Protein 5IHE (pdb70)

Nearest PDB structures (foldseek):
  5ihe-assembly2_B  TM=1.002E+00  e=2.117E-101  Pyrococcus abyssi GE5
  6hmf-assembly2_B  TM=1.002E+00  e=1.276E-100  Pyrococcus abyssi GE5
  5ihe-assembly1_A  TM=9.893E-01  e=4.258E-96  Pyrococcus abyssi GE5
  6hmf-assembly1_A  TM=9.892E-01  e=5.743E-96  Pyrococcus abyssi GE5
  6hms-assembly1_A  TM=9.678E-01  e=2.747E-76  Pyrococcus abyssi

Sequence (882 aa):
VVLDKYGYPILYYSKYEDVVIEWNPSVTPVQIEKNYEVKFDVRQVVEAYASLFKSRLSKLKRILRENPEISNVVDIGKLNYVSGDEEVTIIGLVNSKRETNRGLIFEVEDKTGIVKVFLPKDSEDYREAFKVLPDAVVAFKGFYSKKGIFFANKFYLPDVPLYRKQKPPLEEKVYAILISDIHVGSREFCEKAFLKFLEWLNGHVESKEEEEIVSRVKYLIIAGDVVDGIGIYPGQYSDLVIPDIFDQYEALANLLANVPEHITMFIGPGNHDAARPAIPQPEFYKEYAKPIYKLKNAIIISNPAVIRLHGRDFLIAHGRGIEDVVSFVPGLTHHKPGLPMVELLKMRHLAPTFGGKVPIAPDPEDLLVIEEVPDLVQMGHVHVYDAVVYRGVQLVNSATWQAQTEFQKMVNIVPTPAKVPVVDVESARVVKVLDFSGWCVVLDKYGYPILYYSKYEDVVIEWNPSVTPVQIEKNYEVKFDVRQVKLRPPKVEAYASLFKSRLSKLKRILRENPEISNVVDIGKLNYVSGDEEVTIIGLVNSKRETNRGLIFEVEDKTGIVKVFLPKDSEDYREEAFKVLPDAVVAFKGFYSKKGIFFANKFYLPDVPLYRKQKPPLEEKVYAILISDIHVGSREFCEKAFLKFLEWLNGHVESKEEEEIVSRVKYLIIAGDVVDGIGIYPGQYSDLVIPDIFDQYEALANLLANVPEHITMFIGPGNHDAARPAIPQPEFYKEYAKPIYKLKNAIIISNPAVIRLHGRDFLIAHGRGIEDVVSFVPGKPGLPMVELLKMRHLAPTFGGKVPIAPDPEDLLVIEEVPDLVQMGHVHVYDAVVYRGVQLVNSATWQAQTEFQKMVNIVPTPAKVPVVDVESARVVKVLDFSGWC

CATH classification: 3.60.21.50

Structure (mmCIF, N/CA/C/O backbone):
data_5IHE
#
_entry.id   5IHE
#
_cell.length_a   85.969
_cell.length_b   91.415
_cell.length_c   145.209
_cell.angle_alpha   90.00
_cell.angle_beta   90.00
_cell.angle_gamma   90.00
#
_symmetry.space_group_name_H-M   'P 21 21 21'
#
loop_
_entity.id
_entity.type
_entity.pdbx_description
1 polymer 'DNA polymerase II small subunit'
2 non-polymer "2'-DEOXYADENOSINE-5'-MONOPHOSPHATE"
3 non-polymer 'FE (III) ION'
4 non-polymer 'ZINC ION'
5 non-polymer 'CALCIUM ION'
6 non-polymer 'ACETATE ION'
7 non-polymer 1,2-ETHANEDIOL
8 water water
#
loop_
_atom_site.group_PDB
_atom_site.id
_atom_site.type_symbol
_atom_site.label_atom_id
_atom_site.label_alt_id
_atom_site.label_comp_id
_atom_site.label_asym_id
_atom_site.label_entity_id
_atom_site.label_seq_id
_atom_site.pdbx_PDB_ins_code
_atom_site.Cartn_x
_atom_site.Cartn_y
_atom_site.Cartn_z
_atom_site.occupancy
_atom_site.B_iso_or_equiv
_atom_site.auth_seq_id
_atom_site.auth_comp_id
_atom_site.auth_asym_id
_atom_site.auth_atom_id
_atom_site.pdbx_PDB_model_num
ATOM 1 N N . VAL A 1 8 ? 88.475 67.220 70.446 1.00 101.20 152 VAL A N 1
ATOM 2 C CA . VAL A 1 8 ? 89.740 67.268 69.707 1.00 102.66 152 VAL A CA 1
ATOM 3 C C . VAL A 1 8 ? 89.591 66.568 68.334 1.00 105.19 152 VAL A C 1
ATOM 4 O O . VAL A 1 8 ? 89.416 65.349 68.285 1.00 104.54 152 VAL A O 1
ATOM 8 N N . VAL A 1 9 ? 89.655 67.341 67.230 1.00 101.22 153 VAL A N 1
ATOM 9 C CA . VAL A 1 9 ? 89.508 66.839 65.852 1.00 100.83 153 VAL A CA 1
ATOM 10 C C . VAL A 1 9 ? 90.849 66.381 65.275 1.00 107.77 153 VAL A C 1
ATOM 11 O O . VAL A 1 9 ? 91.877 67.006 65.534 1.00 109.23 153 VAL A O 1
ATOM 15 N N . LEU A 1 10 ? 90.809 65.326 64.433 1.00 104.99 154 LEU A N 1
ATOM 16 C CA . LEU A 1 10 ? 91.956 64.740 63.725 1.00 107.04 154 LEU A CA 1
ATOM 17 C C . LEU A 1 10 ? 91.850 64.981 62.217 1.00 110.94 154 LEU A C 1
ATOM 18 O O . LEU A 1 10 ? 90.741 65.068 61.688 1.00 108.33 154 LEU A O 1
ATOM 23 N N . ASP A 1 11 ? 93.003 65.068 61.524 1.00 110.63 155 ASP A N 1
ATOM 24 C CA . ASP A 1 11 ? 93.058 65.277 60.074 1.00 111.18 155 ASP A CA 1
ATOM 25 C C . ASP A 1 11 ? 93.907 64.241 59.328 1.00 118.22 155 ASP A C 1
ATOM 26 O O . ASP A 1 11 ? 95.000 63.897 59.782 1.00 120.26 155 ASP A O 1
ATOM 31 N N . LYS A 1 12 ? 93.388 63.747 58.182 1.00 114.96 156 LYS A N 1
ATOM 32 C CA . LYS A 1 12 ? 94.056 62.837 57.244 1.00 117.01 156 LYS A CA 1
ATOM 33 C C . LYS A 1 12 ? 94.166 63.603 55.922 1.00 119.91 156 LYS A C 1
ATOM 34 O O . LYS A 1 12 ? 93.135 63.874 55.284 1.00 116.91 156 LYS A O 1
ATOM 36 N N . TYR A 1 13 ? 95.414 63.999 55.547 1.00 117.88 157 TYR A N 1
ATOM 37 C CA . TYR A 1 13 ? 95.762 64.794 54.352 1.00 117.74 157 TYR A CA 1
ATOM 38 C C . TYR A 1 13 ? 95.048 66.184 54.333 1.00 117.72 157 TYR A C 1
ATOM 39 O O . TYR A 1 13 ? 94.805 66.754 53.264 1.00 116.99 157 TYR A O 1
ATOM 41 N N . GLY A 1 14 ? 94.746 66.703 55.532 1.00 110.99 158 GLY A N 1
ATOM 42 C CA . GLY A 1 14 ? 94.107 68.000 55.744 1.00 107.84 158 GLY A CA 1
ATOM 43 C C . GLY A 1 14 ? 92.636 67.982 56.132 1.00 104.95 158 GLY A C 1
ATOM 44 O O . GLY A 1 14 ? 92.159 68.918 56.786 1.00 103.18 158 GLY A O 1
ATOM 45 N N . TYR A 1 15 ? 91.907 66.924 55.727 1.00 96.84 159 TYR A N 1
ATOM 46 C CA . TYR A 1 15 ? 90.461 66.772 55.941 1.00 91.87 159 TYR A CA 1
ATOM 47 C C . TYR A 1 15 ? 90.054 66.184 57.316 1.00 92.01 159 TYR A C 1
ATOM 48 O O . TYR A 1 15 ? 90.634 65.177 57.727 1.00 93.27 159 TYR A O 1
ATOM 57 N N . PRO A 1 16 ? 89.036 66.764 58.019 1.00 84.48 160 PRO A N 1
ATOM 58 C CA . PRO A 1 16 ? 88.612 66.197 59.321 1.00 82.49 160 PRO A CA 1
ATOM 59 C C . PRO A 1 16 ? 87.975 64.817 59.170 1.00 83.12 160 PRO A C 1
ATOM 60 O O . PRO A 1 16 ? 86.974 64.670 58.458 1.00 80.63 160 PRO A O 1
ATOM 64 N N . ILE A 1 17 ? 88.586 63.802 59.807 1.00 79.72 161 ILE A N 1
ATOM 65 C CA . ILE A 1 17 ? 88.156 62.407 59.679 1.00 79.17 161 ILE A CA 1
ATOM 66 C C . ILE A 1 17 ? 87.558 61.817 60.962 1.00 83.43 161 ILE A C 1
ATOM 67 O O . ILE A 1 17 ? 86.651 60.984 60.873 1.00 82.80 161 ILE A O 1
ATOM 72 N N . LEU A 1 18 ? 88.077 62.219 62.140 1.00 80.26 162 LEU A N 1
ATOM 73 C CA . LEU A 1 18 ? 87.602 61.715 63.427 1.00 79.16 162 LEU A CA 1
ATOM 74 C C . LEU A 1 18 ? 87.913 62.658 64.605 1.00 81.76 162 LEU A C 1
ATOM 75 O O . LEU A 1 18 ? 88.505 63.723 64.421 1.00 81.22 162 LEU A O 1
ATOM 80 N N . TYR A 1 19 ? 87.483 62.246 65.810 1.00 77.90 163 TYR A N 1
ATOM 81 C CA . TYR A 1 19 ? 87.709 62.938 67.069 1.00 80.07 163 TYR A CA 1
ATOM 82 C C . TYR A 1 19 ? 88.610 62.092 67.963 1.00 120.57 163 TYR A C 1
ATOM 83 O O . TYR A 1 19 ? 88.365 60.898 68.124 1.00 86.99 163 TYR A O 1
ATOM 92 N N . TYR A 1 30 ? 79.718 51.404 69.461 1.00 76.22 174 TYR A N 1
ATOM 93 C CA . TYR A 1 30 ? 78.669 51.659 68.474 1.00 74.47 174 TYR A CA 1
ATOM 94 C C . TYR A 1 30 ? 78.627 50.634 67.335 1.00 79.64 174 TYR A C 1
ATOM 95 O O . TYR A 1 30 ? 79.642 50.003 67.035 1.00 80.32 174 TYR A O 1
ATOM 104 N N . SER A 1 31 ? 77.454 50.498 66.684 1.00 76.73 175 SER A N 1
ATOM 105 C CA . SER A 1 31 ? 77.246 49.584 65.551 1.00 77.57 175 SER A CA 1
ATOM 106 C C . SER A 1 31 ? 77.198 50.335 64.218 1.00 79.86 175 SER A C 1
ATOM 107 O O . SER A 1 31 ? 76.834 51.520 64.182 1.00 79.12 175 SER A O 1
ATOM 110 N N . LYS A 1 32 ? 77.559 49.638 63.124 1.00 74.71 176 LYS A N 1
ATOM 111 C CA . LYS A 1 32 ? 77.555 50.198 61.773 1.00 72.95 176 LYS A CA 1
ATOM 112 C C . LYS A 1 32 ? 76.470 49.540 60.907 1.00 75.42 176 LYS A C 1
ATOM 113 O O . LYS A 1 32 ? 76.597 49.512 59.684 1.00 75.65 176 LYS A O 1
ATOM 119 N N . TYR A 1 33 ? 75.403 49.016 61.554 1.00 69.92 177 TYR A N 1
ATOM 120 C CA . TYR A 1 33 ? 74.235 48.359 60.947 1.00 69.19 177 TYR A CA 1
ATOM 121 C C . TYR A 1 33 ? 74.606 47.167 60.037 1.00 75.56 177 TYR A C 1
ATOM 122 O O . TYR A 1 33 ? 73.901 46.884 59.064 1.00 75.34 177 TYR A O 1
ATOM 131 N N . GLU A 1 34 ? 75.699 46.454 60.394 1.00 74.83 178 GLU A N 1
ATOM 132 C CA . GLU A 1 34 ? 76.237 45.261 59.714 1.00 77.79 178 GLU A CA 1
ATOM 133 C C . GLU A 1 34 ? 75.202 44.125 59.713 1.00 83.97 178 GLU A C 1
ATOM 134 O O . GLU A 1 34 ? 75.020 43.453 58.700 1.00 85.05 178 GLU A O 1
ATOM 140 N N . ASP A 1 35 ? 74.527 43.936 60.863 1.00 81.61 179 ASP A N 1
ATOM 141 C CA . ASP A 1 35 ? 73.489 42.937 61.143 1.00 82.88 179 ASP A CA 1
ATOM 142 C C . ASP A 1 35 ? 72.153 43.210 60.416 1.00 84.91 179 ASP A C 1
ATOM 143 O O . ASP A 1 35 ? 71.355 42.286 60.250 1.00 86.25 179 ASP A O 1
ATOM 148 N N . VAL A 1 36 ? 71.899 44.476 60.022 1.00 77.93 180 VAL A N 1
ATOM 149 C CA . VAL A 1 36 ? 70.654 44.898 59.375 1.00 75.62 180 VAL A CA 1
ATOM 150 C C . VAL A 1 36 ? 70.489 44.254 57.996 1.00 79.00 180 VAL A C 1
ATOM 151 O O . VAL A 1 36 ? 71.235 44.545 57.054 1.00 77.70 180 VAL A O 1
ATOM 155 N N . VAL A 1 37 ? 69.504 43.342 57.920 1.00 76.85 181 VAL A N 1
ATOM 156 C CA . VAL A 1 37 ? 69.107 42.583 56.733 1.00 77.40 181 VAL A CA 1
ATOM 157 C C . VAL A 1 37 ? 67.583 42.672 56.605 1.00 80.22 181 VAL A C 1
ATOM 158 O O . VAL A 1 37 ? 66.860 42.146 57.456 1.00 79.93 181 VAL A O 1
ATOM 162 N N . ILE A 1 38 ? 67.106 43.351 55.552 1.00 76.65 182 ILE A N 1
ATOM 163 C CA . ILE A 1 38 ? 65.681 43.481 55.243 1.00 76.52 182 ILE A CA 1
ATOM 164 C C . ILE A 1 38 ? 65.471 42.892 53.858 1.00 82.89 182 ILE A C 1
ATOM 165 O O . ILE A 1 38 ? 66.051 43.366 52.882 1.00 82.20 182 ILE A O 1
ATOM 170 N N . GLU A 1 39 ? 64.689 41.813 53.799 1.00 82.61 183 GLU A N 1
ATOM 171 C CA . GLU A 1 39 ? 64.362 41.089 52.581 1.00 84.79 183 GLU A CA 1
ATOM 172 C C . GLU A 1 39 ? 63.002 41.569 52.048 1.00 88.74 183 GLU A C 1
ATOM 173 O O . GLU A 1 39 ? 62.218 42.148 52.803 1.00 87.22 183 GLU A O 1
ATOM 179 N N . TRP A 1 40 ? 62.762 41.397 50.738 1.00 86.46 184 TRP A N 1
ATOM 180 C CA . TRP A 1 40 ? 61.536 41.825 50.061 1.00 85.94 184 TRP A CA 1
ATOM 181 C C . TRP A 1 40 ? 60.358 40.909 50.454 1.00 91.17 184 TRP A C 1
ATOM 182 O O . TRP A 1 40 ? 60.560 39.705 50.650 1.00 92.35 184 TRP A O 1
ATOM 193 N N . ASN A 1 41 ? 59.150 41.487 50.603 1.00 86.99 185 ASN A N 1
ATOM 194 C CA . ASN A 1 41 ? 57.946 40.740 50.957 1.00 88.50 185 ASN A CA 1
ATOM 195 C C . ASN A 1 41 ? 57.457 39.911 49.749 1.00 95.53 185 ASN A C 1
ATOM 196 O O . ASN A 1 41 ? 57.116 40.492 48.709 1.00 94.80 185 ASN A O 1
ATOM 201 N N . PRO A 1 42 ? 57.444 38.553 49.852 1.00 95.24 186 PRO A N 1
ATOM 202 C CA . PRO A 1 42 ? 57.002 37.725 48.710 1.00 97.68 186 PRO A CA 1
ATOM 203 C C . PRO A 1 42 ? 55.539 37.923 48.305 1.00 103.23 186 PRO A C 1
ATOM 204 O O . PRO A 1 42 ? 55.208 37.748 47.130 1.00 104.18 186 PRO A O 1
ATOM 208 N N . SER A 1 43 ? 54.680 38.310 49.279 1.00 99.54 187 SER A N 1
ATOM 209 C CA . SER A 1 43 ? 53.242 38.581 49.126 1.00 100.24 187 SER A CA 1
ATOM 210 C C . SER A 1 43 ? 52.988 39.730 48.145 1.00 103.70 187 SER A C 1
ATOM 211 O O . SER A 1 43 ? 51.946 39.755 47.479 1.00 105.61 187 SER A O 1
ATOM 214 N N . VAL A 1 44 ? 53.942 40.676 48.059 1.00 97.25 188 VAL A N 1
ATOM 215 C CA . VAL A 1 44 ? 53.871 41.824 47.157 1.00 95.69 188 VAL A CA 1
ATOM 216 C C . VAL A 1 44 ? 54.713 41.539 45.904 1.00 100.30 188 VAL A C 1
ATOM 217 O O . VAL A 1 44 ? 55.890 41.180 46.014 1.00 99.10 188 VAL A O 1
ATOM 221 N N . THR A 1 45 ? 54.093 41.683 44.719 1.00 98.40 189 THR A N 1
ATOM 222 C CA . THR A 1 45 ? 54.769 41.495 43.437 1.00 99.42 189 THR A CA 1
ATOM 223 C C . THR A 1 45 ? 54.928 42.871 42.781 1.00 102.43 189 THR A C 1
ATOM 224 O O . THR A 1 45 ? 53.936 43.599 42.643 1.00 102.47 189 THR A O 1
ATOM 228 N N . PRO A 1 46 ? 56.168 43.274 42.420 1.00 97.04 190 PRO A N 1
ATOM 229 C CA . PRO A 1 46 ? 56.356 44.603 41.828 1.00 94.88 190 PRO A CA 1
ATOM 230 C C . PRO A 1 46 ? 55.868 44.664 40.385 1.00 101.54 190 PRO A C 1
ATOM 231 O O . PRO A 1 46 ? 56.052 43.713 39.626 1.00 103.74 190 PRO A O 1
ATOM 235 N N . VAL A 1 47 ? 55.219 45.780 40.026 1.00 97.14 191 VAL A N 1
ATOM 236 C CA . VAL A 1 47 ? 54.700 46.031 38.686 1.00 97.63 191 VAL A CA 1
ATOM 237 C C . VAL A 1 47 ? 55.889 46.214 37.740 1.00 101.90 191 VAL A C 1
ATOM 238 O O . VAL A 1 47 ? 56.780 47.003 38.049 1.00 99.79 191 VAL A O 1
ATOM 242 N N . GLN A 1 48 ? 55.950 45.436 36.644 1.00 100.99 192 GLN A N 1
ATOM 243 C CA . GLN A 1 48 ? 57.063 45.518 35.701 1.00 100.75 192 GLN A CA 1
ATOM 244 C C . GLN A 1 48 ? 56.942 46.749 34.797 1.00 103.67 192 GLN A C 1
ATOM 245 O O . GLN A 1 48 ? 56.160 46.763 33.839 1.00 104.09 192 GLN A O 1
ATOM 251 N N . ILE A 1 49 ? 57.713 47.792 35.144 1.00 98.55 193 ILE A N 1
ATOM 252 C CA . ILE A 1 49 ? 57.771 49.075 34.442 1.00 97.48 193 ILE A CA 1
ATOM 253 C C . ILE A 1 49 ? 59.188 49.246 33.871 1.00 100.86 193 ILE A C 1
ATOM 254 O O . ILE A 1 49 ? 60.162 49.023 34.596 1.00 99.62 193 ILE A O 1
ATOM 259 N N . GLU A 1 50 ? 59.303 49.621 32.576 1.00 97.97 194 GLU A N 1
ATOM 260 C CA . GLU A 1 50 ? 60.595 49.859 31.923 1.00 97.72 194 GLU A CA 1
ATOM 261 C C . GLU A 1 50 ? 61.188 51.148 32.510 1.00 99.54 194 GLU A C 1
ATOM 262 O O . GLU A 1 50 ? 60.611 52.230 32.339 1.00 98.06 194 GLU A O 1
ATOM 268 N N . LYS A 1 51 ? 62.293 51.012 33.270 1.00 94.96 195 LYS A N 1
ATOM 269 C CA . LYS A 1 51 ? 62.969 52.133 33.921 1.00 92.45 195 LYS A CA 1
ATOM 270 C C . LYS A 1 51 ? 63.559 53.102 32.908 1.00 94.99 195 LYS A C 1
ATOM 271 O O . LYS A 1 51 ? 64.539 52.783 32.230 1.00 95.86 195 LYS A O 1
ATOM 277 N N . ASN A 1 52 ? 62.935 54.278 32.797 1.00 89.63 196 ASN A N 1
ATOM 278 C CA . ASN A 1 52 ? 63.358 55.345 31.901 1.00 89.42 196 ASN A CA 1
ATOM 279 C C . ASN A 1 52 ? 63.911 56.486 32.760 1.00 91.23 196 ASN A C 1
ATOM 280 O O . ASN A 1 52 ? 63.148 57.284 33.309 1.00 90.21 196 ASN A O 1
ATOM 285 N N . TYR A 1 53 ? 65.241 56.515 32.932 1.00 86.50 197 TYR A N 1
ATOM 286 C CA . TYR A 1 53 ? 65.917 57.549 33.714 1.00 83.65 197 TYR A CA 1
ATOM 287 C C . TYR A 1 53 ? 67.201 58.014 33.046 1.00 88.57 197 TYR A C 1
ATOM 288 O O . TYR A 1 53 ? 67.835 57.258 32.303 1.00 89.62 197 TYR A O 1
ATOM 297 N N . GLU A 1 54 ? 67.591 59.260 33.339 1.00 84.24 198 GLU A N 1
ATOM 298 C CA . GLU A 1 54 ? 68.761 59.917 32.771 1.00 84.11 198 GLU A CA 1
ATOM 299 C C . GLU A 1 54 ? 69.182 61.073 33.677 1.00 84.34 198 GLU A C 1
ATOM 300 O O . GLU A 1 54 ? 68.325 61.803 34.174 1.00 82.93 198 GLU A O 1
ATOM 306 N N . VAL A 1 55 ? 70.493 61.249 33.883 1.00 79.54 199 VAL A N 1
ATOM 307 C CA . VAL A 1 55 ? 71.013 62.397 34.623 1.00 77.04 199 VAL A CA 1
ATOM 308 C C . VAL A 1 55 ? 71.193 63.488 33.535 1.00 79.01 199 VAL A C 1
ATOM 309 O O . VAL A 1 55 ? 72.208 63.515 32.833 1.00 78.47 199 VAL A O 1
ATOM 313 N N . LYS A 1 56 ? 70.139 64.316 33.345 1.00 73.78 200 LYS A N 1
ATOM 314 C CA . LYS A 1 56 ? 70.078 65.399 32.360 1.00 73.27 200 LYS A CA 1
ATOM 315 C C . LYS A 1 56 ? 71.172 66.435 32.619 1.00 77.56 200 LYS A C 1
ATOM 316 O O . LYS A 1 56 ? 71.721 67.005 31.670 1.00 80.05 200 LYS A O 1
ATOM 322 N N . PHE A 1 57 ? 71.488 66.676 33.900 1.00 71.35 201 PHE A N 1
ATOM 323 C CA . PHE A 1 57 ? 72.541 67.597 34.297 1.00 70.41 201 PHE A CA 1
ATOM 324 C C . PHE A 1 57 ? 73.261 67.125 35.551 1.00 75.43 201 PHE A C 1
ATOM 325 O O . PHE A 1 57 ? 72.634 66.743 36.540 1.00 75.00 201 PHE A O 1
ATOM 333 N N . ASP A 1 58 ? 74.591 67.231 35.507 1.00 73.12 202 ASP A N 1
ATOM 334 C CA . ASP A 1 58 ? 75.542 66.930 36.568 1.00 72.33 202 ASP A CA 1
ATOM 335 C C . ASP A 1 58 ? 76.712 67.914 36.399 1.00 76.88 202 ASP A C 1
ATOM 336 O O . ASP A 1 58 ? 77.093 68.228 35.266 1.00 78.00 202 ASP A O 1
ATOM 341 N N . VAL A 1 59 ? 77.275 68.387 37.518 1.00 71.96 203 VAL A N 1
ATOM 342 C CA . VAL A 1 59 ? 78.410 69.322 37.588 1.00 71.77 203 VAL A CA 1
ATOM 343 C C . VAL A 1 59 ? 79.659 68.759 36.858 1.00 80.18 203 VAL A C 1
ATOM 344 O O . VAL A 1 59 ? 80.372 69.512 36.187 1.00 82.90 203 VAL A O 1
ATOM 348 N N . ARG A 1 60 ? 79.877 67.430 36.936 1.00 77.09 204 ARG A N 1
ATOM 349 C CA . ARG A 1 60 ? 81.006 66.714 36.327 1.00 78.09 204 ARG A CA 1
ATOM 350 C C . ARG A 1 60 ? 80.975 66.662 34.797 1.00 84.20 204 ARG A C 1
ATOM 351 O O . ARG A 1 60 ? 82.003 66.350 34.180 1.00 87.32 204 ARG A O 1
ATOM 359 N N . GLN A 1 61 ? 79.826 67.004 34.182 1.00 79.04 205 GLN A N 1
ATOM 360 C CA . GLN A 1 61 ? 79.633 67.017 32.724 1.00 80.03 205 GLN A CA 1
ATOM 361 C C . GLN A 1 61 ? 80.257 68.237 32.010 1.00 87.70 205 GLN A C 1
ATOM 362 O O . GLN A 1 61 ? 80.121 68.363 30.785 1.00 90.27 205 GLN A O 1
ATOM 368 N N . VAL A 1 62 ? 81.012 69.079 32.750 1.00 83.84 206 VAL A N 1
ATOM 369 C CA . VAL A 1 62 ? 81.678 70.270 32.210 1.00 107.30 206 VAL A CA 1
ATOM 370 C C . VAL A 1 62 ? 83.189 70.024 31.976 1.00 152.35 206 VAL A C 1
ATOM 371 O O . VAL A 1 62 ? 83.709 70.274 30.882 1.00 118.59 206 VAL A O 1
ATOM 375 N N . VAL A 1 81 ? 94.160 88.642 38.479 1.00 116.21 225 VAL A N 1
ATOM 376 C CA . VAL A 1 81 ? 92.779 88.555 37.983 1.00 113.36 225 VAL A CA 1
ATOM 377 C C . VAL A 1 81 ? 91.769 88.465 39.125 1.00 111.42 225 VAL A C 1
ATOM 378 O O . VAL A 1 81 ? 92.128 87.992 40.205 1.00 110.70 225 VAL A O 1
ATOM 382 N N . GLU A 1 82 ? 90.508 88.904 38.881 1.00 103.50 226 GLU A N 1
ATOM 383 C CA . GLU A 1 82 ? 89.435 88.824 39.875 1.00 99.09 226 GLU A CA 1
ATOM 384 C C . GLU A 1 82 ? 88.863 87.409 39.879 1.00 97.74 226 GLU A C 1
ATOM 385 O O . GLU A 1 82 ? 88.454 86.912 38.824 1.00 97.00 226 GLU A O 1
ATOM 391 N N . ALA A 1 83 ? 88.842 86.769 41.065 1.00 90.21 227 ALA A N 1
ATOM 392 C CA . ALA A 1 83 ? 88.383 85.400 41.277 1.00 87.03 227 ALA A CA 1
ATOM 393 C C . ALA A 1 83 ? 86.960 85.119 40.815 1.00 86.96 227 ALA A C 1
ATOM 394 O O . ALA A 1 83 ? 86.713 84.054 40.257 1.00 84.79 227 ALA A O 1
ATOM 396 N N . TYR A 1 84 ? 86.031 86.052 41.049 1.00 82.40 228 TYR A N 1
ATOM 397 C CA . TYR A 1 84 ? 84.617 85.881 40.713 1.00 79.65 228 TYR A CA 1
ATOM 398 C C . TYR A 1 84 ? 84.175 86.551 39.420 1.00 84.14 228 TYR A C 1
ATOM 399 O O . TYR A 1 84 ? 83.008 86.406 39.054 1.00 82.84 228 TYR A O 1
ATOM 408 N N . ALA A 1 85 ? 85.092 87.249 38.714 1.00 83.23 229 ALA A N 1
ATOM 409 C CA . ALA A 1 85 ? 84.797 87.939 37.449 1.00 83.74 229 ALA A CA 1
ATOM 410 C C . ALA A 1 85 ? 84.091 87.042 36.422 1.00 87.28 229 ALA A C 1
ATOM 411 O O . ALA A 1 85 ? 83.052 87.432 35.876 1.00 86.31 229 ALA A O 1
ATOM 413 N N . SER A 1 86 ? 84.635 85.831 36.194 1.00 83.57 230 SER A N 1
ATOM 414 C CA . SER A 1 86 ? 84.098 84.854 35.247 1.00 82.56 230 SER A CA 1
ATOM 415 C C . SER A 1 86 ? 82.750 84.295 35.698 1.00 84.66 230 SER A C 1
ATOM 416 O O . SER A 1 86 ? 81.912 83.994 34.851 1.00 84.99 230 SER A O 1
ATOM 419 N N . LEU A 1 87 ? 82.541 84.160 37.023 1.00 78.41 231 LEU A N 1
ATOM 420 C CA . LEU A 1 87 ? 81.299 83.654 37.595 1.00 75.21 231 LEU A CA 1
ATOM 421 C C . LEU A 1 87 ? 80.145 84.624 37.351 1.00 77.71 231 LEU A C 1
ATOM 422 O O . LEU A 1 87 ? 79.081 84.191 36.906 1.00 76.17 231 LEU A O 1
ATOM 427 N N . PHE A 1 88 ? 80.353 85.926 37.641 1.00 75.19 232 PHE A N 1
ATOM 428 C CA . PHE A 1 88 ? 79.331 86.957 37.459 1.00 75.15 232 PHE A CA 1
ATOM 429 C C . PHE A 1 88 ? 79.018 87.211 35.998 1.00 81.85 232 PHE A C 1
ATOM 430 O O . PHE A 1 88 ? 77.859 87.469 35.669 1.00 81.70 232 PHE A O 1
ATOM 438 N N . LYS A 1 89 ? 80.037 87.084 35.115 1.00 79.84 233 LYS A N 1
ATOM 439 C CA . LYS A 1 89 ? 79.888 87.210 33.659 1.00 80.51 233 LYS A CA 1
ATOM 440 C C . LYS A 1 89 ? 78.958 86.081 33.178 1.00 81.76 233 LYS A C 1
ATOM 441 O O . LYS A 1 89 ? 78.037 86.350 32.413 1.00 81.16 233 LYS A O 1
ATOM 447 N N . SER A 1 90 ? 79.174 84.839 33.684 1.00 76.21 234 SER A N 1
ATOM 448 C CA . SER A 1 90 ? 78.387 83.642 33.369 1.00 74.41 234 SER A CA 1
ATOM 449 C C . SER A 1 90 ? 76.937 83.760 33.864 1.00 78.68 234 SER A C 1
ATOM 450 O O . SER A 1 90 ? 76.020 83.465 33.104 1.00 78.96 234 SER A O 1
ATOM 453 N N . ARG A 1 91 ? 76.740 84.181 35.133 1.00 74.60 235 ARG A N 1
ATOM 454 C CA . ARG A 1 91 ? 75.443 84.376 35.784 1.00 72.96 235 ARG A CA 1
ATOM 455 C C . ARG A 1 91 ? 74.588 85.393 35.007 1.00 78.07 235 ARG A C 1
ATOM 456 O O . ARG A 1 91 ? 73.431 85.100 34.671 1.00 76.36 235 ARG A O 1
ATOM 464 N N . LEU A 1 92 ? 75.167 86.586 34.738 1.00 76.87 236 LEU A N 1
ATOM 465 C CA . LEU A 1 92 ? 74.522 87.674 34.010 1.00 77.90 236 LEU A CA 1
ATOM 466 C C . LEU A 1 92 ? 74.124 87.230 32.604 1.00 82.15 236 LEU A C 1
ATOM 467 O O . LEU A 1 92 ? 72.980 87.434 32.219 1.00 81.26 236 LEU A O 1
ATOM 472 N N . SER A 1 93 ? 75.041 86.576 31.874 1.00 79.56 237 SER A N 1
ATOM 473 C CA . SER A 1 93 ? 74.802 86.063 30.524 1.00 80.32 237 SER A CA 1
ATOM 474 C C . SER A 1 93 ? 73.645 85.049 30.478 1.00 83.61 237 SER A C 1
ATOM 475 O O . SER A 1 93 ? 72.781 85.162 29.611 1.00 84.19 237 SER A O 1
ATOM 478 N N . LYS A 1 94 ? 73.611 84.095 31.426 1.00 78.20 238 LYS A N 1
ATOM 479 C CA . LYS A 1 94 ? 72.590 83.046 31.502 1.00 76.28 238 LYS A CA 1
ATOM 480 C C . LYS A 1 94 ? 71.200 83.568 31.867 1.00 80.66 238 LYS A C 1
ATOM 481 O O . LYS A 1 94 ? 70.219 83.184 31.228 1.00 81.59 238 LYS A O 1
ATOM 487 N N . LEU A 1 95 ? 71.112 84.418 32.908 1.00 75.79 239 LEU A N 1
ATOM 488 C CA . LEU A 1 95 ? 69.833 84.951 33.375 1.00 74.33 239 LEU A CA 1
ATOM 489 C C . LEU A 1 95 ? 69.284 86.060 32.463 1.00 78.48 239 LEU A C 1
ATOM 490 O O . LEU A 1 95 ? 68.060 86.177 32.340 1.00 76.93 239 LEU A O 1
ATOM 495 N N . LYS A 1 96 ? 70.179 86.817 31.769 1.00 76.66 240 LYS A N 1
ATOM 496 C CA . LYS A 1 96 ? 69.802 87.838 30.777 1.00 77.88 240 LYS A CA 1
ATOM 497 C C . LYS A 1 96 ? 69.090 87.132 29.608 1.00 82.44 240 LYS A C 1
ATOM 498 O O . LYS A 1 96 ? 68.137 87.687 29.059 1.00 83.68 240 LYS A O 1
ATOM 504 N N . ARG A 1 97 ? 69.519 85.889 29.273 1.00 77.78 241 ARG A N 1
ATOM 505 C CA . ARG A 1 97 ? 68.923 85.051 28.230 1.00 78.02 241 ARG A CA 1
ATOM 506 C C . ARG A 1 97 ? 67.497 84.642 28.615 1.00 80.20 241 ARG A C 1
ATOM 507 O O . ARG A 1 97 ? 66.616 84.669 27.761 1.00 80.86 241 ARG A O 1
ATOM 515 N N . ILE A 1 98 ? 67.271 84.289 29.898 1.00 74.96 242 ILE A N 1
ATOM 516 C CA . ILE A 1 98 ? 65.968 83.870 30.440 1.00 73.60 242 ILE A CA 1
ATOM 517 C C . ILE A 1 98 ? 64.987 85.060 30.466 1.00 78.03 242 ILE A C 1
ATOM 518 O O . ILE A 1 98 ? 63.804 84.898 30.139 1.00 78.35 242 ILE A O 1
ATOM 523 N N . LEU A 1 99 ? 65.494 86.259 30.832 1.00 74.32 243 LEU A N 1
ATOM 524 C CA . LEU A 1 99 ? 64.713 87.500 30.858 1.00 74.43 243 LEU A CA 1
ATOM 525 C C . LEU A 1 99 ? 64.276 87.905 29.443 1.00 80.28 243 LEU A C 1
ATOM 526 O O . LEU A 1 99 ? 63.100 88.214 29.231 1.00 79.42 243 LEU A O 1
ATOM 531 N N . ARG A 1 100 ? 65.202 87.815 28.465 1.00 78.62 244 ARG A N 1
ATOM 532 C CA . ARG A 1 100 ? 64.948 88.137 27.054 1.00 79.97 244 ARG A CA 1
ATOM 533 C C . ARG A 1 100 ? 63.929 87.212 26.393 1.00 86.32 244 ARG A C 1
ATOM 534 O O . ARG A 1 100 ? 63.451 87.515 25.299 1.00 88.31 244 ARG A O 1
ATOM 542 N N . GLU A 1 101 ? 63.576 86.106 27.068 1.00 83.84 245 GLU A N 1
ATOM 543 C CA . GLU A 1 101 ? 62.569 85.149 26.602 1.00 84.75 245 GLU A CA 1
ATOM 544 C C . GLU A 1 101 ? 61.151 85.589 26.977 1.00 86.40 245 GLU A C 1
ATOM 545 O O . GLU A 1 101 ? 60.181 85.009 26.483 1.00 86.13 245 GLU A O 1
ATOM 551 N N . ASN A 1 102 ? 61.036 86.636 27.831 1.00 80.58 246 ASN A N 1
ATOM 552 C CA . ASN A 1 102 ? 59.767 87.248 28.210 1.00 79.34 246 ASN A CA 1
ATOM 553 C C . ASN A 1 102 ? 59.364 88.214 27.064 1.00 84.90 246 ASN A C 1
ATOM 554 O O . ASN A 1 102 ? 60.131 89.128 26.726 1.00 84.48 246 ASN A O 1
ATOM 559 N N . PRO A 1 103 ? 58.175 88.016 26.444 1.00 82.77 247 PRO A N 1
ATOM 560 C CA . PRO A 1 103 ? 57.766 88.894 25.333 1.00 84.27 247 PRO A CA 1
ATOM 561 C C . PRO A 1 103 ? 57.550 90.357 25.724 1.00 89.63 247 PRO A C 1
ATOM 562 O O . PRO A 1 103 ? 57.617 91.223 24.855 1.00 90.36 247 PRO A O 1
ATOM 566 N N . GLU A 1 104 ? 57.288 90.619 27.021 1.00 86.78 248 GLU A N 1
ATOM 567 C CA . GLU A 1 104 ? 57.056 91.952 27.582 1.00 88.88 248 GLU A CA 1
ATOM 568 C C . GLU A 1 104 ? 58.349 92.760 27.762 1.00 93.17 248 GLU A C 1
ATOM 569 O O . GLU A 1 104 ? 58.275 93.970 27.990 1.00 94.35 248 GLU A O 1
ATOM 575 N N . ILE A 1 105 ? 59.523 92.096 27.695 1.00 88.17 249 ILE A N 1
ATOM 576 C CA . ILE A 1 105 ? 60.825 92.750 27.827 1.00 87.94 249 ILE A CA 1
ATOM 577 C C . ILE A 1 105 ? 61.336 93.165 26.447 1.00 95.24 249 ILE A C 1
ATOM 578 O O . ILE A 1 105 ? 61.647 92.311 25.606 1.00 95.33 249 ILE A O 1
ATOM 583 N N . SER A 1 106 ? 61.367 94.487 26.209 1.00 93.73 250 SER A N 1
ATOM 584 C CA . SER A 1 106 ? 61.811 95.078 24.950 1.00 94.71 250 SER A CA 1
ATOM 585 C C . SER A 1 106 ? 62.566 96.371 25.200 1.00 99.16 250 SER A C 1
ATOM 586 O O . SER A 1 106 ? 62.501 96.944 26.300 1.00 99.10 250 SER A O 1
ATOM 589 N N . ASN A 1 107 ? 63.278 96.836 24.159 1.00 96.48 251 ASN A N 1
ATOM 590 C CA . ASN A 1 107 ? 64.066 98.073 24.156 1.00 97.18 251 ASN A CA 1
ATOM 591 C C . ASN A 1 107 ? 65.130 98.041 25.243 1.00 99.10 251 ASN A C 1
ATOM 592 O O . ASN A 1 107 ? 65.225 98.963 26.058 1.00 99.92 251 ASN A O 1
ATOM 597 N N . VAL A 1 108 ? 65.920 96.954 25.262 1.00 93.20 252 VAL A N 1
ATOM 598 C CA . VAL A 1 108 ? 66.987 96.765 26.249 1.00 91.13 252 VAL A CA 1
ATOM 599 C C . VAL A 1 108 ? 68.210 97.602 25.854 1.00 98.49 252 VAL A C 1
ATOM 600 O O . VAL A 1 108 ? 68.671 97.530 24.711 1.00 100.13 252 VAL A O 1
ATOM 604 N N . VAL A 1 109 ? 68.683 98.441 26.786 1.00 95.44 253 VAL A N 1
ATOM 605 C CA . VAL A 1 109 ? 69.837 99.318 26.568 1.00 96.86 253 VAL A CA 1
ATOM 606 C C . VAL A 1 109 ? 70.908 99.058 27.601 1.00 100.73 253 VAL A C 1
ATOM 607 O O . VAL A 1 109 ? 70.581 98.722 28.747 1.00 99.17 253 VAL A O 1
ATOM 611 N N . ASP A 1 110 ? 72.193 99.227 27.196 1.00 99.63 254 ASP A N 1
ATOM 612 C CA . ASP A 1 110 ? 73.345 99.038 28.074 1.00 99.53 254 ASP A CA 1
ATOM 613 C C . ASP A 1 110 ? 73.345 100.105 29.153 1.00 104.44 254 ASP A C 1
ATOM 614 O O . ASP A 1 110 ? 73.036 101.267 28.869 1.00 105.11 254 ASP A O 1
ATOM 619 N N . ILE A 1 111 ? 73.682 99.711 30.392 1.00 101.48 255 ILE A N 1
ATOM 620 C CA . ILE A 1 111 ? 73.752 100.632 31.527 1.00 102.74 255 ILE A CA 1
ATOM 621 C C . ILE A 1 111 ? 74.796 101.745 31.278 1.00 110.19 255 ILE A C 1
ATOM 622 O O . ILE A 1 111 ? 74.550 102.897 31.635 1.00 111.43 255 ILE A O 1
ATOM 627 N N . GLY A 1 112 ? 75.898 101.398 30.598 1.00 107.57 256 GLY A N 1
ATOM 628 C CA . GLY A 1 112 ? 76.967 102.329 30.246 1.00 109.36 256 GLY A CA 1
ATOM 629 C C . GLY A 1 112 ? 76.579 103.370 29.222 1.00 114.78 256 GLY A C 1
ATOM 630 O O . GLY A 1 112 ? 77.325 104.331 29.005 1.00 116.98 256 GLY A O 1
ATOM 631 N N . LYS A 1 113 ? 75.413 103.175 28.574 1.00 110.19 257 LYS A N 1
ATOM 632 C CA . LYS A 1 113 ? 74.885 104.073 27.541 1.00 111.49 257 LYS A CA 1
ATOM 633 C C . LYS A 1 113 ? 73.669 104.883 28.011 1.00 116.86 257 LYS A C 1
ATOM 634 O O . LYS A 1 113 ? 73.154 105.688 27.240 1.00 117.46 257 LYS A O 1
ATOM 640 N N . LEU A 1 114 ? 73.293 104.750 29.306 1.00 114.20 258 LEU A N 1
ATOM 641 C CA . LEU A 1 114 ? 72.115 105.373 29.912 1.00 115.57 258 LEU A CA 1
ATOM 642 C C . LEU A 1 114 ? 72.057 106.920 29.869 1.00 126.61 258 LEU A C 1
ATOM 643 O O . LEU A 1 114 ? 70.941 107.441 29.917 1.00 127.36 258 LEU A O 1
ATOM 648 N N . ASN A 1 115 ? 73.185 107.657 29.754 1.00 127.55 259 ASN A N 1
ATOM 649 C CA . ASN A 1 115 ? 73.014 109.110 29.610 1.00 131.69 259 ASN A CA 1
ATOM 650 C C . ASN A 1 115 ? 73.402 109.603 28.204 1.00 139.94 259 ASN A C 1
ATOM 651 O O . ASN A 1 115 ? 73.800 110.753 28.012 1.00 141.99 259 ASN A O 1
ATOM 656 N N . TYR A 1 116 ? 73.243 108.726 27.219 1.00 137.43 260 TYR A N 1
ATOM 657 C CA . TYR A 1 116 ? 73.369 109.094 25.821 1.00 140.13 260 TYR A CA 1
ATOM 658 C C . TYR A 1 116 ? 71.935 108.977 25.331 1.00 140.87 260 TYR A C 1
ATOM 659 O O . TYR A 1 116 ? 71.596 109.407 24.232 1.00 142.85 260 TYR A O 1
ATOM 668 N N . VAL A 1 117 ? 71.077 108.481 26.252 1.00 133.22 261 VAL A N 1
ATOM 669 C CA . VAL A 1 117 ? 69.629 108.303 26.179 1.00 131.41 261 VAL A CA 1
ATOM 670 C C . VAL A 1 117 ? 69.031 109.583 26.759 1.00 136.52 261 VAL A C 1
ATOM 671 O O . VAL A 1 117 ? 69.491 110.065 27.800 1.00 136.14 261 VAL A O 1
ATOM 675 N N . SER A 1 118 ? 68.000 110.118 26.095 1.00 134.51 262 SER A N 1
ATOM 676 C CA . SER A 1 118 ? 67.284 111.301 26.557 1.00 136.43 262 SER A CA 1
ATOM 677 C C . SER A 1 118 ? 66.216 110.835 27.562 1.00 138.94 262 SER A C 1
ATOM 678 O O . SER A 1 118 ? 65.757 109.692 27.477 1.00 136.70 262 SER A O 1
ATOM 681 N N . GLY A 1 119 ? 65.837 111.706 28.498 1.00 136.56 263 GLY A N 1
ATOM 682 C CA . GLY A 1 119 ? 64.850 111.409 29.535 1.00 135.07 263 GLY A CA 1
ATOM 683 C C . GLY A 1 119 ? 63.423 111.185 29.058 1.00 138.51 263 GLY A C 1
ATOM 684 O O . GLY A 1 119 ? 62.530 110.963 29.882 1.00 138.05 263 GLY A O 1
ATOM 685 N N . ASP A 1 120 ? 63.205 111.236 27.730 1.00 134.78 264 ASP A N 1
ATOM 686 C CA . ASP A 1 120 ? 61.914 111.059 27.059 1.00 134.58 264 ASP A CA 1
ATOM 687 C C . ASP A 1 120 ? 61.659 109.603 26.606 1.00 132.61 264 ASP A C 1
ATOM 688 O O . ASP A 1 120 ? 60.531 109.268 26.220 1.00 132.84 264 ASP A O 1
ATOM 693 N N . GLU A 1 121 ? 62.710 108.759 26.618 1.00 123.22 265 GLU A N 1
ATOM 694 C CA . GLU A 1 121 ? 62.630 107.378 26.140 1.00 118.81 265 GLU A CA 1
ATOM 695 C C . GLU A 1 121 ? 62.522 106.330 27.248 1.00 115.49 265 GLU A C 1
ATOM 696 O O . GLU A 1 121 ? 63.437 106.209 28.063 1.00 113.80 265 GLU A O 1
ATOM 702 N N . GLU A 1 122 ? 61.417 105.544 27.243 1.00 108.24 266 GLU A N 1
ATOM 703 C CA . GLU A 1 122 ? 61.223 104.421 28.156 1.00 104.08 266 GLU A CA 1
ATOM 704 C C . GLU A 1 122 ? 62.092 103.264 27.654 1.00 103.89 266 GLU A C 1
ATOM 705 O O . GLU A 1 122 ? 61.938 102.802 26.513 1.00 103.92 266 GLU A O 1
ATOM 711 N N . VAL A 1 123 ? 63.040 102.840 28.496 1.00 97.07 267 VAL A N 1
ATOM 712 C CA . VAL A 1 123 ? 63.991 101.768 28.196 1.00 94.45 267 VAL A CA 1
ATOM 713 C C . VAL A 1 123 ? 63.974 100.676 29.268 1.00 94.97 267 VAL A C 1
ATOM 714 O O . VAL A 1 123 ? 63.419 100.867 30.354 1.00 93.87 267 VAL A O 1
ATOM 718 N N . THR A 1 124 ? 64.601 99.539 28.955 1.00 89.45 268 THR A N 1
ATOM 719 C CA . THR A 1 124 ? 64.750 98.409 29.859 1.00 86.32 268 THR A CA 1
ATOM 720 C C . THR A 1 124 ? 66.246 98.171 30.045 1.00 90.04 268 THR A C 1
ATOM 721 O O . THR A 1 124 ? 67.023 98.274 29.092 1.00 90.78 268 THR A O 1
ATOM 725 N N . ILE A 1 125 ? 66.648 97.892 31.286 1.00 85.81 269 ILE A N 1
ATOM 726 C CA . ILE A 1 125 ? 68.021 97.554 31.627 1.00 84.83 269 ILE A CA 1
ATOM 727 C C . ILE A 1 125 ? 68.015 96.197 32.323 1.00 87.00 269 ILE A C 1
ATOM 728 O O . ILE A 1 125 ? 67.097 95.916 33.092 1.00 86.65 269 ILE A O 1
ATOM 733 N N . ILE A 1 126 ? 69.014 95.351 32.025 1.00 81.99 270 ILE A N 1
ATOM 734 C CA . ILE A 1 126 ? 69.195 94.033 32.651 1.00 78.69 270 ILE A CA 1
ATOM 735 C C . ILE A 1 126 ? 70.543 94.072 33.357 1.00 81.35 270 ILE A C 1
ATOM 736 O O . ILE A 1 126 ? 71.540 94.467 32.750 1.00 81.55 270 ILE A O 1
ATOM 741 N N . GLY A 1 127 ? 70.559 93.663 34.627 1.00 77.55 271 GLY A N 1
ATOM 742 C CA . GLY A 1 127 ? 71.778 93.626 35.416 1.00 76.83 271 GLY A CA 1
ATOM 743 C C . GLY A 1 127 ? 71.658 92.930 36.753 1.00 81.30 271 GLY A C 1
ATOM 744 O O . GLY A 1 127 ? 70.565 92.551 37.182 1.00 80.42 271 GLY A O 1
ATOM 745 N N . LEU A 1 128 ? 72.817 92.767 37.411 1.00 78.44 272 LEU A N 1
ATOM 746 C CA . LEU A 1 128 ? 72.974 92.156 38.724 1.00 77.25 272 LEU A CA 1
ATOM 747 C C . LEU A 1 128 ? 72.616 93.167 39.810 1.00 84.60 272 LEU A C 1
ATOM 748 O O . LEU A 1 128 ? 73.049 94.316 39.740 1.00 86.61 272 LEU A O 1
ATOM 753 N N . VAL A 1 129 ? 71.862 92.742 40.826 1.00 81.56 273 VAL A N 1
ATOM 754 C CA . VAL A 1 129 ? 71.521 93.616 41.953 1.00 83.61 273 VAL A CA 1
ATOM 755 C C . VAL A 1 129 ? 72.766 93.656 42.875 1.00 90.54 273 VAL A C 1
ATOM 756 O O . VAL A 1 129 ? 72.963 92.744 43.661 1.00 87.02 273 VAL A O 1
ATOM 760 N N . ASN A 1 130 ? 73.641 94.662 42.717 1.00 91.95 274 ASN A N 1
ATOM 761 C CA . ASN A 1 130 ? 74.846 94.801 43.547 1.00 93.24 274 ASN A CA 1
ATOM 762 C C . ASN A 1 130 ? 74.448 95.138 44.985 1.00 99.94 274 ASN A C 1
ATOM 763 O O . ASN A 1 130 ? 74.872 94.449 45.909 1.00 98.98 274 ASN A O 1
ATOM 768 N N . SER A 1 131 ? 73.607 96.169 45.165 1.00 99.60 275 SER A N 1
ATOM 769 C CA . SER A 1 131 ? 73.094 96.575 46.475 1.00 100.35 275 SER A CA 1
ATOM 770 C C . SER A 1 131 ? 71.596 96.908 46.402 1.00 106.35 275 SER A C 1
ATOM 771 O O . SER A 1 131 ? 71.074 97.213 45.334 1.00 107.48 275 SER A O 1
ATOM 774 N N . LYS A 1 132 ? 70.917 96.817 47.551 1.00 103.62 276 LYS A N 1
ATOM 775 C CA . LYS A 1 132 ? 69.486 97.064 47.701 1.00 104.25 276 LYS A CA 1
ATOM 776 C C . LYS A 1 132 ? 69.253 97.724 49.073 1.00 111.98 276 LYS A C 1
ATOM 777 O O . LYS A 1 132 ? 69.633 97.166 50.109 1.00 110.76 276 LYS A O 1
ATOM 783 N N . ARG A 1 133 ? 68.664 98.929 49.062 1.00 112.46 277 ARG A N 1
ATOM 784 C CA . ARG A 1 133 ? 68.415 99.726 50.260 1.00 114.66 277 ARG A CA 1
ATOM 785 C C . ARG A 1 133 ? 67.007 100.318 50.248 1.00 122.34 277 ARG A C 1
ATOM 786 O O . ARG A 1 133 ? 66.578 100.850 49.223 1.00 123.15 277 ARG A O 1
ATOM 794 N N . GLU A 1 134 ? 66.296 100.239 51.392 1.00 120.93 278 GLU A N 1
ATOM 795 C CA . GLU A 1 134 ? 64.947 100.790 51.513 1.00 123.36 278 GLU A CA 1
ATOM 796 C C . GLU A 1 134 ? 64.912 102.137 52.237 1.00 131.97 278 GLU A C 1
ATOM 797 O O . GLU A 1 134 ? 65.471 102.294 53.324 1.00 132.06 278 GLU A O 1
ATOM 803 N N . THR A 1 135 ? 64.216 103.086 51.619 1.00 132.11 279 THR A N 1
ATOM 804 C CA . THR A 1 135 ? 63.939 104.426 52.120 1.00 135.78 279 THR A CA 1
ATOM 805 C C . THR A 1 135 ? 62.418 104.447 52.308 1.00 141.76 279 THR A C 1
ATOM 806 O O . THR A 1 135 ? 61.730 103.573 51.771 1.00 140.08 279 THR A O 1
ATOM 810 N N . ASN A 1 136 ? 61.884 105.436 53.048 1.00 141.38 280 ASN A N 1
ATOM 811 C CA . ASN A 1 136 ? 60.437 105.579 53.226 1.00 142.61 280 ASN A CA 1
ATOM 812 C C . ASN A 1 136 ? 59.783 105.913 51.877 1.00 145.48 280 ASN A C 1
ATOM 813 O O . ASN A 1 136 ? 58.603 105.631 51.699 1.00 145.20 280 ASN A O 1
ATOM 818 N N . ARG A 1 137 ? 60.564 106.472 50.923 1.00 141.35 281 ARG A N 1
ATOM 819 C CA . ARG A 1 137 ? 60.076 106.852 49.597 1.00 141.69 281 ARG A CA 1
ATOM 820 C C . ARG A 1 137 ? 60.206 105.742 48.518 1.00 140.45 281 ARG A C 1
ATOM 821 O O . ARG A 1 137 ? 59.751 105.955 47.394 1.00 141.54 281 ARG A O 1
ATOM 829 N N . GLY A 1 138 ? 60.730 104.567 48.871 1.00 131.24 282 GLY A N 1
ATOM 830 C CA . GLY A 1 138 ? 60.834 103.456 47.927 1.00 127.25 282 GLY A CA 1
ATOM 831 C C . GLY A 1 138 ? 62.032 102.543 48.099 1.00 125.15 282 GLY A C 1
ATOM 832 O O . GLY A 1 138 ? 62.487 102.320 49.226 1.00 124.41 282 GLY A O 1
ATOM 833 N N . LEU A 1 139 ? 62.525 101.972 46.975 1.00 116.90 283 LEU A N 1
ATOM 834 C CA . LEU A 1 139 ? 63.693 101.078 46.957 1.00 112.80 283 LEU A CA 1
ATOM 835 C C . LEU A 1 139 ? 64.817 101.602 46.071 1.00 114.45 283 LEU A C 1
ATOM 836 O O . LEU A 1 139 ? 64.569 102.013 44.936 1.00 114.98 283 LEU A O 1
ATOM 841 N N . ILE A 1 140 ? 66.054 101.588 46.595 1.00 108.86 284 ILE A N 1
ATOM 842 C CA . ILE A 1 140 ? 67.260 102.018 45.887 1.00 108.62 284 ILE A CA 1
ATOM 843 C C . ILE A 1 140 ? 68.138 100.818 45.575 1.00 107.87 284 ILE A C 1
ATOM 844 O O . ILE A 1 140 ? 68.628 100.153 46.486 1.00 105.41 284 ILE A O 1
ATOM 849 N N . PHE A 1 141 ? 68.320 100.543 44.278 1.00 102.70 285 PHE A N 1
ATOM 850 C CA . PHE A 1 141 ? 69.125 99.429 43.793 1.00 99.55 285 PHE A CA 1
ATOM 851 C C . PHE A 1 141 ? 70.367 99.938 43.089 1.00 105.26 285 PHE A C 1
ATOM 852 O O . PHE A 1 141 ? 70.302 100.936 42.370 1.00 106.83 285 PHE A O 1
ATOM 860 N N . GLU A 1 142 ? 71.487 99.231 43.252 1.00 100.83 286 GLU A N 1
ATOM 861 C CA . GLU A 1 142 ? 72.699 99.515 42.496 1.00 101.99 286 GLU A CA 1
ATOM 862 C C . GLU A 1 142 ? 72.765 98.348 41.510 1.00 103.67 286 GLU A C 1
ATOM 863 O O . GLU A 1 142 ? 73.056 97.227 41.909 1.00 101.21 286 GLU A O 1
ATOM 869 N N . VAL A 1 143 ? 72.375 98.594 40.261 1.00 100.22 287 VAL A N 1
ATOM 870 C CA . VAL A 1 143 ? 72.305 97.568 39.217 1.00 98.33 287 VAL A CA 1
ATOM 871 C C . VAL A 1 143 ? 73.536 97.645 38.321 1.00 101.38 287 VAL A C 1
ATOM 872 O O . VAL A 1 143 ? 73.899 98.733 37.872 1.00 102.45 287 VAL A O 1
ATOM 876 N N . GLU A 1 144 ? 74.186 96.495 38.082 1.00 95.69 288 GLU A N 1
ATOM 877 C CA . GLU A 1 144 ? 75.381 96.424 37.247 1.00 96.47 288 GLU A CA 1
ATOM 878 C C . GLU A 1 144 ? 75.256 95.429 36.084 1.00 98.31 288 GLU A C 1
ATOM 879 O O . GLU A 1 144 ? 74.855 94.283 36.285 1.00 96.39 288 GLU A O 1
ATOM 885 N N . ASP A 1 145 ? 75.656 95.869 34.883 1.00 94.31 289 ASP A N 1
ATOM 886 C CA . ASP A 1 145 ? 75.756 95.018 33.701 1.00 93.20 289 ASP A CA 1
ATOM 887 C C . ASP A 1 145 ? 77.217 95.024 33.233 1.00 97.00 289 ASP A C 1
ATOM 888 O O . ASP A 1 145 ? 78.079 95.537 33.950 1.00 97.90 289 ASP A O 1
ATOM 893 N N . LYS A 1 146 ? 77.502 94.462 32.063 1.00 92.90 290 LYS A N 1
ATOM 894 C CA . LYS A 1 146 ? 78.854 94.395 31.512 1.00 94.21 290 LYS A CA 1
ATOM 895 C C . LYS A 1 146 ? 79.450 95.764 31.105 1.00 102.87 290 LYS A C 1
ATOM 896 O O . LYS A 1 146 ? 80.665 95.867 30.961 1.00 104.71 290 LYS A O 1
ATOM 902 N N . THR A 1 147 ? 78.593 96.778 30.874 1.00 100.32 291 THR A N 1
ATOM 903 C CA . THR A 1 147 ? 78.998 98.107 30.402 1.00 102.58 291 THR A CA 1
ATOM 904 C C . THR A 1 147 ? 79.050 99.195 31.477 1.00 108.01 291 THR A C 1
ATOM 905 O O . THR A 1 147 ? 79.643 100.252 31.235 1.00 109.64 291 THR A O 1
ATOM 909 N N . GLY A 1 148 ? 78.424 98.957 32.626 1.00 104.14 292 GLY A N 1
ATOM 910 C CA . GLY A 1 148 ? 78.424 99.945 33.693 1.00 105.34 292 GLY A CA 1
ATOM 911 C C . GLY A 1 148 ? 77.576 99.616 34.897 1.00 109.91 292 GLY A C 1
ATOM 912 O O . GLY A 1 148 ? 77.061 98.500 35.024 1.00 107.98 292 GLY A O 1
ATOM 913 N N . ILE A 1 149 ? 77.457 100.612 35.798 1.00 108.98 293 ILE A N 1
ATOM 914 C CA . ILE A 1 149 ? 76.706 100.562 37.058 1.00 107.84 293 ILE A CA 1
ATOM 915 C C . ILE A 1 149 ? 75.767 101.778 37.105 1.00 113.38 293 ILE A C 1
ATOM 916 O O . ILE A 1 149 ? 76.148 102.858 36.643 1.00 115.85 293 ILE A O 1
ATOM 921 N N . VAL A 1 150 ? 74.545 101.601 37.647 1.00 108.08 294 VAL A N 1
ATOM 922 C CA . VAL A 1 150 ? 73.553 102.676 37.765 1.00 109.47 294 VAL A CA 1
ATOM 923 C C . VAL A 1 150 ? 72.680 102.522 39.014 1.00 113.04 294 VAL A C 1
ATOM 924 O O . VAL A 1 150 ? 72.418 101.400 39.456 1.00 110.47 294 VAL A O 1
ATOM 928 N N . LYS A 1 151 ? 72.241 103.666 39.575 1.00 111.77 295 LYS A N 1
ATOM 929 C CA . LYS A 1 151 ? 71.352 103.755 40.735 1.00 111.24 295 LYS A CA 1
ATOM 930 C C . LYS A 1 151 ? 69.927 103.706 40.198 1.00 114.89 295 LYS A C 1
ATOM 931 O O . LYS A 1 151 ? 69.566 104.519 39.348 1.00 116.44 295 LYS A O 1
ATOM 937 N N . VAL A 1 152 ? 69.134 102.741 40.659 1.00 109.87 296 VAL A N 1
ATOM 938 C CA . VAL A 1 152 ? 67.751 102.552 40.222 1.00 110.03 296 VAL A CA 1
ATOM 939 C C . VAL A 1 152 ? 66.804 102.827 41.384 1.00 115.38 296 VAL A C 1
ATOM 940 O O . VAL A 1 152 ? 66.988 102.284 42.476 1.00 113.37 296 VAL A O 1
ATOM 944 N N . PHE A 1 153 ? 65.794 103.660 41.139 1.00 115.30 297 PHE A N 1
ATOM 945 C CA . PHE A 1 153 ? 64.769 103.973 42.126 1.00 116.36 297 PHE A CA 1
ATOM 946 C C . PHE A 1 153 ? 63.417 103.393 41.676 1.00 120.39 297 PHE A C 1
ATOM 947 O O . PHE A 1 153 ? 62.977 103.668 40.547 1.00 121.20 297 PHE A O 1
ATOM 955 N N . LEU A 1 154 ? 62.759 102.633 42.566 1.00 116.03 298 LEU A N 1
ATOM 956 C CA . LEU A 1 154 ? 61.411 102.100 42.364 1.00 116.08 298 LEU A CA 1
ATOM 957 C C . LEU A 1 154 ? 60.476 102.710 43.405 1.00 124.12 298 LEU A C 1
ATOM 958 O O . LEU A 1 154 ? 60.742 102.549 44.607 1.00 123.55 298 LEU A O 1
ATOM 963 N N . PRO A 1 155 ? 59.420 103.453 42.978 1.00 124.33 299 PRO A N 1
ATOM 964 C CA . PRO A 1 155 ? 58.534 104.118 43.954 1.00 126.70 299 PRO A CA 1
ATOM 965 C C . PRO A 1 155 ? 57.810 103.165 44.921 1.00 131.31 299 PRO A C 1
ATOM 966 O O . PRO A 1 155 ? 57.534 102.065 44.512 1.00 129.16 299 PRO A O 1
ATOM 970 N N . LYS A 1 156 ? 57.570 103.641 46.200 1.00 130.32 300 LYS A N 1
ATOM 971 C CA . LYS A 1 156 ? 56.911 102.895 47.307 1.00 129.75 300 LYS A CA 1
ATOM 972 C C . LYS A 1 156 ? 55.885 101.898 46.833 1.00 133.51 300 LYS A C 1
ATOM 973 O O . LYS A 1 156 ? 55.903 100.764 47.317 1.00 131.27 300 LYS A O 1
ATOM 979 N N . ASP A 1 157 ? 54.955 102.304 45.941 1.00 131.77 301 ASP A N 1
ATOM 980 C CA . ASP A 1 157 ? 53.957 101.339 45.521 1.00 130.75 301 ASP A CA 1
ATOM 981 C C . ASP A 1 157 ? 53.709 101.314 44.009 1.00 131.82 301 ASP A C 1
ATOM 982 O O . ASP A 1 157 ? 52.615 101.623 43.523 1.00 132.79 301 ASP A O 1
ATOM 987 N N . SER A 1 158 ? 54.740 100.838 43.291 1.00 124.45 302 SER A N 1
ATOM 988 C CA . SER A 1 158 ? 54.731 100.449 41.890 1.00 122.72 302 SER A CA 1
ATOM 989 C C . SER A 1 158 ? 54.197 99.019 42.066 1.00 124.02 302 SER A C 1
ATOM 990 O O . SER A 1 158 ? 54.639 98.344 42.992 1.00 122.42 302 SER A O 1
ATOM 993 N N . GLU A 1 159 ? 53.200 98.581 41.279 1.00 120.33 303 GLU A N 1
ATOM 994 C CA . GLU A 1 159 ? 52.548 97.267 41.453 1.00 118.47 303 GLU A CA 1
ATOM 995 C C . GLU A 1 159 ? 53.515 96.060 41.546 1.00 117.45 303 GLU A C 1
ATOM 996 O O . GLU A 1 159 ? 53.132 95.029 42.104 1.00 116.22 303 GLU A O 1
ATOM 1002 N N . ASP A 1 160 ? 54.769 96.217 41.075 1.00 111.02 304 ASP A N 1
ATOM 1003 C CA . ASP A 1 160 ? 55.811 95.188 41.132 1.00 107.43 304 ASP A CA 1
ATOM 1004 C C . ASP A 1 160 ? 56.699 95.283 42.410 1.00 108.93 304 ASP A C 1
ATOM 1005 O O . ASP A 1 160 ? 57.664 94.525 42.536 1.00 106.63 304 ASP A O 1
ATOM 1010 N N . TYR A 1 161 ? 56.360 96.197 43.349 1.00 105.65 305 TYR A N 1
ATOM 1011 C CA . TYR A 1 161 ? 57.108 96.469 44.585 1.00 104.80 305 TYR A CA 1
ATOM 1012 C C . TYR A 1 161 ? 57.269 95.272 45.510 1.00 105.73 305 TYR A C 1
ATOM 1013 O O . TYR A 1 161 ? 58.365 95.072 46.026 1.00 103.35 305 TYR A O 1
ATOM 1022 N N . ARG A 1 162 ? 56.192 94.488 45.726 1.00 101.94 306 ARG A N 1
ATOM 1023 C CA . ARG A 1 162 ? 56.190 93.291 46.569 1.00 99.94 306 ARG A CA 1
ATOM 1024 C C . ARG A 1 162 ? 57.305 92.306 46.157 1.00 101.40 306 ARG A C 1
ATOM 1025 O O . ARG A 1 162 ? 57.956 91.720 47.023 1.00 100.47 306 ARG A O 1
ATOM 1033 N N . GLU A 1 163 ? 57.563 92.200 44.844 1.00 96.83 307 GLU A N 1
ATOM 1034 C CA . GLU A 1 163 ? 58.561 91.310 44.263 1.00 94.46 307 GLU A CA 1
ATOM 1035 C C . GLU A 1 163 ? 59.954 91.900 44.359 1.00 98.58 307 GLU A C 1
ATOM 1036 O O . GLU A 1 163 ? 60.913 91.172 44.632 1.00 97.00 307 GLU A O 1
ATOM 1042 N N . ALA A 1 164 ? 60.067 93.224 44.124 1.00 97.20 308 ALA A N 1
ATOM 1043 C CA . ALA A 1 164 ? 61.329 93.968 44.178 1.00 97.48 308 ALA A CA 1
ATOM 1044 C C . ALA A 1 164 ? 61.809 94.075 45.618 1.00 101.98 308 ALA A C 1
ATOM 1045 O O . ALA A 1 164 ? 63.007 94.212 45.866 1.00 101.66 308 ALA A O 1
ATOM 1047 N N . PHE A 1 165 ? 60.866 93.987 46.565 1.00 98.86 309 PHE A N 1
ATOM 1048 C CA . PHE A 1 165 ? 61.139 94.023 47.995 1.00 98.41 309 PHE A CA 1
ATOM 1049 C C . PHE A 1 165 ? 61.697 92.677 48.437 1.00 98.10 309 PHE A C 1
ATOM 1050 O O . PHE A 1 165 ? 62.463 92.626 49.396 1.00 96.45 309 PHE A O 1
ATOM 1058 N N . LYS A 1 166 ? 61.325 91.602 47.727 1.00 92.68 310 LYS A N 1
ATOM 1059 C CA . LYS A 1 166 ? 61.768 90.249 48.047 1.00 90.00 310 LYS A CA 1
ATOM 1060 C C . LYS A 1 166 ? 63.069 89.810 47.351 1.00 93.31 310 LYS A C 1
ATOM 1061 O O . LYS A 1 166 ? 63.714 88.881 47.836 1.00 91.96 310 LYS A O 1
ATOM 1067 N N . VAL A 1 167 ? 63.445 90.449 46.221 1.00 90.14 311 VAL A N 1
ATOM 1068 C CA . VAL A 1 167 ? 64.626 90.043 45.453 1.00 88.41 311 VAL A CA 1
ATOM 1069 C C . VAL A 1 167 ? 65.951 90.123 46.280 1.00 91.33 311 VAL A C 1
ATOM 1070 O O . VAL A 1 167 ? 66.254 91.117 46.929 1.00 91.76 311 VAL A O 1
ATOM 1074 N N . LEU A 1 168 ? 66.705 89.037 46.252 1.00 86.02 312 LEU A N 1
ATOM 1075 C CA . LEU A 1 168 ? 67.981 88.900 46.938 1.00 85.46 312 LEU A CA 1
ATOM 1076 C C . LEU A 1 168 ? 69.091 89.622 46.168 1.00 88.82 312 LEU A C 1
ATOM 1077 O O . LEU A 1 168 ? 69.024 89.682 44.941 1.00 87.95 312 LEU A O 1
ATOM 1082 N N . PRO A 1 169 ? 70.149 90.136 46.848 1.00 85.44 313 PRO A N 1
ATOM 1083 C CA . PRO A 1 169 ? 71.250 90.751 46.104 1.00 85.88 313 PRO A CA 1
ATOM 1084 C C . PRO A 1 169 ? 72.051 89.699 45.336 1.00 87.28 313 PRO A C 1
ATOM 1085 O O . PRO A 1 169 ? 72.079 88.540 45.725 1.00 85.61 313 PRO A O 1
ATOM 1089 N N . ASP A 1 170 ? 72.654 90.109 44.221 1.00 82.83 314 ASP A N 1
ATOM 1090 C CA . ASP A 1 170 ? 73.465 89.330 43.285 1.00 81.73 314 ASP A CA 1
ATOM 1091 C C . ASP A 1 170 ? 72.580 88.434 42.412 1.00 81.66 314 ASP A C 1
ATOM 1092 O O . ASP A 1 170 ? 73.083 87.550 41.717 1.00 80.51 314 ASP A O 1
ATOM 1097 N N . ALA A 1 171 ? 71.260 88.720 42.402 1.00 76.31 315 ALA A N 1
ATOM 1098 C CA . ALA A 1 171 ? 70.289 88.108 41.500 1.00 75.14 315 ALA A CA 1
ATOM 1099 C C . ALA A 1 171 ? 70.278 88.999 40.240 1.00 79.29 315 ALA A C 1
ATOM 1100 O O . ALA A 1 171 ? 70.671 90.168 40.322 1.00 79.79 315 ALA A O 1
ATOM 1102 N N . VAL A 1 172 ? 69.863 88.455 39.087 1.00 75.39 316 VAL A N 1
ATOM 1103 C CA . VAL A 1 172 ? 69.806 89.210 37.831 1.00 76.75 316 VAL A CA 1
ATOM 1104 C C . VAL A 1 172 ? 68.351 89.591 37.557 1.00 82.15 316 VAL A C 1
ATOM 1105 O O . VAL A 1 172 ? 67.474 88.722 37.505 1.00 80.92 316 VAL A O 1
ATOM 1109 N N . VAL A 1 173 ? 68.096 90.899 37.422 1.00 79.94 317 VAL A N 1
ATOM 1110 C CA . VAL A 1 173 ? 66.751 91.437 37.197 1.00 79.40 317 VAL A CA 1
ATOM 1111 C C . 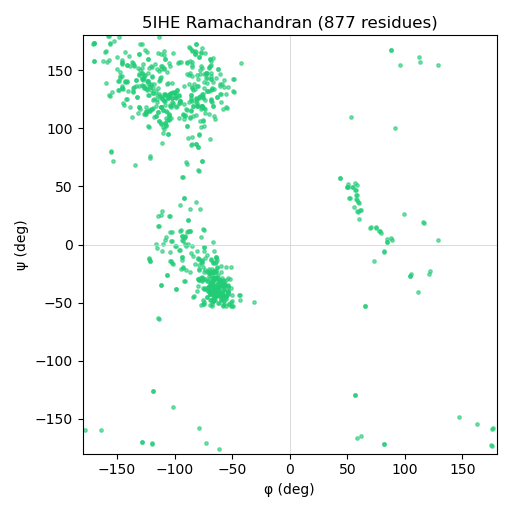VAL A 1 173 ? 66.702 92.414 36.015 1.00 82.84 317 VAL A C 1
ATOM 1112 O O . VAL A 1 173 ? 67.744 92.792 35.474 1.00 83.15 317 VAL A O 1
ATOM 1116 N N . ALA A 1 174 ? 65.479 92.839 35.647 1.00 78.46 318 ALA A N 1
ATOM 1117 C CA . ALA A 1 174 ? 65.238 93.833 34.609 1.00 79.48 318 ALA A CA 1
ATOM 1118 C C . ALA A 1 174 ? 64.372 94.968 35.161 1.00 83.42 318 ALA A C 1
ATOM 1119 O O . ALA A 1 174 ? 63.520 94.739 36.026 1.00 81.46 318 ALA A O 1
ATOM 1121 N N . PHE A 1 175 ? 64.625 96.194 34.684 1.00 82.27 319 PHE A N 1
ATOM 1122 C CA . PHE A 1 175 ? 63.888 97.391 35.077 1.00 84.25 319 PHE A CA 1
ATOM 1123 C C . PHE A 1 175 ? 63.487 98.190 33.857 1.00 91.67 319 PHE A C 1
ATOM 1124 O O . PHE A 1 175 ? 64.344 98.520 33.038 1.00 92.55 319 PHE A O 1
ATOM 1132 N N . LYS A 1 176 ? 62.191 98.512 33.742 1.00 89.33 320 LYS A N 1
ATOM 1133 C CA . LYS A 1 176 ? 61.661 99.375 32.691 1.00 91.31 320 LYS A CA 1
ATOM 1134 C C . LYS A 1 176 ? 61.373 100.733 33.343 1.00 99.03 320 LYS A C 1
ATOM 1135 O O . LYS A 1 176 ? 60.744 100.791 34.404 1.00 98.10 320 LYS A O 1
ATOM 1141 N N . GLY A 1 177 ? 61.869 101.798 32.722 1.00 99.11 321 GLY A N 1
ATOM 1142 C CA . GLY A 1 177 ? 61.682 103.158 33.210 1.00 101.75 321 GLY A CA 1
ATOM 1143 C C . GLY A 1 177 ? 62.414 104.207 32.404 1.00 109.50 321 GLY A C 1
ATOM 1144 O O . GLY A 1 177 ? 62.760 103.978 31.243 1.00 109.00 321 GLY A O 1
ATOM 1145 N N . PHE A 1 178 ? 62.653 105.368 33.033 1.00 110.65 322 PHE A N 1
ATOM 1146 C CA . PHE A 1 178 ? 63.316 106.525 32.422 1.00 113.97 322 PHE A CA 1
ATOM 1147 C C . PHE A 1 178 ? 64.558 106.935 33.209 1.00 121.91 322 PHE A C 1
ATOM 1148 O O . PHE A 1 178 ? 64.588 106.764 34.423 1.00 120.50 322 PHE A O 1
ATOM 1156 N N . TYR A 1 179 ? 65.555 107.546 32.541 1.00 123.28 323 TYR A N 1
ATOM 1157 C CA . TYR A 1 179 ? 66.770 108.026 33.204 1.00 125.36 323 TYR A CA 1
ATOM 1158 C C . TYR A 1 179 ? 66.671 109.539 33.488 1.00 135.39 323 TYR A C 1
ATOM 1159 O O . TYR A 1 179 ? 66.327 110.303 32.583 1.00 136.85 323 TYR A O 1
ATOM 1168 N N . SER A 1 180 ? 66.960 109.950 34.751 1.00 134.57 324 SER A N 1
ATOM 1169 C CA . SER A 1 180 ? 66.866 111.315 35.295 1.00 137.92 324 SER A CA 1
ATOM 1170 C C . SER A 1 180 ? 67.831 112.350 34.714 1.00 146.17 324 SER A C 1
ATOM 1171 O O . SER A 1 180 ? 67.440 113.504 34.562 1.00 148.91 324 SER A O 1
ATOM 1174 N N . LYS A 1 181 ? 69.087 111.924 34.493 1.00 142.34 325 LYS A N 1
ATOM 1175 C CA . LYS A 1 181 ? 70.269 112.671 34.020 1.00 144.23 325 LYS A CA 1
ATOM 1176 C C . LYS A 1 181 ? 70.971 113.375 35.204 1.00 148.56 325 LYS A C 1
ATOM 1177 O O . LYS A 1 181 ? 71.965 114.076 35.008 1.00 149.31 325 LYS A O 1
ATOM 1183 N N . LYS A 1 182 ? 70.479 113.128 36.450 1.00 143.99 326 LYS A N 1
ATOM 1184 C CA . LYS A 1 182 ? 71.083 113.451 37.734 1.00 144.13 326 LYS A CA 1
ATOM 1185 C C . LYS A 1 182 ? 71.885 112.244 38.266 1.00 143.88 326 LYS A C 1
ATOM 1186 O O . LYS A 1 182 ? 72.752 112.406 39.133 1.00 143.94 326 LYS A O 1
ATOM 1192 N N . GLY A 1 183 ? 71.560 111.055 37.751 1.00 136.32 327 GLY A N 1
ATOM 1193 C CA . GLY A 1 183 ? 72.230 109.812 38.092 1.00 132.59 327 GLY A CA 1
ATOM 1194 C C . GLY A 1 183 ? 71.323 108.667 38.517 1.00 131.92 327 GLY A C 1
ATOM 1195 O O . GLY A 1 183 ? 71.825 107.611 38.898 1.00 129.56 327 GLY A O 1
ATOM 1196 N N . ILE A 1 184 ? 69.994 108.866 38.465 1.00 126.89 328 ILE A N 1
ATOM 1197 C CA . ILE A 1 184 ? 69.053 107.827 38.892 1.00 123.71 328 ILE A CA 1
ATOM 1198 C C . ILE A 1 184 ? 68.128 107.339 37.758 1.00 125.98 328 ILE A C 1
ATOM 1199 O O . ILE A 1 184 ? 67.610 108.151 36.985 1.00 128.15 328 ILE A O 1
ATOM 1204 N N . PHE A 1 185 ? 67.899 106.012 37.689 1.00 118.37 329 PHE A N 1
ATOM 1205 C CA . PHE A 1 185 ? 66.969 105.354 36.770 1.00 116.63 329 PHE A CA 1
ATOM 1206 C C . PHE A 1 185 ? 65.622 105.245 37.502 1.00 118.16 329 PHE A C 1
ATOM 1207 O O . PHE A 1 185 ? 65.485 104.464 38.448 1.00 115.46 329 PHE A O 1
ATOM 1215 N N . PHE A 1 186 ? 64.645 106.054 37.083 1.00 116.21 330 PHE A N 1
ATOM 1216 C CA . PHE A 1 186 ? 63.309 106.066 37.667 1.00 116.09 330 PHE A CA 1
ATOM 1217 C C . PHE A 1 186 ? 62.449 104.988 37.025 1.00 118.23 330 PHE A C 1
ATOM 1218 O O . PHE A 1 186 ? 61.760 105.228 36.028 1.00 118.54 330 PHE A O 1
ATOM 1226 N N . ALA A 1 187 ? 62.548 103.772 37.581 1.00 112.33 331 ALA A N 1
ATOM 1227 C CA . ALA A 1 187 ? 61.829 102.597 37.110 1.00 110.45 331 ALA A CA 1
ATOM 1228 C C . ALA A 1 187 ? 60.345 102.662 37.461 1.00 115.43 331 ALA A C 1
ATOM 1229 O O . ALA A 1 187 ? 59.972 103.231 38.486 1.00 116.50 331 ALA A O 1
ATOM 1231 N N . ASN A 1 188 ? 59.503 102.093 36.588 1.00 111.45 332 ASN A N 1
ATOM 1232 C CA . ASN A 1 188 ? 58.049 101.988 36.749 1.00 111.58 332 ASN A CA 1
ATOM 1233 C C . ASN A 1 188 ? 57.628 100.509 36.694 1.00 111.60 332 ASN A C 1
ATOM 1234 O O . ASN A 1 188 ? 56.475 100.183 36.994 1.00 112.54 332 ASN A O 1
ATOM 1239 N N . LYS A 1 189 ? 58.563 99.623 36.274 1.00 102.66 333 LYS A N 1
ATOM 1240 C CA . LYS A 1 189 ? 58.347 98.186 36.166 1.00 98.87 333 LYS A CA 1
ATOM 1241 C C . LYS A 1 189 ? 59.610 97.393 36.568 1.00 97.38 333 LYS A C 1
ATOM 1242 O O . LYS A 1 189 ? 60.738 97.781 36.244 1.00 96.91 333 LYS A O 1
ATOM 1248 N N . PHE A 1 190 ? 59.389 96.291 37.292 1.00 89.71 334 PHE A N 1
ATOM 1249 C CA . PHE A 1 190 ? 60.415 95.363 37.769 1.00 86.81 334 PHE A CA 1
ATOM 1250 C C . PHE A 1 190 ? 60.107 93.958 37.211 1.00 88.61 334 PHE A C 1
ATOM 1251 O O . PHE A 1 190 ? 58.952 93.529 37.225 1.00 89.32 334 PHE A O 1
ATOM 1259 N N . TYR A 1 191 ? 61.142 93.256 36.714 1.00 81.95 335 TYR A N 1
ATOM 1260 C CA . TYR A 1 191 ? 61.000 91.917 36.137 1.00 79.65 335 TYR A CA 1
ATOM 1261 C C . TYR A 1 191 ? 61.960 90.902 36.771 1.00 81.35 335 TYR A C 1
ATOM 1262 O O . TYR A 1 191 ? 63.121 91.218 37.047 1.00 81.02 335 TYR A O 1
ATOM 1271 N N . LEU A 1 192 ? 61.484 89.668 36.929 1.00 76.56 336 LEU A N 1
ATOM 1272 C CA . LEU A 1 192 ? 62.293 88.562 37.430 1.00 74.51 336 LEU A CA 1
ATOM 1273 C C . LEU A 1 192 ? 62.421 87.537 36.304 1.00 76.53 336 LEU A C 1
ATOM 1274 O O . LEU A 1 192 ? 61.483 87.432 35.515 1.00 75.58 336 LEU A O 1
ATOM 1279 N N . PRO A 1 193 ? 63.526 86.744 36.221 1.00 72.12 337 PRO A N 1
ATOM 1280 C CA . PRO A 1 193 ? 63.619 85.723 35.171 1.00 71.81 337 PRO A CA 1
ATOM 1281 C C . PRO A 1 193 ? 62.378 84.813 35.097 1.00 76.03 337 PRO A C 1
ATOM 1282 O O . PRO A 1 193 ? 61.954 84.487 33.995 1.00 75.76 337 PRO A O 1
ATOM 1286 N N . ASP A 1 194 ? 61.777 84.459 36.262 1.00 72.53 338 ASP A N 1
ATOM 1287 C CA . ASP A 1 194 ? 60.532 83.682 36.424 1.00 72.54 338 ASP A CA 1
ATOM 1288 C C . ASP A 1 194 ? 60.490 82.252 35.797 1.00 73.76 338 ASP A C 1
ATOM 1289 O O . ASP A 1 194 ? 61.521 81.690 35.450 1.00 70.83 338 ASP A O 1
ATOM 1294 N N . VAL A 1 195 ? 59.274 81.659 35.695 1.00 72.23 339 VAL A N 1
ATOM 1295 C CA . VAL A 1 195 ? 58.998 80.422 34.959 1.00 73.24 339 VAL A CA 1
ATOM 1296 C C . VAL A 1 195 ? 57.817 80.712 34.006 1.00 81.98 339 VAL A C 1
ATOM 1297 O O . VAL A 1 195 ? 56.959 81.498 34.386 1.00 81.65 339 VAL A O 1
ATOM 1301 N N . PRO A 1 196 ? 57.791 80.193 32.762 1.00 83.30 340 PRO A N 1
ATOM 1302 C CA . PRO A 1 196 ? 56.664 80.539 31.870 1.00 86.20 340 PRO A CA 1
ATOM 1303 C C . PRO A 1 196 ? 55.304 80.145 32.440 1.00 94.78 340 PRO A C 1
ATOM 1304 O O . PRO A 1 196 ? 55.159 79.075 33.038 1.00 93.40 340 PRO A O 1
ATOM 1308 N N . LEU A 1 197 ? 54.315 81.038 32.289 1.00 96.55 341 LEU A N 1
ATOM 1309 C CA . LEU A 1 197 ? 52.953 80.793 32.760 1.00 98.70 341 LEU A CA 1
ATOM 1310 C C . LEU A 1 197 ? 52.294 79.670 31.951 1.00 107.88 341 LEU A C 1
ATOM 1311 O O . LEU A 1 197 ? 51.493 78.918 32.500 1.00 107.96 341 LEU A O 1
ATOM 1316 N N . TYR A 1 198 ? 52.671 79.537 30.665 1.00 108.02 342 TYR A N 1
ATOM 1317 C CA . TYR A 1 198 ? 52.156 78.514 29.765 1.00 110.24 342 TYR A CA 1
ATOM 1318 C C . TYR A 1 198 ? 53.277 77.603 29.272 1.00 115.51 342 TYR A C 1
ATOM 1319 O O . TYR A 1 198 ? 54.274 78.079 28.726 1.00 115.67 342 TYR A O 1
ATOM 1328 N N . ARG A 1 199 ? 53.116 76.296 29.488 1.00 112.39 343 ARG A N 1
ATOM 1329 C CA . ARG A 1 199 ? 54.028 75.237 29.039 1.00 111.82 343 ARG A CA 1
ATOM 1330 C C . ARG A 1 199 ? 53.172 74.016 28.683 1.00 116.34 343 ARG A C 1
ATOM 1331 O O . ARG A 1 199 ? 52.268 73.661 29.446 1.00 116.14 343 ARG A O 1
ATOM 1339 N N . LYS A 1 200 ? 53.440 73.393 27.518 1.00 113.30 344 LYS A N 1
ATOM 1340 C CA . LYS A 1 200 ? 52.702 72.222 27.017 1.00 114.23 344 LYS A CA 1
ATOM 1341 C C . LYS A 1 200 ? 52.706 71.029 27.982 1.00 116.72 344 LYS A C 1
ATOM 1342 O O . LYS A 1 200 ? 53.753 70.687 28.538 1.00 114.07 344 LYS A O 1
ATOM 1348 N N . GLN A 1 201 ? 51.527 70.400 28.169 1.00 114.77 345 GLN A N 1
ATOM 1349 C CA . GLN A 1 201 ? 51.367 69.223 29.024 1.00 114.01 345 GLN A CA 1
ATOM 1350 C C . GLN A 1 201 ? 52.085 68.029 28.393 1.00 116.60 345 GLN A C 1
ATOM 1351 O O . GLN A 1 201 ? 52.170 67.927 27.166 1.00 117.31 345 GLN A O 1
ATOM 1357 N N . LYS A 1 202 ? 52.619 67.145 29.239 1.00 110.45 346 LYS A N 1
ATOM 1358 C CA . LYS A 1 202 ? 53.373 65.970 28.820 1.00 109.64 346 LYS A CA 1
ATOM 1359 C C . LYS A 1 202 ? 52.479 64.754 28.527 1.00 114.06 346 LYS A C 1
ATOM 1360 O O . LYS A 1 202 ? 51.435 64.599 29.172 1.00 114.00 346 LYS A O 1
ATOM 1366 N N . PRO A 1 203 ? 52.866 63.882 27.559 1.00 110.98 347 PRO A N 1
ATOM 1367 C CA . PRO A 1 203 ? 52.030 62.706 27.259 1.00 112.14 347 PRO A CA 1
ATOM 1368 C C . PRO A 1 203 ? 52.003 61.674 28.396 1.00 113.58 347 PRO A C 1
ATOM 1369 O O . PRO A 1 203 ? 53.027 61.467 29.052 1.00 110.48 347 PRO A O 1
ATOM 1373 N N . PRO A 1 204 ? 50.838 61.031 28.652 1.00 111.13 348 PRO A N 1
ATOM 1374 C CA . PRO A 1 204 ? 50.757 60.048 29.751 1.00 109.93 348 PRO A CA 1
ATOM 1375 C C . PRO A 1 204 ? 51.670 58.836 29.590 1.00 111.51 348 PRO A C 1
ATOM 1376 O O . PRO A 1 204 ? 51.981 58.433 28.471 1.00 113.01 348 PRO A O 1
ATOM 1380 N N . LEU A 1 205 ? 52.088 58.259 30.723 1.00 104.00 349 LEU A N 1
ATOM 1381 C CA . LEU A 1 205 ? 52.962 57.087 30.756 1.00 102.55 349 LEU A CA 1
ATOM 1382 C C . LEU A 1 205 ? 52.127 55.807 30.633 1.00 105.66 349 LEU A C 1
ATOM 1383 O O . LEU A 1 205 ? 50.941 55.813 30.986 1.00 104.79 349 LEU A O 1
ATOM 1388 N N . GLU A 1 206 ? 52.751 54.714 30.129 1.00 102.72 350 GLU A N 1
ATOM 1389 C CA . GLU A 1 206 ? 52.120 53.395 29.975 1.00 104.62 350 GLU A CA 1
ATOM 1390 C C . GLU A 1 206 ? 51.668 52.885 31.346 1.00 1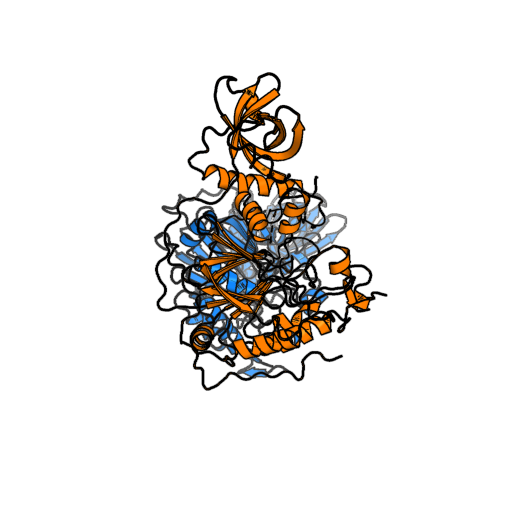06.33 350 GLU A C 1
ATOM 1391 O O . GLU A 1 206 ? 50.546 52.395 31.489 1.00 107.29 350 GLU A O 1
ATOM 1397 N N . GLU A 1 207 ? 52.543 53.042 32.359 1.00 99.59 351 GLU A N 1
ATOM 1398 C CA . GLU A 1 207 ? 52.280 52.644 33.735 1.00 97.82 351 GLU A CA 1
ATOM 1399 C C . GLU A 1 207 ? 52.521 53.756 34.744 1.00 96.84 351 GLU A C 1
ATOM 1400 O O . GLU A 1 207 ? 53.293 54.681 34.481 1.00 95.18 351 GLU A O 1
ATOM 1406 N N . LYS A 1 208 ? 51.844 53.657 35.903 1.00 90.79 352 LYS A N 1
ATOM 1407 C CA . LYS A 1 208 ? 51.981 54.593 37.013 1.00 87.44 352 LYS A CA 1
ATOM 1408 C C . LYS A 1 208 ? 53.270 54.235 37.751 1.00 88.13 352 LYS A C 1
ATOM 1409 O O . LYS A 1 208 ? 53.481 53.069 38.104 1.00 87.95 352 LYS A O 1
ATOM 1415 N N . VAL A 1 209 ? 54.151 55.230 37.934 1.00 81.22 353 VAL A N 1
ATOM 1416 C CA . VAL A 1 209 ? 55.440 55.021 38.584 1.00 78.44 353 VAL A CA 1
ATOM 1417 C C . VAL A 1 209 ? 55.646 56.075 39.665 1.00 78.22 353 VAL A C 1
ATOM 1418 O O . VAL A 1 209 ? 55.307 57.242 39.466 1.00 76.92 353 VAL A O 1
ATOM 1422 N N . TYR A 1 210 ? 56.133 55.641 40.833 1.00 73.33 354 TYR A N 1
ATOM 1423 C CA . TYR A 1 210 ? 56.382 56.518 41.970 1.00 71.33 354 TYR A CA 1
ATOM 1424 C C . TYR A 1 210 ? 57.865 56.737 42.252 1.00 72.59 354 TYR A C 1
ATOM 1425 O O . TYR A 1 210 ? 58.699 55.874 41.969 1.00 71.73 354 TYR A O 1
ATOM 1434 N N . ALA A 1 211 ? 58.175 57.907 42.816 1.00 67.86 355 ALA A N 1
ATOM 1435 C CA . ALA A 1 211 ? 59.511 58.317 43.247 1.00 65.88 355 ALA A CA 1
ATOM 1436 C C . ALA A 1 211 ? 59.428 58.738 44.719 1.00 67.89 355 ALA A C 1
ATOM 1437 O O . ALA A 1 211 ? 58.483 59.427 45.115 1.00 67.87 355 ALA A O 1
ATOM 1439 N N . ILE A 1 212 ? 60.387 58.286 45.532 1.00 63.69 356 ILE A N 1
ATOM 1440 C CA . ILE A 1 212 ? 60.450 58.612 46.960 1.00 62.98 356 ILE A CA 1
ATOM 1441 C C . ILE A 1 212 ? 61.542 59.673 47.173 1.00 64.97 356 ILE A C 1
ATOM 1442 O O . ILE A 1 212 ? 62.655 59.521 46.658 1.00 64.81 356 ILE A O 1
ATOM 1447 N N . LEU A 1 213 ? 61.213 60.758 47.898 1.00 59.13 357 LEU A N 1
ATOM 1448 C CA . LEU A 1 213 ? 62.172 61.841 48.149 1.00 57.24 357 LEU A CA 1
ATOM 1449 C C . LEU A 1 213 ? 62.568 61.913 49.614 1.00 60.12 357 LEU A C 1
ATOM 1450 O O . LEU A 1 213 ? 61.722 62.112 50.477 1.00 58.39 357 LEU A O 1
ATOM 1455 N N . ILE A 1 214 ? 63.857 61.713 49.894 1.00 56.79 358 ILE A N 1
ATOM 1456 C CA . ILE A 1 214 ? 64.407 61.789 51.245 1.00 55.49 358 ILE A CA 1
ATOM 1457 C C . ILE A 1 214 ? 65.652 62.685 51.224 1.00 58.36 358 ILE A C 1
ATOM 1458 O O . ILE A 1 214 ? 66.155 62.991 50.151 1.00 60.04 358 ILE A O 1
ATOM 1463 N N . SER A 1 215 ? 66.102 63.141 52.395 1.00 53.64 359 SER A N 1
ATOM 1464 C CA . SER A 1 215 ? 67.296 63.966 52.602 1.00 52.14 359 SER A CA 1
ATOM 1465 C C . SER A 1 215 ? 67.591 64.051 54.090 1.00 55.91 359 SER A C 1
ATOM 1466 O O . SER A 1 215 ? 66.810 63.556 54.904 1.00 55.07 359 SER A O 1
ATOM 1469 N N . ASP A 1 216 ? 68.736 64.671 54.430 1.00 52.87 360 ASP A N 1
ATOM 1470 C CA . ASP A 1 216 ? 69.223 64.946 55.777 1.00 51.63 360 ASP A CA 1
ATOM 1471 C C . ASP A 1 216 ? 69.048 63.757 56.713 1.00 56.26 360 ASP A C 1
ATOM 1472 O O . ASP A 1 216 ? 68.383 63.845 57.750 1.00 56.64 360 ASP A O 1
ATOM 1477 N N . ILE A 1 217 ? 69.638 62.626 56.317 1.00 53.52 361 ILE A N 1
ATOM 1478 C CA . ILE A 1 217 ? 69.611 61.382 57.081 1.00 53.54 361 ILE A CA 1
ATOM 1479 C C . ILE A 1 217 ? 70.450 61.573 58.355 1.00 57.40 361 ILE A C 1
ATOM 1480 O O . ILE A 1 217 ? 69.992 61.203 59.432 1.00 57.78 361 ILE A O 1
ATOM 1485 N N . HIS A 1 218 ? 71.628 62.226 58.230 1.00 53.25 362 HIS A N 1
ATOM 1486 C CA . HIS A 1 218 ? 72.559 62.554 59.312 1.00 53.14 362 HIS A CA 1
ATOM 1487 C C . HIS A 1 218 ? 73.024 61.331 60.098 1.00 58.57 362 HIS A C 1
ATOM 1488 O O . HIS A 1 218 ? 73.049 61.371 61.328 1.00 58.05 362 HIS A O 1
ATOM 1495 N N . VAL A 1 219 ? 73.427 60.253 59.387 1.00 56.39 363 VAL A N 1
ATOM 1496 C CA . VAL A 1 219 ? 73.959 59.042 60.024 1.00 57.06 363 VAL A CA 1
ATOM 1497 C C . VAL A 1 219 ? 75.260 59.421 60.768 1.00 61.71 363 VAL A C 1
ATOM 1498 O O . VAL A 1 219 ? 76.157 60.035 60.178 1.00 62.38 363 VAL A O 1
ATOM 1502 N N . GLY A 1 220 ? 75.314 59.071 62.052 1.00 57.39 364 GLY A N 1
ATOM 1503 C CA . GLY A 1 220 ? 76.440 59.362 62.927 1.00 58.06 364 GLY A CA 1
ATOM 1504 C C . GLY A 1 220 ? 76.003 60.176 64.125 1.00 61.61 364 GLY A C 1
ATOM 1505 O O . GLY A 1 220 ? 76.644 60.143 65.176 1.00 61.92 364 GLY A O 1
ATOM 1506 N N . SER A 1 221 ? 74.871 60.881 63.961 1.00 57.20 365 SER A N 1
ATOM 1507 C CA . SER A 1 221 ? 74.230 61.707 64.973 1.00 56.30 365 SER A CA 1
ATOM 1508 C C . SER A 1 221 ? 73.424 60.844 65.925 1.00 62.52 365 SER A C 1
ATOM 1509 O O . SER A 1 221 ? 72.788 59.873 65.500 1.00 63.99 365 SER A O 1
ATOM 1512 N N . ARG A 1 222 ? 73.435 61.209 67.215 1.00 58.80 366 ARG A N 1
ATOM 1513 C CA . ARG A 1 222 ? 72.682 60.517 68.266 1.00 58.26 366 ARG A CA 1
ATOM 1514 C C . ARG A 1 222 ? 71.190 60.790 68.073 1.00 61.52 366 ARG A C 1
ATOM 1515 O O . ARG A 1 222 ? 70.349 60.023 68.541 1.00 61.12 366 ARG A O 1
ATOM 1523 N N . GLU A 1 223 ? 70.878 61.873 67.356 1.00 58.82 367 GLU A N 1
ATOM 1524 C CA . GLU A 1 223 ? 69.520 62.325 67.061 1.00 58.74 367 GLU A CA 1
ATOM 1525 C C . GLU A 1 223 ? 68.936 61.709 65.783 1.00 60.96 367 GLU A C 1
ATOM 1526 O O . GLU A 1 223 ? 67.793 61.992 65.454 1.00 60.55 367 GLU A O 1
ATOM 1532 N N . PHE A 1 224 ? 69.702 60.839 65.100 1.00 56.79 368 PHE A N 1
ATOM 1533 C CA . PHE A 1 224 ? 69.250 60.133 63.902 1.00 55.68 368 PHE A CA 1
ATOM 1534 C C . PHE A 1 224 ? 68.167 59.151 64.318 1.00 63.41 368 PHE A C 1
ATOM 1535 O O . PHE A 1 224 ? 68.385 58.319 65.201 1.00 64.58 368 PHE A O 1
ATOM 1543 N N . CYS A 1 225 ? 66.994 59.273 63.689 1.00 60.93 369 CYS A N 1
ATOM 1544 C CA . CYS A 1 225 ? 65.831 58.433 63.941 1.00 62.70 369 CYS A CA 1
ATOM 1545 C C . CYS A 1 225 ? 66.003 57.055 63.305 1.00 63.74 369 CYS A C 1
ATOM 1546 O O . CYS A 1 225 ? 65.386 56.714 62.290 1.00 63.26 369 CYS A O 1
ATOM 1549 N N . GLU A 1 226 ? 66.902 56.285 63.929 1.00 59.03 370 GLU A N 1
ATOM 1550 C CA . GLU A 1 226 ? 67.340 54.937 63.572 1.00 59.66 370 GLU A CA 1
ATOM 1551 C C . GLU A 1 226 ? 66.185 53.955 63.341 1.00 63.38 370 GLU A C 1
ATOM 1552 O O . GLU A 1 226 ? 66.149 53.320 62.293 1.00 63.50 370 GLU A O 1
ATOM 1558 N N . LYS A 1 227 ? 65.245 53.839 64.312 1.00 60.12 371 LYS A N 1
ATOM 1559 C CA . LYS A 1 227 ? 64.092 52.932 64.226 1.00 60.20 371 LYS A CA 1
ATOM 1560 C C . LYS A 1 227 ? 63.124 53.346 63.134 1.00 64.21 371 LYS A C 1
ATOM 1561 O O . LYS A 1 227 ? 62.608 52.482 62.427 1.00 65.45 371 LYS A O 1
ATOM 1567 N N . ALA A 1 228 ? 62.901 54.664 62.983 1.00 59.37 372 ALA A N 1
ATOM 1568 C CA . ALA A 1 228 ? 62.006 55.233 61.984 1.00 58.07 372 ALA A CA 1
ATOM 1569 C C . ALA A 1 228 ? 62.524 54.949 60.578 1.00 61.50 372 ALA A C 1
ATOM 1570 O O . ALA A 1 228 ? 61.736 54.616 59.691 1.00 63.03 372 ALA A O 1
ATOM 1572 N N . PHE A 1 229 ? 63.853 55.051 60.382 1.00 56.02 373 PHE A N 1
ATOM 1573 C CA . PHE A 1 229 ? 64.493 54.791 59.104 1.00 54.90 373 PHE A CA 1
ATOM 1574 C C . PHE A 1 229 ? 64.465 53.305 58.763 1.00 62.00 373 PHE A C 1
ATOM 1575 O O . PHE A 1 229 ? 64.269 52.955 57.605 1.00 63.02 373 PHE A O 1
ATOM 1583 N N . LEU A 1 230 ? 64.633 52.430 59.769 1.00 60.82 374 LEU A N 1
ATOM 1584 C CA . LEU A 1 230 ? 64.571 50.979 59.575 1.00 62.22 374 LEU A CA 1
ATOM 1585 C C . LEU A 1 230 ? 63.161 50.556 59.139 1.00 67.45 374 LEU A C 1
ATOM 1586 O O . LEU A 1 230 ? 63.021 49.720 58.245 1.00 68.45 374 LEU A O 1
ATOM 1591 N N . LYS A 1 231 ? 62.121 51.191 59.738 1.00 63.46 375 LYS A N 1
ATOM 1592 C CA . LYS A 1 231 ? 60.699 50.999 59.418 1.00 63.40 375 LYS A CA 1
ATOM 1593 C C . LYS A 1 231 ? 60.380 51.510 58.012 1.00 67.67 375 LYS A C 1
ATOM 1594 O O . LYS A 1 231 ? 59.450 51.003 57.380 1.00 68.65 375 LYS A O 1
ATOM 1600 N N . PHE A 1 232 ? 61.145 52.515 57.531 1.00 62.39 376 PHE A N 1
ATOM 1601 C CA . PHE A 1 232 ? 60.995 53.072 56.186 1.00 61.67 376 PHE A CA 1
ATOM 1602 C C . PHE A 1 232 ? 61.571 52.105 55.146 1.00 66.25 376 PHE A C 1
ATOM 1603 O O . PHE A 1 232 ? 61.004 51.964 54.056 1.00 66.69 376 PHE A O 1
ATOM 1611 N N . LEU A 1 233 ? 62.700 51.451 55.492 1.00 62.17 377 LEU A N 1
ATOM 1612 C CA . LEU A 1 233 ? 63.355 50.444 54.660 1.00 63.21 377 LEU A CA 1
ATOM 1613 C C . LEU A 1 233 ? 62.463 49.206 54.555 1.00 69.92 377 LEU A C 1
ATOM 1614 O O . LEU A 1 233 ? 62.430 48.572 53.501 1.00 71.62 377 LEU A O 1
ATOM 1619 N N . GLU A 1 234 ? 61.721 48.881 55.643 1.00 66.56 378 GLU A N 1
ATOM 1620 C CA . GLU A 1 234 ? 60.757 47.774 55.690 1.00 67.38 378 GLU A CA 1
ATOM 1621 C C . GLU A 1 234 ? 59.599 48.096 54.736 1.00 70.97 378 GLU A C 1
ATOM 1622 O O . GLU A 1 234 ? 59.260 47.260 53.897 1.00 71.49 378 GLU A O 1
ATOM 1628 N N . TRP A 1 235 ? 59.066 49.342 54.815 1.00 66.58 379 TRP A N 1
ATOM 1629 C CA . TRP A 1 235 ? 57.996 49.875 53.962 1.00 66.98 379 TRP A CA 1
ATOM 1630 C C . TRP A 1 235 ? 58.383 49.765 52.479 1.00 71.92 379 TRP A C 1
ATOM 1631 O O . TRP A 1 235 ? 57.551 49.355 51.662 1.00 72.74 379 TRP A O 1
ATOM 1642 N N . LEU A 1 236 ? 59.645 50.133 52.138 1.00 67.62 380 LEU A N 1
ATOM 1643 C CA . LEU A 1 236 ? 60.192 50.061 50.774 1.00 67.62 380 LEU A CA 1
ATOM 1644 C C . LEU A 1 236 ? 60.233 48.629 50.249 1.00 72.00 380 LEU A C 1
ATOM 1645 O O . LEU A 1 236 ? 60.088 48.419 49.046 1.00 71.87 380 LEU A O 1
ATOM 1650 N N . ASN A 1 237 ? 60.455 47.653 51.159 1.00 69.45 381 ASN A N 1
ATOM 1651 C CA . ASN A 1 237 ? 60.549 46.227 50.859 1.00 71.46 381 ASN A CA 1
ATOM 1652 C C . ASN A 1 237 ? 59.189 45.483 50.878 1.00 78.35 381 ASN A C 1
ATOM 1653 O O . ASN A 1 237 ? 59.153 44.253 50.994 1.00 77.85 381 ASN A O 1
ATOM 1658 N N . GLY A 1 238 ? 58.101 46.237 50.718 1.00 77.51 382 GLY A N 1
ATOM 1659 C CA . GLY A 1 238 ? 56.748 45.699 50.672 1.00 79.89 382 GLY A CA 1
ATOM 1660 C C . GLY A 1 238 ? 56.131 45.328 52.003 1.00 86.72 382 GLY A C 1
ATOM 1661 O O . GLY A 1 238 ? 55.083 44.677 52.017 1.00 89.17 382 GLY A O 1
ATOM 1662 N N . HIS A 1 239 ? 56.755 45.732 53.125 1.00 82.60 383 HIS A N 1
ATOM 1663 C CA . HIS A 1 239 ? 56.215 45.459 54.454 1.00 83.44 383 HIS A CA 1
ATOM 1664 C C . HIS A 1 239 ? 55.283 46.613 54.868 1.00 86.93 383 HIS A C 1
ATOM 1665 O O . HIS A 1 239 ? 55.601 47.419 55.747 1.00 85.60 383 HIS A O 1
ATOM 1672 N N . VAL A 1 240 ? 54.133 46.690 54.170 1.00 83.71 384 VAL A N 1
ATOM 1673 C CA . VAL A 1 240 ? 53.056 47.672 54.357 1.00 82.93 384 VAL A CA 1
ATOM 1674 C C . VAL A 1 240 ? 51.803 46.961 54.921 1.00 89.79 384 VAL A C 1
ATOM 1675 O O . VAL A 1 240 ? 51.713 45.729 54.852 1.00 90.79 384 VAL A O 1
ATOM 1679 N N . GLU A 1 241 ? 50.843 47.716 55.470 1.00 87.07 385 GLU A N 1
ATOM 1680 C CA . GLU A 1 241 ? 49.658 47.084 56.060 1.00 88.74 385 GLU A CA 1
ATOM 1681 C C . GLU A 1 241 ? 48.337 47.439 55.359 1.00 92.83 385 GLU A C 1
ATOM 1682 O O . GLU A 1 241 ? 47.281 46.937 55.767 1.00 95.73 385 GLU A O 1
ATOM 1688 N N . SER A 1 242 ? 48.388 48.259 54.294 1.00 85.62 386 SER A N 1
ATOM 1689 C CA . SER A 1 242 ? 47.184 48.607 53.545 1.00 85.76 386 SER A CA 1
ATOM 1690 C C . SER A 1 242 ? 47.362 48.372 52.056 1.00 89.59 386 SER A C 1
ATOM 1691 O O . SER A 1 242 ? 48.489 48.435 51.554 1.00 87.00 386 SER A O 1
ATOM 1694 N N . LYS A 1 243 ? 46.233 48.079 51.366 1.00 89.33 387 LYS A N 1
ATOM 1695 C CA . LYS A 1 243 ? 46.123 47.800 49.930 1.00 90.41 387 LYS A CA 1
ATOM 1696 C C . LYS A 1 243 ? 46.587 48.970 49.064 1.00 92.88 387 LYS A C 1
ATOM 1697 O O . LYS A 1 243 ? 47.170 48.737 48.006 1.00 92.24 387 LYS A O 1
ATOM 1703 N N . GLU A 1 244 ? 46.349 50.218 49.523 1.00 88.39 388 GLU A N 1
ATOM 1704 C CA . GLU A 1 244 ? 46.744 51.449 48.826 1.00 86.38 388 GLU A CA 1
ATOM 1705 C C . GLU A 1 244 ? 48.261 51.605 48.854 1.00 88.20 388 GLU A C 1
ATOM 1706 O O . GLU A 1 244 ? 48.854 51.948 47.835 1.00 87.93 388 GLU A O 1
ATOM 1712 N N . GLU A 1 245 ? 48.886 51.304 50.008 1.00 83.49 389 GLU A N 1
ATOM 1713 C CA . GLU A 1 245 ? 50.335 51.349 50.192 1.00 81.14 389 GLU A CA 1
ATOM 1714 C C . GLU A 1 245 ? 50.996 50.283 49.315 1.00 85.71 389 GLU A C 1
ATOM 1715 O O . GLU A 1 245 ? 52.007 50.561 48.671 1.00 84.19 389 GLU A O 1
ATOM 1721 N N . GLU A 1 246 ? 50.378 49.089 49.250 1.00 84.41 390 GLU A N 1
ATOM 1722 C CA . GLU A 1 246 ? 50.819 47.934 48.465 1.00 85.49 390 GLU A CA 1
ATOM 1723 C C . GLU A 1 246 ? 50.898 48.265 46.984 1.00 89.84 390 GLU A C 1
ATOM 1724 O O . GLU A 1 246 ? 51.874 47.882 46.335 1.00 89.15 390 GLU A O 1
ATOM 1730 N N . GLU A 1 247 ? 49.893 48.991 46.450 1.00 86.98 391 GLU A N 1
ATOM 1731 C CA . GLU A 1 247 ? 49.908 49.385 45.044 1.00 86.90 391 GLU A CA 1
ATOM 1732 C C . GLU A 1 247 ? 50.925 50.515 44.784 1.00 87.48 391 GLU A C 1
ATOM 1733 O O . GLU A 1 247 ? 51.403 50.633 43.659 1.00 87.17 391 GLU A O 1
ATOM 1739 N N . ILE A 1 248 ? 51.310 51.292 45.825 1.00 82.03 392 ILE A N 1
ATOM 1740 C CA . ILE A 1 248 ? 52.346 52.327 45.698 1.00 79.89 392 ILE A CA 1
ATOM 1741 C C . ILE A 1 248 ? 53.745 51.672 45.684 1.00 82.96 392 ILE A C 1
ATOM 1742 O O . ILE A 1 248 ? 54.519 51.944 44.766 1.00 82.17 392 ILE A O 1
ATOM 1747 N N . VAL A 1 249 ? 54.047 50.807 46.685 1.00 79.68 393 VAL A N 1
ATOM 1748 C CA . VAL A 1 249 ? 55.333 50.104 46.855 1.00 79.59 393 VAL A CA 1
ATOM 1749 C C . VAL A 1 249 ? 55.704 49.269 45.622 1.00 86.35 393 VAL A C 1
ATOM 1750 O O . VAL A 1 249 ? 56.877 49.239 45.244 1.00 86.34 393 VAL A O 1
ATOM 1754 N N . SER A 1 250 ? 54.705 48.627 44.984 1.00 84.94 394 SER A N 1
ATOM 1755 C CA . SER A 1 250 ? 54.891 47.833 43.761 1.00 86.40 394 SER A CA 1
ATOM 1756 C C . SER A 1 250 ? 55.344 48.694 42.581 1.00 88.04 394 SER A C 1
ATOM 1757 O O . SER A 1 250 ? 56.036 48.194 41.688 1.00 88.32 394 SER A O 1
ATOM 1760 N N . ARG A 1 251 ? 54.951 49.985 42.589 1.00 81.94 395 ARG A N 1
ATOM 1761 C CA . ARG A 1 251 ? 55.245 50.959 41.538 1.00 80.61 395 ARG A CA 1
ATOM 1762 C C . ARG A 1 251 ? 56.386 51.950 41.874 1.00 81.46 395 ARG A C 1
ATOM 1763 O O . ARG A 1 251 ? 56.674 52.830 41.063 1.00 80.16 395 ARG A O 1
ATOM 1771 N N . VAL A 1 252 ? 57.047 51.799 43.043 1.00 76.82 396 VAL A N 1
ATOM 1772 C CA . VAL A 1 252 ? 58.171 52.662 43.427 1.00 74.52 396 VAL A CA 1
ATOM 1773 C C . VAL A 1 252 ? 59.430 52.149 42.720 1.00 77.76 396 VAL A C 1
ATOM 1774 O O . VAL A 1 252 ? 59.834 51.005 42.938 1.00 77.65 396 VAL A O 1
ATOM 1778 N N . LYS A 1 253 ? 60.033 52.992 41.873 1.00 73.91 397 LYS A N 1
ATOM 1779 C CA . LYS A 1 253 ? 61.236 52.634 41.122 1.00 74.54 397 LYS A CA 1
ATOM 1780 C C . LYS A 1 253 ? 62.419 53.564 41.402 1.00 77.73 397 LYS A C 1
ATOM 1781 O O . LYS A 1 253 ? 63.546 53.230 41.032 1.00 78.07 397 LYS A O 1
ATOM 1787 N N . TYR A 1 254 ? 62.172 54.725 42.041 1.00 72.86 398 TYR A N 1
ATOM 1788 C CA . TYR A 1 254 ? 63.222 55.716 42.296 1.00 71.33 398 TYR A CA 1
ATOM 1789 C C . TYR A 1 254 ? 63.237 56.277 43.716 1.00 72.25 398 TYR A C 1
ATOM 1790 O O . TYR A 1 254 ? 62.185 56.525 44.305 1.00 71.21 398 TYR A O 1
ATOM 1799 N N . LEU A 1 255 ? 64.454 56.481 44.248 1.00 66.90 399 LEU A N 1
ATOM 1800 C CA . LEU A 1 255 ? 64.710 57.062 45.566 1.00 64.64 399 LEU A CA 1
ATOM 1801 C C . LEU A 1 255 ? 65.764 58.155 45.398 1.00 66.06 399 LEU A C 1
ATOM 1802 O O . LEU A 1 255 ? 66.878 57.872 44.945 1.00 65.68 399 LEU A O 1
ATOM 1807 N N . ILE A 1 256 ? 65.394 59.406 45.718 1.00 60.41 400 ILE A N 1
ATOM 1808 C CA . ILE A 1 256 ? 66.298 60.543 45.591 1.00 59.16 400 ILE A CA 1
ATOM 1809 C C . ILE A 1 256 ? 66.670 61.071 46.971 1.00 62.94 400 ILE A C 1
ATOM 1810 O O . ILE A 1 256 ? 65.791 61.347 47.795 1.00 62.26 400 ILE A O 1
ATOM 1815 N N . ILE A 1 257 ? 67.990 61.153 47.232 1.00 58.63 401 ILE A N 1
ATOM 1816 C CA . ILE A 1 257 ? 68.568 61.609 48.500 1.00 56.73 401 ILE A CA 1
ATOM 1817 C C . ILE A 1 257 ? 69.318 62.937 48.276 1.00 59.08 401 ILE A C 1
ATOM 1818 O O . ILE A 1 257 ? 70.399 62.945 47.684 1.00 58.28 401 ILE A O 1
ATOM 1823 N N . ALA A 1 258 ? 68.718 64.052 48.746 1.00 55.76 402 ALA A N 1
ATOM 1824 C CA . ALA A 1 258 ? 69.204 65.422 48.564 1.00 55.40 402 ALA A CA 1
ATOM 1825 C C . ALA A 1 258 ? 70.096 65.984 49.700 1.00 57.71 402 ALA A C 1
ATOM 1826 O O . ALA A 1 258 ? 69.797 67.049 50.254 1.00 55.75 402 ALA A O 1
ATOM 1828 N N . GLY A 1 259 ? 71.210 65.309 49.977 1.00 54.33 403 GLY A N 1
ATOM 1829 C CA . GLY A 1 259 ? 72.219 65.801 50.908 1.00 54.35 403 GLY A CA 1
ATOM 1830 C C . GLY A 1 259 ? 72.101 65.491 52.385 1.00 57.79 403 GLY A C 1
ATOM 1831 O O . GLY A 1 259 ? 71.046 65.061 52.865 1.00 57.42 403 GLY A O 1
ATOM 1832 N N . ASP A 1 260 ? 73.220 65.768 53.116 1.00 52.84 404 ASP A N 1
ATOM 1833 C CA . ASP A 1 260 ? 73.479 65.527 54.545 1.00 50.59 404 ASP A CA 1
ATOM 1834 C C . ASP A 1 260 ? 73.147 64.085 54.920 1.00 54.22 404 ASP A C 1
ATOM 1835 O O . ASP A 1 260 ? 72.418 63.814 55.869 1.00 53.75 404 ASP A O 1
ATOM 1840 N N . VAL A 1 261 ? 73.677 63.159 54.123 1.00 52.85 405 VAL A N 1
ATOM 1841 C CA . VAL A 1 261 ? 73.469 61.719 54.241 1.00 53.11 405 VAL A CA 1
ATOM 1842 C C . VAL A 1 261 ? 74.175 61.193 55.499 1.00 58.17 405 VAL A C 1
ATOM 1843 O O . VAL A 1 261 ? 73.683 60.250 56.125 1.00 59.01 405 VAL A O 1
ATOM 1847 N N . VAL A 1 262 ? 75.276 61.862 55.910 1.00 53.86 406 VAL A N 1
ATOM 1848 C CA . VAL A 1 262 ? 76.015 61.585 57.145 1.00 54.11 406 VAL A CA 1
ATOM 1849 C C . VAL A 1 262 ? 76.067 62.888 57.976 1.00 58.26 406 VAL A C 1
ATOM 1850 O O . VAL A 1 262 ? 75.871 63.972 57.405 1.00 57.56 406 VAL A O 1
ATOM 1854 N N . ASP A 1 263 ? 76.318 62.799 59.306 1.00 54.60 407 ASP A N 1
ATOM 1855 C CA . ASP A 1 263 ? 76.401 64.015 60.121 1.00 54.73 407 ASP A CA 1
ATOM 1856 C C . ASP A 1 263 ? 77.751 64.736 59.970 1.00 59.50 407 ASP A C 1
ATOM 1857 O O . ASP A 1 263 ? 77.838 65.938 60.226 1.00 59.91 407 ASP A O 1
ATOM 1862 N N . GLY A 1 264 ? 78.775 64.015 59.531 1.00 55.33 408 GLY A N 1
ATOM 1863 C CA . GLY A 1 264 ? 80.093 64.594 59.316 1.00 55.91 408 GLY A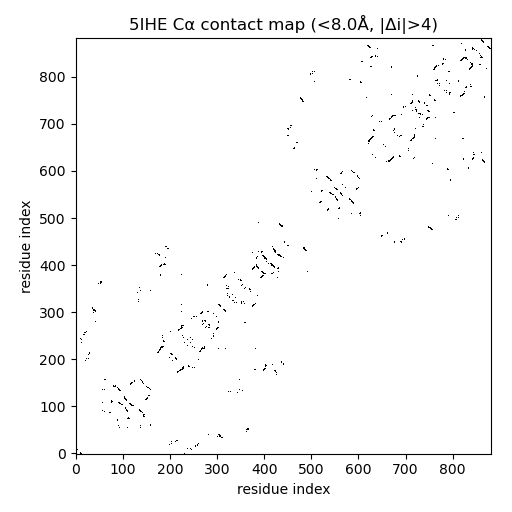 CA 1
ATOM 1864 C C . GLY A 1 264 ? 80.947 64.723 60.560 1.00 61.13 408 GLY A C 1
ATOM 1865 O O . GLY A 1 264 ? 80.603 64.192 61.618 1.00 60.75 408 GLY A O 1
ATOM 1866 N N . ILE A 1 265 ? 82.095 65.415 60.413 1.00 58.26 409 ILE A N 1
ATOM 1867 C CA . ILE A 1 265 ? 83.100 65.648 61.451 1.00 58.13 409 ILE A CA 1
ATOM 1868 C C . ILE A 1 265 ? 83.532 67.115 61.375 1.00 61.38 409 ILE A C 1
ATOM 1869 O O . ILE A 1 265 ? 83.826 67.611 60.286 1.00 60.46 409 ILE A O 1
ATOM 1874 N N . GLY A 1 266 ? 83.568 67.779 62.529 1.00 58.09 410 GLY A N 1
ATOM 1875 C CA . GLY A 1 266 ? 83.994 69.169 62.658 1.00 58.62 410 GLY A CA 1
ATOM 1876 C C . GLY A 1 266 ? 83.172 70.193 61.904 1.00 63.69 410 GLY A C 1
ATOM 1877 O O . GLY A 1 266 ? 83.706 71.229 61.511 1.00 64.95 410 GLY A O 1
ATOM 1878 N N . ILE A 1 267 ? 81.869 69.923 61.711 1.00 60.78 411 ILE A N 1
ATOM 1879 C CA . ILE A 1 267 ? 80.934 70.815 60.999 1.00 60.45 411 ILE A CA 1
ATOM 1880 C C . ILE A 1 267 ? 80.657 72.093 61.826 1.00 66.24 411 ILE A C 1
ATOM 1881 O O . ILE A 1 267 ? 80.626 73.196 61.275 1.00 65.37 411 ILE A O 1
ATOM 1886 N N . TYR A 1 268 ? 80.520 71.936 63.145 1.00 64.13 412 TYR A N 1
ATOM 1887 C CA . TYR A 1 268 ? 80.300 73.043 64.079 1.00 64.32 412 TYR A CA 1
ATOM 1888 C C . TYR A 1 268 ? 81.000 72.753 65.408 1.00 68.87 412 TYR A C 1
ATOM 1889 O O . TYR A 1 268 ? 81.221 71.575 65.709 1.00 67.34 412 TYR A O 1
ATOM 1898 N N . PRO A 1 269 ? 81.367 73.779 66.223 1.00 68.18 413 PRO A N 1
ATOM 1899 C CA . PRO A 1 269 ? 82.028 73.482 67.512 1.00 69.09 413 PRO A CA 1
ATOM 1900 C C . PRO A 1 269 ? 81.075 72.785 68.480 1.00 73.58 413 PRO A C 1
ATOM 1901 O O . PRO A 1 269 ? 79.895 73.141 68.569 1.00 74.16 413 PRO A O 1
ATOM 1905 N N . GLY A 1 270 ? 81.575 71.741 69.119 1.00 68.96 414 GLY A N 1
ATOM 1906 C CA . GLY A 1 270 ? 80.792 70.939 70.047 1.00 67.81 414 GLY A CA 1
ATOM 1907 C C . GLY A 1 270 ? 80.027 69.783 69.433 1.00 70.19 414 GLY A C 1
ATOM 1908 O O . GLY A 1 270 ? 79.294 69.094 70.150 1.00 70.48 414 GLY A O 1
ATOM 1909 N N . GLN A 1 271 ? 80.203 69.542 68.114 1.00 65.22 415 GLN A N 1
ATOM 1910 C CA . GLN A 1 271 ? 79.549 68.447 67.383 1.00 63.83 415 GLN A CA 1
ATOM 1911 C C . GLN A 1 271 ? 79.845 67.063 67.980 1.00 70.27 415 GLN A C 1
ATOM 1912 O O . GLN A 1 271 ? 78.966 66.200 67.969 1.00 68.89 415 GLN A O 1
ATOM 1918 N N . TYR A 1 272 ? 81.065 66.865 68.525 1.00 70.11 416 TYR A N 1
ATOM 1919 C CA . TYR A 1 272 ? 81.476 65.604 69.151 1.00 71.64 416 TYR A CA 1
ATOM 1920 C C . TYR A 1 272 ? 80.508 65.124 70.242 1.00 74.71 416 TYR A C 1
ATOM 1921 O O . TYR A 1 272 ? 80.290 63.918 70.371 1.00 74.49 416 TYR A O 1
ATOM 1930 N N . SER A 1 273 ? 79.917 66.069 71.000 1.00 70.16 417 SER A N 1
ATOM 1931 C CA . SER A 1 273 ? 78.950 65.788 72.067 1.00 69.57 417 SER A CA 1
ATOM 1932 C C . SER A 1 273 ? 77.668 65.127 71.539 1.00 71.13 417 SER A C 1
ATOM 1933 O O . SER A 1 273 ? 76.948 64.517 72.323 1.00 69.56 417 SER A O 1
ATOM 1936 N N . ASP A 1 274 ? 77.386 65.259 70.217 1.00 66.27 418 ASP A N 1
ATOM 1937 C CA . ASP A 1 274 ? 76.200 64.707 69.561 1.00 64.80 418 ASP A CA 1
ATOM 1938 C C . ASP A 1 274 ? 76.475 63.431 68.749 1.00 67.16 418 ASP A C 1
ATOM 1939 O O . ASP A 1 274 ? 75.529 62.728 68.371 1.00 66.53 418 ASP A O 1
ATOM 1944 N N . LEU A 1 275 ? 77.757 63.132 68.480 1.00 62.02 419 LEU A N 1
ATOM 1945 C CA . LEU A 1 275 ? 78.112 62.012 67.629 1.00 61.24 419 LEU A CA 1
ATOM 1946 C C . LEU A 1 275 ? 78.210 60.665 68.335 1.00 67.28 419 LEU A C 1
ATOM 1947 O O . LEU A 1 275 ? 78.979 60.488 69.287 1.00 68.66 419 LEU A O 1
ATOM 1952 N N . VAL A 1 276 ? 77.439 59.702 67.818 1.00 64.23 420 VAL A N 1
ATOM 1953 C CA . VAL A 1 276 ? 77.441 58.299 68.225 1.00 65.07 420 VAL A CA 1
ATOM 1954 C C . VAL A 1 276 ? 78.597 57.630 67.455 1.00 68.03 420 VAL A C 1
ATOM 1955 O O . VAL A 1 276 ? 79.376 56.896 68.055 1.00 69.74 420 VAL A O 1
ATOM 1959 N N . ILE A 1 277 ? 78.716 57.930 66.144 1.00 62.60 421 ILE A N 1
ATOM 1960 C CA . ILE A 1 277 ? 79.776 57.465 65.250 1.00 63.21 421 ILE A CA 1
ATOM 1961 C C . ILE A 1 277 ? 80.710 58.673 64.998 1.00 69.49 421 ILE A C 1
ATOM 1962 O O . ILE A 1 277 ? 80.409 59.507 64.134 1.00 67.95 421 ILE A O 1
ATOM 1967 N N . PRO A 1 278 ? 81.827 58.810 65.764 1.00 69.23 422 PRO A N 1
ATOM 1968 C CA . PRO A 1 278 ? 82.706 59.977 65.581 1.00 69.63 422 PRO A CA 1
ATOM 1969 C C . PRO A 1 278 ? 83.850 59.747 64.585 1.00 75.20 422 PRO A C 1
ATOM 1970 O O . PRO A 1 278 ? 84.961 60.232 64.801 1.00 75.27 422 PRO A O 1
ATOM 1974 N N . ASP A 1 279 ? 83.558 59.046 63.476 1.00 71.99 423 ASP A N 1
ATOM 1975 C CA . ASP A 1 279 ? 84.508 58.726 62.413 1.00 72.33 423 ASP A CA 1
ATOM 1976 C C . ASP A 1 279 ? 83.788 58.823 61.055 1.00 73.18 423 ASP A C 1
ATOM 1977 O O . ASP A 1 279 ? 82.752 58.179 60.874 1.00 71.88 423 ASP A O 1
ATOM 1982 N N . ILE A 1 280 ? 84.331 59.633 60.111 1.00 68.31 424 ILE A N 1
ATOM 1983 C CA . ILE A 1 280 ? 83.736 59.872 58.788 1.00 66.91 424 ILE A CA 1
ATOM 1984 C C . ILE A 1 280 ? 83.646 58.579 57.931 1.00 70.93 424 ILE A C 1
ATOM 1985 O O . ILE A 1 280 ? 82.632 58.385 57.253 1.00 69.90 424 ILE A O 1
ATOM 1990 N N . PHE A 1 281 ? 84.671 57.711 57.984 1.00 68.01 425 PHE A N 1
ATOM 1991 C CA . PHE A 1 281 ? 84.697 56.445 57.240 1.00 69.01 425 PHE A CA 1
ATOM 1992 C C . PHE A 1 281 ? 83.592 55.519 57.736 1.00 73.13 425 PHE A C 1
ATOM 1993 O O . PHE A 1 281 ? 82.861 54.939 56.930 1.00 72.95 425 PHE A O 1
ATOM 2001 N N . ASP A 1 282 ? 83.448 55.427 59.070 1.00 69.43 426 ASP A N 1
ATOM 2002 C CA . ASP A 1 282 ? 82.448 54.592 59.731 1.00 68.79 426 ASP A CA 1
ATOM 2003 C C . ASP A 1 282 ? 81.023 55.104 59.545 1.00 69.74 426 ASP A C 1
ATOM 2004 O O . ASP A 1 282 ? 80.081 54.312 59.615 1.00 69.81 426 ASP A O 1
ATOM 2009 N N . GLN A 1 283 ? 80.868 56.418 59.286 1.00 63.08 427 GLN A N 1
ATOM 2010 C CA . GLN A 1 283 ? 79.581 57.057 59.045 1.00 59.93 427 GLN A CA 1
ATOM 2011 C C . GLN A 1 283 ? 79.042 56.630 57.671 1.00 63.85 427 GLN A C 1
ATOM 2012 O O . GLN A 1 283 ? 77.871 56.265 57.564 1.00 63.09 427 GLN A O 1
ATOM 2018 N N . TYR A 1 284 ? 79.909 56.646 56.630 1.00 61.16 428 TYR A N 1
ATOM 2019 C CA . TYR A 1 284 ? 79.550 56.215 55.276 1.00 60.71 428 TYR A CA 1
ATOM 2020 C C . TYR A 1 284 ? 79.371 54.710 55.184 1.00 66.04 428 TYR A C 1
ATOM 2021 O O . TYR A 1 284 ? 78.546 54.247 54.405 1.00 66.10 428 TYR A O 1
ATOM 2030 N N . GLU A 1 285 ? 80.120 53.950 55.994 1.00 65.07 429 GLU A N 1
ATOM 2031 C CA . GLU A 1 285 ? 79.998 52.499 56.056 1.00 66.73 429 GLU A CA 1
ATOM 2032 C C . GLU A 1 285 ? 78.658 52.101 56.700 1.00 68.81 429 GLU A C 1
ATOM 2033 O O . GLU A 1 285 ? 77.989 51.200 56.195 1.00 68.91 429 GLU A O 1
ATOM 2039 N N . ALA A 1 286 ? 78.241 52.815 57.769 1.00 63.17 430 ALA A N 1
ATOM 2040 C CA . ALA A 1 286 ? 76.970 52.592 58.462 1.00 61.71 430 ALA A CA 1
ATOM 2041 C C . ALA A 1 286 ? 75.807 52.928 57.538 1.00 65.21 430 ALA A C 1
ATOM 2042 O O . ALA A 1 286 ? 74.840 52.170 57.464 1.00 65.57 430 ALA A O 1
ATOM 2044 N N . LEU A 1 287 ? 75.928 54.044 56.802 1.00 61.48 431 LEU A N 1
ATOM 2045 C CA . LEU A 1 287 ? 74.934 54.503 55.831 1.00 60.86 431 LEU A CA 1
ATOM 2046 C C . LEU A 1 287 ? 74.740 53.485 54.691 1.00 66.03 431 LEU A C 1
ATOM 2047 O O . LEU A 1 287 ? 73.604 53.109 54.406 1.00 66.30 431 LEU A O 1
ATOM 2052 N N . ALA A 1 288 ? 75.845 53.034 54.067 1.00 63.70 432 ALA A N 1
ATOM 2053 C CA . ALA A 1 288 ? 75.836 52.050 52.986 1.00 65.11 432 ALA A CA 1
ATOM 2054 C C . ALA A 1 288 ? 75.258 50.710 53.420 1.00 70.98 432 ALA A C 1
ATOM 2055 O O . ALA A 1 288 ? 74.646 50.038 52.598 1.00 73.05 432 ALA A O 1
ATOM 2057 N N . ASN A 1 289 ? 75.426 50.330 54.698 1.00 66.86 433 ASN A N 1
ATOM 2058 C CA . ASN A 1 289 ? 74.872 49.084 55.235 1.00 67.93 433 ASN A CA 1
ATOM 2059 C C . ASN A 1 289 ? 73.356 49.151 55.317 1.00 70.99 433 ASN A C 1
ATOM 2060 O O . ASN A 1 289 ? 72.682 48.139 55.108 1.00 72.17 433 ASN A O 1
ATOM 2065 N N . LEU A 1 290 ? 72.825 50.354 55.593 1.00 64.94 434 LEU A N 1
ATOM 2066 C CA . LEU A 1 290 ? 71.390 50.612 55.643 1.00 63.06 434 LEU A CA 1
ATOM 2067 C C . LEU A 1 290 ? 70.818 50.642 54.228 1.00 67.96 434 LEU A C 1
ATOM 2068 O O . LEU A 1 290 ? 69.864 49.918 53.938 1.00 68.00 434 LEU A O 1
ATOM 2073 N N . LEU A 1 291 ? 71.449 51.441 53.336 1.00 64.49 435 LEU A N 1
ATOM 2074 C CA . LEU A 1 291 ? 71.047 51.634 51.943 1.00 63.38 435 LEU A CA 1
ATOM 2075 C C . LEU A 1 291 ? 71.208 50.385 51.075 1.00 69.16 435 LEU A C 1
ATOM 2076 O O . LEU A 1 291 ? 70.605 50.317 50.008 1.00 69.20 435 LEU A O 1
ATOM 2081 N N . ALA A 1 292 ? 71.972 49.381 51.557 1.00 67.18 436 ALA A N 1
ATOM 2082 C CA . ALA A 1 292 ? 72.151 48.082 50.895 1.00 68.53 436 ALA A CA 1
ATOM 2083 C C . ALA A 1 292 ? 70.836 47.296 50.954 1.00 73.00 436 ALA A C 1
ATOM 2084 O O . ALA A 1 292 ? 70.603 46.412 50.132 1.00 74.10 436 ALA A O 1
ATOM 2086 N N . ASN A 1 293 ? 69.982 47.630 51.938 1.00 69.66 437 ASN A N 1
ATOM 2087 C CA . ASN A 1 293 ? 68.675 47.020 52.161 1.00 69.79 437 ASN A CA 1
ATOM 2088 C C . ASN A 1 293 ? 67.548 47.681 51.338 1.00 74.29 437 ASN A C 1
ATOM 2089 O O . ASN A 1 293 ? 66.372 47.396 51.571 1.00 74.65 437 ASN A O 1
ATOM 2094 N N . VAL A 1 294 ? 67.913 48.546 50.365 1.00 70.14 438 VAL A N 1
ATOM 2095 C CA . VAL A 1 294 ? 66.956 49.182 49.457 1.00 69.48 438 VAL A CA 1
ATOM 2096 C C . VAL A 1 294 ? 66.745 48.181 48.302 1.00 78.51 438 VAL A C 1
ATOM 2097 O O . VAL A 1 294 ? 67.738 47.695 47.743 1.00 78.71 438 VAL A O 1
ATOM 2101 N N . PRO A 1 295 ? 65.473 47.839 47.953 1.00 78.60 439 PRO A N 1
ATOM 2102 C CA . PRO A 1 295 ? 65.232 46.868 46.861 1.00 80.82 439 PRO A CA 1
ATOM 2103 C C . PRO A 1 295 ? 65.997 47.150 45.565 1.00 86.35 439 PRO A C 1
ATOM 2104 O O . PRO A 1 295 ? 66.173 48.319 45.199 1.00 84.44 439 PRO A O 1
ATOM 2108 N N . GLU A 1 296 ? 66.461 46.075 44.884 1.00 85.82 440 GLU A N 1
ATOM 2109 C CA . GLU A 1 296 ? 67.235 46.145 43.628 1.00 86.92 440 GLU A CA 1
ATOM 2110 C C . GLU A 1 296 ? 66.481 46.840 42.499 1.00 89.57 440 GLU A C 1
ATOM 2111 O O . GLU A 1 296 ? 67.112 47.471 41.650 1.00 89.73 440 GLU A O 1
ATOM 2117 N N . HIS A 1 297 ? 65.136 46.724 42.492 1.00 84.96 441 HIS A N 1
ATOM 2118 C CA . HIS A 1 297 ? 64.274 47.345 41.492 1.00 84.32 441 HIS A CA 1
ATOM 2119 C C . HIS A 1 297 ? 64.127 48.861 41.693 1.00 85.21 441 HIS A C 1
ATOM 2120 O O . HIS A 1 297 ? 63.455 49.514 40.896 1.00 85.03 441 HIS A O 1
ATOM 2127 N N . ILE A 1 298 ? 64.744 49.417 42.757 1.00 78.87 442 ILE A N 1
ATOM 2128 C CA . ILE A 1 298 ? 64.740 50.848 43.047 1.00 75.98 442 ILE A CA 1
ATOM 2129 C C . ILE A 1 298 ? 66.119 51.420 42.695 1.00 78.36 442 ILE A C 1
ATOM 2130 O O . ILE A 1 298 ? 67.138 50.884 43.140 1.00 77.39 442 ILE A O 1
ATOM 2135 N N . THR A 1 299 ? 66.142 52.491 41.880 1.00 73.97 443 THR A N 1
ATOM 2136 C CA . THR A 1 299 ? 67.366 53.197 41.528 1.00 73.17 443 THR A CA 1
ATOM 2137 C C . THR A 1 299 ? 67.483 54.370 42.492 1.00 75.85 443 THR A C 1
ATOM 2138 O O . THR A 1 299 ? 66.562 55.185 42.604 1.00 73.78 443 THR A O 1
ATOM 2142 N N . MET A 1 300 ? 68.615 54.425 43.210 1.00 73.35 444 MET A N 1
ATOM 2143 C CA . MET A 1 300 ? 68.918 55.464 44.183 1.00 71.64 444 MET A CA 1
ATOM 2144 C C . MET A 1 300 ? 69.805 56.525 43.569 1.00 73.25 444 MET A C 1
ATOM 2145 O O . MET A 1 300 ? 70.809 56.200 42.941 1.00 73.39 444 MET A O 1
ATOM 2150 N N . PHE A 1 301 ? 69.447 57.795 43.771 1.00 67.16 445 PHE A N 1
ATOM 2151 C CA . PHE A 1 301 ? 70.215 58.938 43.300 1.00 65.27 445 PHE A CA 1
ATOM 2152 C C . PHE A 1 301 ? 70.672 59.666 44.562 1.00 66.23 445 PHE A C 1
ATOM 2153 O O . PHE A 1 301 ? 69.829 60.188 45.301 1.00 65.14 445 PHE A O 1
ATOM 2161 N N . ILE A 1 302 ? 71.991 59.622 44.858 1.00 60.95 446 ILE A N 1
ATOM 2162 C CA . ILE A 1 302 ? 72.534 60.205 46.088 1.00 59.60 446 ILE A CA 1
ATOM 2163 C C . ILE A 1 302 ? 73.403 61.434 45.830 1.00 62.60 446 ILE A C 1
ATOM 2164 O O . ILE A 1 302 ? 74.451 61.331 45.199 1.00 62.24 446 ILE A O 1
ATOM 2169 N N . GLY A 1 303 ? 72.975 62.571 46.378 1.00 58.23 447 GLY A N 1
ATOM 2170 C CA . GLY A 1 303 ? 73.695 63.833 46.281 1.00 57.24 447 GLY A CA 1
ATOM 2171 C C . GLY A 1 303 ? 74.270 64.303 47.608 1.00 58.50 447 GLY A C 1
ATOM 2172 O O . GLY A 1 303 ? 73.742 63.954 48.674 1.00 55.04 447 GLY A O 1
ATOM 2173 N N . PRO A 1 304 ? 75.365 65.107 47.580 1.00 55.81 448 PRO A N 1
ATOM 2174 C CA . PRO A 1 304 ? 75.932 65.615 48.845 1.00 55.59 448 PRO A CA 1
ATOM 2175 C C . PRO A 1 304 ? 75.237 66.861 49.418 1.00 59.63 448 PRO A C 1
ATOM 2176 O O . PRO A 1 304 ? 74.469 67.531 48.719 1.00 60.22 448 PRO A O 1
ATOM 2180 N N . GLY A 1 305 ? 75.509 67.125 50.701 1.00 54.32 449 GLY A N 1
ATOM 2181 C CA . GLY A 1 305 ? 75.050 68.274 51.479 1.00 52.38 449 GLY A CA 1
ATOM 2182 C C . GLY A 1 305 ? 76.238 68.949 52.142 1.00 56.89 449 GLY A C 1
ATOM 2183 O O . GLY A 1 305 ? 77.378 68.594 51.846 1.00 59.39 449 GLY A O 1
ATOM 2184 N N . ASN A 1 306 ? 76.008 69.898 53.063 1.00 52.65 450 ASN A N 1
ATOM 2185 C CA . ASN A 1 306 ? 77.110 70.615 53.730 1.00 52.65 450 ASN A CA 1
ATOM 2186 C C . ASN A 1 306 ? 77.789 69.842 54.887 1.00 57.30 450 ASN A C 1
ATOM 2187 O O . ASN A 1 306 ? 78.853 70.263 55.341 1.00 57.42 450 ASN A O 1
ATOM 2192 N N . HIS A 1 307 ? 77.198 68.730 55.354 1.00 54.93 451 HIS A N 1
ATOM 2193 C CA . HIS A 1 307 ? 77.769 67.903 56.432 1.00 55.23 451 HIS A CA 1
ATOM 2194 C C . HIS A 1 307 ? 78.619 66.799 55.837 1.00 60.60 451 HIS A C 1
ATOM 2195 O O . HIS A 1 307 ? 79.472 66.229 56.516 1.00 61.69 451 HIS A O 1
ATOM 2202 N N . ASP A 1 308 ? 78.380 66.503 54.559 1.00 58.70 452 ASP A N 1
ATOM 2203 C CA . ASP A 1 308 ? 79.039 65.440 53.800 1.00 59.44 452 ASP A CA 1
ATOM 2204 C C . ASP A 1 308 ? 80.512 65.666 53.491 1.00 65.36 452 ASP A C 1
ATOM 2205 O O . ASP A 1 308 ? 81.001 66.802 53.523 1.00 65.73 452 ASP A O 1
ATOM 2210 N N . ALA A 1 309 ? 81.218 64.548 53.192 1.00 62.96 453 ALA A N 1
ATOM 2211 C CA . ALA A 1 309 ? 82.614 64.540 52.758 1.00 63.84 453 ALA A CA 1
ATOM 2212 C C . ALA A 1 309 ? 82.550 64.858 51.269 1.00 66.06 453 ALA A C 1
ATOM 2213 O O . ALA A 1 309 ? 82.365 63.977 50.429 1.00 66.06 453 ALA A O 1
ATOM 2215 N N . ALA A 1 310 ? 82.533 66.159 50.983 1.00 61.24 454 ALA A N 1
ATOM 2216 C CA . ALA A 1 310 ? 82.396 66.761 49.666 1.00 61.24 454 ALA A CA 1
ATOM 2217 C C . ALA A 1 310 ? 83.008 68.149 49.702 1.00 66.84 454 ALA A C 1
ATOM 2218 O O . ALA A 1 310 ? 83.381 68.624 50.773 1.00 67.64 454 ALA A O 1
ATOM 2220 N N . ARG A 1 311 ? 83.109 68.799 48.538 1.00 64.46 455 ARG A N 1
ATOM 2221 C CA . ARG A 1 311 ? 83.669 70.138 48.373 1.00 64.15 455 ARG A CA 1
ATOM 2222 C C . ARG A 1 311 ? 83.079 71.138 49.393 1.00 66.79 455 ARG A C 1
ATOM 2223 O O . ARG A 1 311 ? 81.859 71.200 49.527 1.00 64.53 455 ARG A O 1
ATOM 2231 N N . PRO A 1 312 ? 83.922 71.929 50.109 1.00 64.93 456 PRO A N 1
ATOM 2232 C CA . PRO A 1 312 ? 83.388 72.880 51.095 1.00 63.90 456 PRO A CA 1
ATOM 2233 C C . PRO A 1 312 ? 82.878 74.199 50.495 1.00 69.56 456 PRO A C 1
ATOM 2234 O O . PRO A 1 312 ? 83.027 75.254 51.112 1.00 70.62 456 PRO A O 1
ATOM 2238 N N . ALA A 1 313 ? 82.256 74.136 49.307 1.00 66.01 457 ALA A N 1
ATOM 2239 C CA . ALA A 1 313 ? 81.661 75.255 48.567 1.00 65.18 457 ALA A CA 1
ATOM 2240 C C . ALA A 1 313 ? 80.702 74.670 47.542 1.00 67.89 457 ALA A C 1
ATOM 2241 O O . ALA A 1 313 ? 80.821 73.490 47.198 1.00 67.84 457 ALA A O 1
ATOM 2243 N N . ILE A 1 314 ? 79.739 75.475 47.073 1.00 63.56 458 ILE A N 1
ATOM 2244 C CA . ILE A 1 314 ? 78.755 75.029 46.083 1.00 62.40 458 ILE A CA 1
ATOM 2245 C C . ILE A 1 314 ? 79.046 75.638 44.707 1.00 66.84 458 ILE A C 1
ATOM 2246 O O . ILE A 1 314 ? 79.461 76.791 44.639 1.00 66.96 458 ILE A O 1
ATOM 2251 N N . PRO A 1 315 ? 78.925 74.866 43.602 1.00 65.42 459 PRO A N 1
ATOM 2252 C CA . PRO A 1 315 ? 78.434 73.475 43.506 1.00 65.08 459 PRO A CA 1
ATOM 2253 C C . PRO A 1 315 ? 79.414 72.396 43.975 1.00 69.15 459 PRO A C 1
ATOM 2254 O O . PRO A 1 315 ? 80.630 72.588 43.907 1.00 70.67 459 PRO A O 1
ATOM 2258 N N . GLN A 1 316 ? 78.866 71.265 44.443 1.00 63.34 460 GLN A N 1
ATOM 2259 C CA . GLN A 1 316 ? 79.614 70.104 44.910 1.00 62.83 460 GLN A CA 1
ATOM 2260 C C . GLN A 1 316 ? 79.545 69.055 43.800 1.00 66.33 460 GLN A C 1
ATOM 2261 O O . GLN A 1 316 ? 78.466 68.518 43.540 1.00 65.54 460 GLN A O 1
ATOM 2267 N N . PRO A 1 317 ? 80.654 68.798 43.088 1.00 65.16 461 PRO A N 1
ATOM 2268 C CA . PRO A 1 317 ? 80.606 67.840 41.959 1.00 66.17 461 PRO A CA 1
ATOM 2269 C C . PRO A 1 317 ? 79.935 66.539 42.400 1.00 69.99 461 PRO A C 1
ATOM 2270 O O . PRO A 1 317 ? 79.024 66.066 41.729 1.00 69.64 461 PRO A O 1
ATOM 2274 N N . GLU A 1 318 ? 80.428 65.952 43.495 1.00 67.33 462 GLU A N 1
ATOM 2275 C CA . GLU A 1 318 ? 80.114 64.625 44.028 1.00 67.16 462 GLU A CA 1
ATOM 2276 C C . GLU A 1 318 ? 80.599 64.556 45.493 1.00 71.61 462 GLU A C 1
ATOM 2277 O O . GLU A 1 318 ? 80.799 65.584 46.137 1.00 70.35 462 GLU A O 1
ATOM 2283 N N . PHE A 1 319 ? 80.784 63.331 46.003 1.00 68.79 463 PHE A N 1
ATOM 2284 C CA . PHE A 1 319 ? 81.336 63.065 47.317 1.00 68.59 463 PHE A CA 1
ATOM 2285 C C . PHE A 1 319 ? 82.833 62.795 47.138 1.00 72.92 463 PHE A C 1
ATOM 2286 O O . PHE A 1 319 ? 83.260 62.386 46.055 1.00 73.03 463 PHE A O 1
ATOM 2294 N N . TYR A 1 320 ? 83.624 62.990 48.205 1.00 68.34 464 TYR A N 1
ATOM 2295 C CA . TYR A 1 320 ? 85.044 62.675 48.203 1.00 69.08 464 TYR A CA 1
ATOM 2296 C C . TYR A 1 320 ? 85.115 61.149 48.312 1.00 74.11 464 TYR A C 1
ATOM 2297 O O . TYR A 1 320 ? 84.788 60.596 49.362 1.00 72.41 464 TYR A O 1
ATOM 2306 N N . LYS A 1 321 ? 85.465 60.474 47.205 1.00 74.45 465 LYS A N 1
ATOM 2307 C CA . LYS A 1 321 ? 85.543 59.012 47.077 1.00 76.00 465 LYS A CA 1
ATOM 2308 C C . LYS A 1 321 ? 86.392 58.306 48.154 1.00 82.44 465 LYS A C 1
ATOM 2309 O O . LYS A 1 321 ? 86.095 57.158 48.467 1.00 83.40 465 LYS A O 1
ATOM 2315 N N . GLU A 1 322 ? 87.430 58.971 48.710 1.00 79.45 466 GLU A N 1
ATOM 2316 C CA . GLU A 1 322 ? 88.283 58.397 49.766 1.00 80.80 466 GLU A CA 1
ATOM 2317 C C . GLU A 1 322 ? 87.496 58.106 51.051 1.00 81.82 466 GLU A C 1
ATOM 2318 O O . GLU A 1 322 ? 87.759 57.099 51.711 1.00 82.55 466 GLU A O 1
ATOM 2324 N N . TYR A 1 323 ? 86.529 58.974 51.387 1.00 74.99 467 TYR A N 1
ATOM 2325 C CA . TYR A 1 323 ? 85.715 58.874 52.597 1.00 72.61 467 TYR A CA 1
ATOM 2326 C C . TYR A 1 323 ? 84.350 58.245 52.348 1.00 75.24 467 TYR A C 1
ATOM 2327 O O . TYR A 1 323 ? 83.882 57.460 53.178 1.00 73.94 467 TYR A O 1
ATOM 2336 N N . ALA A 1 324 ? 83.722 58.575 51.203 1.00 71.96 468 ALA A N 1
ATOM 2337 C CA . ALA A 1 324 ? 82.378 58.119 50.828 1.00 71.09 468 ALA A CA 1
ATOM 2338 C C . ALA A 1 324 ? 82.311 56.842 49.962 1.00 78.59 468 ALA A C 1
ATOM 2339 O O . ALA A 1 324 ? 81.213 56.457 49.553 1.00 78.57 468 ALA A O 1
ATOM 2341 N N . LYS A 1 325 ? 83.455 56.153 49.746 1.00 77.45 469 LYS A N 1
ATOM 2342 C CA . LYS A 1 325 ? 83.549 54.916 48.952 1.00 79.70 469 LYS A CA 1
ATOM 2343 C C . LYS A 1 325 ? 82.429 53.862 49.200 1.00 83.25 469 LYS A C 1
ATOM 2344 O O . LYS A 1 325 ? 81.945 53.320 48.202 1.00 84.15 469 LYS A O 1
ATOM 2350 N N . PRO A 1 326 ? 81.990 53.538 50.455 1.00 77.85 470 PRO A N 1
ATOM 2351 C CA . PRO A 1 326 ? 80.962 52.493 50.613 1.00 77.12 470 PRO A CA 1
ATOM 2352 C C . PRO A 1 326 ? 79.641 52.734 49.872 1.00 79.44 470 PRO A C 1
ATOM 2353 O O . PRO A 1 326 ? 79.016 51.757 49.449 1.00 80.02 470 PRO A O 1
ATOM 2357 N N . ILE A 1 327 ? 79.226 54.004 49.687 1.00 73.73 471 ILE A N 1
ATOM 2358 C CA . ILE A 1 327 ? 77.976 54.301 48.974 1.00 72.15 471 ILE A CA 1
ATOM 2359 C C . ILE A 1 327 ? 78.184 54.213 47.449 1.00 78.70 471 ILE A C 1
ATOM 2360 O O . ILE A 1 327 ? 77.251 53.833 46.734 1.00 78.88 471 ILE A O 1
ATOM 2365 N N . TYR A 1 328 ? 79.414 54.496 46.966 1.00 76.84 472 TYR A N 1
ATOM 2366 C CA . TYR A 1 328 ? 79.774 54.393 45.542 1.00 78.80 472 TYR A CA 1
ATOM 2367 C C . TYR A 1 328 ? 79.726 52.934 45.057 1.00 84.09 472 TYR A C 1
ATOM 2368 O O . TYR A 1 328 ? 79.564 52.697 43.863 1.00 84.90 472 TYR A O 1
ATOM 2377 N N . LYS A 1 329 ? 79.854 51.973 45.992 1.00 81.18 473 LYS A N 1
ATOM 2378 C CA . LYS A 1 329 ? 79.860 50.530 45.733 1.00 82.83 473 LYS A CA 1
ATOM 2379 C C . LYS A 1 329 ? 78.475 49.847 45.836 1.00 84.95 473 LYS A C 1
ATOM 2380 O O . LYS A 1 329 ? 78.392 48.626 45.675 1.00 86.01 473 LYS A O 1
ATOM 2386 N N . LEU A 1 330 ? 77.399 50.621 46.087 1.00 78.47 474 LEU A N 1
ATOM 2387 C CA . LEU A 1 330 ? 76.039 50.071 46.143 1.00 77.18 474 LEU A CA 1
ATOM 2388 C C . LEU A 1 330 ? 75.585 49.798 44.711 1.00 82.16 474 LEU A C 1
ATOM 2389 O O . LEU A 1 330 ? 75.671 50.688 43.865 1.00 81.89 474 LEU A O 1
ATOM 2394 N N . LYS A 1 331 ? 75.139 48.565 44.439 1.00 80.34 475 LYS A N 1
ATOM 2395 C CA . LYS A 1 331 ? 74.730 48.086 43.112 1.00 82.18 475 LYS A CA 1
ATOM 2396 C C . LYS A 1 331 ? 73.672 48.946 42.411 1.00 83.49 475 LYS A C 1
ATOM 2397 O O . LYS A 1 331 ? 73.783 49.183 41.209 1.00 85.09 475 LYS A O 1
ATOM 2403 N N . ASN A 1 332 ? 72.673 49.425 43.156 1.00 77.02 476 ASN A N 1
ATOM 2404 C CA . ASN A 1 332 ? 71.565 50.226 42.622 1.00 75.51 476 ASN A CA 1
ATOM 2405 C C . ASN A 1 332 ? 71.651 51.734 42.938 1.00 77.69 476 ASN A C 1
ATOM 2406 O O . ASN A 1 332 ? 70.624 52.420 42.923 1.00 76.06 476 ASN A O 1
ATOM 2411 N N . ALA A 1 333 ? 72.866 52.258 43.192 1.00 74.38 477 ALA A N 1
ATOM 2412 C CA . ALA A 1 333 ? 73.061 53.671 43.507 1.00 72.62 477 ALA A CA 1
ATOM 2413 C C . ALA A 1 333 ? 73.815 54.433 42.430 1.00 78.90 477 ALA A C 1
ATOM 2414 O O . ALA A 1 333 ? 74.769 53.915 41.836 1.00 81.33 477 ALA A O 1
ATOM 2416 N N . ILE A 1 334 ? 73.382 55.681 42.189 1.00 73.80 478 ILE A N 1
ATOM 2417 C CA . ILE A 1 334 ? 73.991 56.621 41.256 1.00 73.25 478 ILE A CA 1
ATOM 2418 C C . ILE A 1 334 ? 74.308 57.890 42.042 1.00 73.99 478 ILE A C 1
ATOM 2419 O O . ILE A 1 334 ? 73.399 58.564 42.521 1.00 70.37 478 ILE A O 1
ATOM 2424 N N . ILE A 1 335 ? 75.607 58.193 42.189 1.00 72.25 479 ILE A N 1
ATOM 2425 C CA . ILE A 1 335 ? 76.064 59.394 42.883 1.00 70.47 479 ILE A CA 1
ATOM 2426 C C . ILE A 1 335 ? 75.865 60.575 41.953 1.00 73.44 479 ILE A C 1
ATOM 2427 O O . ILE A 1 335 ? 76.401 60.590 40.849 1.00 74.70 479 ILE A O 1
ATOM 2432 N N . ILE A 1 336 ? 75.048 61.527 42.386 1.00 67.86 480 ILE A N 1
ATOM 2433 C CA . ILE A 1 336 ? 74.745 62.745 41.645 1.00 67.52 480 ILE A CA 1
ATOM 2434 C C . ILE A 1 336 ? 75.415 63.940 42.320 1.00 72.47 480 ILE A C 1
ATOM 2435 O O . ILE A 1 336 ? 75.772 63.868 43.497 1.00 72.29 480 ILE A O 1
ATOM 2440 N N . SER A 1 337 ? 75.592 65.030 41.570 1.00 69.48 481 SER A N 1
ATOM 2441 C CA . SER A 1 337 ? 76.203 66.262 42.061 1.00 68.21 481 SER A CA 1
ATOM 2442 C C . SER A 1 337 ? 75.186 67.112 42.827 1.00 70.52 481 SER A C 1
ATOM 2443 O O . SER A 1 337 ? 73.997 66.783 42.851 1.00 71.26 481 SER A O 1
ATOM 2446 N N . ASN A 1 338 ? 75.658 68.196 43.459 1.00 64.52 482 ASN A N 1
ATOM 2447 C CA . ASN A 1 338 ? 74.815 69.169 44.142 1.00 62.46 482 ASN A CA 1
ATOM 2448 C C . ASN A 1 338 ? 75.094 70.551 43.504 1.00 67.20 482 ASN A C 1
ATOM 2449 O O . ASN A 1 338 ? 76.152 71.129 43.754 1.00 67.16 482 ASN A O 1
ATOM 2454 N N . PRO A 1 339 ? 74.219 71.052 42.596 1.00 63.80 483 PRO A N 1
ATOM 2455 C CA . PRO A 1 339 ? 72.923 70.495 42.174 1.00 63.62 483 PRO A CA 1
ATOM 2456 C C . PRO A 1 339 ? 72.998 69.491 41.020 1.00 69.21 483 PRO A C 1
ATOM 2457 O O . PRO A 1 339 ? 74.033 69.378 40.357 1.00 71.41 483 PRO A O 1
ATOM 2461 N N . ALA A 1 340 ? 71.872 68.807 40.751 1.00 63.78 484 ALA A N 1
ATOM 2462 C CA . ALA A 1 340 ? 71.733 67.857 39.646 1.00 64.53 484 ALA A CA 1
ATOM 2463 C C . ALA A 1 340 ? 70.302 67.905 39.071 1.00 65.87 484 ALA A C 1
ATOM 2464 O O . ALA A 1 340 ? 69.388 68.360 39.756 1.00 64.60 484 ALA A O 1
ATOM 2466 N N . VAL A 1 341 ? 70.123 67.490 37.799 1.00 61.19 485 VAL A N 1
ATOM 2467 C CA . VAL A 1 341 ? 68.806 67.422 37.155 1.00 60.10 485 VAL A CA 1
ATOM 2468 C C . VAL A 1 341 ? 68.605 65.999 36.640 1.00 69.16 485 VAL A C 1
ATOM 2469 O O . VAL A 1 341 ? 69.320 65.563 35.733 1.00 70.27 485 VAL A O 1
ATOM 2473 N N . ILE A 1 342 ? 67.653 65.269 37.252 1.00 67.70 486 ILE A N 1
ATOM 2474 C CA . ILE A 1 342 ? 67.340 63.888 36.887 1.00 69.12 486 ILE A CA 1
ATOM 2475 C C . ILE A 1 342 ? 66.049 63.855 36.080 1.00 73.22 486 ILE A C 1
ATOM 2476 O O . ILE A 1 342 ? 65.001 64.275 36.567 1.00 72.85 486 ILE A O 1
ATOM 2481 N N . ARG A 1 343 ? 66.132 63.348 34.850 1.00 70.42 487 ARG A N 1
ATOM 2482 C CA . ARG A 1 343 ? 64.981 63.181 33.976 1.00 70.71 487 ARG A CA 1
ATOM 2483 C C . ARG A 1 343 ? 64.455 61.762 34.187 1.00 74.75 487 ARG A C 1
ATOM 2484 O O . ARG A 1 343 ? 65.152 60.791 33.889 1.00 74.79 487 ARG A O 1
ATOM 2492 N N . LEU A 1 344 ? 63.257 61.655 34.771 1.00 71.53 488 LEU A N 1
ATOM 2493 C CA . LEU A 1 344 ? 62.593 60.383 35.041 1.00 72.43 488 LEU A CA 1
ATOM 2494 C C . LEU A 1 344 ? 61.343 60.332 34.190 1.00 78.76 488 LEU A C 1
ATOM 2495 O O . LEU A 1 344 ? 60.447 61.159 34.372 1.00 78.85 488 LEU A O 1
ATOM 2500 N N . HIS A 1 345 ? 61.301 59.398 33.224 1.00 77.65 489 HIS A N 1
ATOM 2501 C CA . HIS A 1 345 ? 60.186 59.193 32.290 1.00 78.60 489 HIS A CA 1
ATOM 2502 C C . HIS A 1 345 ? 59.765 60.505 31.578 1.00 82.02 489 HIS A C 1
ATOM 2503 O O . HIS A 1 345 ? 58.573 60.777 31.411 1.00 82.51 489 HIS A O 1
ATOM 2510 N N . GLY A 1 346 ? 60.758 61.309 31.197 1.00 77.28 490 GLY A N 1
ATOM 2511 C CA . GLY A 1 346 ? 60.550 62.583 30.517 1.00 77.10 490 GLY A CA 1
ATOM 2512 C C . GLY A 1 346 ? 60.274 63.778 31.413 1.00 79.22 490 GLY A C 1
ATOM 2513 O O . GLY A 1 346 ? 60.063 64.883 30.905 1.00 78.62 490 GLY A O 1
ATOM 2514 N N . ARG A 1 347 ? 60.286 63.578 32.745 1.00 74.72 491 ARG A N 1
ATOM 2515 C CA . ARG A 1 347 ? 60.033 64.645 33.722 1.00 72.86 491 ARG A CA 1
ATOM 2516 C C . ARG A 1 347 ? 61.315 65.069 34.408 1.00 75.10 491 ARG A C 1
ATOM 2517 O O . ARG A 1 347 ? 62.031 64.221 34.941 1.00 75.02 491 ARG A O 1
ATOM 2525 N N . ASP A 1 348 ? 61.610 66.378 34.384 1.00 70.45 492 ASP A N 1
ATOM 2526 C CA . ASP A 1 348 ? 62.817 66.948 34.978 1.00 68.86 492 ASP A CA 1
ATOM 2527 C C . ASP A 1 348 ? 62.695 67.229 36.472 1.00 71.41 492 ASP A C 1
ATOM 2528 O O . ASP A 1 348 ? 61.867 68.036 36.899 1.00 71.58 492 ASP A O 1
ATOM 2533 N N . PHE A 1 349 ? 63.553 66.562 37.257 1.00 66.43 493 PHE A N 1
ATOM 2534 C CA . PHE A 1 349 ? 63.627 66.673 38.713 1.00 63.94 493 PHE A CA 1
ATOM 2535 C C . PHE A 1 349 ? 64.940 67.350 39.084 1.00 64.83 493 PHE A C 1
ATOM 2536 O O . PHE A 1 349 ? 66.005 66.730 38.988 1.00 63.87 493 PHE A O 1
ATOM 2544 N N . LEU A 1 350 ? 64.869 68.636 39.460 1.00 60.24 494 LEU A N 1
ATOM 2545 C CA . LEU A 1 350 ? 66.032 69.412 39.874 1.00 59.86 494 LEU A CA 1
ATOM 2546 C C . LEU A 1 350 ? 66.276 69.161 41.379 1.00 64.72 494 LEU A C 1
ATOM 2547 O O . LEU A 1 350 ? 65.428 69.477 42.219 1.00 63.70 494 LEU A O 1
ATOM 2552 N N . ILE A 1 351 ? 67.423 68.542 41.691 1.00 61.42 495 ILE A N 1
ATOM 2553 C CA . ILE A 1 351 ? 67.819 68.173 43.048 1.00 60.28 495 ILE A CA 1
ATOM 2554 C C . ILE A 1 351 ? 68.963 69.076 43.526 1.00 63.89 495 ILE A C 1
ATOM 2555 O O . ILE A 1 351 ? 69.994 69.166 42.865 1.00 64.90 495 ILE A O 1
ATOM 2560 N N . ALA A 1 352 ? 68.757 69.754 44.661 1.00 58.64 496 ALA A N 1
ATOM 2561 C CA . ALA A 1 352 ? 69.729 70.652 45.290 1.00 58.41 496 ALA A CA 1
ATOM 2562 C C . ALA A 1 352 ? 69.633 70.450 46.805 1.00 61.83 496 ALA A C 1
ATOM 2563 O O . ALA A 1 352 ? 68.596 70.001 47.288 1.00 62.45 496 ALA A O 1
ATOM 2565 N N . HIS A 1 353 ? 70.704 70.737 47.552 1.00 57.42 497 HIS A N 1
ATOM 2566 C CA . HIS A 1 353 ? 70.660 70.526 48.993 1.00 55.96 497 HIS A CA 1
ATOM 2567 C C . HIS A 1 353 ? 69.761 71.524 49.701 1.00 62.06 497 HIS A C 1
ATOM 2568 O O . HIS A 1 353 ? 69.030 71.126 50.602 1.00 62.50 497 HIS A O 1
ATOM 2575 N N . GLY A 1 354 ? 69.779 72.787 49.290 1.00 58.66 498 GLY A N 1
ATOM 2576 C CA . GLY A 1 354 ? 68.880 73.771 49.876 1.00 58.17 498 GLY A CA 1
ATOM 2577 C C . GLY A 1 354 ? 69.520 74.912 50.618 1.00 62.73 498 GLY A C 1
ATOM 2578 O O . GLY A 1 354 ? 68.827 75.581 51.383 1.00 63.95 498 GLY A O 1
ATOM 2579 N N . ARG A 1 355 ? 70.818 75.166 50.376 1.00 60.18 499 ARG A N 1
ATOM 2580 C CA . ARG A 1 355 ? 71.583 76.248 51.004 1.00 61.86 499 ARG A CA 1
ATOM 2581 C C . ARG A 1 355 ? 70.962 77.624 50.762 1.00 69.21 499 ARG A C 1
ATOM 2582 O O . ARG A 1 355 ? 71.001 78.477 51.653 1.00 70.31 499 ARG A O 1
ATOM 2590 N N . GLY A 1 356 ? 70.355 77.797 49.588 1.00 66.39 500 GLY A N 1
ATOM 2591 C CA . GLY A 1 356 ? 69.675 79.017 49.180 1.00 67.28 500 GLY A CA 1
ATOM 2592 C C . GLY A 1 356 ? 68.432 79.376 49.973 1.00 72.27 500 GLY A C 1
ATOM 2593 O O . GLY A 1 356 ? 68.075 80.553 50.022 1.00 73.00 500 GLY A O 1
ATOM 2594 N N . ILE A 1 357 ? 67.753 78.383 50.605 1.00 68.58 501 ILE A N 1
ATOM 2595 C CA . ILE A 1 357 ? 66.570 78.648 51.437 1.00 69.18 501 ILE A CA 1
ATOM 2596 C C . ILE A 1 357 ? 66.986 79.535 52.636 1.00 76.05 501 ILE A C 1
ATOM 2597 O O . ILE A 1 357 ? 66.238 80.444 52.993 1.00 76.44 501 ILE A O 1
ATOM 2602 N N . GLU A 1 358 ? 68.197 79.302 53.209 1.00 74.08 502 GLU A N 1
ATOM 2603 C CA . GLU A 1 358 ? 68.760 80.103 54.307 1.00 75.41 502 GLU A CA 1
ATOM 2604 C C . GLU A 1 358 ? 68.958 81.545 53.886 1.00 81.64 502 GLU A C 1
ATOM 2605 O O . GLU A 1 358 ? 68.649 82.433 54.671 1.00 82.80 502 GLU A O 1
ATOM 2611 N N . ASP A 1 359 ? 69.455 81.783 52.648 1.00 78.40 503 ASP A N 1
ATOM 2612 C CA . ASP A 1 359 ? 69.680 83.112 52.069 1.00 79.58 503 ASP A CA 1
ATOM 2613 C C . ASP A 1 359 ? 68.371 83.899 52.024 1.00 84.16 503 ASP A C 1
ATOM 2614 O O . ASP A 1 359 ? 68.361 85.078 52.366 1.00 85.12 503 ASP A O 1
ATOM 2619 N N . VAL A 1 360 ? 67.271 83.237 51.617 1.00 79.72 504 VAL A N 1
ATOM 2620 C CA . VAL A 1 360 ? 65.940 83.831 51.513 1.00 80.18 504 VAL A CA 1
ATOM 2621 C C . VAL A 1 360 ? 65.384 84.210 52.892 1.00 87.06 504 VAL A C 1
ATOM 2622 O O . VAL A 1 360 ? 64.918 85.336 53.058 1.00 87.85 504 VAL A O 1
ATOM 2626 N N . VAL A 1 361 ? 65.448 83.290 53.876 1.00 84.13 505 VAL A N 1
ATOM 2627 C CA . VAL A 1 361 ? 64.910 83.535 55.217 1.00 85.10 505 VAL A CA 1
ATOM 2628 C C . VAL A 1 361 ? 65.694 84.651 55.967 1.00 91.45 505 VAL A C 1
ATOM 2629 O O . VAL A 1 361 ? 65.073 85.391 56.728 1.00 92.71 505 VAL A O 1
ATOM 2633 N N . SER A 1 362 ? 67.005 84.817 55.705 1.00 88.30 506 SER A N 1
ATOM 2634 C CA . SER A 1 362 ? 67.790 85.889 56.324 1.00 89.99 506 SER A CA 1
ATOM 2635 C C . SER A 1 362 ? 67.500 87.261 55.703 1.00 97.47 506 SER A C 1
ATOM 2636 O O . SER A 1 362 ? 67.265 88.225 56.432 1.00 98.76 506 SER A O 1
ATOM 2639 N N . PHE A 1 363 ? 67.507 87.343 54.362 1.00 95.56 507 PHE A N 1
ATOM 2640 C CA . PHE A 1 363 ? 67.297 88.580 53.609 1.00 97.74 507 PHE A CA 1
ATOM 2641 C C . PHE A 1 363 ? 65.839 89.034 53.484 1.00 104.67 507 PHE A C 1
ATOM 2642 O O . PHE A 1 363 ? 65.598 90.237 53.386 1.00 105.69 507 PHE A O 1
ATOM 2650 N N . VAL A 1 364 ? 64.876 88.098 53.466 1.00 102.66 508 VAL A N 1
ATOM 2651 C CA . VAL A 1 364 ? 63.461 88.457 53.310 1.00 104.44 508 VAL A CA 1
ATOM 2652 C C . VAL A 1 364 ? 62.682 88.346 54.638 1.00 112.48 508 VAL A C 1
ATOM 2653 O O . VAL A 1 364 ? 62.380 87.233 55.087 1.00 111.11 508 VAL A O 1
ATOM 2657 N N . PRO A 1 365 ? 62.309 89.496 55.255 1.00 113.62 509 PRO A N 1
ATOM 2658 C CA . PRO A 1 365 ? 61.511 89.447 56.488 1.00 115.14 509 PRO A CA 1
ATOM 2659 C C . PRO A 1 365 ? 60.066 89.067 56.167 1.00 121.23 509 PRO A C 1
ATOM 2660 O O . PRO A 1 365 ? 59.463 89.600 55.228 1.00 121.61 509 PRO A O 1
ATOM 2664 N N . GLY A 1 366 ? 59.533 88.142 56.957 1.00 118.46 510 GLY A N 1
ATOM 2665 C CA . GLY A 1 366 ? 58.199 87.592 56.766 1.00 119.35 510 GLY A CA 1
ATOM 2666 C C . GLY A 1 366 ? 58.322 86.143 56.343 1.00 122.90 510 GLY A C 1
ATOM 2667 O O . GLY A 1 366 ? 57.575 85.286 56.824 1.00 122.71 510 GLY A O 1
ATOM 2668 N N . LEU A 1 367 ? 59.297 85.863 55.450 1.00 118.77 511 LEU A N 1
ATOM 2669 C CA . LEU A 1 367 ? 59.605 84.509 54.995 1.00 117.07 511 LEU A CA 1
ATOM 2670 C C . LEU A 1 367 ? 60.514 83.864 56.044 1.00 122.22 511 LEU A C 1
ATOM 2671 O O . LEU A 1 367 ? 61.437 84.512 56.549 1.00 121.69 511 LEU A O 1
ATOM 2676 N N . THR A 1 368 ? 60.193 82.613 56.421 1.00 119.77 512 THR A N 1
ATOM 2677 C CA . THR A 1 368 ? 60.880 81.841 57.462 1.00 119.35 512 THR A CA 1
ATOM 2678 C C . THR A 1 368 ? 60.765 80.331 57.194 1.00 123.68 512 THR A C 1
ATOM 2679 O O . THR A 1 368 ? 60.051 79.911 56.269 1.00 123.31 512 THR A O 1
ATOM 2683 N N . HIS A 1 369 ? 61.444 79.500 58.037 1.00 120.10 513 HIS A N 1
ATOM 2684 C CA . HIS A 1 369 ? 61.297 78.039 58.014 1.00 118.86 513 HIS A CA 1
ATOM 2685 C C . HIS A 1 369 ? 59.896 77.754 58.618 1.00 121.82 513 HIS A C 1
ATOM 2686 O O . HIS A 1 369 ? 59.112 78.695 58.756 1.00 122.99 513 HIS A O 1
ATOM 2693 N N . HIS A 1 370 ? 59.542 76.489 58.913 1.00 115.61 514 HIS A N 1
ATOM 2694 C CA . HIS A 1 370 ? 58.160 76.040 59.303 1.00 115.23 514 HIS A CA 1
ATOM 2695 C C . HIS A 1 370 ? 57.300 76.062 58.062 1.00 111.47 514 HIS A C 1
ATOM 2696 O O . HIS A 1 370 ? 56.205 75.496 58.048 1.00 111.53 514 HIS A O 1
ATOM 2703 N N . LYS A 1 371 ? 57.777 76.725 56.992 1.00 101.29 515 LYS A N 1
ATOM 2704 C CA . LYS A 1 371 ? 57.268 76.721 55.638 1.00 98.53 515 LYS A CA 1
ATOM 2705 C C . LYS A 1 371 ? 58.414 77.028 54.613 1.00 92.68 515 LYS A C 1
ATOM 2706 O O . LYS A 1 371 ? 58.365 78.098 53.996 1.00 92.48 515 LYS A O 1
ATOM 2712 N N . PRO A 1 372 ? 59.404 76.120 54.335 1.00 81.87 516 PRO A N 1
ATOM 2713 C CA . PRO A 1 372 ? 60.393 76.426 53.280 1.00 78.68 516 PRO A CA 1
ATOM 2714 C C . PRO A 1 372 ? 59.854 76.512 51.839 1.00 77.49 516 PRO A C 1
ATOM 2715 O O . PRO A 1 372 ? 60.613 76.865 50.936 1.00 76.72 516 PRO A O 1
ATOM 2719 N N . GLY A 1 373 ? 58.572 76.194 51.629 1.00 70.37 517 GLY A N 1
ATOM 2720 C CA . GLY A 1 373 ? 57.926 76.228 50.319 1.00 68.82 517 GLY A CA 1
ATOM 2721 C C . GLY A 1 373 ? 57.969 77.576 49.626 1.00 69.46 517 GLY A C 1
ATOM 2722 O O . GLY A 1 373 ? 58.324 77.639 48.448 1.00 68.23 517 GLY A O 1
ATOM 2723 N N . LEU A 1 374 ? 57.615 78.660 50.355 1.00 64.58 518 LEU A N 1
ATOM 2724 C CA . LEU A 1 374 ? 57.644 80.030 49.833 1.00 65.12 518 LEU A CA 1
ATOM 2725 C C . LEU A 1 374 ? 59.085 80.501 49.545 1.00 69.09 518 LEU A C 1
ATOM 2726 O O . LEU A 1 374 ? 59.322 80.913 48.415 1.00 68.93 518 LEU A O 1
ATOM 2731 N N . PRO A 1 375 ? 60.092 80.330 50.454 1.00 65.64 519 PRO A N 1
ATOM 2732 C CA . PRO A 1 375 ? 61.477 80.677 50.083 1.00 64.31 519 PRO A CA 1
ATOM 2733 C C . PRO A 1 375 ? 61.972 79.950 48.832 1.00 67.67 519 PRO A C 1
ATOM 2734 O O . PRO A 1 375 ? 62.718 80.548 48.057 1.00 68.19 519 PRO A O 1
ATOM 2738 N N . MET A 1 376 ? 61.541 78.681 48.623 1.00 63.13 520 MET A N 1
ATOM 2739 C CA . MET A 1 376 ? 61.889 77.861 47.451 1.00 61.16 520 MET A CA 1
ATOM 2740 C C . MET A 1 376 ? 61.305 78.452 46.170 1.00 66.91 520 MET A C 1
ATOM 2741 O O . MET A 1 376 ? 61.950 78.375 45.119 1.00 66.58 520 MET A O 1
ATOM 2746 N N . VAL A 1 377 ? 60.082 79.035 46.256 1.00 65.07 521 VAL A N 1
ATOM 2747 C CA . VAL A 1 377 ? 59.394 79.681 45.128 1.00 65.87 521 VAL A CA 1
ATOM 2748 C C . VAL A 1 377 ? 60.216 80.887 44.657 1.00 69.95 521 VAL A C 1
ATOM 2749 O O . VAL A 1 377 ? 60.397 81.074 43.458 1.00 70.17 521 VAL A O 1
ATOM 2753 N N . GLU A 1 378 ? 60.761 81.658 45.611 1.00 66.40 522 GLU A N 1
ATOM 2754 C CA . GLU A 1 378 ? 61.597 82.827 45.339 1.00 67.04 522 GLU A CA 1
ATOM 2755 C C . GLU A 1 378 ? 62.864 82.480 44.577 1.00 70.98 522 GLU A C 1
ATOM 2756 O O . GLU A 1 378 ? 63.256 83.238 43.687 1.00 72.28 522 GLU A O 1
ATOM 2762 N N . LEU A 1 379 ? 63.476 81.314 44.883 1.00 65.76 523 LEU A N 1
ATOM 2763 C CA . LEU A 1 379 ? 64.681 80.831 44.196 1.00 63.68 523 LEU A CA 1
ATOM 2764 C C . LEU A 1 379 ? 64.343 80.416 42.774 1.00 66.55 523 LEU A C 1
ATOM 2765 O O . LEU A 1 379 ? 65.133 80.645 41.858 1.00 67.22 523 LEU A O 1
ATOM 2770 N N . LEU A 1 380 ? 63.155 79.826 42.590 1.00 62.00 524 LEU A N 1
ATOM 2771 C CA . LEU A 1 380 ? 62.654 79.410 41.278 1.00 61.36 524 LEU A CA 1
ATOM 2772 C C . LEU A 1 380 ? 62.379 80.638 40.392 1.00 65.80 524 LEU A C 1
ATOM 2773 O O . LEU A 1 380 ? 62.717 80.631 39.212 1.00 65.52 524 LEU A O 1
ATOM 2778 N N . LYS A 1 381 ? 61.782 81.687 40.983 1.00 63.54 525 LYS A N 1
ATOM 2779 C CA . LYS A 1 381 ? 61.456 82.955 40.337 1.00 64.80 525 LYS A CA 1
ATOM 2780 C C . LYS A 1 381 ? 62.724 83.709 39.930 1.00 70.67 525 LYS A C 1
ATOM 2781 O O . LYS A 1 381 ? 62.749 84.326 38.867 1.00 72.20 525 LYS A O 1
ATOM 2787 N N . MET A 1 382 ? 63.779 83.639 40.768 1.00 66.54 526 MET A N 1
ATOM 2788 C CA . MET A 1 382 ? 65.079 84.263 40.504 1.00 66.35 526 MET A CA 1
ATOM 2789 C C . MET A 1 382 ? 65.891 83.415 39.527 1.00 69.80 526 MET A C 1
ATOM 2790 O O . MET A 1 382 ? 66.856 83.911 38.937 1.00 70.64 526 MET A O 1
ATOM 2795 N N . ARG A 1 383 ? 65.500 82.131 39.368 1.00 64.89 527 ARG A N 1
ATOM 2796 C CA . ARG A 1 383 ? 66.133 81.116 38.514 1.00 63.90 527 ARG A CA 1
ATOM 2797 C C . ARG A 1 383 ? 67.599 80.907 38.914 1.00 67.18 527 ARG A C 1
ATOM 2798 O O . ARG A 1 383 ? 68.477 80.719 38.073 1.00 66.46 527 ARG A O 1
ATOM 2806 N N . HIS A 1 384 ? 67.842 80.938 40.234 1.00 64.74 528 HIS A N 1
ATOM 2807 C CA . HIS A 1 384 ? 69.144 80.743 40.852 1.00 64.76 528 HIS A CA 1
ATOM 2808 C C . HIS A 1 384 ? 68.944 80.091 42.208 1.00 66.94 528 HIS A C 1
ATOM 2809 O O . HIS A 1 384 ? 68.078 80.517 42.974 1.00 66.10 528 HIS A O 1
ATOM 2816 N N . LEU A 1 385 ? 69.734 79.047 42.492 1.00 62.57 529 LEU A N 1
ATOM 2817 C CA . LEU A 1 385 ? 69.645 78.240 43.710 1.00 61.20 529 LEU A CA 1
ATOM 2818 C C . LEU A 1 385 ? 70.226 78.895 44.953 1.00 67.71 529 LEU A C 1
ATOM 2819 O O . LEU A 1 385 ? 69.755 78.610 46.060 1.00 66.86 529 LEU A O 1
ATOM 2824 N N . ALA A 1 386 ? 71.258 79.737 44.790 1.00 66.07 530 ALA A N 1
ATOM 2825 C CA . ALA A 1 386 ? 71.903 80.456 45.900 1.00 66.39 530 ALA A CA 1
ATOM 2826 C C . ALA A 1 386 ? 72.573 81.732 45.343 1.00 72.33 530 ALA A C 1
ATOM 2827 O O . ALA A 1 386 ? 73.772 81.740 45.043 1.00 71.56 530 ALA A O 1
ATOM 2829 N N . PRO A 1 387 ? 71.781 82.805 45.118 1.00 70.94 531 PRO A N 1
ATOM 2830 C CA . PRO A 1 387 ? 72.362 84.011 44.522 1.00 73.07 531 PRO A CA 1
ATOM 2831 C C . PRO A 1 387 ? 73.250 84.821 45.459 1.00 79.69 531 PRO A C 1
ATOM 2832 O O . PRO A 1 387 ? 74.276 85.341 45.019 1.00 79.46 531 PRO A O 1
ATOM 2836 N N . THR A 1 388 ? 72.843 84.916 46.741 1.00 78.59 532 THR A N 1
ATOM 2837 C CA . THR A 1 388 ? 73.500 85.681 47.805 1.00 79.56 532 THR A CA 1
ATOM 2838 C C . THR A 1 388 ? 74.937 85.215 48.074 1.00 84.26 532 THR A C 1
ATOM 2839 O O . THR A 1 388 ? 75.180 84.024 48.224 1.00 81.51 532 THR A O 1
ATOM 2843 N N . PHE A 1 389 ? 75.873 86.173 48.232 1.00 84.71 533 PHE A N 1
ATOM 2844 C CA . PHE A 1 389 ? 77.270 85.902 48.597 1.00 86.11 533 PHE A CA 1
ATOM 2845 C C . PHE A 1 389 ? 77.547 86.296 50.048 1.00 93.80 533 PHE A C 1
ATOM 2846 O O . PHE A 1 389 ? 76.968 87.259 50.552 1.00 93.37 533 PHE A O 1
ATOM 2854 N N . GLY A 1 390 ? 78.463 85.577 50.686 1.00 93.61 534 GLY A N 1
ATOM 2855 C CA . GLY A 1 390 ? 78.908 85.913 52.031 1.00 95.88 534 GLY A CA 1
ATOM 2856 C C . GLY A 1 390 ? 78.434 85.085 53.205 1.00 102.92 534 GLY A C 1
ATOM 2857 O O . GLY A 1 390 ? 79.120 85.043 54.234 1.00 102.99 534 GLY A O 1
ATOM 2858 N N . GLY A 1 391 ? 77.271 84.443 53.072 1.00 100.38 535 GLY A N 1
ATOM 2859 C CA . GLY A 1 391 ? 76.710 83.620 54.140 1.00 99.18 535 GLY A CA 1
ATOM 2860 C C . GLY A 1 391 ? 77.596 82.448 54.513 1.00 102.77 535 GLY A C 1
ATOM 2861 O O . GLY A 1 391 ? 78.696 82.293 53.966 1.00 103.35 535 GLY A O 1
ATOM 2862 N N . LYS A 1 392 ? 77.120 81.582 55.427 1.00 98.01 536 LYS A N 1
ATOM 2863 C CA . LYS A 1 392 ? 77.877 80.369 55.757 1.00 96.88 536 LYS A CA 1
ATOM 2864 C C . LYS A 1 392 ? 77.897 79.540 54.461 1.00 98.99 536 LYS A C 1
ATOM 2865 O O . LYS A 1 392 ? 78.650 78.567 54.373 1.00 98.17 536 LYS A O 1
ATOM 2871 N N . VAL A 1 393 ? 77.052 79.987 53.451 1.00 94.17 537 VAL A N 1
ATOM 2872 C CA . VAL A 1 393 ? 76.861 79.528 52.060 1.00 92.47 537 VAL A CA 1
ATOM 2873 C C . VAL A 1 393 ? 78.112 79.887 51.234 1.00 92.70 537 VAL A C 1
ATOM 2874 O O . VAL A 1 393 ? 78.236 81.003 50.703 1.00 94.72 537 VAL A O 1
ATOM 2878 N N . PRO A 1 394 ? 79.087 78.968 51.166 1.00 83.12 538 PRO A N 1
ATOM 2879 C CA . PRO A 1 394 ? 80.298 79.271 50.391 1.00 81.75 538 PRO A CA 1
ATOM 2880 C C . PRO A 1 394 ? 80.084 79.022 48.897 1.00 79.52 538 PRO A C 1
ATOM 2881 O O . PRO A 1 394 ? 79.861 77.891 48.479 1.00 77.03 538 PRO A O 1
ATOM 2885 N N . ILE A 1 395 ? 80.063 80.095 48.107 1.00 75.28 539 ILE A N 1
ATOM 2886 C CA . ILE A 1 395 ? 79.906 79.977 46.657 1.00 74.96 539 ILE A CA 1
ATOM 2887 C C . ILE A 1 395 ? 81.286 79.991 46.008 1.00 77.84 539 ILE A C 1
ATOM 2888 O O . ILE A 1 395 ? 82.069 80.920 46.223 1.00 79.16 539 ILE A O 1
ATOM 2893 N N . ALA A 1 396 ? 81.584 78.922 45.260 1.00 70.83 540 ALA A N 1
ATOM 2894 C CA . ALA A 1 396 ? 82.849 78.726 44.580 1.00 70.65 540 ALA A CA 1
ATOM 2895 C C . ALA A 1 396 ? 83.058 79.715 43.447 1.00 74.86 540 ALA A C 1
ATOM 2896 O O . ALA A 1 396 ? 82.150 79.904 42.627 1.00 74.30 540 ALA A O 1
ATOM 2898 N N . PRO A 1 397 ? 84.264 80.339 43.360 1.00 72.44 541 PRO A N 1
ATOM 2899 C CA . PRO A 1 397 ? 84.539 81.251 42.231 1.00 73.00 541 PRO A CA 1
ATOM 2900 C C . PRO A 1 397 ? 84.908 80.467 40.968 1.00 79.34 541 PRO A C 1
ATOM 2901 O O . PRO A 1 397 ? 86.030 80.553 40.469 1.00 82.48 541 PRO A O 1
ATOM 2905 N N . ASP A 1 398 ? 83.945 79.681 40.465 1.00 75.00 542 ASP A N 1
ATOM 2906 C CA . ASP A 1 398 ? 84.078 78.828 39.285 1.00 75.81 542 ASP A CA 1
ATOM 2907 C C . ASP A 1 398 ? 83.951 79.612 37.950 1.00 82.22 542 ASP A C 1
ATOM 2908 O O . ASP A 1 398 ? 83.460 80.745 37.973 1.00 81.70 542 ASP A O 1
ATOM 2913 N N . PRO A 1 399 ? 84.420 79.061 36.794 1.00 80.54 543 PRO A N 1
ATOM 2914 C CA . PRO A 1 399 ? 84.340 79.821 35.528 1.00 81.90 543 PRO A CA 1
ATOM 2915 C C . PRO A 1 399 ? 82.919 80.043 34.999 1.00 85.74 543 PRO A C 1
ATOM 2916 O O . PRO A 1 399 ? 82.634 81.079 34.394 1.00 85.46 543 PRO A O 1
ATOM 2920 N N . GLU A 1 400 ? 82.039 79.061 35.225 1.00 81.71 544 GLU A N 1
ATOM 2921 C CA . GLU A 1 400 ? 80.644 79.085 34.802 1.00 80.26 544 GLU A CA 1
ATOM 2922 C C . GLU A 1 400 ? 79.766 78.989 36.050 1.00 80.78 544 GLU A C 1
ATOM 2923 O O . GLU A 1 400 ? 80.146 78.316 37.007 1.00 79.58 544 GLU A O 1
ATOM 2929 N N . ASP A 1 401 ? 78.610 79.677 36.047 1.00 75.69 545 ASP A N 1
ATOM 2930 C CA . ASP A 1 401 ? 77.668 79.617 37.150 1.00 73.15 545 ASP A CA 1
ATOM 2931 C C . ASP A 1 401 ? 76.716 78.466 36.901 1.00 76.06 545 ASP A C 1
ATOM 2932 O O . ASP A 1 401 ? 75.791 78.579 36.093 1.00 75.65 545 ASP A O 1
ATOM 2937 N N . LEU A 1 402 ? 76.958 77.351 37.607 1.00 71.63 546 LEU A N 1
ATOM 2938 C CA . LEU A 1 402 ? 76.166 76.132 37.511 1.00 70.03 546 LEU A CA 1
ATOM 2939 C C . LEU A 1 402 ? 75.004 76.096 38.518 1.00 71.11 546 LEU A C 1
ATOM 2940 O O . LEU A 1 402 ? 74.290 75.089 38.600 1.00 70.67 546 LEU A O 1
ATOM 2945 N N . LEU A 1 403 ? 74.780 77.221 39.228 1.00 65.03 547 LEU A N 1
ATOM 2946 C CA . LEU A 1 403 ? 73.685 77.375 40.183 1.00 63.28 547 LEU A CA 1
ATOM 2947 C C . LEU A 1 403 ? 72.466 78.069 39.567 1.00 68.57 547 LEU A C 1
ATOM 2948 O O . LEU A 1 403 ? 71.427 78.176 40.217 1.00 69.26 547 LEU A O 1
ATOM 2953 N N . VAL A 1 404 ? 72.589 78.517 38.302 1.00 65.52 548 VAL A N 1
ATOM 2954 C CA . VAL A 1 404 ? 71.515 79.134 37.520 1.00 65.18 548 VAL A CA 1
ATOM 2955 C C . VAL A 1 404 ? 70.591 77.992 37.075 1.00 69.53 548 VAL A C 1
ATOM 2956 O O . VAL A 1 404 ? 71.075 77.007 36.513 1.00 70.20 548 VAL A O 1
ATOM 2960 N N . ILE A 1 405 ? 69.268 78.131 37.306 1.00 65.72 549 ILE A N 1
ATOM 2961 C CA . ILE A 1 405 ? 68.267 77.159 36.854 1.00 64.89 549 ILE A CA 1
ATOM 2962 C C . ILE A 1 405 ? 68.048 77.499 35.351 1.00 71.79 549 ILE A C 1
ATOM 2963 O O . ILE A 1 405 ? 67.172 78.294 35.012 1.00 72.33 549 ILE A O 1
ATOM 2968 N N . GLU A 1 406 ? 68.926 76.971 34.477 1.00 69.79 550 GLU A N 1
ATOM 2969 C CA . GLU A 1 406 ? 68.934 77.224 33.034 1.00 72.10 550 GLU A CA 1
ATOM 2970 C C . GLU A 1 406 ? 67.657 76.789 32.329 1.00 78.67 550 GLU A C 1
ATOM 2971 O O . GLU A 1 406 ? 67.164 77.487 31.438 1.00 79.81 550 GLU A O 1
ATOM 2977 N N . GLU A 1 407 ? 67.132 75.628 32.716 1.00 75.29 551 GLU A N 1
ATOM 2978 C CA . GLU A 1 407 ? 65.905 75.108 32.142 1.00 75.57 551 GLU A CA 1
ATOM 2979 C C . GLU A 1 407 ? 64.846 74.942 33.212 1.00 78.34 551 GLU A C 1
ATOM 2980 O O . GLU A 1 407 ? 65.176 74.808 34.395 1.00 78.04 551 GLU A O 1
ATOM 2986 N N . VAL A 1 408 ? 63.576 75.023 32.808 1.00 74.07 552 VAL A N 1
ATOM 2987 C CA . VAL A 1 408 ? 62.439 74.953 33.723 1.00 73.04 552 VAL A CA 1
ATOM 2988 C C . VAL A 1 408 ? 62.187 73.507 34.173 1.00 76.81 552 VAL A C 1
ATOM 2989 O O . VAL A 1 408 ? 61.892 72.648 33.336 1.00 77.23 552 VAL A O 1
ATOM 2993 N N . PRO A 1 409 ? 62.295 73.209 35.489 1.00 72.85 553 PRO A N 1
ATOM 2994 C CA . PRO A 1 409 ? 62.039 71.834 35.939 1.00 72.08 553 PRO A CA 1
ATOM 2995 C C . PRO A 1 409 ? 60.554 71.566 36.187 1.00 75.34 553 PRO A C 1
ATOM 2996 O O . PRO A 1 409 ? 59.743 72.494 36.238 1.00 75.11 553 PRO A O 1
ATOM 3000 N N . ASP A 1 410 ? 60.200 70.290 36.331 1.00 71.01 554 ASP A N 1
ATOM 3001 C CA . ASP A 1 410 ? 58.834 69.887 36.633 1.00 71.19 554 ASP A CA 1
ATOM 3002 C C . ASP A 1 410 ? 58.683 69.800 38.158 1.00 71.52 554 ASP A C 1
ATOM 3003 O O . ASP A 1 410 ? 57.611 70.076 38.699 1.00 71.86 554 ASP A O 1
ATOM 3008 N N . LEU A 1 411 ? 59.784 69.438 38.834 1.00 64.52 555 LEU A N 1
ATOM 3009 C CA . LEU A 1 411 ? 59.885 69.306 40.277 1.00 62.40 555 LEU A CA 1
ATOM 3010 C C . LEU A 1 411 ? 61.238 69.814 40.756 1.00 65.70 555 LEU A C 1
ATOM 3011 O O . LEU A 1 411 ? 62.258 69.555 40.112 1.00 64.40 555 LEU A O 1
ATOM 3016 N N . VAL A 1 412 ? 61.236 70.506 41.911 1.00 62.98 556 VAL A N 1
ATOM 3017 C CA . VAL A 1 412 ? 62.432 70.984 42.608 1.00 62.13 556 VAL A CA 1
ATOM 3018 C C . VAL A 1 412 ? 62.437 70.339 43.988 1.00 63.95 556 VAL A C 1
ATOM 3019 O O . VAL A 1 412 ? 61.524 70.584 44.783 1.00 62.95 556 VAL A O 1
ATOM 3023 N N . GLN A 1 413 ? 63.459 69.513 44.266 1.00 60.37 557 GLN A N 1
ATOM 3024 C CA . GLN A 1 413 ? 63.619 68.891 45.581 1.00 59.65 557 GLN A CA 1
ATOM 3025 C C . GLN A 1 413 ? 64.792 69.508 46.318 1.00 63.37 557 GLN A C 1
ATOM 3026 O O . GLN A 1 413 ? 65.897 69.585 45.776 1.00 63.37 557 GLN A O 1
ATOM 3032 N N . MET A 1 414 ? 64.553 69.918 47.565 1.00 59.86 558 MET A N 1
ATOM 3033 C CA . MET A 1 414 ? 65.584 70.467 48.442 1.00 58.64 558 MET A CA 1
ATOM 3034 C C . MET A 1 414 ? 65.465 69.870 49.821 1.00 60.29 558 MET A C 1
ATOM 3035 O O . MET A 1 414 ? 64.397 69.415 50.212 1.00 59.84 558 MET A O 1
ATOM 3040 N N . GLY A 1 415 ? 66.580 69.846 50.535 1.00 56.84 559 GLY A N 1
ATOM 3041 C CA . GLY A 1 415 ? 66.649 69.395 51.918 1.00 56.00 559 GLY A CA 1
ATOM 3042 C C . GLY A 1 415 ? 67.123 70.563 52.757 1.00 59.86 559 GLY A C 1
ATOM 3043 O O . GLY A 1 415 ? 66.574 71.666 52.666 1.00 59.48 559 GLY A O 1
ATOM 3044 N N . HIS A 1 416 ? 68.190 70.330 53.531 1.00 56.29 560 HIS A N 1
ATOM 3045 C CA . HIS A 1 416 ? 68.908 71.296 54.361 1.00 56.04 560 HIS A CA 1
ATOM 3046 C C . HIS A 1 416 ? 68.124 71.884 55.542 1.00 61.77 560 HIS A C 1
ATOM 3047 O O . HIS A 1 416 ? 68.673 71.849 56.628 1.00 61.59 560 HIS A O 1
ATOM 3054 N N . VAL A 1 417 ? 66.912 72.456 55.358 1.00 59.68 561 VAL A N 1
ATOM 3055 C CA . VAL A 1 417 ? 66.209 73.147 56.455 1.00 60.38 561 VAL A CA 1
ATOM 3056 C C . VAL A 1 417 ? 65.533 72.225 57.513 1.00 62.17 561 VAL A C 1
ATOM 3057 O O . VAL A 1 417 ? 65.160 72.719 58.592 1.00 61.76 561 VAL A O 1
ATOM 3061 N N . HIS A 1 418 ? 65.387 70.919 57.212 1.00 57.04 562 HIS A N 1
ATOM 3062 C CA . HIS A 1 418 ? 64.841 69.884 58.113 1.00 55.44 562 HIS A CA 1
ATOM 3063 C C . HIS A 1 418 ? 63.334 70.010 58.380 1.00 59.42 562 HIS A C 1
ATOM 3064 O O . HIS A 1 418 ? 62.822 69.361 59.297 1.00 57.71 562 HIS A O 1
ATOM 3071 N N . VAL A 1 419 ? 62.617 70.811 57.561 1.00 56.70 563 VAL A N 1
ATOM 3072 C CA . VAL A 1 419 ? 61.167 71.000 57.688 1.00 56.72 563 VAL A CA 1
ATOM 3073 C C . VAL A 1 419 ? 60.505 70.616 56.369 1.00 60.98 563 VAL A C 1
ATOM 3074 O O . VAL A 1 419 ? 60.919 71.087 55.308 1.00 60.03 563 VAL A O 1
ATOM 3078 N N . TYR A 1 420 ? 59.490 69.743 56.435 1.00 59.19 564 TYR A N 1
ATOM 3079 C CA . TYR A 1 420 ? 58.733 69.330 55.251 1.00 59.05 564 TYR A CA 1
ATOM 3080 C C . TYR A 1 420 ? 57.820 70.481 54.783 1.00 62.88 564 TYR A C 1
ATOM 3081 O O . TYR A 1 420 ? 57.305 71.254 55.599 1.00 63.45 564 TYR A O 1
ATOM 3090 N N . ASP A 1 421 ? 57.620 70.567 53.463 1.00 58.34 565 ASP A N 1
ATOM 3091 C CA . ASP A 1 421 ? 56.715 71.484 52.777 1.00 58.14 565 ASP A CA 1
ATOM 3092 C C . ASP A 1 421 ? 56.619 71.081 51.309 1.00 61.53 565 ASP A C 1
ATOM 3093 O O . ASP A 1 421 ? 57.485 70.364 50.803 1.00 59.96 565 ASP A O 1
ATOM 3098 N N . ALA A 1 422 ? 55.529 71.497 50.648 1.00 59.87 566 ALA A N 1
ATOM 3099 C CA . ALA A 1 422 ? 55.250 71.243 49.239 1.00 59.89 566 ALA A CA 1
ATOM 3100 C C . ALA A 1 422 ? 54.289 72.310 48.752 1.00 68.33 566 ALA A C 1
ATOM 3101 O O . ALA A 1 422 ? 53.275 72.580 49.403 1.00 70.91 566 ALA A O 1
ATOM 3103 N N . VAL A 1 423 ? 54.642 72.961 47.634 1.00 64.01 567 VAL A N 1
ATOM 3104 C CA . VAL A 1 423 ? 53.870 74.042 47.018 1.00 63.26 567 VAL A CA 1
ATOM 3105 C C . VAL A 1 423 ? 54.082 74.027 45.505 1.00 65.36 567 VAL A C 1
ATOM 3106 O O . VAL A 1 423 ? 55.190 73.752 45.042 1.00 62.63 567 VAL A O 1
ATOM 3110 N N . VAL A 1 424 ? 53.008 74.288 44.737 1.00 63.59 568 VAL A N 1
ATOM 3111 C CA . VAL A 1 424 ? 53.070 74.334 43.278 1.00 63.26 568 VAL A CA 1
ATOM 3112 C C . VAL A 1 424 ? 53.092 75.794 42.804 1.00 69.42 568 VAL A C 1
ATOM 3113 O O . VAL A 1 424 ? 52.231 76.585 43.197 1.00 70.37 568 VAL A O 1
ATOM 3117 N N . TYR A 1 425 ? 54.098 76.151 41.990 1.00 66.31 569 TYR A N 1
ATOM 3118 C CA . TYR A 1 425 ? 54.213 77.485 41.400 1.00 66.85 569 TYR A CA 1
ATOM 3119 C C . TYR A 1 425 ? 54.350 77.344 39.890 1.00 72.68 569 TYR A C 1
ATOM 3120 O O . TYR A 1 425 ? 55.361 76.827 39.413 1.00 72.86 569 TYR A O 1
ATOM 3129 N N . ARG A 1 426 ? 53.317 77.793 39.146 1.00 69.86 570 ARG A N 1
ATOM 3130 C CA . ARG A 1 426 ? 53.229 77.742 37.679 1.00 70.25 570 ARG A CA 1
ATOM 3131 C C . ARG A 1 426 ? 53.541 76.344 37.100 1.00 74.98 570 ARG A C 1
ATOM 3132 O O . ARG A 1 426 ? 54.347 76.217 36.173 1.00 75.76 570 ARG A O 1
ATOM 3140 N N . GLY A 1 427 ? 52.902 75.316 37.664 1.00 70.87 571 GLY A N 1
ATOM 3141 C CA . GLY A 1 427 ? 53.061 73.933 37.226 1.00 70.26 571 GLY A CA 1
ATOM 3142 C C . GLY A 1 427 ? 54.281 73.202 37.756 1.00 73.19 571 GLY A C 1
ATOM 3143 O O . GLY A 1 427 ? 54.428 72.000 37.518 1.00 74.31 571 GLY A O 1
ATOM 3144 N N . VAL A 1 428 ? 55.168 73.923 38.474 1.00 66.25 572 VAL A N 1
ATOM 3145 C CA . VAL A 1 428 ? 56.393 73.382 39.068 1.00 63.02 572 VAL A CA 1
ATOM 3146 C C . VAL A 1 428 ? 56.115 73.026 40.533 1.00 66.34 572 VAL A C 1
ATOM 3147 O O . VAL A 1 428 ? 55.606 73.860 41.280 1.00 66.09 572 VAL A O 1
ATOM 3151 N N . GLN A 1 429 ? 56.463 71.795 40.934 1.00 62.58 573 GLN A N 1
ATOM 3152 C CA . GLN A 1 429 ? 56.317 71.306 42.294 1.00 61.65 573 GLN A CA 1
ATOM 3153 C C . GLN A 1 429 ? 57.591 71.607 43.080 1.00 67.26 573 GLN A C 1
ATOM 3154 O O . GLN A 1 429 ? 58.660 71.085 42.752 1.00 67.05 573 GLN A O 1
ATOM 3160 N N . LEU A 1 430 ? 57.470 72.439 44.124 1.00 63.92 574 LEU A N 1
ATOM 3161 C CA . LEU A 1 430 ? 58.558 72.775 45.045 1.00 62.05 574 LEU A CA 1
ATOM 3162 C C . LEU A 1 430 ? 58.313 71.886 46.268 1.00 64.61 574 LEU A C 1
ATOM 3163 O O . LEU A 1 430 ? 57.189 71.852 46.773 1.00 63.92 574 LEU A O 1
ATOM 3168 N N . VAL A 1 431 ? 59.324 71.112 46.695 1.00 59.72 575 VAL A N 1
ATOM 3169 C CA . VAL A 1 431 ? 59.160 70.201 47.827 1.00 58.70 575 VAL A CA 1
ATOM 3170 C C . VAL A 1 431 ? 60.442 70.065 48.671 1.00 60.48 575 VAL A C 1
ATOM 3171 O O . VAL A 1 431 ? 61.535 69.906 48.131 1.00 58.19 575 VAL A O 1
ATOM 3175 N N . ASN A 1 432 ? 60.285 70.134 50.004 1.00 58.40 576 ASN A N 1
ATOM 3176 C CA . ASN A 1 432 ? 61.374 69.938 50.955 1.00 56.80 576 ASN A CA 1
ATOM 3177 C C . ASN A 1 432 ? 61.188 68.577 51.622 1.00 59.49 576 ASN A C 1
ATOM 3178 O O . ASN A 1 432 ? 60.174 68.344 52.277 1.00 59.18 576 ASN A O 1
ATOM 3183 N N . SER A 1 433 ? 62.129 67.649 51.366 1.00 55.89 577 SER A N 1
ATOM 3184 C CA . SER A 1 433 ? 62.109 66.257 51.822 1.00 56.13 577 SER A CA 1
ATOM 3185 C C . SER A 1 433 ? 62.449 66.048 53.324 1.00 61.76 577 SER A C 1
ATOM 3186 O O . SER A 1 433 ? 62.645 64.897 53.753 1.00 62.27 577 SER A O 1
ATOM 3189 N N . ALA A 1 434 ? 62.456 67.148 54.119 1.00 57.43 578 ALA A N 1
ATOM 3190 C CA . ALA A 1 434 ? 62.674 67.182 55.573 1.00 57.08 578 ALA A CA 1
ATOM 3191 C C . ALA A 1 434 ? 64.012 66.553 56.053 1.00 59.80 578 ALA A C 1
ATOM 3192 O O . ALA A 1 434 ? 65.074 66.930 55.552 1.00 58.97 578 ALA A O 1
ATOM 3194 N N . THR A 1 435 ? 63.954 65.635 57.047 1.00 55.25 579 THR A N 1
ATOM 3195 C CA . THR A 1 435 ? 65.116 65.026 57.699 1.00 54.22 579 THR A CA 1
ATOM 3196 C C . THR A 1 435 ? 64.778 63.709 58.415 1.00 59.77 579 THR A C 1
ATOM 3197 O O . THR A 1 435 ? 63.607 63.419 58.678 1.00 61.18 579 THR A O 1
ATOM 3201 N N . TRP A 1 436 ? 65.825 62.948 58.781 1.00 54.87 580 TRP A N 1
ATOM 3202 C CA . TRP A 1 436 ? 65.717 61.737 59.593 1.00 54.97 580 TRP A CA 1
ATOM 3203 C C . TRP A 1 436 ? 66.418 62.007 60.923 1.00 56.59 580 TRP A C 1
ATOM 3204 O O . TRP A 1 436 ? 66.718 61.073 61.654 1.00 58.70 580 TRP A O 1
ATOM 3215 N N . GLN A 1 437 ? 66.667 63.295 61.233 1.00 49.74 581 GLN A N 1
ATOM 3216 C CA . GLN A 1 437 ? 67.346 63.756 62.438 1.00 48.46 581 GLN A CA 1
ATOM 3217 C C . GLN A 1 437 ? 66.417 64.569 63.323 1.00 54.03 581 GLN A C 1
ATOM 3218 O O . GLN A 1 437 ? 65.887 65.585 62.883 1.00 55.06 581 GLN A O 1
ATOM 3224 N N . ALA A 1 438 ? 66.246 64.136 64.585 1.00 51.29 582 ALA A N 1
ATOM 3225 C CA . ALA A 1 438 ? 65.457 64.831 65.610 1.00 51.44 582 ALA A CA 1
ATOM 3226 C C . ALA A 1 438 ? 66.245 66.068 66.077 1.00 57.93 582 ALA A C 1
ATOM 3227 O O . ALA A 1 438 ? 67.447 66.144 65.827 1.00 57.95 582 ALA A O 1
ATOM 3229 N N . GLN A 1 439 ? 65.588 67.019 66.775 1.00 56.03 583 GLN A N 1
ATOM 3230 C CA . GLN A 1 439 ? 66.220 68.255 67.254 1.00 56.32 583 GLN A CA 1
ATOM 3231 C C . GLN A 1 439 ? 67.477 68.038 68.113 1.00 61.71 583 GLN A C 1
ATOM 3232 O O . GLN A 1 439 ? 67.430 67.400 69.168 1.00 61.21 583 GLN A O 1
ATOM 3238 N N . THR A 1 440 ? 68.607 68.537 67.609 1.00 59.97 584 THR A N 1
ATOM 3239 C CA . THR A 1 440 ? 69.911 68.487 68.267 1.00 59.87 584 THR A CA 1
ATOM 3240 C C . THR A 1 440 ? 69.996 69.640 69.275 1.00 65.38 584 THR A C 1
ATOM 3241 O O . THR A 1 440 ? 69.168 70.557 69.241 1.00 64.44 584 THR A O 1
ATOM 3245 N N . GLU A 1 441 ? 71.008 69.585 70.158 1.00 64.18 585 GLU A N 1
ATOM 3246 C CA . GLU A 1 441 ? 71.357 70.589 71.161 1.00 65.34 585 GLU A CA 1
ATOM 3247 C C . GLU A 1 441 ? 71.549 71.923 70.432 1.00 69.97 585 GLU A C 1
ATOM 3248 O O . GLU A 1 441 ? 70.893 72.897 70.779 1.00 70.58 585 GLU A O 1
ATOM 3254 N N . PHE A 1 442 ? 72.393 71.938 69.384 1.00 67.39 586 PHE A N 1
ATOM 3255 C CA . PHE A 1 442 ? 72.710 73.108 68.565 1.00 68.18 586 PHE A CA 1
ATOM 3256 C C . PHE A 1 442 ? 71.490 73.712 67.877 1.00 70.53 586 PHE A C 1
ATOM 3257 O O . PHE A 1 442 ? 71.360 74.937 67.881 1.00 70.56 586 PHE A O 1
ATOM 3265 N N . GLN A 1 443 ? 70.597 72.855 67.304 1.00 65.24 587 GLN A N 1
ATOM 3266 C CA . GLN A 1 443 ? 69.352 73.269 66.641 1.00 64.43 587 GLN A CA 1
ATOM 3267 C C . GLN A 1 443 ? 68.434 73.998 67.641 1.00 71.47 587 GLN A C 1
ATOM 3268 O O . GLN A 1 443 ? 67.903 75.054 67.305 1.00 71.71 587 GLN A O 1
ATOM 3274 N N . LYS A 1 444 ? 68.308 73.459 68.883 1.00 69.07 588 LYS A N 1
ATOM 3275 C CA . LYS A 1 444 ? 67.529 74.039 69.981 1.00 70.74 588 LYS A CA 1
ATOM 3276 C C . LYS A 1 444 ? 67.993 75.473 70.268 1.00 77.44 588 LYS A C 1
ATOM 3277 O O . LYS A 1 444 ? 67.155 76.369 70.407 1.00 79.01 588 LYS A O 1
ATOM 3283 N N . MET A 1 445 ? 69.327 75.679 70.321 1.00 73.38 589 MET A N 1
ATOM 3284 C CA . MET A 1 445 ? 69.987 76.960 70.578 1.00 73.38 589 MET A CA 1
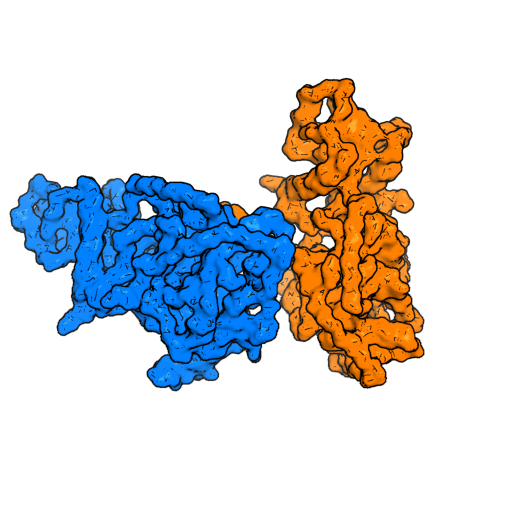ATOM 3285 C C . MET A 1 445 ? 69.772 77.989 69.486 1.00 76.75 589 MET A C 1
ATOM 3286 O O . MET A 1 445 ? 69.655 79.167 69.807 1.00 78.32 589 MET A O 1
ATOM 3291 N N . VAL A 1 446 ? 69.767 77.567 68.201 1.00 71.95 590 VAL A N 1
ATOM 3292 C CA . VAL A 1 446 ? 69.579 78.461 67.046 1.00 71.48 590 VAL A CA 1
ATOM 3293 C C . VAL A 1 446 ? 68.092 78.487 66.599 1.00 75.72 590 VAL A C 1
ATOM 3294 O O . VAL A 1 446 ? 67.761 79.020 65.533 1.00 74.75 590 VAL A O 1
ATOM 3298 N N . ASN A 1 447 ? 67.212 77.919 67.445 1.00 73.12 591 ASN A N 1
ATOM 3299 C CA . ASN A 1 447 ? 65.756 77.845 67.312 1.00 74.05 591 ASN A CA 1
ATOM 3300 C C . ASN A 1 447 ? 65.261 77.152 66.011 1.00 78.11 591 ASN A C 1
ATOM 3301 O O . ASN A 1 447 ? 64.292 77.610 65.404 1.00 80.06 591 ASN A O 1
ATOM 3306 N N . ILE A 1 448 ? 65.896 76.022 65.625 1.00 71.92 592 ILE A N 1
ATOM 3307 C CA . ILE A 1 448 ? 65.482 75.201 64.477 1.00 69.69 592 ILE A CA 1
ATOM 3308 C C . ILE A 1 448 ? 64.640 74.030 65.013 1.00 71.67 592 ILE A C 1
ATOM 3309 O O . ILE A 1 448 ? 65.116 73.247 65.850 1.00 70.87 592 ILE A O 1
ATOM 3314 N N . VAL A 1 449 ? 63.369 73.959 64.564 1.00 66.25 593 VAL A N 1
ATOM 3315 C CA . VAL A 1 449 ? 62.400 72.938 64.969 1.00 64.70 593 VAL A CA 1
ATOM 3316 C C . VAL A 1 449 ? 62.136 72.012 63.774 1.00 66.11 593 VAL A C 1
ATOM 3317 O O . VAL A 1 449 ? 61.391 72.371 62.858 1.00 65.80 593 VAL A O 1
ATOM 3321 N N . PRO A 1 450 ? 62.760 70.816 63.749 1.00 61.10 594 PRO A N 1
ATOM 3322 C CA . PRO A 1 450 ? 62.56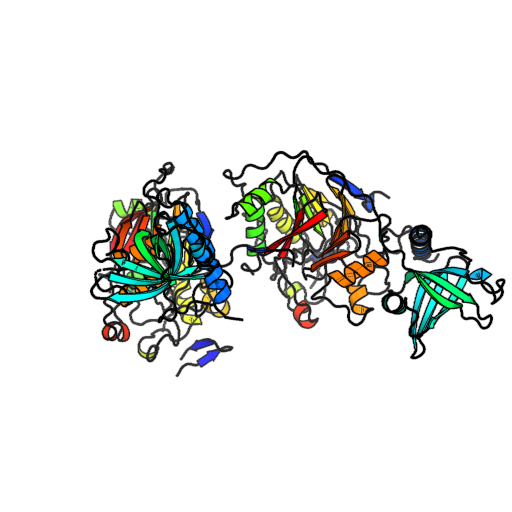8 69.921 62.591 1.00 59.60 594 PRO A CA 1
ATOM 3323 C C . PRO A 1 450 ? 61.234 69.156 62.555 1.00 62.25 594 PRO A C 1
ATOM 3324 O O . PRO A 1 450 ? 60.530 69.063 63.556 1.00 61.66 594 PRO A O 1
ATOM 3328 N N . THR A 1 451 ? 60.918 68.579 61.388 1.00 58.49 595 THR A N 1
ATOM 3329 C CA . THR A 1 451 ? 59.761 67.702 61.188 1.00 58.71 595 THR A CA 1
ATOM 3330 C C . THR A 1 451 ? 60.354 66.361 60.692 1.00 61.79 595 THR A C 1
ATOM 3331 O O . THR A 1 451 ? 60.322 66.075 59.490 1.00 60.71 595 THR A O 1
ATOM 3335 N N . PRO A 1 452 ? 60.956 65.553 61.602 1.00 57.89 596 PRO A N 1
ATOM 3336 C CA . PRO A 1 452 ? 61.579 64.295 61.162 1.00 57.66 596 PRO A CA 1
ATOM 3337 C C . PRO A 1 452 ? 60.612 63.203 60.690 1.00 63.96 596 PRO A C 1
ATOM 3338 O O . PRO A 1 452 ? 59.460 63.140 61.126 1.00 65.27 596 PRO A O 1
ATOM 3342 N N . ALA A 1 453 ? 61.130 62.327 59.817 1.00 61.60 597 ALA A N 1
ATOM 3343 C CA . ALA A 1 453 ? 60.489 61.132 59.258 1.00 62.36 597 ALA A CA 1
ATOM 3344 C C . ALA A 1 453 ? 59.199 61.397 58.446 1.00 66.56 597 ALA A C 1
ATOM 3345 O O . ALA A 1 453 ? 58.286 60.563 58.451 1.00 66.99 597 ALA A O 1
ATOM 3347 N N . LYS A 1 454 ? 59.156 62.528 57.711 1.00 62.62 598 LYS A N 1
ATOM 3348 C CA . LYS A 1 454 ? 58.050 62.863 56.805 1.00 62.87 598 LYS A CA 1
ATOM 3349 C C . LYS A 1 454 ? 58.571 62.695 55.357 1.00 66.33 598 LYS A C 1
ATOM 3350 O O . LYS A 1 454 ? 59.440 63.460 54.914 1.00 67.54 598 LYS A O 1
ATOM 3356 N N . VAL A 1 455 ? 58.093 61.642 54.663 1.00 60.94 599 VAL A N 1
ATOM 3357 C CA . VAL A 1 455 ? 58.553 61.228 53.327 1.00 60.15 599 VAL A CA 1
ATOM 3358 C C . VAL A 1 455 ? 57.580 61.571 52.169 1.00 64.25 599 VAL A C 1
ATOM 3359 O O . VAL A 1 455 ? 56.546 60.909 52.026 1.00 64.76 599 VAL A O 1
ATOM 3363 N N . PRO A 1 456 ? 57.944 62.534 51.279 1.00 60.21 600 PRO A N 1
ATOM 3364 C CA . PRO A 1 456 ? 57.081 62.827 50.124 1.00 60.52 600 PRO A CA 1
ATOM 3365 C C . PRO A 1 456 ? 57.085 61.693 49.092 1.00 64.45 600 PRO A C 1
ATOM 3366 O O . PRO A 1 456 ? 58.146 61.181 48.726 1.00 63.56 600 PRO A O 1
ATOM 3370 N N . VAL A 1 457 ? 55.878 61.284 48.653 1.00 62.09 601 VAL A N 1
ATOM 3371 C CA . VAL A 1 457 ? 55.646 60.265 47.627 1.00 62.53 601 VAL A CA 1
ATOM 3372 C C . VAL A 1 457 ? 55.264 61.039 46.374 1.00 67.05 601 VAL A C 1
ATOM 3373 O O . VAL A 1 457 ? 54.275 61.775 46.380 1.00 66.11 601 VAL A O 1
ATOM 3377 N N . VAL A 1 458 ? 56.072 60.892 45.311 1.00 65.41 602 VAL A N 1
ATOM 3378 C CA . VAL A 1 458 ? 55.887 61.618 44.050 1.00 65.92 602 VAL A CA 1
ATOM 3379 C C . VAL A 1 458 ? 55.398 60.726 42.910 1.00 70.32 602 VAL A C 1
ATOM 3380 O O . VAL A 1 458 ? 56.007 59.691 42.633 1.00 68.61 602 VAL A O 1
ATOM 3384 N N . ASP A 1 459 ? 54.312 61.157 42.235 1.00 69.69 603 ASP A N 1
ATOM 3385 C CA . ASP A 1 459 ? 53.790 60.499 41.037 1.00 71.87 603 ASP A CA 1
ATOM 3386 C C . ASP A 1 459 ? 54.583 61.128 39.894 1.00 74.93 603 ASP A C 1
ATOM 3387 O O . ASP A 1 459 ? 54.435 62.320 39.634 1.00 74.41 603 ASP A O 1
ATOM 3392 N N . VAL A 1 460 ? 55.487 60.347 39.281 1.00 71.48 604 VAL A N 1
ATOM 3393 C CA . VAL A 1 460 ? 56.389 60.770 38.197 1.00 71.32 604 VAL A CA 1
ATOM 3394 C C . VAL A 1 460 ? 55.632 61.414 37.010 1.00 76.89 604 VAL A C 1
ATOM 3395 O O . VAL A 1 460 ? 56.066 62.451 36.518 1.00 75.39 604 VAL A O 1
ATOM 3399 N N . GLU A 1 461 ? 54.488 60.829 36.600 1.00 76.07 605 GLU A N 1
ATOM 3400 C CA . GLU A 1 461 ? 53.645 61.311 35.499 1.00 77.36 605 GLU A CA 1
ATOM 3401 C C . GLU A 1 461 ? 53.251 62.783 35.636 1.00 80.58 605 GLU A C 1
ATOM 3402 O O . GLU A 1 461 ? 53.418 63.538 34.680 1.00 81.39 605 GLU A O 1
ATOM 3408 N N . SER A 1 462 ? 52.720 63.187 36.799 1.00 75.76 606 SER A N 1
ATOM 3409 C CA . SER A 1 462 ? 52.314 64.579 37.016 1.00 75.33 606 SER A CA 1
ATOM 3410 C C . SER A 1 462 ? 53.419 65.413 37.670 1.00 79.63 606 SER A C 1
ATOM 3411 O O . SER A 1 462 ? 53.320 66.645 37.703 1.00 79.76 606 SER A O 1
ATOM 3414 N N . ALA A 1 463 ? 54.493 64.730 38.151 1.00 75.59 607 ALA A N 1
ATOM 3415 C CA . ALA A 1 463 ? 55.638 65.285 38.887 1.00 73.11 607 ALA A CA 1
ATOM 3416 C C . ALA A 1 463 ? 55.095 66.056 40.106 1.00 74.31 607 ALA A C 1
ATOM 3417 O O . ALA A 1 463 ? 55.426 67.225 40.326 1.00 73.22 607 ALA A O 1
ATOM 3419 N N . ARG A 1 464 ? 54.199 65.385 40.861 1.00 69.54 608 ARG A N 1
ATOM 3420 C CA . ARG A 1 464 ? 53.529 65.940 42.038 1.00 68.47 608 ARG A CA 1
ATOM 3421 C C . ARG A 1 464 ? 53.643 65.051 43.265 1.00 71.91 608 ARG A C 1
ATOM 3422 O O . ARG A 1 464 ? 53.616 63.824 43.147 1.00 72.58 608 ARG A O 1
ATOM 3430 N N . VAL A 1 465 ? 53.688 65.686 44.452 1.00 67.00 609 VAL A N 1
ATOM 3431 C CA . VAL A 1 465 ? 53.646 65.018 45.750 1.00 66.02 609 VAL A CA 1
ATOM 3432 C C . VAL A 1 465 ? 52.165 64.646 45.893 1.00 70.83 609 VAL A C 1
ATOM 3433 O O . VAL A 1 465 ? 51.293 65.524 45.817 1.00 70.54 609 VAL A O 1
ATOM 3437 N N . VAL A 1 466 ? 51.888 63.339 45.998 1.00 67.55 610 VAL A N 1
ATOM 3438 C CA . VAL A 1 466 ? 50.529 62.785 46.083 1.00 68.53 610 VAL A CA 1
ATOM 3439 C C . VAL A 1 466 ? 50.186 62.286 47.493 1.00 72.19 610 VAL A C 1
ATOM 3440 O O . VAL A 1 466 ? 49.017 62.242 47.876 1.00 73.72 610 VAL A O 1
ATOM 3444 N N . LYS A 1 467 ? 51.213 61.908 48.253 1.00 66.64 611 LYS A N 1
ATOM 3445 C CA . LYS A 1 467 ? 51.104 61.416 49.623 1.00 65.91 611 LYS A CA 1
ATOM 3446 C C . LYS A 1 467 ? 52.363 61.787 50.389 1.00 67.74 611 LYS A C 1
ATOM 3447 O O . LYS A 1 467 ? 53.402 62.102 49.799 1.00 65.17 611 LYS A O 1
ATOM 3453 N N . VAL A 1 468 ? 52.259 61.757 51.716 1.00 65.70 612 VAL A N 1
ATOM 3454 C CA . VAL A 1 468 ? 53.360 62.012 52.637 1.00 64.33 612 VAL A CA 1
ATOM 3455 C C . VAL A 1 468 ? 53.345 60.854 53.622 1.00 66.62 612 VAL A C 1
ATOM 3456 O O . VAL A 1 468 ? 52.362 60.670 54.333 1.00 66.84 612 VAL A O 1
ATOM 3460 N N . LEU A 1 469 ? 54.410 60.057 53.636 1.00 62.40 613 LEU A N 1
ATOM 3461 C CA . LEU A 1 469 ? 54.552 58.948 54.583 1.00 62.40 613 LEU A CA 1
ATOM 3462 C C . LEU A 1 469 ? 55.060 59.508 55.908 1.00 64.37 613 LEU A C 1
ATOM 3463 O O . LEU A 1 469 ? 56.084 60.190 55.927 1.00 63.72 613 LEU A O 1
ATOM 3468 N N . ASP A 1 470 ? 54.340 59.234 57.006 1.00 61.38 614 ASP A N 1
ATOM 3469 C CA . ASP A 1 470 ? 54.720 59.725 58.328 1.00 60.74 614 ASP A CA 1
ATOM 3470 C C . ASP A 1 470 ? 55.244 58.596 59.229 1.00 62.82 614 ASP A C 1
ATOM 3471 O O . ASP A 1 470 ? 54.466 57.784 59.735 1.00 63.93 614 ASP A O 1
ATOM 3476 N N . PHE A 1 471 ? 56.571 58.556 59.418 1.00 57.19 615 PHE A N 1
ATOM 3477 C CA . PHE A 1 471 ? 57.237 57.567 60.275 1.00 56.10 615 PHE A CA 1
ATOM 3478 C C . PHE A 1 471 ? 57.643 58.188 61.639 1.00 61.21 615 PHE A C 1
ATOM 3479 O O . PHE A 1 471 ? 58.391 57.560 62.389 1.00 62.00 615 PHE A O 1
ATOM 3487 N N . SER A 1 472 ? 57.160 59.420 61.941 1.00 57.78 616 SER A N 1
ATOM 3488 C CA . SER A 1 472 ? 57.491 60.162 63.165 1.00 57.95 616 SER A CA 1
ATOM 3489 C C . SER A 1 472 ? 57.002 59.504 64.474 1.00 64.70 616 SER A C 1
ATOM 3490 O O . SER A 1 472 ? 57.489 59.854 65.558 1.00 66.24 616 SER A O 1
ATOM 3493 N N . GLY A 1 473 ? 56.072 58.551 64.372 1.00 60.92 617 GLY A N 1
ATOM 3494 C CA . GLY A 1 473 ? 55.600 57.786 65.521 1.00 61.20 617 GLY A CA 1
ATOM 3495 C C . GLY A 1 473 ? 56.739 56.989 66.140 1.00 64.57 617 GLY A C 1
ATOM 3496 O O . GLY A 1 473 ? 56.734 56.733 67.348 1.00 65.48 617 GLY A O 1
ATOM 3497 N N . TRP A 1 474 ? 57.762 56.655 65.303 1.00 59.16 618 TRP A N 1
ATOM 3498 C CA . TRP A 1 474 ? 58.982 55.935 65.663 1.00 58.42 618 TRP A CA 1
ATOM 3499 C C . TRP A 1 474 ? 60.125 56.863 66.133 1.00 68.57 618 TRP A C 1
ATOM 3500 O O . TRP A 1 474 ? 61.255 56.401 66.292 1.00 69.09 618 TRP A O 1
ATOM 3511 N N . CYS A 1 475 ? 59.823 58.158 66.369 1.00 69.80 619 CYS A N 1
ATOM 3512 C CA . CYS A 1 475 ? 60.740 59.173 66.914 1.00 81.39 619 CYS A CA 1
ATOM 3513 C C . CYS A 1 475 ? 60.209 59.660 68.266 1.00 105.31 619 CYS A C 1
ATOM 3514 O O . CYS A 1 475 ? 58.982 59.879 68.393 1.00 107.86 619 CYS A O 1
ATOM 3518 N N . VAL B 1 8 ? 51.648 60.834 100.578 1.00 132.97 152 VAL B N 1
ATOM 3519 C CA . VAL B 1 8 ? 51.985 62.075 99.886 1.00 132.80 152 VAL B CA 1
ATOM 3520 C C . VAL B 1 8 ? 52.805 61.764 98.611 1.00 135.29 152 VAL B C 1
ATOM 3521 O O . VAL B 1 8 ? 53.926 61.264 98.697 1.00 135.54 152 VAL B O 1
ATOM 3525 N N . VAL B 1 9 ? 52.213 62.054 97.435 1.00 129.77 153 VAL B N 1
ATOM 3526 C CA . VAL B 1 9 ? 52.810 61.822 96.111 1.00 128.11 153 VAL B CA 1
ATOM 3527 C C . VAL B 1 9 ? 53.656 63.042 95.685 1.00 134.72 153 VAL B C 1
ATOM 3528 O O . VAL B 1 9 ? 53.241 64.178 95.924 1.00 135.34 153 VAL B O 1
ATOM 3532 N N . LEU B 1 10 ? 54.846 62.811 95.085 1.00 132.44 154 LEU B N 1
ATOM 3533 C CA . LEU B 1 10 ? 55.721 63.882 94.587 1.00 133.89 154 LEU B CA 1
ATOM 3534 C C . LEU B 1 10 ? 56.029 63.702 93.096 1.00 136.91 154 LEU B C 1
ATOM 3535 O O . LEU B 1 10 ? 56.218 62.572 92.644 1.00 135.01 154 LEU B O 1
ATOM 3540 N N . ASP B 1 11 ? 56.032 64.817 92.331 1.00 134.26 155 ASP B N 1
ATOM 3541 C CA . ASP B 1 11 ? 56.170 64.817 90.869 1.00 132.92 155 ASP B CA 1
ATOM 3542 C C . ASP B 1 11 ? 57.480 65.338 90.274 1.00 138.42 155 ASP B C 1
ATOM 3543 O O . ASP B 1 11 ? 58.224 66.078 90.920 1.00 140.26 155 ASP B O 1
ATOM 3548 N N . LYS B 1 12 ? 57.700 64.986 88.984 1.00 133.97 156 LYS B N 1
ATOM 3549 C CA . LYS B 1 12 ? 58.824 65.405 88.144 1.00 135.07 156 LYS B CA 1
ATOM 3550 C C . LYS B 1 12 ? 58.247 65.753 86.778 1.00 138.17 156 LYS B C 1
ATOM 3551 O O . LYS B 1 12 ? 57.756 64.860 86.071 1.00 135.86 156 LYS B O 1
ATOM 3553 N N . TYR B 1 13 ? 58.243 67.073 86.448 1.00 135.73 157 TYR B N 1
ATOM 3554 C CA . TYR B 1 13 ? 57.682 67.673 85.223 1.00 134.55 157 TYR B CA 1
ATOM 3555 C C . TYR B 1 13 ? 56.162 67.367 85.051 1.00 134.99 157 TYR B C 1
ATOM 3556 O O . TYR B 1 13 ? 55.652 67.318 83.925 1.00 133.33 157 TYR B O 1
ATOM 3558 N N . GLY B 1 14 ? 55.471 67.187 86.184 1.00 130.01 158 GLY B N 1
ATOM 3559 C CA . GLY B 1 14 ? 54.037 66.921 86.258 1.00 127.32 158 GLY B CA 1
ATOM 3560 C C . GLY B 1 14 ? 53.615 65.493 86.562 1.00 127.92 158 GLY B C 1
ATOM 3561 O O . GLY B 1 14 ? 52.529 65.281 87.109 1.00 126.61 158 GLY B O 1
ATOM 3562 N N . TYR B 1 15 ? 54.458 64.506 86.207 1.00 123.05 159 TYR B N 1
ATOM 3563 C CA . TYR B 1 15 ? 54.172 63.076 86.354 1.00 120.78 159 TYR B CA 1
ATOM 3564 C C . TYR B 1 15 ? 54.494 62.480 87.746 1.00 125.65 159 TYR B C 1
ATOM 3565 O O . TYR B 1 15 ? 55.580 62.752 88.265 1.00 126.03 159 TYR B O 1
ATOM 3574 N N . PRO B 1 16 ? 53.587 61.640 88.346 1.00 122.07 160 PRO B N 1
ATOM 3575 C CA . PRO B 1 16 ? 53.887 61.034 89.665 1.00 123.06 160 PRO B CA 1
ATOM 3576 C C . PRO B 1 16 ? 55.057 60.050 89.591 1.00 126.99 160 PRO B C 1
ATOM 3577 O O . PRO B 1 16 ? 55.004 59.066 88.843 1.00 125.41 160 PRO B O 1
ATOM 3581 N N . ILE B 1 17 ? 56.133 60.354 90.342 1.00 125.01 161 ILE B N 1
ATOM 3582 C CA . ILE B 1 17 ? 57.370 59.572 90.318 1.00 125.33 161 ILE B CA 1
ATOM 3583 C C . ILE B 1 17 ? 57.642 58.808 91.617 1.00 129.13 161 ILE B C 1
ATOM 3584 O O . ILE B 1 17 ? 58.211 57.717 91.549 1.00 128.29 161 ILE B O 1
ATOM 3589 N N . LEU B 1 18 ? 57.269 59.376 92.781 1.00 126.24 162 LEU B N 1
ATOM 3590 C CA . LEU B 1 18 ? 57.493 58.740 94.083 1.00 127.13 162 LEU B CA 1
ATOM 3591 C C . LEU B 1 18 ? 56.542 59.244 95.185 1.00 131.13 162 LEU B C 1
ATOM 3592 O O . LEU B 1 18 ? 55.691 60.102 94.938 1.00 129.93 162 LEU B O 1
ATOM 3597 N N . TYR B 1 19 ? 56.698 58.680 96.397 1.00 128.70 163 TYR B N 1
ATOM 3598 C CA . TYR B 1 19 ? 55.952 59.040 97.598 1.00 146.34 163 TYR B CA 1
ATOM 3599 C C . TYR B 1 19 ? 56.900 59.656 98.623 1.00 161.85 163 TYR B C 1
ATOM 3600 O O . TYR B 1 19 ? 57.970 59.108 98.883 1.00 117.01 163 TYR B O 1
ATOM 3609 N N . TYR B 1 30 ? 64.889 48.709 100.593 1.00 115.02 174 TYR B N 1
ATOM 3610 C CA . TYR B 1 30 ? 64.498 47.692 99.619 1.00 112.78 174 TYR B CA 1
ATOM 3611 C C . TYR B 1 30 ? 65.578 47.430 98.564 1.00 116.54 174 TYR B C 1
ATOM 3612 O O . TYR B 1 30 ? 66.446 48.280 98.343 1.00 116.77 174 TYR B O 1
ATOM 3621 N N . SER B 1 31 ? 65.475 46.272 97.874 1.00 112.30 175 SER B N 1
ATOM 3622 C CA . SER B 1 31 ? 66.372 45.866 96.787 1.00 111.83 175 SER B CA 1
ATOM 3623 C C . SER B 1 31 ? 65.696 46.009 95.402 1.00 110.06 175 SER B C 1
ATOM 3624 O O . SER B 1 31 ? 64.462 46.003 95.298 1.00 106.71 175 SER B O 1
ATOM 3627 N N . LYS B 1 32 ? 66.523 46.155 94.349 1.00 105.08 176 LYS B N 1
ATOM 3628 C CA . LYS B 1 32 ? 66.088 46.302 92.961 1.00 101.45 176 LYS B CA 1
ATOM 3629 C C . LYS B 1 32 ? 66.528 45.092 92.118 1.00 104.60 176 LYS B C 1
ATOM 3630 O O . LYS B 1 32 ? 66.683 45.223 90.905 1.00 103.37 176 LYS B O 1
ATOM 3636 N N . TYR B 1 33 ? 66.744 43.920 92.763 1.00 101.80 177 TYR B N 1
ATOM 3637 C CA . TYR B 1 33 ? 67.177 42.657 92.132 1.00 101.86 177 TYR B CA 1
ATOM 3638 C C . TYR B 1 33 ? 68.537 42.767 91.428 1.00 107.49 177 TYR B C 1
ATOM 3639 O O . TYR B 1 33 ? 68.867 41.945 90.568 1.00 106.78 177 TYR B O 1
ATOM 3648 N N . GLU B 1 34 ? 69.334 43.771 91.838 1.00 106.24 178 GLU B N 1
ATOM 3649 C CA . GLU B 1 34 ? 70.678 44.098 91.343 1.00 108.51 178 GLU B CA 1
ATOM 3650 C C . GLU B 1 34 ? 71.605 42.880 91.466 1.00 116.13 178 GLU B C 1
ATOM 3651 O O . GLU B 1 34 ? 72.498 42.687 90.639 1.00 117.16 178 GLU B O 1
ATOM 3657 N N . ASP B 1 35 ? 71.331 42.044 92.487 1.00 114.24 179 ASP B N 1
ATOM 3658 C CA . ASP B 1 35 ? 72.007 40.811 92.887 1.00 116.70 179 ASP B CA 1
ATOM 3659 C C . ASP B 1 35 ? 71.600 39.586 92.043 1.00 119.05 179 ASP B C 1
ATOM 3660 O O . ASP B 1 35 ? 72.442 38.722 91.801 1.00 120.64 179 ASP B O 1
ATOM 3665 N N . VAL B 1 36 ? 70.316 39.502 91.627 1.00 112.93 180 VAL B N 1
ATOM 3666 C CA . VAL B 1 36 ? 69.730 38.384 90.870 1.00 111.49 180 VAL B CA 1
ATOM 3667 C C . VAL B 1 36 ? 70.496 38.076 89.565 1.00 116.75 180 VAL B C 1
ATOM 3668 O O . VAL B 1 36 ? 70.603 38.931 88.680 1.00 115.61 180 VAL B O 1
ATOM 3672 N N . VAL B 1 37 ? 71.040 36.842 89.482 1.00 115.17 181 VAL B N 1
ATOM 3673 C CA . VAL B 1 37 ? 71.787 36.308 88.339 1.00 115.91 181 VAL B CA 1
ATOM 3674 C C . VAL B 1 37 ? 71.363 34.842 88.119 1.00 120.72 181 VAL B C 1
ATOM 3675 O O . VAL B 1 37 ? 71.550 34.011 89.012 1.00 122.26 181 VAL B O 1
ATOM 3679 N N . ILE B 1 38 ? 70.777 34.535 86.941 1.00 115.96 182 ILE B N 1
ATOM 3680 C CA . ILE B 1 38 ? 70.381 33.161 86.582 1.00 116.52 182 ILE B CA 1
ATOM 3681 C C . ILE B 1 38 ? 71.074 32.734 85.294 1.00 122.11 182 ILE B C 1
ATOM 3682 O O . ILE B 1 38 ? 70.818 33.302 84.227 1.00 120.10 182 ILE B O 1
ATOM 3687 N N . GLU B 1 39 ? 71.928 31.713 85.395 1.00 121.85 183 GLU B N 1
ATOM 3688 C CA . GLU B 1 39 ? 72.649 31.195 84.240 1.00 123.50 183 GLU B CA 1
ATOM 3689 C C . GLU B 1 39 ? 71.810 30.152 83.539 1.00 125.64 183 GLU B C 1
ATOM 3690 O O . GLU B 1 39 ? 70.926 29.556 84.157 1.00 124.28 183 GLU B O 1
ATOM 3696 N N . TRP B 1 40 ? 72.099 29.912 82.255 1.00 122.39 184 TRP B N 1
ATOM 3697 C CA . TRP B 1 40 ? 71.425 28.896 81.454 1.00 122.17 184 TRP B CA 1
ATOM 3698 C C . TRP B 1 40 ? 71.887 27.506 81.925 1.00 130.11 184 TRP B C 1
ATOM 3699 O O . TRP B 1 40 ? 73.056 27.343 82.289 1.00 133.53 184 TRP B O 1
ATOM 3710 N N . ASN B 1 41 ? 70.973 26.521 81.936 1.00 125.96 185 ASN B N 1
ATOM 3711 C CA . ASN B 1 41 ? 71.270 25.148 82.341 1.00 129.10 185 ASN B CA 1
ATOM 3712 C C . ASN B 1 41 ? 72.003 24.429 81.199 1.00 135.75 185 ASN B C 1
ATOM 3713 O O . ASN B 1 41 ? 71.430 24.283 80.113 1.00 134.28 185 ASN B O 1
ATOM 3718 N N . PRO B 1 42 ? 73.281 24.005 81.410 1.00 135.90 186 PRO B N 1
ATOM 3719 C CA . PRO B 1 42 ? 74.046 23.364 80.322 1.00 138.11 186 PRO B CA 1
ATOM 3720 C C . PRO B 1 42 ? 73.501 22.030 79.817 1.00 142.55 186 PRO B C 1
ATOM 3721 O O . PRO B 1 42 ? 73.698 21.711 78.643 1.00 142.71 186 PRO B O 1
ATOM 3725 N N . SER B 1 43 ? 72.810 21.267 80.690 1.00 139.47 187 SER B N 1
ATOM 3726 C CA . SER B 1 43 ? 72.193 19.967 80.384 1.00 140.73 187 SER B CA 1
ATOM 3727 C C . SER B 1 43 ? 71.210 20.090 79.212 1.00 141.95 187 SER B C 1
ATOM 3728 O O . SER B 1 43 ? 71.091 19.173 78.397 1.00 143.23 187 SER B O 1
ATOM 3731 N N . VAL B 1 44 ? 70.526 21.244 79.135 1.00 134.32 188 VAL B N 1
ATOM 3732 C CA . VAL B 1 44 ? 69.538 21.577 78.116 1.00 130.91 188 VAL B CA 1
ATOM 3733 C C . VAL B 1 44 ? 70.205 22.379 76.996 1.00 134.23 188 VAL B C 1
ATOM 3734 O O . VAL B 1 44 ? 70.805 23.424 77.257 1.00 133.37 188 VAL B O 1
ATOM 3738 N N . THR B 1 45 ? 70.098 21.881 75.753 1.00 130.74 189 THR B N 1
ATOM 3739 C CA . THR B 1 45 ? 70.604 22.578 74.562 1.00 129.70 189 THR B CA 1
ATOM 3740 C C . THR B 1 45 ? 69.393 23.163 73.814 1.00 128.50 189 THR B C 1
ATOM 3741 O O . THR B 1 45 ? 68.435 22.416 73.554 1.00 127.06 189 THR B O 1
ATOM 3745 N N . PRO B 1 46 ? 69.405 24.480 73.469 1.00 122.17 190 PRO B N 1
ATOM 3746 C CA . PRO B 1 46 ? 68.261 25.047 72.741 1.00 118.58 190 PRO B CA 1
ATOM 3747 C C . PRO B 1 46 ? 68.212 24.558 71.304 1.00 123.78 190 PRO B C 1
ATOM 3748 O O . PRO B 1 46 ? 69.256 24.439 70.661 1.00 126.35 190 PRO B O 1
ATOM 3752 N N . VAL B 1 47 ? 66.998 24.253 70.815 1.00 118.47 191 VAL B N 1
ATOM 3753 C CA . VAL B 1 47 ? 66.765 23.793 69.444 1.00 119.20 191 VAL B CA 1
ATOM 3754 C C . VAL B 1 47 ? 67.052 24.967 68.506 1.00 122.82 191 VAL B C 1
ATOM 3755 O O . VAL B 1 47 ? 66.492 26.050 68.688 1.00 119.94 191 VAL B O 1
ATOM 3759 N N . GLN B 1 48 ? 67.968 24.765 67.544 1.00 122.42 192 GLN B N 1
ATOM 3760 C CA . GLN B 1 48 ? 68.341 25.802 66.588 1.00 121.95 192 GLN B CA 1
ATOM 3761 C C . GLN B 1 48 ? 67.236 25.995 65.542 1.00 124.32 192 GLN B C 1
ATOM 3762 O O . GLN B 1 48 ? 67.081 25.181 64.628 1.00 125.82 192 GLN B O 1
ATOM 3768 N N . ILE B 1 49 ? 66.446 27.064 65.713 1.00 117.40 193 ILE B N 1
ATOM 3769 C CA . ILE B 1 49 ? 65.357 27.427 64.807 1.00 115.15 193 ILE B CA 1
ATOM 3770 C C . ILE B 1 49 ? 65.461 28.911 64.431 1.00 116.95 193 ILE B C 1
ATOM 3771 O O . ILE B 1 49 ? 65.923 29.721 65.245 1.00 115.49 193 ILE B O 1
ATOM 3776 N N . GLU B 1 50 ? 65.070 29.256 63.186 1.00 112.97 194 GLU B N 1
ATOM 3777 C CA . GLU B 1 50 ? 65.128 30.636 62.702 1.00 111.15 194 GLU B CA 1
ATOM 3778 C C . GLU B 1 50 ? 64.058 31.507 63.354 1.00 109.45 194 GLU B C 1
ATOM 3779 O O . GLU B 1 50 ? 62.895 31.106 63.447 1.00 107.13 194 GLU B O 1
ATOM 3785 N N . LYS B 1 51 ? 64.464 32.684 63.839 1.00 103.77 195 LYS B N 1
ATOM 3786 C CA . LYS B 1 51 ? 63.545 33.622 64.463 1.00 99.54 195 LYS B CA 1
ATOM 3787 C C . LYS B 1 51 ? 62.760 34.367 63.395 1.00 101.52 195 LYS B C 1
ATOM 3788 O O . LYS B 1 51 ? 63.305 35.209 62.679 1.00 101.86 195 LYS B O 1
ATOM 3794 N N . ASN B 1 52 ? 61.483 34.002 63.259 1.00 96.43 196 ASN B N 1
ATOM 3795 C CA . ASN B 1 52 ? 60.563 34.578 62.288 1.00 94.85 196 ASN B CA 1
ATOM 3796 C C . ASN B 1 52 ? 59.483 35.408 63.010 1.00 93.84 196 ASN B C 1
ATOM 3797 O O . ASN B 1 52 ? 58.420 34.884 63.349 1.00 92.00 196 ASN B O 1
ATOM 3802 N N . TYR B 1 53 ? 59.776 36.699 63.264 1.00 88.20 197 TYR B N 1
ATOM 3803 C CA . TYR B 1 53 ? 58.844 37.616 63.925 1.00 84.51 197 TYR B CA 1
ATOM 3804 C C . TYR B 1 53 ? 58.699 38.953 63.198 1.00 85.63 197 TYR B C 1
ATOM 3805 O O . TYR B 1 53 ? 59.625 39.403 62.525 1.00 86.67 197 TYR B O 1
ATOM 3814 N N . GLU B 1 54 ? 57.527 39.582 63.337 1.00 79.51 198 GLU B N 1
ATOM 3815 C CA . GLU B 1 54 ? 57.206 40.866 62.710 1.00 78.24 198 GLU B CA 1
ATOM 3816 C C . GLU B 1 54 ? 56.139 41.572 63.529 1.00 78.89 198 GLU B C 1
ATOM 3817 O O . GLU B 1 54 ? 55.121 40.964 63.843 1.00 77.36 198 GLU B O 1
ATOM 3823 N N . VAL B 1 55 ? 56.343 42.856 63.854 1.00 74.35 199 VAL B N 1
ATOM 3824 C CA . VAL B 1 55 ? 55.321 43.635 64.559 1.00 71.31 199 VAL B CA 1
ATOM 3825 C C . VAL B 1 55 ? 54.413 44.132 63.425 1.00 75.34 199 VAL B C 1
ATOM 3826 O O . VAL B 1 55 ? 54.736 45.112 62.745 1.00 75.97 199 VAL B O 1
ATOM 3830 N N . LYS B 1 56 ? 53.350 43.349 63.144 1.00 70.59 200 LYS B N 1
ATOM 3831 C CA . LYS B 1 56 ? 52.381 43.596 62.076 1.00 70.22 200 LYS B CA 1
ATOM 3832 C C . LYS B 1 56 ? 51.637 44.909 62.315 1.00 72.73 200 LYS B C 1
ATOM 3833 O O . LYS B 1 56 ? 51.419 45.673 61.374 1.00 73.06 200 LYS B O 1
ATOM 3839 N N . PHE B 1 57 ? 51.257 45.167 63.575 1.00 66.25 201 PHE B N 1
ATOM 3840 C CA . PHE B 1 57 ? 50.569 46.389 63.947 1.00 63.50 201 PHE B CA 1
ATOM 3841 C C . PHE B 1 57 ? 51.117 46.992 65.229 1.00 65.45 201 PHE B C 1
ATOM 3842 O O . PHE B 1 57 ? 51.334 46.288 66.217 1.00 64.97 201 PHE B O 1
ATOM 3850 N N . ASP B 1 58 ? 51.320 48.308 65.199 1.00 60.58 202 ASP B N 1
ATOM 3851 C CA . ASP B 1 58 ? 51.735 49.126 66.329 1.00 59.61 202 ASP B CA 1
ATOM 3852 C C . ASP B 1 58 ? 51.055 50.476 66.168 1.00 60.90 202 ASP B C 1
ATOM 3853 O O . ASP B 1 58 ? 50.881 50.938 65.039 1.00 61.85 202 ASP B O 1
ATOM 3858 N N . VAL B 1 59 ? 50.660 51.105 67.284 1.00 53.85 203 VAL B N 1
ATOM 3859 C CA . VAL B 1 59 ? 50.019 52.422 67.303 1.00 52.90 203 VAL B CA 1
ATOM 3860 C C . VAL B 1 59 ? 50.928 53.500 66.649 1.00 59.47 203 VAL B C 1
ATOM 3861 O O . VAL B 1 59 ? 50.417 54.446 66.054 1.00 60.72 203 VAL B O 1
ATOM 3865 N N . ARG B 1 60 ? 52.265 53.312 66.724 1.00 55.81 204 ARG B N 1
ATOM 3866 C CA . ARG B 1 60 ? 53.296 54.215 66.202 1.00 56.30 204 ARG B CA 1
ATOM 3867 C C . ARG B 1 60 ? 53.557 54.075 64.698 1.00 62.82 204 ARG B C 1
ATOM 3868 O O . ARG B 1 60 ? 54.352 54.850 64.157 1.00 63.70 204 ARG B O 1
ATOM 3876 N N . GLN B 1 61 ? 52.910 53.078 64.037 1.00 58.51 205 GLN B N 1
ATOM 3877 C CA . GLN B 1 61 ? 52.995 52.728 62.611 1.00 59.03 205 GLN B CA 1
ATOM 3878 C C . GLN B 1 61 ? 52.997 53.897 61.649 1.00 66.60 205 GLN B C 1
ATOM 3879 O O . GLN B 1 61 ? 52.410 54.941 61.934 1.00 66.49 205 GLN B O 1
ATOM 3885 N N . VAL B 1 62 ? 53.558 53.672 60.445 1.00 66.53 206 VAL B N 1
ATOM 3886 C CA . VAL B 1 62 ? 53.545 54.662 59.373 1.00 67.82 206 VAL B CA 1
ATOM 3887 C C . VAL B 1 62 ? 52.099 55.073 59.023 1.00 73.69 206 VAL B C 1
ATOM 3888 O O . VAL B 1 62 ? 51.184 54.244 59.038 1.00 71.90 206 VAL B O 1
ATOM 3892 N N . LYS B 1 63 ? 51.903 56.355 58.740 1.00 72.71 207 LYS B N 1
ATOM 3893 C CA . LYS B 1 63 ? 50.602 56.844 58.353 1.00 71.98 207 LYS B CA 1
ATOM 3894 C C . LYS B 1 63 ? 50.744 57.546 57.022 1.00 77.43 207 LYS B C 1
ATOM 3895 O O . LYS B 1 63 ? 51.476 58.532 56.920 1.00 78.95 207 LYS B O 1
ATOM 3901 N N . LEU B 1 64 ? 50.117 56.967 55.978 1.00 73.64 208 LEU B N 1
ATOM 3902 C CA . LEU B 1 64 ? 50.080 57.503 54.619 1.00 74.84 208 LEU B CA 1
ATOM 3903 C C . LEU B 1 64 ? 49.117 58.681 54.699 1.00 76.73 208 LEU B C 1
ATOM 3904 O O . LEU B 1 64 ? 47.948 58.502 55.051 1.00 75.25 208 LEU B O 1
ATOM 3909 N N . ARG B 1 65 ? 49.646 59.893 54.504 1.00 73.12 209 ARG B N 1
ATOM 3910 C CA . ARG B 1 65 ? 48.905 61.135 54.685 1.00 72.64 209 ARG B CA 1
ATOM 3911 C C . ARG B 1 65 ? 48.752 61.949 53.416 1.00 80.26 209 ARG B C 1
ATOM 3912 O O . ARG B 1 65 ? 49.596 61.843 52.536 1.00 82.12 209 ARG B O 1
ATOM 3920 N N . PRO B 1 66 ? 47.717 62.815 53.311 1.00 78.83 210 PRO B N 1
ATOM 3921 C CA . PRO B 1 66 ? 47.604 63.670 52.112 1.00 81.82 210 PRO B CA 1
ATOM 3922 C C . PRO B 1 66 ? 48.729 64.724 52.050 1.00 88.57 210 PRO B C 1
ATOM 3923 O O . PRO B 1 66 ? 49.314 65.028 53.092 1.00 88.02 210 PRO B O 1
ATOM 3927 N N . PRO B 1 67 ? 49.063 65.291 50.863 1.00 88.96 211 PRO B N 1
ATOM 3928 C CA . PRO B 1 67 ? 50.164 66.275 50.787 1.00 91.79 211 PRO B CA 1
ATOM 3929 C C . PRO B 1 67 ? 50.030 67.551 51.625 1.00 97.67 211 PRO B C 1
ATOM 3930 O O . PRO B 1 67 ? 51.033 68.236 51.851 1.00 99.65 211 PRO B O 1
ATOM 3934 N N . LYS B 1 68 ? 48.800 67.882 52.056 1.00 92.57 212 LYS B N 1
ATOM 3935 C CA . LYS B 1 68 ? 48.488 69.089 52.823 1.00 105.93 212 LYS B CA 1
ATOM 3936 C C . LYS B 1 68 ? 47.331 68.854 53.787 1.00 134.11 212 LYS B C 1
ATOM 3937 O O . LYS B 1 68 ? 47.409 69.250 54.947 1.00 99.04 212 LYS B O 1
ATOM 3943 N N . VAL B 1 81 ? 34.459 72.360 67.172 1.00 87.88 225 VAL B N 1
ATOM 3944 C CA . VAL B 1 81 ? 34.238 70.972 66.760 1.00 85.90 225 VAL B CA 1
ATOM 3945 C C . VAL B 1 81 ? 34.187 70.003 67.957 1.00 84.31 225 VAL B C 1
ATOM 3946 O O . VAL B 1 81 ? 34.783 70.268 68.996 1.00 83.72 225 VAL B O 1
ATOM 3950 N N . GLU B 1 82 ? 33.495 68.871 67.778 1.00 76.53 226 GLU B N 1
ATOM 3951 C CA . GLU B 1 82 ? 33.342 67.801 68.760 1.00 72.80 226 GLU B CA 1
ATOM 3952 C C . GLU B 1 82 ? 34.643 66.985 68.813 1.00 70.54 226 GLU B C 1
ATOM 3953 O O . GLU B 1 82 ? 35.136 66.525 67.785 1.00 69.58 226 GLU B O 1
ATOM 3959 N N . ALA B 1 83 ? 35.184 66.804 70.016 1.00 64.27 227 ALA B N 1
ATOM 3960 C CA . ALA B 1 83 ? 36.415 66.055 70.307 1.00 61.38 227 ALA B CA 1
ATOM 3961 C C . ALA B 1 83 ? 36.454 64.617 69.774 1.00 62.43 227 ALA B C 1
ATOM 3962 O O . ALA B 1 83 ? 37.499 64.170 69.294 1.00 63.82 227 ALA B O 1
ATOM 3964 N N . TYR B 1 84 ? 35.330 63.898 69.858 1.00 56.30 228 TYR B N 1
ATOM 3965 C CA . TYR B 1 84 ? 35.245 62.500 69.432 1.00 54.98 228 TYR B CA 1
ATOM 3966 C C . TYR B 1 84 ? 34.651 62.286 68.037 1.00 59.71 228 TYR B C 1
ATOM 3967 O O . TYR B 1 84 ? 34.584 61.144 67.600 1.00 58.83 228 TYR B O 1
ATOM 3976 N N . ALA B 1 85 ? 34.236 63.366 67.336 1.00 57.75 229 ALA B N 1
ATOM 3977 C CA . ALA B 1 85 ? 33.653 63.293 65.991 1.00 58.10 229 ALA B CA 1
ATOM 3978 C C . ALA B 1 85 ? 34.488 62.455 65.010 1.00 62.87 229 ALA B C 1
ATOM 3979 O O . ALA B 1 85 ? 33.939 61.566 64.352 1.00 64.12 229 ALA B O 1
ATOM 3981 N N . SER B 1 86 ? 35.809 62.711 64.944 1.00 58.66 230 SER B N 1
ATOM 3982 C CA . SER B 1 86 ? 36.726 62.007 64.051 1.00 58.17 230 SER B CA 1
ATOM 3983 C C . SER B 1 86 ? 36.911 60.548 64.451 1.00 60.86 230 SER B C 1
ATOM 3984 O O . SER B 1 86 ? 37.107 59.705 63.577 1.00 60.83 230 SER B O 1
ATOM 3987 N N . LEU B 1 87 ? 36.855 60.254 65.769 1.00 56.78 231 LEU B N 1
ATOM 3988 C CA . LEU B 1 87 ? 36.998 58.901 66.302 1.00 54.41 231 LEU B CA 1
ATOM 3989 C C . LEU B 1 87 ? 35.823 58.018 65.884 1.00 59.23 231 LEU B C 1
ATOM 3990 O O . LEU B 1 87 ? 36.045 56.903 65.416 1.00 60.12 231 LEU B O 1
ATOM 3995 N N . PHE B 1 88 ? 34.586 58.517 66.047 1.00 56.23 232 PHE B N 1
ATOM 3996 C CA . PHE B 1 88 ? 33.374 57.790 65.678 1.00 57.28 232 PHE B CA 1
ATOM 3997 C C . PHE B 1 88 ? 33.229 57.604 64.173 1.00 61.74 232 PHE B C 1
ATOM 3998 O O . PHE B 1 88 ? 32.762 56.548 63.731 1.00 61.80 232 PHE B O 1
ATOM 4006 N N . LYS B 1 89 ? 33.681 58.598 63.386 1.00 57.97 233 LYS B N 1
ATOM 4007 C CA . LYS B 1 89 ? 33.698 58.538 61.923 1.00 58.29 233 LYS B CA 1
ATOM 4008 C C . LYS B 1 89 ? 34.641 57.383 61.491 1.00 60.18 233 LYS B C 1
ATOM 4009 O O . LYS B 1 89 ? 34.276 56.584 60.628 1.00 60.22 233 LYS B O 1
ATOM 4015 N N . SER B 1 90 ? 35.822 57.280 62.146 1.00 54.88 234 SER B N 1
ATOM 4016 C CA . SER B 1 90 ? 36.829 56.248 61.902 1.00 54.25 234 SER B CA 1
ATOM 4017 C C . SER B 1 90 ? 36.336 54.844 62.279 1.00 58.98 234 SER B C 1
ATOM 4018 O O . SER B 1 90 ? 36.504 53.911 61.490 1.00 61.05 234 SER B O 1
ATOM 4021 N N . ARG B 1 91 ? 35.735 54.703 63.483 1.00 53.86 235 ARG B N 1
ATOM 4022 C CA . ARG B 1 91 ? 35.175 53.464 64.027 1.00 52.81 235 ARG B CA 1
ATOM 4023 C C . ARG B 1 91 ? 34.098 52.901 63.093 1.00 58.47 235 ARG B C 1
ATOM 4024 O O . ARG B 1 91 ? 34.149 51.724 62.723 1.00 58.82 235 ARG B O 1
ATOM 4032 N N . LEU B 1 92 ? 33.127 53.755 62.727 1.00 55.75 236 LEU B N 1
ATOM 4033 C CA . LEU B 1 92 ? 32.030 53.403 61.842 1.00 57.15 236 LEU B CA 1
ATOM 4034 C C . LEU B 1 92 ? 32.525 52.955 60.466 1.00 63.86 236 LEU B C 1
ATOM 4035 O O . LEU B 1 92 ? 32.103 51.899 59.987 1.00 65.16 236 LEU B O 1
ATOM 4040 N N . SER B 1 93 ? 33.456 53.718 59.870 1.00 60.48 237 SER B N 1
ATOM 4041 C CA . SER B 1 93 ? 34.040 53.412 58.562 1.00 60.57 237 SER B CA 1
ATOM 4042 C C . SER B 1 93 ? 34.752 52.038 58.555 1.00 62.07 237 SER B C 1
ATOM 4043 O O . SER B 1 93 ? 34.548 51.243 57.636 1.00 62.59 237 SER B O 1
ATOM 4046 N N . LYS B 1 94 ? 35.541 51.758 59.602 1.00 57.01 238 LYS B N 1
ATOM 4047 C CA . LYS B 1 94 ? 36.302 50.513 59.736 1.00 56.27 238 LYS B CA 1
ATOM 4048 C C . LYS B 1 94 ? 35.431 49.278 59.968 1.00 59.70 238 LYS B C 1
ATOM 4049 O O . LYS B 1 94 ? 35.648 48.252 59.320 1.00 59.47 238 LYS B O 1
ATOM 4055 N N . LEU B 1 95 ? 34.468 49.369 60.903 1.00 55.53 239 LEU B N 1
ATOM 4056 C CA . LEU B 1 95 ? 33.600 48.246 61.246 1.00 55.01 239 LEU B CA 1
ATOM 4057 C C . LEU B 1 95 ? 32.519 47.998 60.189 1.00 61.10 239 LEU B C 1
ATOM 4058 O O . LEU B 1 95 ? 32.136 46.839 60.000 1.00 62.18 239 LEU B O 1
ATOM 4063 N N . LYS B 1 96 ? 32.087 49.054 59.459 1.00 58.47 240 LYS B N 1
ATOM 4064 C CA . LYS B 1 96 ? 31.133 48.948 58.338 1.00 60.29 240 LYS B CA 1
ATOM 4065 C C . LYS B 1 96 ? 31.772 48.095 57.221 1.00 66.35 240 LYS B C 1
ATOM 4066 O O . LYS B 1 96 ? 31.088 47.294 56.583 1.00 67.41 240 LYS B O 1
ATOM 4072 N N . ARG B 1 97 ? 33.098 48.244 57.040 1.00 63.00 241 ARG B N 1
ATOM 4073 C CA . ARG B 1 97 ? 33.887 47.488 56.074 1.00 64.18 241 ARG B CA 1
ATOM 4074 C C . ARG B 1 97 ? 33.911 45.991 56.448 1.00 67.39 241 ARG B C 1
ATOM 4075 O O . ARG B 1 97 ? 33.783 45.149 55.563 1.00 69.40 241 ARG B O 1
ATOM 4083 N N . ILE B 1 98 ? 34.077 45.680 57.743 1.00 61.64 242 ILE B N 1
ATOM 4084 C CA . ILE B 1 98 ? 34.129 44.312 58.278 1.00 61.28 242 ILE B CA 1
ATOM 4085 C C . ILE B 1 98 ? 32.761 43.633 58.157 1.00 68.18 242 ILE B C 1
ATOM 4086 O O . ILE B 1 98 ? 32.704 42.443 57.821 1.00 69.75 242 ILE B O 1
ATOM 4091 N N . LEU B 1 99 ? 31.671 44.387 58.415 1.00 64.64 243 LEU B N 1
ATOM 4092 C CA . LEU B 1 99 ? 30.298 43.891 58.302 1.00 65.14 243 LEU B CA 1
ATOM 4093 C C . LEU B 1 99 ? 29.958 43.557 56.852 1.00 70.08 243 LEU B C 1
ATOM 4094 O O . LEU B 1 99 ? 29.414 42.486 56.586 1.00 71.15 243 LEU B O 1
ATOM 4099 N N . ARG B 1 100 ? 30.353 44.436 55.911 1.00 66.68 244 ARG B N 1
ATOM 4100 C CA . ARG B 1 100 ? 30.138 44.251 54.467 1.00 67.93 244 ARG B CA 1
ATOM 4101 C C . ARG B 1 100 ? 30.863 43.034 53.885 1.00 73.80 244 ARG B C 1
ATOM 4102 O O . ARG B 1 100 ? 30.562 42.613 52.767 1.00 75.87 244 ARG B O 1
ATOM 4110 N N . GLU B 1 101 ? 31.800 42.458 54.653 1.00 70.30 245 GLU B N 1
ATOM 4111 C CA . GLU B 1 101 ? 32.560 41.271 54.272 1.00 71.05 245 GLU B CA 1
ATOM 4112 C C . GLU B 1 101 ? 31.804 39.978 54.625 1.00 73.56 245 GLU B C 1
ATOM 4113 O O . GLU B 1 101 ? 32.230 38.888 54.229 1.00 74.89 245 GLU B O 1
ATOM 4119 N N . ASN B 1 102 ? 30.667 40.109 55.349 1.00 67.63 246 ASN B N 1
ATOM 4120 C CA . ASN B 1 102 ? 29.793 38.995 55.703 1.00 68.17 246 ASN B CA 1
ATOM 4121 C C . ASN B 1 102 ? 28.903 38.735 54.478 1.00 76.29 246 ASN B C 1
ATOM 4122 O O . ASN B 1 102 ? 28.211 39.653 54.016 1.00 76.34 246 ASN B O 1
ATOM 4127 N N . PRO B 1 103 ? 28.918 37.496 53.924 1.00 74.82 247 PRO B N 1
ATOM 4128 C CA . PRO B 1 103 ? 28.100 37.209 52.730 1.00 77.14 247 PRO B CA 1
ATOM 4129 C C . PRO B 1 103 ? 26.592 37.322 52.944 1.00 82.40 247 PRO B C 1
ATOM 4130 O O . PRO B 1 103 ? 25.858 37.540 51.976 1.00 84.44 247 PRO B O 1
ATOM 4134 N N . GLU B 1 104 ? 26.141 37.180 54.206 1.00 77.35 248 GLU B N 1
ATOM 4135 C CA . GLU B 1 104 ? 24.735 37.258 54.606 1.00 78.02 248 GLU B CA 1
ATOM 4136 C C . GLU B 1 104 ? 24.197 38.691 54.651 1.00 80.00 248 GLU B C 1
ATOM 4137 O O . GLU B 1 104 ? 22.981 38.875 54.705 1.00 81.18 248 GLU B O 1
ATOM 4143 N N . ILE B 1 105 ? 25.093 39.699 54.660 1.00 73.73 249 ILE B N 1
ATOM 4144 C CA . ILE B 1 105 ? 24.724 41.116 54.689 1.00 71.91 249 ILE B CA 1
ATOM 4145 C C . ILE B 1 105 ? 24.611 41.647 53.259 1.00 76.90 249 ILE B C 1
ATOM 4146 O O . ILE B 1 105 ? 25.602 41.722 52.529 1.00 77.45 249 ILE B O 1
ATOM 4151 N N . SER B 1 106 ? 23.381 41.968 52.855 1.00 72.99 250 SER B N 1
ATOM 4152 C CA . SER B 1 106 ? 23.078 42.469 51.520 1.00 73.25 250 SER B CA 1
ATOM 4153 C C . SER B 1 106 ? 22.046 43.582 51.562 1.00 74.42 250 SER B C 1
ATOM 4154 O O . SER B 1 106 ? 21.318 43.722 52.549 1.00 72.58 250 SER B O 1
ATOM 4157 N N . ASN B 1 107 ? 21.966 44.346 50.464 1.00 71.34 251 ASN B N 1
ATOM 4158 C CA . ASN B 1 107 ? 21.033 45.446 50.289 1.00 71.75 251 ASN B CA 1
ATOM 4159 C C . ASN B 1 107 ? 21.173 46.507 51.389 1.00 72.66 251 ASN B C 1
ATOM 4160 O O . ASN B 1 107 ? 20.208 46.866 52.063 1.00 72.28 251 ASN B O 1
ATOM 4165 N N . VAL B 1 108 ? 22.405 46.981 51.573 1.00 67.55 252 VAL B N 1
ATOM 4166 C CA . VAL B 1 108 ? 22.713 47.987 52.576 1.00 66.45 252 VAL B CA 1
ATOM 4167 C C . VAL B 1 108 ? 22.292 49.371 52.080 1.00 73.97 252 VAL B C 1
ATOM 4168 O O . VAL B 1 108 ? 22.628 49.768 50.960 1.00 73.73 252 VAL B O 1
ATOM 4172 N N . VAL B 1 109 ? 21.510 50.078 52.908 1.00 72.70 253 VAL B N 1
ATOM 4173 C CA . VAL B 1 109 ? 21.039 51.430 52.604 1.00 74.10 253 VAL B CA 1
ATOM 4174 C C . VAL B 1 109 ? 21.458 52.389 53.724 1.00 76.44 253 VAL B C 1
ATOM 4175 O O . VAL B 1 109 ? 21.442 52.009 54.892 1.00 73.63 253 VAL B O 1
ATOM 4179 N N . ASP B 1 110 ? 21.856 53.609 53.372 1.00 74.83 254 ASP B N 1
ATOM 4180 C CA . ASP B 1 110 ? 22.210 54.659 54.334 1.00 74.02 254 ASP B CA 1
ATOM 4181 C C . ASP B 1 110 ? 20.970 55.025 55.147 1.00 80.35 254 ASP B C 1
ATOM 4182 O O . ASP B 1 110 ? 19.866 55.044 54.603 1.00 82.77 254 ASP B O 1
ATOM 4187 N N . ILE B 1 111 ? 21.146 55.312 56.441 1.00 76.63 255 ILE B N 1
ATOM 4188 C CA . ILE B 1 111 ? 20.050 55.677 57.350 1.00 76.86 255 ILE B CA 1
ATOM 4189 C C . ILE B 1 111 ? 19.333 56.957 56.860 1.00 83.25 255 ILE B C 1
ATOM 4190 O O . ILE B 1 111 ? 18.107 57.022 56.923 1.00 86.05 255 ILE B O 1
ATOM 4195 N N . GLY B 1 112 ? 20.088 57.891 56.286 1.00 78.67 256 GLY B N 1
ATOM 4196 C CA . GLY B 1 112 ? 19.553 59.131 55.730 1.00 80.06 256 GLY B CA 1
ATOM 4197 C C . GLY B 1 112 ? 18.768 58.965 54.432 1.00 85.53 256 GLY B C 1
ATOM 4198 O O . GLY B 1 112 ? 18.123 59.912 53.969 1.00 87.09 256 GLY B O 1
ATOM 4199 N N . LYS B 1 113 ? 18.814 57.760 53.840 1.00 81.09 257 LYS B N 1
ATOM 4200 C CA . LYS B 1 113 ? 18.115 57.427 52.601 1.00 82.50 257 LYS B CA 1
ATOM 4201 C C . LYS B 1 113 ? 16.952 56.455 52.808 1.00 86.64 257 LYS B C 1
ATOM 4202 O O . LYS B 1 113 ? 16.271 56.123 51.842 1.00 88.04 257 LYS B O 1
ATOM 4208 N N . LEU B 1 114 ? 16.699 56.024 54.062 1.00 82.15 258 LEU B N 1
ATOM 4209 C CA . LEU B 1 114 ? 15.577 55.145 54.409 1.00 82.15 258 LEU B CA 1
ATOM 4210 C C . LEU B 1 114 ? 14.242 55.739 53.945 1.00 90.92 258 LEU B C 1
ATOM 4211 O O . LEU B 1 114 ? 13.268 55.008 53.768 1.00 92.74 258 LEU B O 1
ATOM 4216 N N . ASN B 1 115 ? 14.225 57.065 53.698 1.00 89.39 259 ASN B N 1
ATOM 4217 C CA . ASN B 1 115 ? 13.070 57.809 53.189 1.00 92.24 259 ASN B CA 1
ATOM 4218 C C . ASN B 1 115 ? 12.738 57.382 51.750 1.00 96.34 259 ASN B C 1
ATOM 4219 O O . ASN B 1 115 ? 11.577 57.437 51.340 1.00 98.46 259 ASN B O 1
ATOM 4224 N N . TYR B 1 116 ? 13.768 56.974 50.989 1.00 90.12 260 TYR B N 1
ATOM 4225 C CA . TYR B 1 116 ? 13.664 56.605 49.583 1.00 91.42 260 TYR B CA 1
ATOM 4226 C C . TYR B 1 116 ? 13.373 55.120 49.299 1.00 93.18 260 TYR B C 1
ATOM 4227 O O . TYR B 1 116 ? 13.253 54.744 48.133 1.00 93.85 260 TYR B O 1
ATOM 4236 N N . VAL B 1 117 ? 13.262 54.286 50.337 1.00 87.45 261 VAL B N 1
ATOM 4237 C CA . VAL B 1 117 ? 13.001 52.855 50.160 1.00 87.24 261 VAL B CA 1
ATOM 4238 C C . VAL B 1 117 ? 11.533 52.526 50.424 1.00 93.46 261 VAL B C 1
ATOM 4239 O O . VAL B 1 117 ? 10.825 53.339 51.017 1.00 93.86 261 VAL B O 1
ATOM 4243 N N . SER B 1 118 ? 11.084 51.334 49.994 1.00 92.06 262 SER B N 1
ATOM 4244 C CA . SER B 1 118 ? 9.721 50.845 50.213 1.00 93.61 262 SER B CA 1
ATOM 4245 C C . SER B 1 118 ? 9.623 50.189 51.587 1.00 96.39 262 SER B C 1
ATOM 4246 O O . SER B 1 118 ? 10.570 49.537 52.027 1.00 94.70 262 SER B O 1
ATOM 4249 N N . GLY B 1 119 ? 8.469 50.342 52.227 1.00 94.09 263 GLY B N 1
ATOM 4250 C CA . GLY B 1 119 ? 8.184 49.773 53.541 1.00 92.47 263 GLY B CA 1
ATOM 4251 C C . GLY B 1 119 ? 7.964 48.274 53.521 1.00 95.78 263 GLY B C 1
ATOM 4252 O O . GLY B 1 119 ? 7.914 47.643 54.583 1.00 94.25 263 GLY B O 1
ATOM 4253 N N . ASP B 1 120 ? 7.816 47.696 52.311 1.00 93.27 264 ASP B N 1
ATOM 4254 C CA . ASP B 1 120 ? 7.639 46.260 52.092 1.00 93.93 264 ASP B CA 1
ATOM 4255 C C . ASP B 1 120 ? 8.913 45.625 51.477 1.00 95.85 264 ASP B C 1
ATOM 4256 O O . ASP B 1 120 ? 8.916 44.438 51.126 1.00 95.58 264 ASP B O 1
ATOM 4261 N N . GLU B 1 121 ? 9.996 46.431 51.367 1.00 89.50 265 GLU B N 1
ATOM 4262 C CA . GLU B 1 121 ? 11.295 45.988 50.864 1.00 86.97 265 GLU B CA 1
ATOM 4263 C C . GLU B 1 121 ? 12.257 45.871 52.042 1.00 86.50 265 GLU B C 1
ATOM 4264 O O . GLU B 1 121 ? 12.426 46.805 52.830 1.00 84.16 265 GLU B O 1
ATOM 4270 N N . GLU B 1 122 ? 12.854 44.692 52.166 1.00 81.17 266 GLU B N 1
ATOM 4271 C CA . GLU B 1 122 ? 13.764 44.321 53.232 1.00 77.12 266 GLU B CA 1
ATOM 4272 C C . GLU B 1 122 ? 15.139 44.888 52.938 1.00 76.80 266 GLU B C 1
ATOM 4273 O O . GLU B 1 122 ? 15.715 44.611 51.888 1.00 75.33 266 GLU B O 1
ATOM 4279 N N . VAL B 1 123 ? 15.624 45.742 53.847 1.00 72.38 267 VAL B N 1
ATOM 4280 C CA . VAL B 1 123 ? 16.920 46.415 53.742 1.00 70.35 267 VAL B CA 1
ATOM 4281 C C . VAL B 1 123 ? 17.796 46.151 54.970 1.00 69.85 267 VAL B C 1
ATOM 4282 O O . VAL B 1 123 ? 17.315 45.677 56.002 1.00 67.68 267 VAL B O 1
ATOM 4286 N N . THR B 1 124 ? 19.082 46.470 54.844 1.00 65.60 268 THR B N 1
ATOM 4287 C CA . THR B 1 124 ? 20.060 46.360 55.911 1.00 63.55 268 THR B CA 1
ATOM 4288 C C . THR B 1 124 ? 20.637 47.754 56.157 1.00 68.78 268 THR B C 1
ATOM 4289 O O . THR B 1 124 ? 20.895 48.498 55.210 1.00 69.32 268 THR B O 1
ATOM 4293 N N . ILE B 1 125 ? 20.789 48.113 57.428 1.00 65.41 269 ILE B N 1
ATOM 4294 C CA . ILE B 1 125 ? 21.390 49.376 57.852 1.00 64.79 269 ILE B CA 1
ATOM 4295 C C . ILE B 1 125 ? 22.572 49.062 58.759 1.00 68.82 269 ILE B C 1
ATOM 4296 O O . ILE B 1 125 ? 22.500 48.117 59.547 1.00 67.84 269 ILE B O 1
ATOM 4301 N N . ILE B 1 126 ? 23.664 49.828 58.626 1.00 64.65 270 ILE B N 1
ATOM 4302 C CA . ILE B 1 126 ? 24.869 49.696 59.447 1.00 61.35 270 ILE B CA 1
ATOM 4303 C C . ILE B 1 126 ? 25.066 51.007 60.199 1.00 65.44 270 ILE B C 1
ATOM 4304 O O . ILE B 1 126 ? 25.034 52.066 59.583 1.00 65.80 270 ILE B O 1
ATOM 4309 N N . GLY B 1 127 ? 25.278 50.929 61.509 1.00 61.35 271 GLY B N 1
ATOM 4310 C CA . GLY B 1 127 ? 25.504 52.111 62.330 1.00 59.92 271 GLY B CA 1
ATOM 4311 C C . GLY B 1 127 ? 25.964 51.839 63.742 1.00 61.38 271 GLY B C 1
ATOM 4312 O O . GLY B 1 127 ? 26.003 50.687 64.182 1.00 59.32 271 GLY B O 1
ATOM 4313 N N . LEU B 1 128 ? 26.307 52.921 64.456 1.00 59.36 272 LEU B N 1
ATOM 4314 C CA . LEU B 1 128 ? 26.749 52.918 65.855 1.00 58.13 272 LEU B CA 1
ATOM 4315 C C . LEU B 1 128 ? 25.537 52.819 66.775 1.00 60.26 272 LEU B C 1
ATOM 4316 O O . LEU B 1 128 ? 24.552 53.524 66.565 1.00 58.28 272 LEU B O 1
ATOM 4321 N N . VAL B 1 129 ? 25.622 51.982 67.816 1.00 58.45 273 VAL B N 1
ATOM 4322 C CA . VAL B 1 129 ? 24.549 51.874 68.803 1.00 59.68 273 VAL B CA 1
ATOM 4323 C C . VAL B 1 129 ? 24.702 53.086 69.749 1.00 66.07 273 VAL B C 1
ATOM 4324 O O . VAL B 1 129 ? 25.519 53.037 70.680 1.00 66.24 273 VAL B O 1
ATOM 4328 N N . ASN B 1 130 ? 23.971 54.192 69.464 1.00 63.69 274 ASN B N 1
ATOM 4329 C CA . ASN B 1 130 ? 24.017 55.404 70.301 1.00 63.65 274 ASN B CA 1
ATOM 4330 C C . ASN B 1 130 ? 23.385 55.100 71.658 1.00 70.50 274 ASN B C 1
ATOM 4331 O O . ASN B 1 130 ? 24.036 55.283 72.691 1.00 71.68 274 ASN B O 1
ATOM 4336 N N . SER B 1 131 ? 22.152 54.575 71.652 1.00 68.56 275 SER B N 1
ATOM 4337 C CA . SER B 1 131 ? 21.434 54.197 72.866 1.00 69.31 275 SER B CA 1
ATOM 4338 C C . SER B 1 131 ? 20.739 52.836 72.700 1.00 75.34 275 SER B C 1
ATOM 4339 O O . SER B 1 131 ? 20.471 52.404 71.573 1.00 74.76 275 SER B O 1
ATOM 4342 N N . LYS B 1 132 ? 20.481 52.159 73.830 1.00 73.00 276 LYS B N 1
ATOM 4343 C CA . LYS B 1 132 ? 19.853 50.841 73.888 1.00 73.75 276 LYS B CA 1
ATOM 4344 C C . LYS B 1 132 ? 18.938 50.783 75.128 1.00 79.94 276 LYS B C 1
ATOM 4345 O O . LYS B 1 132 ? 19.398 50.990 76.253 1.00 79.66 276 LYS B O 1
ATOM 4351 N N . ARG B 1 133 ? 17.639 50.542 74.909 1.00 78.36 277 ARG B N 1
ATOM 4352 C CA . ARG B 1 133 ? 16.616 50.509 75.957 1.00 80.11 277 ARG B CA 1
ATOM 4353 C C . ARG B 1 133 ? 15.699 49.284 75.808 1.00 87.53 277 ARG B C 1
ATOM 4354 O O . ARG B 1 133 ? 15.263 48.990 74.695 1.00 87.41 277 ARG B O 1
ATOM 4362 N N . GLU B 1 134 ? 15.387 48.589 76.923 1.00 86.68 278 GLU B N 1
ATOM 4363 C CA . GLU B 1 134 ? 14.506 47.416 76.883 1.00 88.81 278 GLU B CA 1
ATOM 4364 C C . GLU B 1 134 ? 13.063 47.702 77.320 1.00 96.46 278 GLU B C 1
ATOM 4365 O O . GLU B 1 134 ? 12.836 48.290 78.379 1.00 97.07 278 GLU B O 1
ATOM 4371 N N . THR B 1 135 ? 12.090 47.256 76.495 1.00 94.92 279 THR B N 1
ATOM 4372 C CA . THR B 1 135 ? 10.658 47.320 76.790 1.00 97.92 279 THR B CA 1
ATOM 4373 C C . THR B 1 135 ? 10.107 45.903 76.965 1.00 103.10 279 THR B C 1
ATOM 4374 O O . THR B 1 135 ? 10.845 44.925 76.827 1.00 101.02 279 THR B O 1
ATOM 4378 N N . ASN B 1 136 ? 8.810 45.805 77.274 1.00 103.24 280 ASN B N 1
ATOM 4379 C CA . ASN B 1 136 ? 8.074 44.557 77.469 1.00 105.66 280 ASN B CA 1
ATOM 4380 C C . ASN B 1 136 ? 7.971 43.731 76.179 1.00 109.61 280 ASN B C 1
ATOM 4381 O O . ASN B 1 136 ? 7.882 42.501 76.249 1.00 110.28 280 ASN B O 1
ATOM 4386 N N . ARG B 1 137 ? 7.986 44.413 75.009 1.00 104.62 281 ARG B N 1
ATOM 4387 C CA . ARG B 1 137 ? 7.832 43.796 73.691 1.00 103.96 281 ARG B CA 1
ATOM 4388 C C . ARG B 1 137 ? 9.144 43.653 72.870 1.00 102.78 281 ARG B C 1
ATOM 4389 O O . ARG B 1 137 ? 9.120 43.007 71.817 1.00 103.19 281 ARG B O 1
ATOM 4397 N N . GLY B 1 138 ? 10.260 44.204 73.350 1.00 94.79 282 GLY B N 1
ATOM 4398 C CA . GLY B 1 138 ? 11.536 44.088 72.648 1.00 90.91 282 GLY B CA 1
ATOM 4399 C C . GLY B 1 138 ? 12.621 45.065 73.053 1.00 90.07 282 GLY B C 1
ATOM 4400 O O . GLY B 1 138 ? 12.619 45.562 74.181 1.00 89.92 282 GLY B O 1
ATOM 4401 N N . LEU B 1 139 ? 13.563 45.336 72.125 1.00 82.45 283 LEU B N 1
ATOM 4402 C CA . LEU B 1 139 ? 14.687 46.252 72.327 1.00 78.54 283 LEU B CA 1
ATOM 4403 C C . LEU B 1 139 ? 14.589 47.474 71.409 1.00 81.53 283 LEU B C 1
ATOM 4404 O O . LEU B 1 139 ? 14.317 47.332 70.216 1.00 80.39 283 LEU B O 1
ATOM 4409 N N . ILE B 1 140 ? 14.825 48.673 71.976 1.00 78.84 284 ILE B N 1
ATOM 4410 C CA . ILE B 1 140 ? 14.812 49.953 71.257 1.00 78.50 284 ILE B CA 1
ATOM 4411 C C . ILE B 1 140 ? 16.241 50.499 71.166 1.00 80.90 284 ILE B C 1
ATOM 4412 O O . ILE B 1 140 ? 16.867 50.806 72.188 1.00 81.34 284 ILE B O 1
ATOM 4417 N N . PHE B 1 141 ? 16.754 50.593 69.934 1.00 74.92 285 PHE B N 1
ATOM 4418 C CA . PHE B 1 141 ? 18.091 51.088 69.659 1.00 71.99 285 PHE B CA 1
ATOM 4419 C C . PHE B 1 141 ? 18.018 52.416 68.929 1.00 76.21 285 PHE B C 1
ATOM 4420 O O . PHE B 1 141 ? 17.154 52.606 68.069 1.00 77.25 285 PHE B O 1
ATOM 4428 N N . GLU B 1 142 ? 18.958 53.316 69.231 1.00 71.11 286 GLU B N 1
ATOM 4429 C CA . GLU B 1 142 ? 19.108 54.549 68.477 1.00 70.59 286 GLU B CA 1
ATOM 4430 C C . GLU B 1 142 ? 20.382 54.308 67.680 1.00 70.76 286 GLU B C 1
ATOM 4431 O O . GLU B 1 142 ? 21.473 54.290 68.251 1.00 68.56 286 GLU B O 1
ATOM 4437 N N . VAL B 1 143 ? 20.228 53.993 66.392 1.00 66.95 287 VAL B N 1
ATOM 4438 C CA . VAL B 1 143 ? 21.341 53.654 65.511 1.00 65.14 287 VAL B CA 1
ATOM 4439 C C . VAL B 1 143 ? 21.699 54.855 64.644 1.00 69.80 287 VAL B C 1
ATOM 4440 O O . VAL B 1 143 ? 20.816 55.477 64.040 1.00 71.26 287 VAL B O 1
ATOM 4444 N N . GLU B 1 144 ? 22.996 55.193 64.610 1.00 65.59 288 GLU B N 1
ATOM 4445 C CA . GLU B 1 144 ? 23.480 56.325 63.831 1.00 66.49 288 GLU B CA 1
ATOM 4446 C C . GLU B 1 144 ? 24.568 55.946 62.847 1.00 70.40 288 GLU B C 1
ATOM 4447 O O . GLU B 1 144 ? 25.525 55.260 63.216 1.00 69.47 288 GLU B O 1
ATOM 4453 N N . ASP B 1 145 ? 24.442 56.436 61.602 1.00 67.62 289 ASP B N 1
ATOM 4454 C CA . ASP B 1 145 ? 25.472 56.293 60.590 1.00 67.14 289 ASP B CA 1
ATOM 4455 C C . ASP B 1 145 ? 25.939 57.698 60.160 1.00 70.99 289 ASP B C 1
ATOM 4456 O O . ASP B 1 145 ? 25.547 58.680 60.790 1.00 71.17 289 ASP B O 1
ATOM 4461 N N . LYS B 1 146 ? 26.769 57.793 59.116 1.00 67.42 290 LYS B N 1
ATOM 4462 C CA . LYS B 1 146 ? 27.300 59.047 58.587 1.00 68.17 290 LYS B CA 1
ATOM 4463 C C . LYS B 1 146 ? 26.218 59.965 57.965 1.00 74.21 290 LYS B C 1
ATOM 4464 O O . LYS B 1 146 ? 26.409 61.184 57.908 1.00 74.62 290 LYS B O 1
ATOM 4470 N N . THR B 1 147 ? 25.073 59.386 57.540 1.00 71.80 291 THR B N 1
ATOM 4471 C CA . THR B 1 147 ? 23.993 60.087 56.839 1.00 73.24 291 THR B CA 1
ATOM 4472 C C . THR B 1 147 ? 22.762 60.428 57.695 1.00 78.45 291 THR B C 1
ATOM 4473 O O . THR B 1 147 ? 21.941 61.235 57.254 1.00 81.92 291 THR B O 1
ATOM 4477 N N . GLY B 1 148 ? 22.612 59.801 58.864 1.00 72.06 292 GLY B N 1
ATOM 4478 C CA . GLY B 1 148 ? 21.465 60.054 59.729 1.00 72.14 292 GLY B CA 1
ATOM 4479 C C . GLY B 1 148 ? 21.364 59.196 60.973 1.00 75.63 292 GLY B C 1
ATOM 4480 O O . GLY B 1 148 ? 22.282 58.437 61.293 1.00 74.26 292 GLY B O 1
ATOM 4481 N N . ILE B 1 149 ? 20.235 59.339 61.696 1.00 73.45 293 ILE B N 1
ATOM 4482 C CA . ILE B 1 149 ? 19.894 58.630 62.944 1.00 72.52 293 ILE B CA 1
ATOM 4483 C C . ILE B 1 149 ? 18.504 58.015 62.778 1.00 76.50 293 ILE B C 1
ATOM 4484 O O . ILE B 1 149 ? 17.644 58.630 62.138 1.00 78.14 293 ILE B O 1
ATOM 4489 N N . VAL B 1 150 ? 18.287 56.801 63.337 1.00 71.03 294 VAL B N 1
ATOM 4490 C CA . VAL B 1 150 ? 17.000 56.109 63.267 1.00 71.48 294 VAL B CA 1
ATOM 4491 C C . VAL B 1 150 ? 16.749 55.259 64.532 1.00 74.63 294 VAL B C 1
ATOM 4492 O O . VAL B 1 150 ? 17.682 54.731 65.134 1.00 73.69 294 VAL B O 1
ATOM 4496 N N . LYS B 1 151 ? 15.485 55.180 64.946 1.00 73.03 295 LYS B N 1
ATOM 4497 C CA . LYS B 1 151 ? 15.047 54.354 66.066 1.00 72.30 295 LYS B CA 1
ATOM 4498 C C . LYS B 1 151 ? 14.783 52.958 65.472 1.00 74.99 295 LYS B C 1
ATOM 4499 O O . LYS B 1 151 ? 14.090 52.838 64.456 1.00 75.93 295 LYS B O 1
ATOM 4505 N N . VAL B 1 152 ? 15.409 51.928 66.053 1.00 69.37 296 VAL B N 1
ATOM 4506 C CA . VAL B 1 152 ? 15.308 50.539 65.602 1.00 68.77 296 VAL B CA 1
ATOM 4507 C C . VAL B 1 152 ? 14.624 49.714 66.679 1.00 74.57 296 VAL B C 1
ATOM 4508 O O . VAL B 1 152 ? 15.027 49.749 67.849 1.00 74.24 296 VAL B O 1
ATOM 4512 N N . PHE B 1 153 ? 13.591 48.968 66.267 1.00 71.60 297 PHE B N 1
ATOM 4513 C CA . PHE B 1 153 ? 12.880 48.071 67.156 1.00 72.39 297 PHE B CA 1
ATOM 4514 C C . PHE B 1 153 ? 13.141 46.626 66.760 1.00 77.63 297 PHE B C 1
ATOM 4515 O O . PHE B 1 153 ? 12.951 46.254 65.606 1.00 78.15 297 PHE B O 1
ATOM 4523 N N . LEU B 1 154 ? 13.569 45.811 67.713 1.00 75.44 298 LEU B N 1
ATOM 4524 C CA . LEU B 1 154 ? 13.801 44.391 67.504 1.00 76.56 298 LEU B CA 1
ATOM 4525 C C . LEU B 1 154 ? 12.923 43.621 68.484 1.00 85.13 298 LEU B C 1
ATOM 4526 O O . LEU B 1 154 ? 13.113 43.755 69.698 1.00 84.31 298 LEU B O 1
ATOM 4531 N N . PRO B 1 155 ? 11.936 42.832 67.981 1.00 85.91 299 PRO B N 1
ATOM 4532 C CA . PRO B 1 155 ? 11.055 42.077 68.888 1.00 88.13 299 PRO B CA 1
ATOM 4533 C C . PRO B 1 155 ? 11.773 40.969 69.658 1.00 92.98 299 PRO B C 1
ATOM 4534 O O . PRO B 1 155 ? 12.839 40.520 69.239 1.00 90.74 299 PRO B O 1
ATOM 4538 N N . LYS B 1 156 ? 11.161 40.523 70.770 1.00 92.82 300 LYS B N 1
ATOM 4539 C CA . LYS B 1 156 ? 11.662 39.498 71.699 1.00 93.66 300 LYS B CA 1
ATOM 4540 C C . LYS B 1 156 ? 11.955 38.136 71.071 1.00 100.51 300 LYS B C 1
ATOM 4541 O O . LYS B 1 156 ? 12.949 37.513 71.459 1.00 99.45 300 LYS B O 1
ATOM 4547 N N . ASP B 1 157 ? 11.114 37.657 70.119 1.00 100.64 301 ASP B N 1
ATOM 4548 C CA . ASP B 1 157 ? 11.369 36.350 69.501 1.00 102.38 301 ASP B CA 1
ATOM 4549 C C . ASP B 1 157 ? 12.146 36.453 68.175 1.00 105.15 301 ASP B C 1
ATOM 4550 O O . ASP B 1 157 ? 11.973 35.624 67.273 1.00 106.60 301 ASP B O 1
ATOM 4555 N N . SER B 1 158 ? 13.059 37.434 68.091 1.00 98.43 302 SER B N 1
ATOM 4556 C CA . SER B 1 158 ? 13.971 37.536 66.966 1.00 96.51 302 SER B CA 1
ATOM 4557 C C . SER B 1 158 ? 15.012 36.473 67.300 1.00 99.92 302 SER B C 1
ATOM 4558 O O . SER B 1 158 ? 15.256 36.215 68.487 1.00 99.92 302 SER B O 1
ATOM 4561 N N . GLU B 1 159 ? 15.576 35.814 66.283 1.00 95.85 303 GLU B N 1
ATOM 4562 C CA . GLU B 1 159 ? 16.580 34.761 66.487 1.00 95.14 303 GLU B CA 1
ATOM 4563 C C . GLU B 1 159 ? 17.794 35.334 67.213 1.00 95.55 303 GLU B C 1
ATOM 4564 O O . GLU B 1 159 ? 18.319 34.731 68.152 1.00 94.84 303 GLU B O 1
ATOM 4570 N N . ASP B 1 160 ? 18.211 36.521 66.775 1.00 89.52 304 ASP B N 1
ATOM 4571 C CA . ASP B 1 160 ? 19.393 37.222 67.243 1.00 86.21 304 ASP B CA 1
ATOM 4572 C C . ASP B 1 160 ? 19.157 38.140 68.454 1.00 86.78 304 ASP B C 1
ATOM 4573 O O . ASP B 1 160 ? 20.064 38.901 68.796 1.00 84.29 304 ASP B O 1
ATOM 4578 N N . TYR B 1 161 ? 17.974 38.044 69.124 1.00 83.92 305 TYR B N 1
ATOM 4579 C CA . TYR B 1 161 ? 17.609 38.871 70.287 1.00 83.31 305 TYR B CA 1
ATOM 4580 C C . TYR B 1 161 ? 18.609 38.819 71.443 1.00 86.66 305 TYR B C 1
ATOM 4581 O O . TYR B 1 161 ? 18.942 39.877 71.980 1.00 84.38 305 TYR B O 1
ATOM 4590 N N . ARG B 1 162 ? 19.064 37.612 71.843 1.00 84.97 306 ARG B N 1
ATOM 4591 C CA . ARG B 1 162 ? 19.977 37.470 72.979 1.00 84.63 306 ARG B CA 1
ATOM 4592 C C . ARG B 1 162 ? 21.362 38.098 72.707 1.00 86.25 306 ARG B C 1
ATOM 4593 O O . ARG B 1 162 ? 21.976 38.577 73.668 1.00 86.56 306 ARG B O 1
ATOM 4601 N N . GLU B 1 163 ? 21.823 38.142 71.429 1.00 79.98 307 GLU B N 1
ATOM 4602 C CA A GLU B 1 163 ? 23.086 38.783 71.074 0.50 77.51 307 GLU B CA 1
ATOM 4603 C CA B GLU B 1 163 ? 23.088 38.788 71.035 0.50 77.31 307 GLU B CA 1
ATOM 4604 C C . GLU B 1 163 ? 22.907 40.309 71.062 1.00 79.43 307 GLU B C 1
ATOM 4605 O O . GLU B 1 163 ? 23.831 41.042 71.430 1.00 77.04 307 GLU B O 1
ATOM 4616 N N . ALA B 1 164 ? 21.701 40.783 70.674 1.00 75.78 308 ALA B N 1
ATOM 4617 C CA . ALA B 1 164 ? 21.342 42.197 70.648 1.00 74.30 308 ALA B CA 1
ATOM 4618 C C . ALA B 1 164 ? 21.168 42.696 72.074 1.00 78.21 308 ALA B C 1
ATOM 4619 O O . ALA B 1 164 ? 21.317 43.884 72.330 1.00 77.25 308 ALA B O 1
ATOM 4621 N N . PHE B 1 165 ? 20.880 41.775 73.006 1.00 76.09 309 PHE B N 1
ATOM 4622 C CA . PHE B 1 165 ? 20.741 42.064 74.428 1.00 75.51 309 PHE B CA 1
ATOM 4623 C C . PHE B 1 165 ? 22.132 42.219 75.054 1.00 76.12 309 PHE B C 1
ATOM 4624 O O . PHE B 1 165 ? 22.283 42.944 76.033 1.00 75.86 309 PHE B O 1
ATOM 4632 N N . LYS B 1 166 ? 23.149 41.536 74.495 1.00 70.81 310 LYS B N 1
ATOM 4633 C CA . LYS B 1 166 ? 24.535 41.574 74.967 1.00 68.72 310 LYS B CA 1
ATOM 4634 C C . LYS B 1 166 ? 25.368 42.729 74.379 1.00 72.83 310 LYS B C 1
ATOM 4635 O O . LYS B 1 166 ? 26.388 43.077 74.968 1.00 73.22 310 LYS B O 1
ATOM 4641 N N . VAL B 1 167 ? 24.994 43.276 73.198 1.00 68.81 311 VAL B N 1
ATOM 4642 C CA . VAL B 1 167 ? 25.805 44.292 72.516 1.00 66.99 311 VAL B CA 1
ATOM 4643 C C . VAL B 1 167 ? 25.989 45.568 73.367 1.00 69.94 311 VAL B C 1
ATOM 4644 O O . VAL B 1 167 ? 25.035 46.140 73.909 1.00 69.55 311 VAL B O 1
ATOM 4648 N N . LEU B 1 168 ? 27.260 45.971 73.491 1.00 65.55 312 LEU B N 1
ATOM 4649 C CA . LEU B 1 168 ? 27.675 47.153 74.226 1.00 64.40 312 LEU B CA 1
ATOM 4650 C C . LEU B 1 168 ? 27.329 48.423 73.436 1.00 67.97 312 LEU B C 1
ATOM 4651 O O . LEU B 1 168 ? 27.378 48.402 72.203 1.00 66.55 312 LEU B O 1
ATOM 4656 N N . PRO B 1 169 ? 26.985 49.552 74.092 1.00 66.44 313 PRO B N 1
ATOM 4657 C CA . PRO B 1 169 ? 26.713 50.779 73.310 1.00 66.12 313 PRO B CA 1
ATOM 4658 C C . PRO B 1 169 ? 28.022 51.308 72.718 1.00 68.47 313 PRO B C 1
ATOM 4659 O O . PRO B 1 169 ? 29.118 51.028 73.242 1.00 68.44 313 PRO B O 1
ATOM 4663 N N . ASP B 1 170 ? 27.898 52.015 71.582 1.00 63.84 314 ASP B N 1
ATOM 4664 C CA . ASP B 1 170 ? 28.979 52.607 70.791 1.00 62.35 314 ASP B CA 1
ATOM 4665 C C . ASP B 1 170 ? 29.733 51.545 69.991 1.00 64.00 314 ASP B C 1
ATOM 4666 O O . ASP B 1 170 ? 30.798 51.823 69.431 1.00 63.22 314 ASP B O 1
ATOM 4671 N N . ALA B 1 171 ? 29.133 50.342 69.886 1.00 59.22 315 ALA B N 1
ATOM 4672 C CA . ALA B 1 171 ? 29.617 49.265 69.020 1.00 57.72 315 ALA B CA 1
ATOM 4673 C C . ALA B 1 171 ? 28.922 49.512 67.661 1.00 59.22 315 ALA B C 1
ATOM 4674 O O . ALA B 1 171 ? 27.880 50.186 67.615 1.00 58.20 315 ALA B O 1
ATOM 4676 N N . VAL B 1 172 ? 29.514 49.006 66.561 1.00 54.66 316 VAL B N 1
ATOM 4677 C CA . VAL B 1 172 ? 28.944 49.142 65.218 1.00 54.51 316 VAL B CA 1
ATOM 4678 C C . VAL B 1 172 ? 28.260 47.829 64.847 1.00 59.84 316 VAL B C 1
ATOM 4679 O O . VAL B 1 172 ? 28.889 46.770 64.866 1.00 59.83 316 VAL B O 1
ATOM 4683 N N . VAL B 1 173 ? 26.963 47.900 64.546 1.00 57.66 317 VAL B N 1
ATOM 4684 C CA . VAL B 1 173 ? 26.143 46.731 64.215 1.00 58.38 317 VAL B CA 1
ATOM 4685 C C . VAL B 1 173 ? 25.366 46.908 62.912 1.00 63.10 317 VAL B C 1
ATOM 4686 O O . VAL B 1 173 ? 25.332 48.005 62.350 1.00 63.71 317 VAL B O 1
ATOM 4690 N N . ALA B 1 174 ? 24.709 45.829 62.464 1.00 59.52 318 ALA B N 1
ATOM 4691 C CA . ALA B 1 174 ? 23.848 45.826 61.292 1.00 60.41 318 ALA B CA 1
ATOM 4692 C C . ALA B 1 174 ? 22.470 45.274 61.664 1.00 65.34 318 ALA B C 1
ATOM 4693 O O . ALA B 1 174 ? 22.353 44.409 62.545 1.00 64.51 318 ALA B O 1
ATOM 4695 N N . PHE B 1 175 ? 21.426 45.808 61.012 1.00 62.97 319 PHE B N 1
ATOM 4696 C CA . PHE B 1 175 ? 20.043 45.397 61.214 1.00 63.42 319 PHE B CA 1
ATOM 4697 C C . PHE B 1 175 ? 19.367 45.176 59.889 1.00 68.90 319 PHE B C 1
ATOM 4698 O O . PHE B 1 175 ? 19.386 46.072 59.044 1.00 69.88 319 PHE B O 1
ATOM 4706 N N . LYS B 1 176 ? 18.759 43.993 59.709 1.00 65.95 320 LYS B N 1
ATOM 4707 C CA . LYS B 1 176 ? 17.964 43.663 58.535 1.00 67.42 320 LYS B CA 1
ATOM 4708 C C . LYS B 1 176 ? 16.495 43.741 58.962 1.00 73.05 320 LYS B C 1
ATOM 4709 O O . LYS B 1 176 ? 16.116 43.178 59.992 1.00 72.16 320 LYS B O 1
ATOM 4715 N N . GLY B 1 177 ? 15.697 44.464 58.185 1.00 72.19 321 GLY B N 1
ATOM 4716 C CA . GLY B 1 177 ? 14.273 44.625 58.448 1.00 73.79 321 GLY B CA 1
ATOM 4717 C C . GLY B 1 177 ? 13.572 45.555 57.484 1.00 79.28 321 GLY B C 1
ATOM 4718 O O . GLY B 1 177 ? 14.052 45.793 56.371 1.00 78.40 321 GLY B O 1
ATOM 4719 N N . PHE B 1 178 ? 12.423 46.089 57.921 1.00 77.58 322 PHE B N 1
ATOM 4720 C CA . PHE B 1 178 ? 11.583 46.981 57.136 1.00 78.66 322 PHE B CA 1
ATOM 4721 C C . PHE B 1 178 ? 11.467 48.327 57.824 1.00 82.16 322 PHE B C 1
ATOM 4722 O O . PHE B 1 178 ? 11.340 48.385 59.047 1.00 81.68 322 PHE B O 1
ATOM 4730 N N . TYR B 1 179 ? 11.623 49.397 57.036 1.00 78.93 323 TYR B N 1
ATOM 4731 C CA . TYR B 1 179 ? 11.521 50.764 57.509 1.00 78.68 323 TYR B CA 1
ATOM 4732 C C . TYR B 1 179 ? 10.093 51.263 57.345 1.00 85.64 323 TYR B C 1
ATOM 4733 O O . TYR B 1 179 ? 9.548 51.281 56.236 1.00 87.51 323 TYR B O 1
ATOM 4742 N N . SER B 1 180 ? 9.491 51.651 58.470 1.00 82.06 324 SER B N 1
ATOM 4743 C CA . SER B 1 180 ? 8.144 52.192 58.552 1.00 83.85 324 SER B CA 1
ATOM 4744 C C . SER B 1 180 ? 8.212 53.680 58.221 1.00 89.72 324 SER B C 1
ATOM 4745 O O . SER B 1 180 ? 9.120 54.377 58.693 1.00 89.01 324 SER B O 1
ATOM 4748 N N . LYS B 1 181 ? 7.241 54.172 57.432 1.00 88.33 325 LYS B N 1
ATOM 4749 C CA . LYS B 1 181 ? 7.136 55.587 57.074 1.00 89.02 325 LYS B CA 1
ATOM 4750 C C . LYS B 1 181 ? 6.875 56.448 58.327 1.00 93.40 325 LYS B C 1
ATOM 4751 O O . LYS B 1 181 ? 7.018 57.672 58.278 1.00 93.81 325 LYS B O 1
ATOM 4757 N N . LYS B 1 182 ? 6.564 55.786 59.464 1.00 89.39 326 LYS B N 1
ATOM 4758 C CA . LYS B 1 182 ? 6.315 56.410 60.763 1.00 89.12 326 LYS B CA 1
ATOM 4759 C C . LYS B 1 182 ? 7.627 56.787 61.459 1.00 93.02 326 LYS B C 1
ATOM 4760 O O . LYS B 1 182 ? 7.610 57.558 62.424 1.00 93.19 326 LYS B O 1
ATOM 4766 N N . GLY B 1 183 ? 8.748 56.275 60.940 1.00 89.15 327 GLY B N 1
ATOM 4767 C CA . GLY B 1 183 ? 10.087 56.583 61.441 1.00 86.89 327 GLY B CA 1
ATOM 4768 C C . GLY B 1 183 ? 10.736 55.570 62.367 1.00 89.71 327 GLY B C 1
ATOM 4769 O O . GLY B 1 183 ? 11.584 55.934 63.189 1.00 88.09 327 GLY B O 1
ATOM 4770 N N . ILE B 1 184 ? 10.345 54.294 62.245 1.00 86.44 328 ILE B N 1
ATOM 4771 C CA . ILE B 1 184 ? 10.898 53.209 63.055 1.00 84.21 328 ILE B CA 1
ATOM 4772 C C . ILE B 1 184 ? 11.350 52.099 62.115 1.00 84.85 328 ILE B C 1
ATOM 4773 O O . ILE B 1 184 ? 10.651 51.761 61.161 1.00 86.22 328 ILE B O 1
ATOM 4778 N N . PHE B 1 185 ? 12.518 51.537 62.382 1.00 77.49 329 PHE B N 1
ATOM 4779 C CA . PHE B 1 185 ? 13.013 50.422 61.599 1.00 75.97 329 PHE B CA 1
ATOM 4780 C C . PHE B 1 185 ? 12.636 49.136 62.352 1.00 79.78 329 PHE B C 1
ATOM 4781 O O . PHE B 1 185 ? 13.146 48.882 63.442 1.00 77.67 329 PHE B O 1
ATOM 4789 N N . PHE B 1 186 ? 11.678 48.378 61.804 1.00 78.83 330 PHE B N 1
ATOM 4790 C CA . PHE B 1 186 ? 11.224 47.116 62.381 1.00 79.76 330 PHE B CA 1
ATOM 4791 C C . PHE B 1 186 ? 12.127 45.982 61.914 1.00 81.52 330 PHE B C 1
ATOM 4792 O O . PHE B 1 186 ? 11.862 45.329 60.894 1.00 81.87 330 PHE B O 1
ATOM 4800 N N . ALA B 1 187 ? 13.234 45.795 62.654 1.00 74.82 331 ALA B N 1
ATOM 4801 C CA . ALA B 1 187 ? 14.244 44.778 62.380 1.00 73.20 331 ALA B CA 1
ATOM 4802 C C . ALA B 1 187 ? 13.748 43.371 62.704 1.00 76.93 331 ALA B C 1
ATOM 4803 O O . ALA B 1 187 ? 12.936 43.193 63.605 1.00 77.40 331 ALA B O 1
ATOM 4805 N N . ASN B 1 188 ? 14.222 42.385 61.937 1.00 73.26 332 ASN B N 1
ATOM 4806 C CA . ASN B 1 188 ? 13.930 40.959 62.109 1.00 74.45 332 ASN B CA 1
ATOM 4807 C C . ASN B 1 188 ? 15.251 40.184 62.297 1.00 77.25 332 ASN B C 1
ATOM 4808 O O . ASN B 1 188 ? 15.224 39.016 62.683 1.00 78.75 332 ASN B O 1
ATOM 4813 N N . LYS B 1 189 ? 16.398 40.846 62.022 1.00 70.13 333 LYS B N 1
ATOM 4814 C CA . LYS B 1 189 ? 17.735 40.273 62.131 1.00 68.03 333 LYS B CA 1
ATOM 4815 C C . LYS B 1 189 ? 18.756 41.291 62.642 1.00 70.54 333 LYS B C 1
ATOM 4816 O O . LYS B 1 189 ? 18.716 42.472 62.278 1.00 70.20 333 LYS B O 1
ATOM 4822 N N . PHE B 1 190 ? 19.664 40.815 63.507 1.00 65.33 334 PHE B N 1
ATOM 4823 C CA . PHE B 1 190 ? 20.742 41.585 64.115 1.00 62.36 334 PHE B CA 1
ATOM 4824 C C . PHE B 1 190 ? 22.089 40.930 63.772 1.00 64.37 334 PHE B C 1
ATOM 4825 O O . PHE B 1 190 ? 22.213 39.701 63.832 1.00 63.46 334 PHE B O 1
ATOM 4833 N N . TYR B 1 191 ? 23.095 41.754 63.399 1.00 60.18 335 TYR B N 1
ATOM 4834 C CA . TYR B 1 191 ? 24.440 41.279 63.022 1.00 58.82 335 TYR B CA 1
ATOM 4835 C C . TYR B 1 191 ? 25.551 41.970 63.803 1.00 60.31 335 TYR B C 1
ATOM 4836 O O . TYR B 1 191 ? 25.489 43.177 64.037 1.00 57.37 335 TYR B O 1
ATOM 4845 N N . LEU B 1 192 ? 26.604 41.213 64.142 1.00 57.97 336 LEU B N 1
ATOM 4846 C CA . LEU B 1 192 ? 27.805 41.745 64.790 1.00 56.26 336 LEU B CA 1
ATOM 4847 C C . LEU B 1 192 ? 28.932 41.595 63.777 1.00 59.90 336 LEU B C 1
ATOM 4848 O O . LEU B 1 192 ? 28.871 40.642 63.015 1.00 60.92 336 LEU B O 1
ATOM 4853 N N . PRO B 1 193 ? 29.982 42.469 63.741 1.00 55.69 337 PRO B N 1
ATOM 4854 C CA . PRO B 1 193 ? 31.079 42.268 62.765 1.00 55.97 337 PRO B CA 1
ATOM 4855 C C . PRO B 1 193 ? 31.485 40.787 62.701 1.00 63.30 337 PRO B C 1
ATOM 4856 O O . PRO B 1 193 ? 31.580 40.224 61.603 1.00 63.24 337 PRO B O 1
ATOM 4860 N N . ASP B 1 194 ? 31.690 40.139 63.882 1.00 62.58 338 ASP B N 1
ATOM 4861 C CA . ASP B 1 194 ? 32.055 38.730 64.071 1.00 65.05 338 ASP B CA 1
ATOM 4862 C C . ASP B 1 194 ? 33.427 38.343 63.445 1.00 70.47 338 ASP B C 1
ATOM 4863 O O . ASP B 1 194 ? 34.238 39.214 63.159 1.00 69.12 338 ASP B O 1
ATOM 4868 N N . VAL B 1 195 ? 33.703 37.040 63.296 1.00 69.86 339 VAL B N 1
ATOM 4869 C CA . VAL B 1 195 ? 34.924 36.532 62.668 1.00 71.44 339 VAL B CA 1
ATOM 4870 C C . VAL B 1 195 ? 34.470 35.491 61.649 1.00 79.59 339 VAL B C 1
ATOM 4871 O O . VAL B 1 195 ? 33.433 34.878 61.896 1.00 80.31 339 VAL B O 1
ATOM 4875 N N . PRO B 1 196 ? 35.152 35.315 60.493 1.00 78.25 340 PRO B N 1
ATOM 4876 C CA . PRO B 1 196 ? 34.663 34.317 59.512 1.00 80.86 340 PRO B CA 1
ATOM 4877 C C . PRO B 1 196 ? 34.627 32.892 60.058 1.00 89.24 340 PRO B C 1
ATOM 4878 O O . PRO B 1 196 ? 35.552 32.484 60.763 1.00 88.30 340 PRO B O 1
ATOM 4882 N N . LEU B 1 197 ? 33.549 32.143 59.755 1.00 90.63 341 LEU B N 1
ATOM 4883 C CA . LEU B 1 197 ? 33.411 30.750 60.192 1.00 93.64 341 LEU B CA 1
ATOM 4884 C C . LEU B 1 197 ? 34.444 29.854 59.500 1.00 103.25 341 LEU B C 1
ATOM 4885 O O . LEU B 1 197 ? 34.931 28.899 60.111 1.00 103.83 341 LEU B O 1
ATOM 4890 N N . TYR B 1 198 ? 34.809 30.199 58.249 1.00 103.53 342 TYR B N 1
ATOM 4891 C CA . TYR B 1 198 ? 35.799 29.465 57.471 1.00 107.00 342 TYR B CA 1
ATOM 4892 C C . TYR B 1 198 ? 36.993 30.341 57.132 1.00 111.65 342 TYR B C 1
ATOM 4893 O O . TYR B 1 198 ? 36.829 31.427 56.567 1.00 109.90 342 TYR B O 1
ATOM 4902 N N . ARG B 1 199 ? 38.194 29.864 57.501 1.00 110.43 343 ARG B N 1
ATOM 4903 C CA . ARG B 1 199 ? 39.486 30.501 57.246 1.00 110.31 343 ARG B CA 1
ATOM 4904 C C . ARG B 1 199 ? 40.499 29.412 56.888 1.00 116.74 343 ARG B C 1
ATOM 4905 O O . ARG B 1 199 ? 40.565 28.385 57.577 1.00 117.51 343 ARG B O 1
ATOM 4913 N N . LYS B 1 200 ? 41.255 29.633 55.788 1.00 114.23 344 LYS B N 1
ATOM 4914 C CA . LYS B 1 200 ? 42.258 28.716 55.245 1.00 116.34 344 LYS B CA 1
ATOM 4915 C C . LYS B 1 200 ? 43.310 28.284 56.262 1.00 119.82 344 LYS B C 1
ATOM 4916 O O . LYS B 1 200 ? 43.805 29.117 57.025 1.00 118.01 344 LYS B O 1
ATOM 4922 N N . GLN B 1 201 ? 43.631 26.975 56.280 1.00 117.27 345 GLN B N 1
ATOM 4923 C CA . GLN B 1 201 ? 44.632 26.410 57.187 1.00 116.78 345 GLN B CA 1
ATOM 4924 C C . GLN B 1 201 ? 46.018 26.907 56.790 1.00 119.22 345 GLN B C 1
ATOM 4925 O O . GLN B 1 201 ? 46.280 27.136 55.603 1.00 119.73 345 GLN B O 1
ATOM 4931 N N . LYS B 1 202 ? 46.887 27.119 57.791 1.00 113.65 346 LYS B N 1
ATOM 4932 C CA . LYS B 1 202 ? 48.250 27.602 57.569 1.00 113.03 346 LYS B CA 1
ATOM 4933 C C . LYS B 1 202 ? 49.236 26.449 57.346 1.00 118.31 346 LYS B C 1
ATOM 4934 O O . LYS B 1 202 ? 49.046 25.376 57.928 1.00 119.05 346 LYS B O 1
ATOM 4940 N N . PRO B 1 203 ? 50.282 26.632 56.500 1.00 115.29 347 PRO B N 1
ATOM 4941 C CA . PRO B 1 203 ? 51.238 25.530 56.273 1.00 117.54 347 PRO B CA 1
ATOM 4942 C C . PRO B 1 203 ? 52.092 25.211 57.503 1.00 119.65 347 PRO B C 1
ATOM 4943 O O . PRO B 1 203 ? 52.470 26.135 58.232 1.00 117.51 347 PRO B O 1
ATOM 4947 N N . PRO B 1 204 ? 52.387 23.912 57.764 1.00 116.73 348 PRO B N 1
ATOM 4948 C CA . PRO B 1 204 ? 53.179 23.555 58.952 1.00 116.11 348 PRO B CA 1
ATOM 4949 C C . PRO B 1 204 ? 54.597 24.121 58.974 1.00 117.76 348 PRO B C 1
ATOM 4950 O O . PRO B 1 204 ? 55.197 24.346 57.920 1.00 118.14 348 PRO B O 1
ATOM 4954 N N . LEU B 1 205 ? 55.121 24.352 60.184 1.00 111.84 349 LEU B N 1
ATOM 4955 C CA . LEU B 1 205 ? 56.470 24.881 60.392 1.00 111.61 349 LEU B CA 1
ATOM 4956 C C . LEU B 1 205 ? 57.486 23.734 60.367 1.00 119.91 349 LEU B C 1
ATOM 4957 O O . LEU B 1 205 ? 57.113 22.586 60.619 1.00 120.97 349 LEU B O 1
ATOM 4962 N N . GLU B 1 206 ? 58.768 24.044 60.067 1.00 118.63 350 GLU B N 1
ATOM 4963 C CA . GLU B 1 206 ? 59.878 23.073 60.006 1.00 122.50 350 GLU B CA 1
ATOM 4964 C C . GLU B 1 206 ? 59.925 22.200 61.268 1.00 126.42 350 GLU B C 1
ATOM 4965 O O . GLU B 1 206 ? 60.058 20.977 61.171 1.00 129.06 350 GLU B O 1
ATOM 4971 N N . GLU B 1 207 ? 59.758 22.837 62.439 1.00 119.57 351 GLU B N 1
ATOM 4972 C CA . GLU B 1 207 ? 59.668 22.196 63.749 1.00 119.33 351 GLU B CA 1
ATOM 4973 C C . GLU B 1 207 ? 58.968 23.103 64.760 1.00 117.80 351 GLU B C 1
ATOM 4974 O O . GLU B 1 207 ? 58.891 24.318 64.556 1.00 115.61 351 GLU B O 1
ATOM 4980 N N . LYS B 1 208 ? 58.404 22.488 65.817 1.00 111.68 352 LYS B N 1
ATOM 4981 C CA . LYS B 1 208 ? 57.657 23.143 66.886 1.00 107.10 352 LYS B CA 1
ATOM 4982 C C . LYS B 1 208 ? 58.435 24.258 67.578 1.00 107.98 352 LYS B C 1
ATOM 4983 O O . LYS B 1 208 ? 59.590 24.074 67.961 1.00 109.43 352 LYS B O 1
ATOM 4989 N N . VAL B 1 209 ? 57.797 25.428 67.695 1.00 100.14 353 VAL B N 1
ATOM 4990 C CA . VAL B 1 209 ? 58.297 26.612 68.393 1.00 97.36 353 VAL B CA 1
ATOM 4991 C C . VAL B 1 209 ? 57.218 27.053 69.387 1.00 96.35 353 VAL B C 1
ATOM 4992 O O . VAL B 1 209 ? 56.023 27.017 69.067 1.00 94.77 353 VAL B O 1
ATOM 4996 N N . TYR B 1 210 ? 57.643 27.391 70.614 1.00 90.57 354 TYR B N 1
ATOM 4997 C CA . TYR B 1 210 ? 56.745 27.828 71.674 1.00 87.19 354 TYR B CA 1
ATOM 4998 C C . TYR B 1 210 ? 56.870 29.309 72.002 1.00 87.56 354 TYR B C 1
ATOM 4999 O O . TYR B 1 210 ? 57.936 29.905 71.836 1.00 87.17 354 TYR B O 1
ATOM 5008 N N . ALA B 1 211 ? 55.758 29.888 72.478 1.00 81.64 355 ALA B N 1
ATOM 5009 C CA . ALA B 1 211 ? 55.650 31.271 72.932 1.00 78.98 355 ALA B CA 1
ATOM 5010 C C . ALA B 1 211 ? 55.074 31.266 74.349 1.00 81.09 355 ALA B C 1
ATOM 5011 O O . ALA B 1 211 ? 54.134 30.521 74.629 1.00 81.21 355 ALA B O 1
ATOM 5013 N N . ILE B 1 212 ? 55.666 32.058 75.249 1.00 75.88 356 ILE B N 1
ATOM 5014 C CA . ILE B 1 212 ? 55.224 32.167 76.640 1.00 74.65 356 ILE B CA 1
ATOM 5015 C C . ILE B 1 212 ? 54.455 33.485 76.809 1.00 76.07 356 ILE B C 1
ATOM 5016 O O . ILE B 1 212 ? 54.935 34.537 76.375 1.00 74.52 356 ILE B O 1
ATOM 5021 N N . LEU B 1 213 ? 53.249 33.422 77.411 1.00 71.91 357 LEU B N 1
ATOM 5022 C CA . LEU B 1 213 ? 52.420 34.617 77.614 1.00 68.70 357 LEU B CA 1
ATOM 5023 C C . LEU B 1 213 ? 52.306 34.981 79.079 1.00 71.58 357 LEU B C 1
ATOM 5024 O O . LEU B 1 213 ? 51.821 34.186 79.881 1.00 71.25 357 LEU B O 1
ATOM 5029 N N . ILE B 1 214 ? 52.792 36.172 79.430 1.00 67.67 358 ILE B N 1
ATOM 5030 C CA . ILE B 1 214 ? 52.725 36.691 80.795 1.00 68.17 358 ILE B CA 1
ATOM 5031 C C . ILE B 1 214 ? 52.178 38.122 80.752 1.00 71.72 358 ILE B C 1
ATOM 5032 O O . ILE B 1 214 ? 52.113 38.718 79.678 1.00 71.96 358 ILE B O 1
ATOM 5037 N N . SER B 1 215 ? 51.737 38.642 81.899 1.00 67.20 359 SER B N 1
ATOM 5038 C CA . SER B 1 215 ? 51.214 40.001 82.077 1.00 64.87 359 SER B CA 1
ATOM 5039 C C . SER B 1 215 ? 51.063 40.272 83.566 1.00 68.87 359 SER B C 1
ATOM 5040 O O . SER B 1 215 ? 51.264 39.369 84.383 1.00 68.91 359 SER B O 1
ATOM 5043 N N . ASP B 1 216 ? 50.720 41.529 83.899 1.00 64.86 360 ASP B N 1
ATOM 5044 C CA . ASP B 1 216 ? 50.445 42.029 85.237 1.00 64.35 360 ASP B CA 1
ATOM 5045 C C . ASP B 1 216 ? 51.455 41.537 86.266 1.00 69.21 360 ASP B C 1
ATOM 5046 O O . ASP B 1 216 ? 51.104 40.885 87.255 1.00 70.50 360 ASP B O 1
ATOM 5051 N N . ILE B 1 217 ? 52.733 41.840 85.999 1.00 66.30 361 ILE B N 1
ATOM 5052 C CA . ILE B 1 217 ? 53.852 41.476 86.873 1.00 67.27 361 ILE B CA 1
ATOM 5053 C C . ILE B 1 217 ? 53.754 42.303 88.160 1.00 71.45 361 ILE B C 1
ATOM 5054 O O . ILE B 1 217 ? 53.882 41.746 89.244 1.00 73.30 361 ILE B O 1
ATOM 5059 N N . HIS B 1 218 ? 53.444 43.611 88.027 1.00 66.70 362 HIS B N 1
ATOM 5060 C CA . HIS B 1 218 ? 53.255 44.568 89.123 1.00 66.67 362 HIS B CA 1
ATOM 5061 C C . HIS B 1 218 ? 54.467 44.692 90.037 1.00 72.41 362 HIS B C 1
ATOM 5062 O O . HIS B 1 218 ? 54.314 44.696 91.263 1.00 73.81 362 HIS B O 1
ATOM 5069 N N . VAL B 1 219 ? 55.673 44.828 89.444 1.00 69.14 363 VAL B N 1
ATOM 5070 C CA . VAL B 1 219 ? 56.916 45.014 90.203 1.00 70.35 363 VAL B CA 1
ATOM 5071 C C . VAL B 1 219 ? 56.813 46.343 90.966 1.00 75.30 363 VAL B C 1
ATOM 5072 O O . VAL B 1 219 ? 56.497 47.380 90.373 1.00 73.47 363 VAL B O 1
ATOM 5076 N N . GLY B 1 220 ? 57.046 46.272 92.273 1.00 74.03 364 GLY B N 1
ATOM 5077 C CA . GLY B 1 220 ? 56.957 47.404 93.181 1.00 74.35 364 GLY B CA 1
ATOM 5078 C C . GLY B 1 220 ? 55.945 47.153 94.277 1.00 78.65 364 GLY B C 1
ATOM 5079 O O . GLY B 1 220 ? 56.046 47.739 95.349 1.00 79.41 364 GLY B O 1
ATOM 5080 N N . SER B 1 221 ? 54.959 46.286 93.994 1.00 74.35 365 SER B N 1
ATOM 5081 C CA . SER B 1 221 ? 53.912 45.887 94.926 1.00 74.30 365 SER B CA 1
ATOM 5082 C C . SER B 1 221 ? 54.444 44.817 95.883 1.00 79.75 365 SER B C 1
ATOM 5083 O O . SER B 1 221 ? 55.238 43.980 95.472 1.00 79.38 365 SER B O 1
ATOM 5086 N N . ARG B 1 222 ? 53.977 44.833 97.156 1.00 78.09 366 ARG B N 1
ATOM 5087 C CA . ARG B 1 222 ? 54.307 43.864 98.215 1.00 79.97 366 ARG B CA 1
ATOM 5088 C C . ARG B 1 222 ? 53.679 42.500 97.885 1.00 85.07 366 ARG B C 1
ATOM 5089 O O . ARG B 1 222 ? 54.160 41.464 98.346 1.00 87.06 366 ARG B O 1
ATOM 5097 N N . GLU B 1 223 ? 52.599 42.520 97.075 1.00 80.23 367 GLU B N 1
ATOM 5098 C CA . GLU B 1 223 ? 51.867 41.321 96.668 1.00 79.88 367 GLU B CA 1
ATOM 5099 C C . GLU B 1 223 ? 52.497 40.660 95.469 1.00 82.19 367 GLU B C 1
ATOM 5100 O O . GLU B 1 223 ? 51.997 39.626 95.024 1.00 82.11 367 GLU B O 1
ATOM 5106 N N . PHE B 1 224 ? 53.588 41.237 94.922 1.00 77.99 368 PHE B N 1
ATOM 5107 C CA . PHE B 1 224 ? 54.285 40.658 93.780 1.00 77.32 368 PHE B CA 1
ATOM 5108 C C . PHE B 1 224 ? 54.931 39.351 94.229 1.00 84.48 368 PHE B C 1
ATOM 5109 O O . PHE B 1 224 ? 55.706 39.335 95.196 1.00 86.12 368 PHE B O 1
ATOM 5117 N N . CYS B 1 225 ? 54.579 38.262 93.544 1.00 81.93 369 CYS B N 1
ATOM 5118 C CA . CYS B 1 225 ? 55.074 36.921 93.824 1.00 85.41 369 CYS B CA 1
ATOM 5119 C C . CYS B 1 225 ? 56.514 36.762 93.314 1.00 88.98 369 CYS B C 1
ATOM 5120 O O . CYS B 1 225 ? 56.782 36.099 92.308 1.00 87.86 369 CYS B O 1
ATOM 5123 N N . GLU B 1 226 ? 57.426 37.436 94.036 1.00 86.33 370 GLU B N 1
ATOM 5124 C CA . GLU B 1 226 ? 58.867 37.539 93.819 1.00 87.47 370 GLU B CA 1
ATOM 5125 C C . GLU B 1 226 ? 59.549 36.187 93.626 1.00 93.57 370 GLU B C 1
ATOM 5126 O O . GLU B 1 226 ? 60.253 36.010 92.634 1.00 93.51 370 GLU B O 1
ATOM 5132 N N . LYS B 1 227 ? 59.346 35.243 94.552 1.00 91.85 371 LYS B N 1
ATOM 5133 C CA . LYS B 1 227 ? 60.008 33.944 94.462 1.00 94.30 371 LYS B CA 1
ATOM 5134 C C . LYS B 1 227 ? 59.386 33.041 93.372 1.00 97.09 371 LYS B C 1
ATOM 5135 O O . LYS B 1 227 ? 60.121 32.274 92.750 1.00 98.84 371 LYS B O 1
ATOM 5141 N N . ALA B 1 228 ? 58.075 33.196 93.078 1.00 90.67 372 ALA B N 1
ATOM 5142 C CA . ALA B 1 228 ? 57.391 32.467 91.997 1.00 88.82 372 ALA B CA 1
ATOM 5143 C C . ALA B 1 228 ? 57.921 32.924 90.635 1.00 91.30 372 ALA B C 1
ATOM 5144 O O . ALA B 1 228 ? 58.118 32.096 89.743 1.00 91.48 372 ALA B O 1
ATOM 5146 N N . PHE B 1 229 ? 58.179 34.241 90.490 1.00 86.30 373 PHE B N 1
ATOM 5147 C CA . PHE B 1 229 ? 58.711 34.822 89.264 1.00 84.52 373 PHE B CA 1
ATOM 5148 C C . PHE B 1 229 ? 60.170 34.421 89.060 1.00 90.95 373 PHE B C 1
ATOM 5149 O O . PHE B 1 229 ? 60.570 34.170 87.925 1.00 90.17 373 PHE B O 1
ATOM 5157 N N . LEU B 1 230 ? 60.952 34.332 90.150 1.00 90.17 374 LEU B N 1
ATOM 5158 C CA . LEU B 1 230 ? 62.352 33.904 90.089 1.00 92.73 374 LEU B CA 1
ATOM 5159 C C . LEU B 1 230 ? 62.440 32.438 89.638 1.00 98.03 374 LEU B C 1
ATOM 5160 O O . LEU B 1 230 ? 63.298 32.113 88.817 1.00 99.24 374 LEU B O 1
ATOM 5165 N N . LYS B 1 231 ? 61.508 31.583 90.129 1.00 93.17 375 LYS B N 1
ATOM 5166 C CA . LYS B 1 231 ? 61.363 30.177 89.752 1.00 93.62 375 LYS B CA 1
ATOM 5167 C C . LYS B 1 231 ? 60.925 30.043 88.283 1.00 94.75 375 LYS B C 1
ATOM 5168 O O . LYS B 1 231 ? 61.233 29.036 87.652 1.00 96.47 375 LYS B O 1
ATOM 5174 N N . PHE B 1 232 ? 60.200 31.052 87.747 1.00 87.25 376 PHE B N 1
ATOM 5175 C CA . PHE B 1 232 ? 59.764 31.086 86.350 1.00 84.89 376 PHE B CA 1
ATOM 5176 C C . PHE B 1 232 ? 60.940 31.426 85.437 1.00 90.13 376 PHE B C 1
ATOM 5177 O O . PHE B 1 232 ? 61.045 30.871 84.339 1.00 90.18 376 PHE B O 1
ATOM 5185 N N . LEU B 1 233 ? 61.826 32.335 85.897 1.00 87.69 377 LEU B N 1
ATOM 5186 C CA . LEU B 1 233 ? 63.051 32.732 85.192 1.00 88.14 377 LEU B CA 1
ATOM 5187 C C . LEU B 1 233 ? 64.026 31.552 85.161 1.00 95.31 377 LEU B C 1
ATOM 5188 O O . LEU B 1 233 ? 64.745 31.384 84.174 1.00 96.05 377 LEU B O 1
ATOM 5193 N N . GLU B 1 234 ? 64.037 30.729 86.238 1.00 93.19 378 GLU B N 1
ATOM 5194 C CA . GLU B 1 234 ? 64.856 29.522 86.340 1.00 96.11 378 GLU B CA 1
ATOM 5195 C C . GLU B 1 234 ? 64.341 28.510 85.310 1.00 100.17 378 GLU B C 1
ATOM 5196 O O . GLU B 1 234 ? 65.144 27.978 84.546 1.00 100.98 378 GLU B O 1
ATOM 5202 N N . TRP B 1 235 ? 62.992 28.321 85.239 1.00 95.01 379 TRP B N 1
ATOM 5203 C CA . TRP B 1 235 ? 62.292 27.450 84.287 1.00 94.65 379 TRP B CA 1
ATOM 5204 C C . TRP B 1 235 ? 62.657 27.828 82.846 1.00 97.76 379 TRP B C 1
ATOM 5205 O O . TRP B 1 235 ? 62.917 26.936 82.035 1.00 98.36 379 TRP B O 1
ATOM 5216 N N . LEU B 1 236 ? 62.669 29.145 82.532 1.00 92.55 380 LEU B N 1
ATOM 5217 C CA . LEU B 1 236 ? 63.020 29.685 81.215 1.00 91.48 380 LEU B CA 1
ATOM 5218 C C . LEU B 1 236 ? 64.461 29.366 80.837 1.00 100.46 380 LEU B C 1
ATOM 5219 O O . LEU B 1 236 ? 64.753 29.198 79.650 1.00 100.25 380 LEU B O 1
ATOM 5224 N N . ASN B 1 237 ? 65.359 29.296 81.845 1.00 101.49 381 ASN B N 1
ATOM 5225 C CA . ASN B 1 237 ? 66.789 29.014 81.687 1.00 104.74 381 ASN B CA 1
ATOM 5226 C C . ASN B 1 237 ? 67.135 27.506 81.720 1.00 115.08 381 ASN B C 1
ATOM 5227 O O . ASN B 1 237 ? 68.284 27.146 81.944 1.00 118.36 381 ASN B O 1
ATOM 5232 N N . GLY B 1 238 ? 66.147 26.652 81.453 1.00 113.35 382 GLY B N 1
ATOM 5233 C CA . GLY B 1 238 ? 66.317 25.203 81.404 1.00 117.28 382 GLY B CA 1
ATOM 5234 C C . GLY B 1 238 ? 66.355 24.479 82.739 1.00 126.40 382 GLY B C 1
ATOM 5235 O O . GLY B 1 238 ? 66.674 23.287 82.779 1.00 129.05 382 GLY B O 1
ATOM 5236 N N . HIS B 1 239 ? 66.034 25.179 83.843 1.00 123.78 383 HIS B N 1
ATOM 5237 C CA . HIS B 1 239 ? 66.019 24.563 85.171 1.00 126.49 383 HIS B CA 1
ATOM 5238 C C . HIS B 1 239 ? 64.618 23.997 85.445 1.00 131.18 383 HIS B C 1
ATOM 5239 O O . HIS B 1 239 ? 63.842 24.543 86.233 1.00 128.77 383 HIS B O 1
ATOM 5246 N N . VAL B 1 240 ? 64.300 22.910 84.729 1.00 130.67 384 VAL B N 1
ATOM 5247 C CA . VAL B 1 240 ? 63.024 22.193 84.771 1.00 130.53 384 VAL B CA 1
ATOM 5248 C C . VAL B 1 240 ? 63.184 20.841 85.451 1.00 140.16 384 VAL B C 1
ATOM 5249 O O . VAL B 1 240 ? 64.316 20.392 85.642 1.00 142.55 384 VAL B O 1
ATOM 5253 N N . GLU B 1 241 ? 62.060 20.184 85.816 1.00 138.24 385 GLU B N 1
ATOM 5254 C CA . GLU B 1 241 ? 62.146 18.902 86.514 1.00 142.47 385 GLU B CA 1
ATOM 5255 C C . GLU B 1 241 ? 61.584 17.711 85.718 1.00 147.09 385 GLU B C 1
ATOM 5256 O O . GLU B 1 241 ? 61.701 16.574 86.178 1.00 150.26 385 GLU B O 1
ATOM 5262 N N . SER B 1 242 ? 61.026 17.960 84.519 1.00 140.24 386 SER B N 1
ATOM 5263 C CA . SER B 1 242 ? 60.510 16.891 83.663 1.00 140.91 386 SER B CA 1
ATOM 5264 C C . SER B 1 242 ? 61.044 17.007 82.231 1.00 142.75 386 SER B C 1
ATOM 5265 O O . SER B 1 242 ? 61.339 18.115 81.770 1.00 139.61 386 SER B O 1
ATOM 5268 N N . LYS B 1 243 ? 61.191 15.866 81.531 1.00 140.80 387 LYS B N 1
ATOM 5269 C CA . LYS B 1 243 ? 61.730 15.886 80.169 1.00 139.92 387 LYS B CA 1
ATOM 5270 C C . LYS B 1 243 ? 60.771 16.515 79.162 1.00 138.21 387 LYS B C 1
ATOM 5271 O O . LYS B 1 243 ? 61.241 17.104 78.188 1.00 136.62 387 LYS B O 1
ATOM 5277 N N . GLU B 1 244 ? 59.446 16.455 79.417 1.00 131.33 388 GLU B N 1
ATOM 5278 C CA . GLU B 1 244 ? 58.470 17.086 78.530 1.00 127.14 388 GLU B CA 1
ATOM 5279 C C . GLU B 1 244 ? 58.683 18.597 78.548 1.00 126.16 388 GLU B C 1
ATOM 5280 O O . GLU B 1 244 ? 58.657 19.233 77.495 1.00 123.62 388 GLU B O 1
ATOM 5286 N N . GLU B 1 245 ? 58.940 19.150 79.743 1.00 121.21 389 GLU B N 1
ATOM 5287 C CA . GLU B 1 245 ? 59.197 20.571 79.941 1.00 117.65 389 GLU B CA 1
ATOM 5288 C C . GLU B 1 245 ? 60.534 20.960 79.328 1.00 120.33 389 GLU B C 1
ATOM 5289 O O . GLU B 1 245 ? 60.625 22.029 78.731 1.00 117.40 389 GLU B O 1
ATOM 5295 N N . GLU B 1 246 ? 61.536 20.049 79.394 1.00 118.93 390 GLU B N 1
ATOM 5296 C CA . GLU B 1 246 ? 62.870 20.194 78.803 1.00 119.61 390 GLU B CA 1
ATOM 5297 C C . GLU B 1 246 ? 62.777 20.370 77.277 1.00 120.94 390 GLU B C 1
ATOM 5298 O O . GLU B 1 246 ? 63.475 21.213 76.709 1.00 119.58 390 GLU B O 1
ATOM 5304 N N . GLU B 1 247 ? 61.879 19.603 76.635 1.00 116.80 391 GLU B N 1
ATOM 5305 C CA . GLU B 1 247 ? 61.620 19.671 75.200 1.00 115.60 391 GLU B CA 1
ATOM 5306 C C . GLU B 1 247 ? 60.980 21.025 74.858 1.00 114.48 391 GLU B C 1
ATOM 5307 O O . GLU B 1 247 ? 61.315 21.617 73.830 1.00 112.83 391 GLU B O 1
ATOM 5313 N N . ILE B 1 248 ? 60.101 21.528 75.753 1.00 108.77 392 ILE B N 1
ATOM 5314 C CA . ILE B 1 248 ? 59.397 22.805 75.587 1.00 105.23 392 ILE B CA 1
ATOM 5315 C C . ILE B 1 248 ? 60.368 23.990 75.698 1.00 107.84 392 ILE B C 1
ATOM 5316 O O . ILE B 1 248 ? 60.402 24.820 74.791 1.00 105.39 392 ILE B O 1
ATOM 5321 N N . VAL B 1 249 ? 61.169 24.046 76.790 1.00 105.97 393 VAL B N 1
ATOM 5322 C CA . VAL B 1 249 ? 62.149 25.108 77.082 1.00 105.52 393 VAL B CA 1
ATOM 5323 C C . VAL B 1 249 ? 63.176 25.274 75.954 1.00 111.05 393 VAL B C 1
ATOM 5324 O O . VAL B 1 249 ? 63.540 26.412 75.631 1.00 109.46 393 VAL B O 1
ATOM 5328 N N . SER B 1 250 ? 63.612 24.150 75.336 1.00 110.39 394 SER B N 1
ATOM 5329 C CA . SER B 1 250 ? 64.555 24.144 74.209 1.00 111.73 394 SER B CA 1
ATOM 5330 C C . SER B 1 250 ? 63.960 24.840 72.977 1.00 113.24 394 SER B C 1
ATOM 5331 O O . SER B 1 250 ? 64.704 25.402 72.169 1.00 113.60 394 SER B O 1
ATOM 5334 N N . ARG B 1 251 ? 62.617 24.795 72.845 1.00 106.68 395 ARG B N 1
ATOM 5335 C CA . ARG B 1 251 ? 61.861 25.344 71.713 1.00 103.54 395 ARG B CA 1
ATOM 5336 C C . ARG B 1 251 ? 61.158 26.689 72.000 1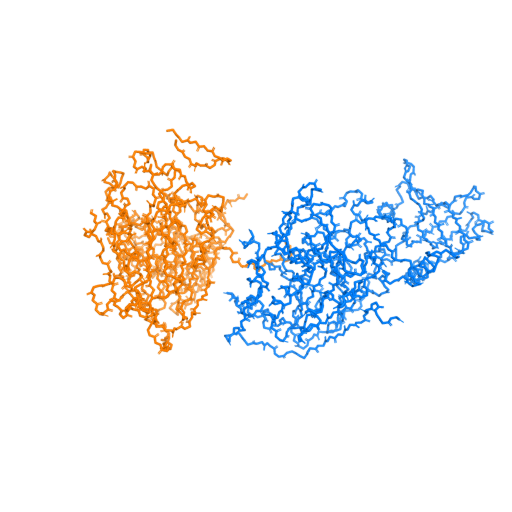.00 101.39 395 ARG B C 1
ATOM 5337 O O . ARG B 1 251 ? 60.471 27.206 71.114 1.00 98.56 395 ARG B O 1
ATOM 5345 N N . VAL B 1 252 ? 61.345 27.265 73.210 1.00 96.37 396 VAL B N 1
ATOM 5346 C CA . VAL B 1 252 ? 60.755 28.563 73.564 1.00 92.90 396 VAL B CA 1
ATOM 5347 C C . VAL B 1 252 ? 61.638 29.666 72.968 1.00 96.53 396 VAL B C 1
ATOM 5348 O O . VAL B 1 252 ? 62.821 29.764 73.305 1.00 98.57 396 VAL B O 1
ATOM 5352 N N . LYS B 1 253 ? 61.061 30.484 72.076 1.00 89.86 397 LYS B N 1
ATOM 5353 C CA . LYS B 1 253 ? 61.783 31.572 71.420 1.00 88.93 397 LYS B CA 1
ATOM 5354 C C . LYS B 1 253 ? 61.154 32.940 71.672 1.00 89.52 397 LYS B C 1
ATOM 5355 O O . LYS B 1 253 ? 61.790 33.955 71.384 1.00 89.31 397 LYS B O 1
ATOM 5361 N N . TYR B 1 254 ? 59.903 32.979 72.190 1.00 83.60 398 TYR B N 1
ATOM 5362 C CA . TYR B 1 254 ? 59.176 34.233 72.407 1.00 79.94 398 TYR B CA 1
ATOM 5363 C C . TYR B 1 254 ? 58.498 34.352 73.764 1.00 81.33 398 TYR B C 1
ATOM 5364 O O . TYR B 1 254 ? 57.938 33.383 74.272 1.00 81.30 398 TYR B O 1
ATOM 5373 N N . LEU B 1 255 ? 58.546 35.567 74.334 1.00 75.57 399 LEU B N 1
ATOM 5374 C CA . LEU B 1 255 ? 57.912 35.933 75.602 1.00 73.48 399 LEU B CA 1
ATOM 5375 C C . LEU B 1 255 ? 57.137 37.233 75.387 1.00 75.49 399 LEU B C 1
ATOM 5376 O O . LEU B 1 255 ? 57.729 38.250 75.017 1.00 74.44 399 LEU B O 1
ATOM 5381 N N . ILE B 1 256 ? 55.802 37.182 75.574 1.00 69.99 400 ILE B N 1
ATOM 5382 C CA . ILE B 1 256 ? 54.948 38.346 75.387 1.00 67.20 400 ILE B CA 1
ATOM 5383 C C . ILE B 1 256 ? 54.397 38.810 76.727 1.00 70.95 400 ILE B C 1
ATOM 5384 O O . ILE B 1 256 ? 53.826 38.009 77.476 1.00 70.94 400 ILE B O 1
ATOM 5389 N N . ILE B 1 257 ? 54.615 40.106 77.037 1.00 66.50 401 ILE B N 1
ATOM 5390 C CA . ILE B 1 257 ? 54.195 40.751 78.284 1.00 65.06 401 ILE B CA 1
ATOM 5391 C C . ILE B 1 257 ? 53.122 41.816 77.978 1.00 68.02 401 ILE B C 1
ATOM 5392 O O . ILE B 1 257 ? 53.433 42.882 77.438 1.00 66.93 401 ILE B O 1
ATOM 5397 N N . ALA B 1 258 ? 51.853 41.500 78.318 1.00 64.16 402 ALA B N 1
ATOM 5398 C CA . ALA B 1 258 ? 50.667 42.320 78.036 1.00 62.14 402 ALA B CA 1
ATOM 5399 C C . ALA B 1 258 ? 50.237 43.302 79.150 1.00 65.35 402 ALA B C 1
ATOM 5400 O O . ALA B 1 258 ? 49.081 43.265 79.594 1.00 65.18 402 ALA B O 1
ATOM 5402 N N . GLY B 1 259 ? 51.140 44.208 79.536 1.00 59.86 403 GLY B N 1
ATOM 5403 C CA . GLY B 1 259 ? 50.830 45.285 80.467 1.00 58.28 403 GLY B CA 1
ATOM 5404 C C . GLY B 1 259 ? 50.964 45.046 81.954 1.00 62.28 403 GLY B C 1
ATOM 5405 O O . GLY B 1 259 ? 51.069 43.901 82.414 1.00 62.23 403 GLY B O 1
ATOM 5406 N N . ASP B 1 260 ? 50.912 46.175 82.705 1.00 58.21 404 ASP B N 1
ATOM 5407 C CA . ASP B 1 260 ? 51.070 46.279 84.158 1.00 58.94 404 ASP B CA 1
ATOM 5408 C C . ASP B 1 260 ? 52.331 45.562 84.622 1.00 63.55 404 ASP B C 1
ATOM 5409 O O . ASP B 1 260 ? 52.300 44.697 85.506 1.00 63.42 404 ASP B O 1
ATOM 5414 N N . VAL B 1 261 ? 53.448 45.925 83.963 1.00 60.46 405 VAL B N 1
ATOM 5415 C CA . VAL B 1 261 ? 54.775 45.363 84.194 1.00 61.43 405 VAL B CA 1
ATOM 5416 C C . VAL B 1 261 ? 55.340 45.880 85.523 1.00 65.84 405 VAL B C 1
ATOM 5417 O O . VAL B 1 261 ? 56.058 45.150 86.201 1.00 68.51 405 VAL B O 1
ATOM 5421 N N . VAL B 1 262 ? 54.939 47.101 85.927 1.00 60.53 406 VAL B N 1
ATOM 5422 C CA . VAL B 1 262 ? 55.273 47.708 87.218 1.00 61.11 406 VAL B CA 1
ATOM 5423 C C . VAL B 1 262 ? 53.942 48.068 87.929 1.00 66.07 406 VAL B C 1
ATOM 5424 O O . VAL B 1 262 ? 52.906 48.173 87.255 1.00 63.59 406 VAL B O 1
ATOM 5428 N N . ASP B 1 263 ? 53.958 48.254 89.270 1.00 65.09 407 ASP B N 1
ATOM 5429 C CA . ASP B 1 263 ? 52.731 48.624 89.981 1.00 64.32 407 ASP B CA 1
ATOM 5430 C C . ASP B 1 263 ? 52.399 50.117 89.834 1.00 66.99 407 ASP B C 1
ATOM 5431 O O . ASP B 1 263 ? 51.246 50.503 89.998 1.00 66.10 407 ASP B O 1
ATOM 5436 N N . GLY B 1 264 ? 53.398 50.935 89.511 1.00 62.81 408 GLY B N 1
ATOM 5437 C CA . GLY B 1 264 ? 53.193 52.362 89.318 1.00 62.43 408 GLY B CA 1
ATOM 5438 C C . GLY B 1 264 ? 53.168 53.186 90.585 1.00 68.57 408 GLY B C 1
ATOM 5439 O O . GLY B 1 264 ? 53.491 52.686 91.665 1.00 69.68 408 GLY B O 1
ATOM 5440 N N . ILE B 1 265 ? 52.807 54.479 90.433 1.00 65.64 409 ILE B N 1
ATOM 5441 C CA . ILE B 1 265 ? 52.742 55.486 91.500 1.00 67.11 409 ILE B CA 1
ATOM 5442 C C . ILE B 1 265 ? 51.447 56.282 91.324 1.00 71.44 409 ILE B C 1
ATOM 5443 O O . ILE B 1 265 ? 51.152 56.734 90.218 1.00 71.06 409 ILE B O 1
ATOM 5448 N N . GLY B 1 266 ? 50.698 56.443 92.411 1.00 68.54 410 GLY B N 1
ATOM 5449 C CA . GLY B 1 266 ? 49.453 57.202 92.442 1.00 67.70 410 GLY B CA 1
ATOM 5450 C C . GLY B 1 266 ? 48.326 56.690 91.568 1.00 70.61 410 GLY B C 1
ATOM 5451 O O . GLY B 1 266 ? 47.488 57.481 91.120 1.00 69.85 410 GLY B O 1
ATOM 5452 N N . ILE B 1 267 ? 48.282 55.367 91.331 1.00 66.89 411 ILE B N 1
ATOM 5453 C CA . ILE B 1 267 ? 47.259 54.711 90.497 1.00 64.44 411 ILE B CA 1
ATOM 5454 C C . ILE B 1 267 ? 45.883 54.739 91.186 1.00 68.77 411 ILE B C 1
ATOM 5455 O O . ILE B 1 267 ? 44.872 54.998 90.531 1.00 67.91 411 ILE B O 1
ATOM 5460 N N . TYR B 1 268 ? 45.862 54.517 92.509 1.00 66.46 412 TYR B N 1
ATOM 5461 C CA . TYR B 1 268 ? 44.643 54.546 93.312 1.00 65.94 412 TYR B CA 1
ATOM 5462 C C . TYR B 1 268 ? 44.954 55.101 94.708 1.00 70.74 412 TYR B C 1
ATOM 5463 O O . TYR B 1 268 ? 46.118 55.014 95.128 1.00 71.36 412 TYR B O 1
ATOM 5472 N N . PRO B 1 269 ? 43.954 55.663 95.453 1.00 67.63 413 PRO B N 1
ATOM 5473 C CA . PRO B 1 269 ? 44.244 56.167 96.806 1.00 69.47 413 PRO B CA 1
ATOM 5474 C C . PRO B 1 269 ? 44.616 55.032 97.754 1.00 75.08 413 PRO B C 1
ATOM 5475 O O . PRO B 1 269 ? 43.989 53.972 97.733 1.00 73.82 413 PRO B O 1
ATOM 5479 N N . GLY B 1 270 ? 45.674 55.244 98.518 1.00 74.66 414 GLY B N 1
ATOM 5480 C CA . GLY B 1 270 ? 46.172 54.254 99.464 1.00 76.67 414 GLY B CA 1
ATOM 5481 C C . GLY B 1 270 ? 47.162 53.250 98.905 1.00 80.53 414 GLY B C 1
ATOM 5482 O O . GLY B 1 270 ? 47.566 52.332 99.622 1.00 80.77 414 GLY B O 1
ATOM 5483 N N . GLN B 1 271 ? 47.577 53.420 97.627 1.00 76.65 415 GLN B N 1
ATOM 5484 C CA . GLN B 1 271 ? 48.546 52.541 96.958 1.00 75.45 415 GLN B CA 1
ATOM 5485 C C . GLN B 1 271 ? 49.891 52.466 97.698 1.00 80.84 415 GLN B C 1
ATOM 5486 O O . GLN B 1 271 ? 50.507 51.397 97.713 1.00 80.98 415 GLN B O 1
ATOM 5492 N N . TYR B 1 272 ? 50.329 53.582 98.327 1.00 78.54 416 TYR B N 1
ATOM 5493 C CA . TYR B 1 272 ? 51.582 53.637 99.084 1.00 80.70 416 TYR B CA 1
ATOM 5494 C C . TYR B 1 272 ? 51.688 52.543 100.156 1.00 84.33 416 TYR B C 1
ATOM 5495 O O . TYR B 1 272 ? 52.777 52.021 100.378 1.00 85.55 416 TYR B O 1
ATOM 5504 N N . SER B 1 273 ? 50.557 52.180 100.786 1.00 80.33 417 SER B N 1
ATOM 5505 C CA . SER B 1 273 ? 50.472 51.129 101.806 1.00 81.86 417 SER B CA 1
ATOM 5506 C C . SER B 1 273 ? 50.839 49.741 101.268 1.00 85.78 417 SER B C 1
ATOM 5507 O O . SER B 1 273 ? 51.146 48.853 102.059 1.00 87.59 417 SER B O 1
ATOM 5510 N N . ASP B 1 274 ? 50.801 49.555 99.934 1.00 80.39 418 ASP B N 1
ATOM 5511 C CA . ASP B 1 274 ? 51.102 48.287 99.266 1.00 80.01 418 ASP B CA 1
ATOM 5512 C C . ASP B 1 274 ? 52.475 48.263 98.591 1.00 85.29 418 ASP B C 1
ATOM 5513 O O . ASP B 1 274 ? 52.964 47.187 98.234 1.00 86.11 418 ASP B O 1
ATOM 5518 N N . LEU B 1 275 ? 53.101 49.433 98.419 1.00 81.14 419 LEU B N 1
ATOM 5519 C CA . LEU B 1 275 ? 54.371 49.537 97.702 1.00 79.99 419 LEU B CA 1
ATOM 5520 C C . LEU B 1 275 ? 55.625 49.274 98.534 1.00 86.65 419 LEU B C 1
ATOM 5521 O O . LEU B 1 275 ? 55.884 49.936 99.538 1.00 88.64 419 LEU B O 1
ATOM 5526 N N . VAL B 1 276 ? 56.417 48.304 98.058 1.00 82.72 420 VAL B N 1
ATOM 5527 C CA . VAL B 1 276 ? 57.723 47.921 98.585 1.00 83.54 420 VAL B CA 1
ATOM 5528 C C . VAL B 1 276 ? 58.732 48.890 97.944 1.00 86.05 420 VAL B C 1
ATOM 5529 O O . VAL B 1 276 ? 59.575 49.441 98.648 1.00 88.49 420 VAL B O 1
ATOM 5533 N N . ILE B 1 277 ? 58.604 49.120 96.617 1.00 79.31 421 ILE B N 1
ATOM 5534 C CA . ILE B 1 277 ? 59.412 50.056 95.822 1.00 77.98 421 ILE B CA 1
ATOM 5535 C C . ILE B 1 277 ? 58.513 51.271 95.518 1.00 81.23 421 ILE B C 1
ATOM 5536 O O . ILE B 1 277 ? 57.721 51.219 94.576 1.00 78.29 421 ILE B O 1
ATOM 5541 N N . PRO B 1 278 ? 58.581 52.358 96.326 1.00 81.28 422 PRO B N 1
ATOM 5542 C CA . PRO B 1 278 ? 57.698 53.509 96.085 1.00 80.65 422 PRO B CA 1
ATOM 5543 C C . PRO B 1 278 ? 58.311 54.582 95.175 1.00 85.63 422 PRO B C 1
ATOM 5544 O O . PRO B 1 278 ? 58.106 55.772 95.411 1.00 87.01 422 PRO B O 1
ATOM 5548 N N . ASP B 1 279 ? 59.026 54.154 94.119 1.00 80.85 423 ASP B N 1
ATOM 5549 C CA . ASP B 1 279 ? 59.681 55.022 93.140 1.00 80.40 423 ASP B CA 1
ATOM 5550 C C . ASP B 1 279 ? 59.536 54.401 91.743 1.00 80.72 423 ASP B C 1
ATOM 5551 O O . ASP B 1 279 ? 59.905 53.239 91.565 1.00 80.29 423 ASP B O 1
ATOM 5556 N N . ILE B 1 280 ? 58.986 55.165 90.763 1.00 74.65 424 ILE B N 1
ATOM 5557 C CA . ILE B 1 280 ? 58.727 54.687 89.394 1.00 72.06 424 ILE B CA 1
ATOM 5558 C C . ILE B 1 280 ? 60.027 54.290 88.648 1.00 77.77 424 ILE B C 1
ATOM 5559 O O . ILE B 1 280 ? 60.018 53.277 87.940 1.00 77.54 424 ILE B O 1
ATOM 5564 N N . PHE B 1 281 ? 61.123 55.056 88.821 1.00 75.87 425 PHE B N 1
ATOM 5565 C CA . PHE B 1 281 ? 62.411 54.771 88.178 1.00 76.70 425 PHE B CA 1
ATOM 5566 C C . PHE B 1 281 ? 62.966 53.454 88.702 1.00 82.78 425 PHE B C 1
ATOM 5567 O O . PHE B 1 281 ? 63.412 52.622 87.910 1.00 83.75 425 PHE B O 1
ATOM 5575 N N . ASP B 1 282 ? 62.900 53.256 90.035 1.00 79.40 426 ASP B N 1
ATOM 5576 C CA . ASP B 1 282 ? 63.382 52.060 90.717 1.00 80.04 426 ASP B CA 1
ATOM 5577 C C . ASP B 1 282 ? 62.543 50.826 90.418 1.00 82.02 426 ASP B C 1
ATOM 5578 O O . ASP B 1 282 ? 63.060 49.715 90.510 1.00 82.74 426 ASP B O 1
ATOM 5583 N N . GLN B 1 283 ? 61.266 51.020 90.036 1.00 76.16 427 GLN B N 1
ATOM 5584 C CA . GLN B 1 283 ? 60.344 49.947 89.676 1.00 74.21 427 GLN B CA 1
ATOM 5585 C C . GLN B 1 283 ? 60.748 49.356 88.324 1.00 77.54 427 GLN B C 1
ATOM 5586 O O . GLN B 1 283 ? 60.807 48.133 88.196 1.00 78.52 427 GLN B O 1
ATOM 5592 N N . TYR B 1 284 ? 61.056 50.223 87.329 1.00 72.00 428 TYR B N 1
ATOM 5593 C CA . TYR B 1 284 ? 61.507 49.797 86.001 1.00 71.12 428 TYR B CA 1
ATOM 5594 C C . TYR B 1 284 ? 62.919 49.239 86.032 1.00 76.98 428 TYR B C 1
ATOM 5595 O O . TYR B 1 284 ? 63.231 48.341 85.253 1.00 76.62 428 TYR B O 1
ATOM 5604 N N . GLU B 1 285 ? 63.764 49.751 86.942 1.00 75.80 429 GLU B N 1
ATOM 5605 C CA . GLU B 1 285 ? 65.125 49.261 87.131 1.00 78.05 429 GLU B CA 1
ATOM 5606 C C . GLU B 1 285 ? 65.096 47.853 87.746 1.00 82.02 429 GLU B C 1
ATOM 5607 O O . GLU B 1 285 ? 65.836 46.985 87.288 1.00 83.63 429 GLU B O 1
ATOM 5613 N N . ALA B 1 286 ? 64.214 47.618 88.745 1.00 77.50 430 ALA B N 1
ATOM 5614 C CA . ALA B 1 286 ? 64.036 46.315 89.390 1.00 77.94 430 ALA B CA 1
ATOM 5615 C C . ALA B 1 286 ? 63.500 45.294 88.393 1.00 81.35 430 ALA B C 1
ATOM 5616 O O . ALA B 1 286 ? 63.988 44.165 88.359 1.00 83.05 430 ALA B O 1
ATOM 5618 N N . LEU B 1 287 ? 62.531 45.710 87.556 1.00 75.05 431 LEU B N 1
ATOM 5619 C CA . LEU B 1 287 ? 61.930 44.881 86.518 1.00 74.17 431 LEU B CA 1
ATOM 5620 C C . LEU B 1 287 ? 62.972 44.464 85.477 1.00 80.39 431 LEU B C 1
ATOM 5621 O O . LEU B 1 287 ? 63.087 43.273 85.185 1.00 80.43 431 LEU B O 1
ATOM 5626 N N . ALA B 1 288 ? 63.742 45.442 84.945 1.00 78.03 432 ALA B N 1
ATOM 5627 C CA . ALA B 1 288 ? 64.796 45.202 83.954 1.00 78.96 432 ALA B CA 1
ATOM 5628 C C . ALA B 1 288 ? 65.883 44.265 84.483 1.00 85.41 432 ALA B C 1
ATOM 5629 O O . ALA B 1 288 ? 66.402 43.462 83.710 1.00 86.65 432 ALA B O 1
ATOM 5631 N N . ASN B 1 289 ? 66.200 44.336 85.795 1.00 82.76 433 ASN B N 1
ATOM 5632 C CA . ASN B 1 289 ? 67.202 43.474 86.425 1.00 85.52 433 ASN B CA 1
ATOM 5633 C C . ASN B 1 289 ? 66.754 42.031 86.431 1.00 91.25 433 ASN B C 1
ATOM 5634 O O . ASN B 1 289 ? 67.576 41.134 86.278 1.00 93.02 433 ASN B O 1
ATOM 5639 N N . LEU B 1 290 ? 65.439 41.811 86.563 1.00 88.23 434 LEU B N 1
ATOM 5640 C CA . LEU B 1 290 ? 64.829 40.485 86.527 1.00 88.33 434 LEU B CA 1
ATOM 5641 C C . LEU B 1 290 ? 64.792 39.986 85.089 1.00 92.30 434 LEU B C 1
ATOM 5642 O O . LEU B 1 290 ? 65.281 38.893 84.817 1.00 93.48 434 LEU B O 1
ATOM 5647 N N . LEU B 1 291 ? 64.267 40.822 84.162 1.00 87.28 435 LEU B N 1
ATOM 5648 C CA . LEU B 1 291 ? 64.123 40.524 82.737 1.00 86.44 435 LEU B CA 1
ATOM 5649 C C . LEU B 1 291 ? 65.454 40.388 81.995 1.00 92.48 435 LEU B C 1
ATOM 5650 O O . LEU B 1 291 ? 65.477 39.814 80.908 1.00 92.14 435 LEU B O 1
ATOM 5655 N N . ALA B 1 292 ? 66.565 40.854 82.605 1.00 91.34 436 ALA B N 1
ATOM 5656 C CA . ALA B 1 292 ? 67.925 40.714 82.071 1.00 93.55 436 ALA B CA 1
ATOM 5657 C C . ALA B 1 292 ? 68.343 39.244 82.138 1.00 99.52 436 ALA B C 1
ATOM 5658 O O . ALA B 1 292 ? 69.209 38.811 81.375 1.00 101.38 436 ALA B O 1
ATOM 5660 N N . ASN B 1 293 ? 67.708 38.478 83.049 1.00 95.57 437 ASN B N 1
ATOM 5661 C CA . ASN B 1 293 ? 67.942 37.051 83.267 1.00 97.10 437 ASN B CA 1
ATOM 5662 C C . ASN B 1 293 ? 67.095 36.150 82.344 1.00 98.61 437 ASN B C 1
ATOM 5663 O O . ASN B 1 293 ? 67.049 34.934 82.547 1.00 99.75 437 ASN B O 1
ATOM 5668 N N . VAL B 1 294 ? 66.453 36.742 81.319 1.00 91.49 438 VAL B N 1
ATOM 5669 C CA . VAL B 1 294 ? 65.688 36.003 80.313 1.00 89.92 438 VAL B CA 1
ATOM 5670 C C . VAL B 1 294 ? 66.710 35.571 79.249 1.00 96.50 438 VAL B C 1
ATOM 5671 O O . VAL B 1 294 ? 67.473 36.425 78.781 1.00 97.44 438 VAL B O 1
ATOM 5675 N N . PRO B 1 295 ? 66.765 34.261 78.874 1.00 93.84 439 PRO B N 1
ATOM 5676 C CA . PRO B 1 295 ? 67.739 33.814 77.861 1.00 95.82 439 PRO B CA 1
ATOM 5677 C C . PRO B 1 295 ? 67.782 34.665 76.589 1.00 99.79 439 PRO B C 1
ATOM 5678 O O . PRO B 1 295 ? 66.742 35.145 76.129 1.00 97.29 439 PRO B O 1
ATOM 5682 N N . GLU B 1 296 ? 69.001 34.864 76.040 1.00 98.57 440 GLU B N 1
ATOM 5683 C CA . GLU B 1 296 ? 69.271 35.669 74.838 1.00 98.28 440 GLU B CA 1
ATOM 5684 C C . GLU B 1 296 ? 68.554 35.144 73.606 1.00 101.17 440 GLU B C 1
ATOM 5685 O O . GLU B 1 296 ? 68.182 35.935 72.735 1.00 100.19 440 GLU B O 1
ATOM 5691 N N . HIS B 1 297 ? 68.332 33.817 73.542 1.00 98.27 441 HIS B N 1
ATOM 5692 C CA . HIS B 1 297 ? 67.619 33.168 72.435 1.00 97.61 441 HIS B CA 1
ATOM 5693 C C . HIS B 1 297 ? 66.092 33.400 72.475 1.00 98.74 441 HIS B C 1
ATOM 5694 O O . HIS B 1 297 ? 65.383 32.936 71.581 1.00 98.44 441 HIS B O 1
ATOM 5701 N N . ILE B 1 298 ? 65.594 34.110 73.507 1.00 92.97 442 ILE B N 1
ATOM 5702 C CA . ILE B 1 298 ? 64.182 34.460 73.664 1.00 89.45 442 ILE B CA 1
ATOM 5703 C C . ILE B 1 298 ? 64.002 35.941 73.333 1.00 92.35 442 ILE B C 1
ATOM 5704 O O . ILE B 1 298 ? 64.718 36.779 73.883 1.00 92.95 442 ILE B O 1
ATOM 5709 N N . THR B 1 299 ? 63.056 36.255 72.423 1.00 86.71 443 THR B N 1
ATOM 5710 C CA . THR B 1 299 ? 62.701 37.627 72.065 1.00 84.29 443 THR B CA 1
ATOM 5711 C C . THR B 1 299 ? 61.500 38.011 72.922 1.00 87.12 443 THR B C 1
ATOM 5712 O O . THR B 1 299 ? 60.476 37.320 72.911 1.00 85.53 443 THR B O 1
ATOM 5716 N N . MET B 1 300 ? 61.651 39.098 73.682 1.00 83.46 444 MET B N 1
ATOM 5717 C CA . MET B 1 300 ? 60.628 39.628 74.570 1.00 81.15 444 MET B CA 1
ATOM 5718 C C . MET B 1 300 ? 59.884 40.772 73.904 1.00 81.26 444 MET B C 1
ATOM 5719 O O . MET B 1 300 ? 60.511 41.674 73.353 1.00 81.49 444 MET B O 1
ATOM 5724 N N . PHE B 1 301 ? 58.552 40.743 73.975 1.00 73.79 445 PHE B N 1
ATOM 5725 C CA . PHE B 1 301 ? 57.685 41.787 73.437 1.00 70.46 445 PHE B CA 1
ATOM 5726 C C . PHE B 1 301 ? 56.972 42.385 74.640 1.00 71.97 445 PHE B C 1
ATOM 5727 O O . PHE B 1 301 ? 56.193 41.684 75.291 1.00 71.09 445 PHE B O 1
ATOM 5735 N N . ILE B 1 302 ? 57.311 43.645 74.999 1.00 67.27 446 ILE B N 1
ATOM 5736 C CA . ILE B 1 302 ? 56.767 44.295 76.195 1.00 65.02 446 ILE B CA 1
ATOM 5737 C C . ILE B 1 302 ? 55.829 45.452 75.867 1.00 67.47 446 ILE B C 1
ATOM 5738 O O . ILE B 1 302 ? 56.258 46.455 75.291 1.00 68.00 446 ILE B O 1
ATOM 5743 N N . GLY B 1 303 ? 54.571 45.310 76.290 1.00 61.33 447 GLY B N 1
ATOM 5744 C CA . GLY B 1 303 ? 53.544 46.329 76.119 1.00 58.82 447 GLY B CA 1
ATOM 5745 C C . GLY B 1 303 ? 53.110 46.973 77.427 1.00 61.64 447 GLY B C 1
ATOM 5746 O O . GLY B 1 303 ? 53.213 46.348 78.490 1.00 60.33 447 GLY B O 1
ATOM 5747 N N . PRO B 1 304 ? 52.609 48.236 77.387 1.00 57.54 448 PRO B N 1
ATOM 5748 C CA . PRO B 1 304 ? 52.140 48.881 78.632 1.00 56.41 448 PRO B CA 1
ATOM 5749 C C . PRO B 1 304 ? 50.709 48.505 79.052 1.00 61.30 448 PRO B C 1
ATOM 5750 O O . PRO B 1 304 ? 49.939 47.949 78.263 1.00 60.37 448 PRO B O 1
ATOM 5754 N N . GLY B 1 305 ? 50.396 48.796 80.318 1.00 58.19 449 GLY B N 1
ATOM 5755 C CA . GLY B 1 305 ? 49.095 48.625 80.964 1.00 55.98 449 GLY B CA 1
ATOM 5756 C C . GLY B 1 305 ? 48.682 49.929 81.628 1.00 57.73 449 GLY B C 1
ATOM 5757 O O . GLY B 1 305 ? 49.331 50.955 81.421 1.00 56.45 449 GLY B O 1
ATOM 5758 N N . ASN B 1 306 ? 47.624 49.916 82.451 1.00 55.33 450 ASN B N 1
ATOM 5759 C CA . ASN B 1 306 ? 47.144 51.148 83.105 1.00 55.30 450 ASN B CA 1
ATOM 5760 C C . ASN B 1 306 ? 47.966 51.583 84.356 1.00 62.62 450 ASN B C 1
ATOM 5761 O O . ASN B 1 306 ? 47.786 52.712 84.826 1.00 64.06 450 ASN B O 1
ATOM 5766 N N . HIS B 1 307 ? 48.845 50.712 84.887 1.00 58.16 451 HIS B N 1
ATOM 5767 C CA . HIS B 1 307 ? 49.679 51.030 86.055 1.00 58.94 451 HIS B CA 1
ATOM 5768 C C . HIS B 1 307 ? 51.020 51.593 85.598 1.00 65.85 451 HIS B C 1
ATOM 5769 O O . HIS B 1 307 ? 51.723 52.250 86.368 1.00 67.45 451 HIS B O 1
ATOM 5776 N N . ASP B 1 308 ? 51.364 51.327 84.336 1.00 61.77 452 ASP B N 1
ATOM 5777 C CA . ASP B 1 308 ? 52.617 51.709 83.711 1.00 61.88 452 ASP B CA 1
ATOM 5778 C C . ASP B 1 308 ? 52.800 53.200 83.459 1.00 65.42 452 ASP B C 1
ATOM 5779 O O . ASP B 1 308 ? 51.827 53.960 83.428 1.00 62.99 452 ASP B O 1
ATO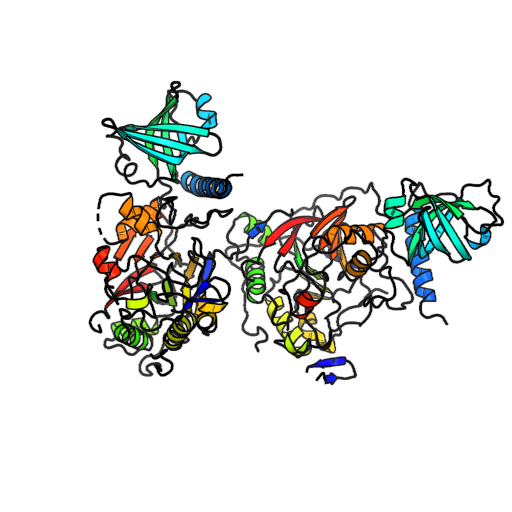M 5784 N N . ALA B 1 309 ? 54.082 53.612 83.294 1.00 64.53 453 ALA B N 1
ATOM 5785 C CA . ALA B 1 309 ? 54.485 54.976 82.949 1.00 65.00 453 ALA B CA 1
ATOM 5786 C C . ALA B 1 309 ? 54.299 55.030 81.439 1.00 67.90 453 ALA B C 1
ATOM 5787 O O . ALA B 1 309 ? 55.180 54.645 80.666 1.00 68.99 453 ALA B O 1
ATOM 5789 N N . ALA B 1 310 ? 53.069 55.356 81.046 1.00 61.81 454 ALA B N 1
ATOM 5790 C CA . ALA B 1 310 ? 52.574 55.407 79.673 1.00 59.66 454 ALA B CA 1
ATOM 5791 C C . ALA B 1 310 ? 51.384 56.352 79.639 1.00 63.06 454 ALA B C 1
ATOM 5792 O O . ALA B 1 310 ? 50.924 56.809 80.691 1.00 63.38 454 ALA B O 1
ATOM 5794 N N . ARG B 1 311 ? 50.883 56.640 78.435 1.00 59.47 455 ARG B N 1
ATOM 5795 C CA . ARG B 1 311 ? 49.745 57.518 78.196 1.00 59.17 455 ARG B CA 1
ATOM 5796 C C . ARG B 1 311 ? 48.545 57.160 79.100 1.00 63.90 455 ARG B C 1
ATOM 5797 O O . ARG B 1 311 ? 48.167 55.983 79.150 1.00 63.10 455 ARG B O 1
ATOM 5805 N N . PRO B 1 312 ? 47.910 58.151 79.785 1.00 60.30 456 PRO B N 1
ATOM 5806 C CA . PRO B 1 312 ? 46.764 57.837 80.656 1.00 58.70 456 PRO B CA 1
ATOM 5807 C C . PRO B 1 312 ? 45.424 57.604 79.940 1.00 61.03 456 PRO B C 1
ATOM 5808 O O . PRO B 1 312 ? 44.366 57.902 80.501 1.00 61.51 456 PRO B O 1
ATOM 5812 N N . ALA B 1 313 ? 45.470 57.093 78.700 1.00 55.84 457 ALA B N 1
ATOM 5813 C CA . ALA B 1 313 ? 44.296 56.817 77.869 1.00 54.23 457 ALA B CA 1
ATOM 5814 C C . ALA B 1 313 ? 44.656 55.761 76.835 1.00 58.72 457 ALA B C 1
ATOM 5815 O O . ALA B 1 313 ? 45.834 55.571 76.547 1.00 60.62 457 ALA B O 1
ATOM 5817 N N . ILE B 1 314 ? 43.663 55.061 76.284 1.00 53.72 458 ILE B N 1
ATOM 5818 C CA . ILE B 1 314 ? 43.948 54.039 75.286 1.00 52.66 458 ILE B CA 1
ATOM 5819 C C . ILE B 1 314 ? 43.553 54.525 73.898 1.00 57.43 458 ILE B C 1
ATOM 5820 O O . ILE B 1 314 ? 42.547 55.228 73.757 1.00 56.65 458 ILE B O 1
ATOM 5825 N N . PRO B 1 315 ? 44.384 54.253 72.857 1.00 55.99 459 PRO B N 1
ATOM 5826 C CA . PRO B 1 315 ? 45.624 53.434 72.841 1.00 55.65 459 PRO B CA 1
ATOM 5827 C C . PRO B 1 315 ? 46.865 54.102 73.429 1.00 61.14 459 PRO B C 1
ATOM 5828 O O . PRO B 1 315 ? 46.975 55.334 73.428 1.00 60.90 459 PRO B O 1
ATOM 5832 N N . GLN B 1 316 ? 47.799 53.275 73.932 1.00 58.82 460 GLN B N 1
ATOM 5833 C CA . GLN B 1 316 ? 49.083 53.700 74.513 1.00 59.54 460 GLN B CA 1
ATOM 5834 C C . GLN B 1 316 ? 50.185 53.389 73.486 1.00 63.86 460 GLN B C 1
ATOM 5835 O O . GLN B 1 316 ? 50.442 52.206 73.222 1.00 62.68 460 GLN B O 1
ATOM 5841 N N . PRO B 1 317 ? 50.815 54.425 72.880 1.00 62.38 461 PRO B N 1
ATOM 5842 C CA . PRO B 1 317 ? 51.828 54.169 71.817 1.00 63.73 461 PRO B CA 1
ATOM 5843 C C . PRO B 1 317 ? 53.050 53.358 72.227 1.00 69.20 461 PRO B C 1
ATOM 5844 O O . PRO B 1 317 ? 53.604 52.636 71.393 1.00 70.62 461 PRO B O 1
ATOM 5848 N N . GLU B 1 318 ? 53.444 53.469 73.498 1.00 64.90 462 GLU B N 1
ATOM 5849 C CA . GLU B 1 318 ? 54.595 52.808 74.120 1.00 64.81 462 GLU B CA 1
ATOM 5850 C C . GLU B 1 318 ? 54.637 53.192 75.610 1.00 66.86 462 GLU B C 1
ATOM 5851 O O . GLU B 1 318 ? 53.616 53.593 76.186 1.00 64.70 462 GLU B O 1
ATOM 5857 N N . PHE B 1 319 ? 55.810 53.040 76.242 1.00 63.26 463 PHE B N 1
ATOM 5858 C CA . PHE B 1 319 ? 56.098 53.503 77.587 1.00 62.81 463 PHE B CA 1
ATOM 5859 C C . PHE B 1 319 ? 56.746 54.884 77.508 1.00 69.34 463 PHE B C 1
ATOM 5860 O O . PHE B 1 319 ? 57.348 55.221 76.488 1.00 70.94 463 PHE B O 1
ATOM 5868 N N . TYR B 1 320 ? 56.661 55.667 78.591 1.00 67.19 464 TYR B N 1
ATOM 5869 C CA . TYR B 1 320 ? 57.326 56.960 78.694 1.00 68.64 464 TYR B CA 1
ATOM 5870 C C . TYR B 1 320 ? 58.803 56.625 78.936 1.00 76.39 464 TYR B C 1
ATOM 5871 O O . TYR B 1 320 ? 59.153 56.120 80.007 1.00 77.06 464 TYR B O 1
ATOM 5880 N N . LYS B 1 321 ? 59.645 56.837 77.908 1.00 75.60 465 LYS B N 1
ATOM 5881 C CA . LYS B 1 321 ? 61.086 56.529 77.908 1.00 78.14 465 LYS B CA 1
ATOM 5882 C C . LYS B 1 321 ? 61.883 57.132 79.073 1.00 84.29 465 LYS B C 1
ATOM 5883 O O . LYS B 1 321 ? 62.889 56.542 79.468 1.00 85.47 465 LYS B O 1
ATOM 5889 N N . GLU B 1 322 ? 61.449 58.284 79.624 1.00 80.61 466 GLU B N 1
ATOM 5890 C CA . GLU B 1 322 ? 62.127 58.934 80.748 1.00 81.93 466 GLU B CA 1
ATOM 5891 C C . GLU B 1 322 ? 62.101 58.060 82.020 1.00 84.87 466 GLU B C 1
ATOM 5892 O O . GLU B 1 322 ? 63.079 58.039 82.774 1.00 86.03 466 GLU B O 1
ATOM 5898 N N . TYR B 1 323 ? 60.986 57.340 82.241 1.00 78.62 467 TYR B N 1
ATOM 5899 C CA . TYR B 1 323 ? 60.769 56.501 83.418 1.00 77.95 467 TYR B CA 1
ATOM 5900 C C . TYR B 1 323 ? 61.047 55.029 83.153 1.00 81.92 467 TYR B C 1
ATOM 5901 O O . TYR B 1 323 ? 61.597 54.350 84.017 1.00 82.60 467 TYR B O 1
ATOM 5910 N N . ALA B 1 324 ? 60.683 54.543 81.952 1.00 77.85 468 ALA B N 1
ATOM 5911 C CA . ALA B 1 324 ? 60.816 53.140 81.554 1.00 77.33 468 ALA B CA 1
ATOM 5912 C C . ALA B 1 324 ? 62.117 52.775 80.800 1.00 82.72 468 ALA B C 1
ATOM 5913 O O . ALA B 1 324 ? 62.253 51.626 80.373 1.00 81.91 468 ALA B O 1
ATOM 5915 N N . LYS B 1 325 ? 63.089 53.714 80.698 1.00 80.48 469 LYS B N 1
ATOM 5916 C CA . LYS B 1 325 ? 64.379 53.510 80.014 1.00 81.96 469 LYS B CA 1
ATOM 5917 C C . LYS B 1 325 ? 65.092 52.159 80.306 1.00 86.29 469 LYS B C 1
ATOM 5918 O O . LYS B 1 325 ? 65.577 51.573 79.339 1.00 86.80 469 LYS B O 1
ATOM 5924 N N . PRO B 1 326 ? 65.179 51.622 81.562 1.00 82.10 470 PRO B N 1
ATOM 5925 C CA . PRO B 1 326 ? 65.898 50.347 81.760 1.00 82.62 470 PRO B CA 1
ATOM 5926 C C . PRO B 1 326 ? 65.402 49.152 80.942 1.00 84.18 470 PRO B C 1
ATOM 5927 O O . PRO B 1 326 ? 66.218 48.312 80.575 1.00 85.47 470 PRO B O 1
ATOM 5931 N N . ILE B 1 327 ? 64.090 49.079 80.631 1.00 77.83 471 ILE B N 1
ATOM 5932 C CA . ILE B 1 327 ? 63.554 47.966 79.833 1.00 75.63 471 ILE B CA 1
ATOM 5933 C C . ILE B 1 327 ? 63.835 48.181 78.338 1.00 78.76 471 ILE B C 1
ATOM 5934 O O . ILE B 1 327 ? 64.041 47.202 77.626 1.00 79.44 471 ILE B O 1
ATOM 5939 N N . TYR B 1 328 ? 63.912 49.452 77.882 1.00 74.25 472 TYR B N 1
ATOM 5940 C CA . TYR B 1 328 ? 64.236 49.809 76.494 1.00 74.55 472 TYR B CA 1
ATOM 5941 C C . TYR B 1 328 ? 65.671 49.401 76.136 1.00 80.45 472 TYR B C 1
ATOM 5942 O O . TYR B 1 328 ? 65.974 49.218 74.959 1.00 81.09 472 TYR B O 1
ATOM 5951 N N . LYS B 1 329 ? 66.550 49.266 77.154 1.00 78.33 473 LYS B N 1
ATOM 5952 C CA . LYS B 1 329 ? 67.962 48.912 77.010 1.00 80.25 473 LYS B CA 1
ATOM 5953 C C . LYS B 1 329 ? 68.266 47.401 77.128 1.00 84.67 473 LYS B C 1
ATOM 5954 O O . LYS B 1 329 ? 69.437 47.016 77.060 1.00 88.38 473 LYS B O 1
ATOM 5960 N N . LEU B 1 330 ? 67.238 46.549 77.272 1.00 78.31 474 LEU B N 1
ATOM 5961 C CA . LEU B 1 330 ? 67.435 45.096 77.315 1.00 79.10 474 LEU B CA 1
ATOM 5962 C C . LEU B 1 330 ? 67.716 44.620 75.887 1.00 86.70 474 LEU B C 1
ATOM 5963 O O . LEU B 1 330 ? 66.952 44.951 74.977 1.00 85.42 474 LEU B O 1
ATOM 5968 N N . LYS B 1 331 ? 68.833 43.899 75.681 1.00 87.56 475 LYS B N 1
ATOM 5969 C CA . LYS B 1 331 ? 69.287 43.433 74.362 1.00 89.40 475 LYS B CA 1
ATOM 5970 C C . LYS B 1 331 ? 68.242 42.635 73.564 1.00 92.38 475 LYS B C 1
ATOM 5971 O O . LYS B 1 331 ? 68.141 42.820 72.348 1.00 93.03 475 LYS B O 1
ATOM 5977 N N . ASN B 1 332 ? 67.477 41.765 74.245 1.00 86.45 476 ASN B N 1
ATOM 5978 C CA . ASN B 1 332 ? 66.486 40.903 73.612 1.00 84.41 476 ASN B CA 1
ATOM 5979 C C . ASN B 1 332 ? 65.027 41.358 73.804 1.00 85.81 476 ASN B C 1
ATOM 5980 O O . ASN B 1 332 ? 64.114 40.537 73.680 1.00 85.39 476 ASN B O 1
ATOM 5985 N N . ALA B 1 333 ? 64.795 42.661 74.054 1.00 80.11 477 ALA B N 1
ATOM 5986 C CA . ALA B 1 333 ? 63.447 43.197 74.253 1.00 76.38 477 ALA B CA 1
ATOM 5987 C C . ALA B 1 333 ? 63.001 44.146 73.155 1.00 78.02 477 ALA B C 1
ATOM 5988 O O . ALA B 1 333 ? 63.790 44.953 72.667 1.00 79.25 477 ALA B O 1
ATOM 5990 N N . ILE B 1 334 ? 61.720 44.050 72.779 1.00 71.28 478 ILE B N 1
ATOM 5991 C CA . ILE B 1 334 ? 61.059 44.900 71.791 1.00 68.98 478 ILE B CA 1
ATOM 5992 C C . ILE B 1 334 ? 59.835 45.512 72.466 1.00 68.98 478 ILE B C 1
ATOM 5993 O O . ILE B 1 334 ? 58.909 44.790 72.847 1.00 65.64 478 ILE B O 1
ATOM 5998 N N . ILE B 1 335 ? 59.854 46.845 72.634 1.00 66.10 479 ILE B N 1
ATOM 5999 C CA . ILE B 1 335 ? 58.744 47.586 73.232 1.00 63.72 479 ILE B CA 1
ATOM 6000 C C . ILE B 1 335 ? 57.647 47.709 72.197 1.00 65.89 479 ILE B C 1
ATOM 6001 O O . ILE B 1 335 ? 57.874 48.249 71.114 1.00 68.05 479 ILE B O 1
ATOM 6006 N N . ILE B 1 336 ? 56.483 47.151 72.512 1.00 60.33 480 ILE B N 1
ATOM 6007 C CA . ILE B 1 336 ? 55.292 47.179 71.655 1.00 58.22 480 ILE B CA 1
ATOM 6008 C C . ILE B 1 336 ? 54.246 48.125 72.257 1.00 62.71 480 ILE B C 1
ATOM 6009 O O . ILE B 1 336 ? 54.300 48.427 73.452 1.00 61.98 480 ILE B O 1
ATOM 6014 N N . SER B 1 337 ? 53.303 48.586 71.433 1.00 60.37 481 SER B N 1
ATOM 6015 C CA . SER B 1 337 ? 52.217 49.477 71.849 1.00 59.00 481 SER B CA 1
ATOM 6016 C C . SER B 1 337 ? 51.072 48.686 72.493 1.00 62.78 481 SER B C 1
ATOM 6017 O O . SER B 1 337 ? 51.090 47.453 72.492 1.00 62.95 481 SER B O 1
ATOM 6020 N N . ASN B 1 338 ? 50.080 49.408 73.054 1.00 58.78 482 ASN B N 1
ATOM 6021 C CA . ASN B 1 338 ? 48.867 48.820 73.611 1.00 57.35 482 ASN B CA 1
ATOM 6022 C C . ASN B 1 338 ? 47.658 49.463 72.877 1.00 61.76 482 ASN B C 1
ATOM 6023 O O . ASN B 1 338 ? 47.333 50.633 73.129 1.00 60.97 482 ASN B O 1
ATOM 6028 N N . PRO B 1 339 ? 47.033 48.758 71.900 1.00 57.66 483 PRO B N 1
ATOM 6029 C CA . PRO B 1 339 ? 47.289 47.367 71.463 1.00 57.27 483 PRO B CA 1
ATOM 6030 C C . PRO B 1 339 ? 48.386 47.213 70.403 1.00 61.43 483 PRO B C 1
ATOM 6031 O O . PRO B 1 339 ? 48.807 48.202 69.796 1.00 61.90 483 PRO B O 1
ATOM 6035 N N . ALA B 1 340 ? 48.796 45.959 70.146 1.00 57.25 484 ALA B N 1
ATOM 6036 C CA . ALA B 1 340 ? 49.776 45.602 69.115 1.00 58.02 484 ALA B CA 1
ATOM 6037 C C . ALA B 1 340 ? 49.445 44.247 68.483 1.00 62.68 484 ALA B C 1
ATOM 6038 O O . ALA B 1 340 ? 48.727 43.452 69.083 1.00 60.70 484 ALA B O 1
ATOM 6040 N N . VAL B 1 341 ? 49.951 43.991 67.268 1.00 63.17 485 VAL B N 1
ATOM 6041 C CA . VAL B 1 341 ? 49.786 42.697 66.588 1.00 64.36 485 VAL B CA 1
ATOM 6042 C C . VAL B 1 341 ? 51.163 42.184 66.225 1.00 70.83 485 VAL B C 1
ATOM 6043 O O . VAL B 1 341 ? 51.894 42.836 65.478 1.00 72.72 485 VAL B O 1
ATOM 6047 N N . ILE B 1 342 ? 51.527 41.035 66.781 1.00 67.67 486 ILE B N 1
ATOM 6048 C CA . ILE B 1 342 ? 52.812 40.397 66.522 1.00 69.30 486 ILE B CA 1
ATOM 6049 C C . ILE B 1 342 ? 52.601 39.153 65.662 1.00 74.14 486 ILE B C 1
ATOM 6050 O O . ILE B 1 342 ? 51.892 38.228 66.065 1.00 72.70 486 ILE B O 1
ATOM 6055 N N . ARG B 1 343 ? 53.218 39.137 64.479 1.00 72.09 487 ARG B N 1
ATOM 6056 C CA . ARG B 1 343 ? 53.185 37.999 63.574 1.00 73.26 487 ARG B CA 1
ATOM 6057 C C . ARG B 1 343 ? 54.410 37.130 63.880 1.00 77.79 487 ARG B C 1
ATOM 6058 O O . ARG B 1 343 ? 55.546 37.566 63.687 1.00 77.20 487 ARG B O 1
ATOM 6066 N N . LEU B 1 344 ? 54.165 35.929 64.425 1.00 74.90 488 LEU B N 1
ATOM 6067 C CA . LEU B 1 344 ? 55.206 34.961 64.769 1.00 75.79 488 LEU B CA 1
ATOM 6068 C C . LEU B 1 344 ? 55.027 33.761 63.870 1.00 81.87 488 LEU B C 1
ATOM 6069 O O . LEU B 1 344 ? 53.992 33.095 63.942 1.00 80.96 488 LEU B O 1
ATOM 6074 N N . HIS B 1 345 ? 56.008 33.514 62.985 1.00 81.83 489 HIS B N 1
ATOM 6075 C CA . HIS B 1 345 ? 56.022 32.403 62.021 1.00 83.98 489 HIS B CA 1
ATOM 6076 C C . HIS B 1 345 ? 54.724 32.343 61.176 1.00 86.82 489 HIS B C 1
ATOM 6077 O O . HIS B 1 345 ? 54.185 31.262 60.930 1.00 87.49 489 HIS B O 1
ATOM 6084 N N . GLY B 1 346 ? 54.229 33.514 60.776 1.00 81.63 490 GLY B N 1
ATOM 6085 C CA . GLY B 1 346 ? 53.013 33.648 59.981 1.00 80.97 490 GLY B CA 1
ATOM 6086 C C . GLY B 1 346 ? 51.705 33.652 60.757 1.00 83.28 490 GLY B C 1
ATOM 6087 O O . GLY B 1 346 ? 50.636 33.731 60.148 1.00 83.37 490 GLY B O 1
ATOM 6088 N N . ARG B 1 347 ? 51.772 33.577 62.101 1.00 77.49 491 ARG B N 1
ATOM 6089 C CA . ARG B 1 347 ? 50.590 33.571 62.973 1.00 74.83 491 ARG B CA 1
ATOM 6090 C C . ARG B 1 347 ? 50.429 34.904 63.685 1.00 76.94 491 ARG B C 1
ATOM 6091 O O . ARG B 1 347 ? 51.369 35.379 64.322 1.00 75.29 491 ARG B O 1
ATOM 6099 N N . ASP B 1 348 ? 49.242 35.518 63.558 1.00 73.74 492 ASP B N 1
ATOM 6100 C CA . ASP B 1 348 ? 48.932 36.819 64.147 1.00 72.29 492 ASP B CA 1
ATOM 6101 C C . ASP B 1 348 ? 48.485 36.743 65.606 1.00 74.41 492 ASP B C 1
ATOM 6102 O O . ASP B 1 348 ? 47.459 36.138 65.920 1.00 73.82 492 ASP B O 1
ATOM 6107 N N . PHE B 1 349 ? 49.261 37.393 66.487 1.00 69.17 493 PHE B N 1
ATOM 6108 C CA . PHE B 1 349 ? 49.032 37.459 67.923 1.00 67.39 493 PHE B CA 1
ATOM 6109 C C . PHE B 1 349 ? 48.665 38.896 68.293 1.00 69.47 493 PHE B C 1
ATOM 6110 O O . PHE B 1 349 ? 49.528 39.777 68.296 1.00 68.94 493 PHE B O 1
ATOM 6118 N N . LEU B 1 350 ? 47.371 39.138 68.562 1.00 65.42 494 LEU B N 1
ATOM 6119 C CA . LEU B 1 350 ? 46.865 40.450 68.957 1.00 63.00 494 LEU B CA 1
ATOM 6120 C C . LEU B 1 350 ? 47.024 40.587 70.468 1.00 65.08 494 LEU B C 1
ATOM 6121 O O . LEU B 1 350 ? 46.435 39.821 71.227 1.00 65.22 494 LEU B O 1
ATOM 6126 N N . ILE B 1 351 ? 47.865 41.545 70.892 1.00 59.76 495 ILE B N 1
ATOM 6127 C CA . ILE B 1 351 ? 48.191 41.808 72.293 1.00 57.51 495 ILE B CA 1
ATOM 6128 C C . ILE B 1 351 ? 47.558 43.136 72.734 1.00 59.28 495 ILE B C 1
ATOM 6129 O O . ILE B 1 351 ? 47.787 44.177 72.114 1.00 58.06 495 ILE B O 1
ATOM 6134 N N . ALA B 1 352 ? 46.744 43.080 73.789 1.00 55.41 496 ALA B N 1
ATOM 6135 C CA . ALA B 1 352 ? 46.052 44.231 74.378 1.00 54.03 496 ALA B CA 1
ATOM 6136 C C . ALA B 1 352 ? 46.080 44.043 75.889 1.00 59.31 496 ALA B C 1
ATOM 6137 O O . ALA B 1 352 ? 46.194 42.906 76.359 1.00 59.98 496 ALA B O 1
ATOM 6139 N N . HIS B 1 353 ? 45.996 45.135 76.655 1.00 55.14 497 HIS B N 1
ATOM 6140 C CA . HIS B 1 353 ? 46.046 45.004 78.102 1.00 55.07 497 HIS B CA 1
ATOM 6141 C C . HIS B 1 353 ? 44.785 44.362 78.676 1.00 64.09 497 HIS B C 1
ATOM 6142 O O . HIS B 1 353 ? 44.914 43.537 79.568 1.00 66.91 497 HIS B O 1
ATOM 6149 N N . GLY B 1 354 ? 43.601 44.696 78.161 1.00 60.50 498 GLY B N 1
ATOM 6150 C CA . GLY B 1 354 ? 42.364 44.067 78.619 1.00 59.62 498 GLY B CA 1
ATOM 6151 C C . GLY B 1 354 ? 41.349 44.957 79.303 1.00 63.86 498 GLY B C 1
ATOM 6152 O O . GLY B 1 354 ? 40.452 44.449 79.989 1.00 64.40 498 GLY B O 1
ATOM 6153 N N . ARG B 1 355 ? 41.453 46.287 79.097 1.00 60.26 499 ARG B N 1
ATOM 6154 C CA . ARG B 1 355 ? 40.528 47.281 79.669 1.00 59.99 499 ARG B CA 1
ATOM 6155 C C . ARG B 1 355 ? 39.054 47.054 79.260 1.00 65.10 499 ARG B C 1
ATOM 6156 O O . ARG B 1 355 ? 38.151 47.294 80.065 1.00 65.67 499 ARG B O 1
ATOM 6164 N N . GLY B 1 356 ? 38.848 46.542 78.044 1.00 61.16 500 GLY B N 1
ATOM 6165 C CA . GLY B 1 356 ? 37.533 46.207 77.503 1.00 60.40 500 GLY B CA 1
ATOM 6166 C C . GLY B 1 356 ? 36.801 45.070 78.190 1.00 63.65 500 GLY B C 1
ATOM 6167 O O . GLY B 1 356 ? 35.571 45.015 78.105 1.00 63.41 500 GLY B O 1
ATOM 6168 N N . ILE B 1 357 ? 37.536 44.148 78.874 1.00 59.89 501 ILE B N 1
ATOM 6169 C CA . ILE B 1 357 ? 36.904 43.052 79.622 1.00 60.97 501 ILE B CA 1
ATOM 6170 C C . ILE B 1 357 ? 36.017 43.647 80.747 1.00 66.84 501 ILE B C 1
ATOM 6171 O O . ILE B 1 357 ? 34.919 43.145 80.975 1.00 66.61 501 ILE B O 1
ATOM 6176 N N . GLU B 1 358 ? 36.471 44.748 81.387 1.00 65.28 502 GLU B N 1
ATOM 6177 C CA . GLU B 1 358 ? 35.717 45.463 82.420 1.00 66.99 502 GLU B CA 1
ATOM 6178 C C . GLU B 1 358 ? 34.396 46.020 81.872 1.00 70.09 502 GLU B C 1
ATOM 6179 O O . GLU B 1 358 ? 33.380 45.928 82.556 1.00 71.09 502 GLU B O 1
ATOM 6185 N N . ASP B 1 359 ? 34.418 46.588 80.641 1.00 65.93 503 ASP B N 1
ATOM 6186 C CA . ASP B 1 359 ? 33.239 47.148 79.950 1.00 65.84 503 ASP B CA 1
ATOM 6187 C C . ASP B 1 359 ? 32.166 46.086 79.765 1.00 69.26 503 ASP B C 1
ATOM 6188 O O . ASP B 1 359 ? 30.989 46.354 79.996 1.00 69.88 503 ASP B O 1
ATOM 6193 N N . VAL B 1 360 ? 32.590 44.870 79.370 1.00 65.45 504 VAL B N 1
ATOM 6194 C CA . VAL B 1 360 ? 31.716 43.722 79.148 1.00 66.01 504 VAL B CA 1
ATOM 6195 C C . VAL B 1 360 ? 31.070 43.238 80.448 1.00 73.57 504 VAL B C 1
ATOM 6196 O O . VAL B 1 360 ? 29.853 43.049 80.475 1.00 73.49 504 VAL B O 1
ATOM 6200 N N . VAL B 1 361 ? 31.869 43.060 81.522 1.00 73.44 505 VAL B N 1
ATOM 6201 C CA . VAL B 1 361 ? 31.363 42.549 82.803 1.00 75.81 505 VAL B CA 1
ATOM 6202 C C . VAL B 1 361 ? 30.382 43.548 83.466 1.00 83.71 505 VAL B C 1
ATOM 6203 O O . VAL B 1 361 ? 29.424 43.094 84.101 1.00 85.72 505 VAL B O 1
ATOM 6207 N N . SER B 1 362 ? 30.568 44.882 83.260 1.00 80.92 506 SER B N 1
ATOM 6208 C CA . SER B 1 362 ? 29.653 45.893 83.812 1.00 82.29 506 SER B CA 1
ATOM 6209 C C . SER B 1 362 ? 28.329 45.944 83.048 1.00 89.55 506 SER B C 1
ATOM 6210 O O . SER B 1 362 ? 27.273 45.905 83.676 1.00 90.12 506 SER B O 1
ATOM 6213 N N . PHE B 1 363 ? 28.384 46.015 81.701 1.00 88.10 507 PHE B N 1
ATOM 6214 C CA . PHE B 1 363 ? 27.209 46.125 80.835 1.00 89.85 507 PHE B CA 1
ATOM 6215 C C . PHE B 1 363 ? 26.446 44.823 80.592 1.00 95.51 507 PHE B C 1
ATOM 6216 O O . PHE B 1 363 ? 25.233 44.883 80.374 1.00 96.49 507 PHE B O 1
ATOM 6224 N N . VAL B 1 364 ? 27.131 43.666 80.600 1.00 92.29 508 VAL B N 1
ATOM 6225 C CA . VAL B 1 364 ? 26.469 42.389 80.319 1.00 93.63 508 VAL B CA 1
ATOM 6226 C C . VAL B 1 364 ? 26.241 41.552 81.596 1.00 101.66 508 VAL B C 1
ATOM 6227 O O . VAL B 1 364 ? 27.194 40.981 82.142 1.00 100.39 508 VAL B O 1
ATOM 6231 N N . PRO B 1 365 ? 24.963 41.435 82.053 1.00 102.55 509 PRO B N 1
ATOM 6232 C CA . PRO B 1 365 ? 24.684 40.585 83.223 1.00 104.90 509 PRO B CA 1
ATOM 6233 C C . PRO B 1 365 ? 24.779 39.108 82.814 1.00 110.31 509 PRO B C 1
ATOM 6234 O O . PRO B 1 365 ? 24.171 38.699 81.818 1.00 110.46 509 PRO B O 1
ATOM 6238 N N . GLY B 1 366 ? 25.631 38.359 83.511 1.00 107.22 510 GLY B N 1
ATOM 6239 C CA . GLY B 1 366 ? 25.883 36.952 83.219 1.00 135.03 510 GLY B CA 1
ATOM 6240 C C . GLY B 1 366 ? 27.038 36.744 82.261 1.00 167.19 510 GLY B C 1
ATOM 6241 O O . GLY B 1 366 ? 27.286 37.571 81.380 1.00 133.07 510 GLY B O 1
ATOM 6242 N N . LYS B 1 371 ? 35.499 34.369 85.066 1.00 79.76 515 LYS B N 1
ATOM 6243 C CA . LYS B 1 371 ? 36.235 33.815 83.926 1.00 79.10 515 LYS B CA 1
ATOM 6244 C C . LYS B 1 371 ? 36.207 34.779 82.711 1.00 77.64 515 LYS B C 1
ATOM 6245 O O . LYS B 1 371 ? 35.163 34.972 82.081 1.00 76.74 515 LYS B O 1
ATOM 6247 N N . PRO B 1 372 ? 37.366 35.400 82.384 1.00 70.75 516 PRO B N 1
ATOM 6248 C CA . PRO B 1 372 ? 37.404 36.435 81.333 1.00 68.15 516 PRO B CA 1
ATOM 6249 C C . PRO B 1 372 ? 37.313 35.971 79.873 1.00 71.69 516 PRO B C 1
ATOM 6250 O O . PRO B 1 372 ? 37.231 36.824 78.984 1.00 69.16 516 PRO B O 1
ATOM 6254 N N . GLY B 1 373 ? 37.319 34.658 79.637 1.00 70.27 517 GLY B N 1
ATOM 6255 C CA . GLY B 1 373 ? 37.240 34.064 78.306 1.00 70.13 517 GLY B CA 1
ATOM 6256 C C . GLY B 1 373 ? 36.019 34.470 77.501 1.00 72.99 517 GLY B C 1
ATOM 6257 O O . GLY B 1 373 ? 36.148 34.863 76.339 1.00 72.11 517 GLY B O 1
ATOM 6258 N N . LEU B 1 374 ? 34.823 34.380 78.118 1.00 69.76 518 LEU B N 1
ATOM 6259 C CA . LEU B 1 374 ? 33.547 34.764 77.494 1.00 68.75 518 LEU B CA 1
ATOM 6260 C C . LEU B 1 374 ? 33.468 36.280 77.231 1.00 69.93 518 LEU B C 1
ATOM 6261 O O . LEU B 1 374 ? 33.214 36.636 76.080 1.00 70.43 518 LEU B O 1
ATOM 6266 N N . PRO B 1 375 ? 33.803 37.195 78.193 1.00 64.02 519 PRO B N 1
ATOM 6267 C CA . PRO B 1 375 ? 33.841 38.632 77.857 1.00 61.63 519 PRO B CA 1
ATOM 6268 C C . PRO B 1 375 ? 34.780 38.956 76.699 1.00 63.92 519 PRO B C 1
ATOM 6269 O O . PRO B 1 375 ? 34.462 39.844 75.915 1.00 63.37 519 PRO B O 1
ATOM 6273 N N . MET B 1 376 ? 35.922 38.230 76.580 1.00 60.85 520 MET B N 1
ATOM 6274 C CA . MET B 1 376 ? 36.905 38.385 75.496 1.00 60.26 520 MET B CA 1
ATOM 6275 C C . MET B 1 376 ? 36.305 37.996 74.144 1.00 66.03 520 MET B C 1
ATOM 6276 O O . MET B 1 376 ? 36.629 38.628 73.144 1.00 65.43 520 MET B O 1
ATOM 6281 N N . VAL B 1 377 ? 35.424 36.964 74.119 1.00 64.16 521 VAL B N 1
ATOM 6282 C CA . VAL B 1 377 ? 34.729 36.487 72.913 1.00 63.93 521 VAL B CA 1
ATOM 6283 C C . VAL B 1 377 ? 33.786 37.598 72.396 1.00 66.31 521 VAL B C 1
ATOM 6284 O O . VAL B 1 377 ? 33.750 37.848 71.190 1.00 65.85 521 VAL B O 1
ATOM 6288 N N . GLU B 1 378 ? 33.102 38.297 73.307 1.00 62.16 522 GLU B N 1
ATOM 6289 C CA . GLU B 1 378 ? 32.209 39.404 72.972 1.00 61.92 522 GLU B CA 1
ATOM 6290 C C . GLU B 1 378 ? 32.934 40.569 72.301 1.00 65.79 522 GLU B C 1
ATOM 6291 O O . GLU B 1 378 ? 32.394 41.159 71.358 1.00 66.84 522 GLU B O 1
ATOM 6297 N N . LEU B 1 379 ? 34.177 40.862 72.742 1.00 59.79 523 LEU B N 1
ATOM 6298 C CA . LEU B 1 379 ? 35.005 41.923 72.154 1.00 57.33 523 LEU B CA 1
ATOM 6299 C C . LEU B 1 379 ? 35.468 41.520 70.763 1.00 61.20 523 LEU B C 1
ATOM 6300 O O . LEU B 1 379 ? 35.557 42.370 69.879 1.00 60.58 523 LEU B O 1
ATOM 6305 N N . LEU B 1 380 ? 35.750 40.219 70.568 1.00 59.19 524 LEU B N 1
ATOM 6306 C CA . LEU B 1 380 ? 36.169 39.659 69.287 1.00 60.09 524 LEU B CA 1
ATOM 6307 C C . LEU B 1 380 ? 35.015 39.739 68.279 1.00 63.80 524 LEU B C 1
ATOM 6308 O O . LEU B 1 380 ? 35.240 40.106 67.125 1.00 62.40 524 LEU B O 1
ATOM 6313 N N . LYS B 1 381 ? 33.780 39.429 68.746 1.00 61.36 525 LYS B N 1
ATOM 6314 C CA . LYS B 1 381 ? 32.537 39.456 67.964 1.00 61.25 525 LYS B CA 1
ATOM 6315 C C . LYS B 1 381 ? 32.153 40.884 67.578 1.00 63.32 525 LYS B C 1
ATOM 6316 O O . LYS B 1 381 ? 31.598 41.093 66.505 1.00 64.91 525 LYS B O 1
ATOM 6322 N N . MET B 1 382 ? 32.451 41.859 68.446 1.00 57.08 526 MET B N 1
ATOM 6323 C CA . MET B 1 382 ? 32.200 43.274 68.188 1.00 55.49 526 MET B CA 1
ATOM 6324 C C . MET B 1 382 ? 33.326 43.874 67.340 1.00 59.12 526 MET B C 1
ATOM 6325 O O . MET B 1 382 ? 33.148 44.951 66.763 1.00 60.05 526 MET B O 1
ATOM 6330 N N . ARG B 1 383 ? 34.487 43.169 67.276 1.00 53.51 527 ARG B N 1
ATOM 6331 C CA . ARG B 1 383 ? 35.720 43.554 66.574 1.00 52.22 527 ARG B CA 1
ATOM 6332 C C . ARG B 1 383 ? 36.243 44.913 67.063 1.00 55.43 527 ARG B C 1
ATOM 6333 O O . ARG B 1 383 ? 36.731 45.746 66.296 1.00 53.89 527 ARG B O 1
ATOM 6341 N N . HIS B 1 384 ? 36.132 45.113 68.383 1.00 52.18 528 HIS B N 1
ATOM 6342 C CA . HIS B 1 384 ? 36.570 46.314 69.076 1.00 50.74 528 HIS B CA 1
ATOM 6343 C C . HIS B 1 384 ? 36.998 45.920 70.471 1.00 54.74 528 HIS B C 1
ATOM 6344 O O . HIS B 1 384 ? 36.288 45.164 71.141 1.00 53.61 528 HIS B O 1
ATOM 6351 N N . LEU B 1 385 ? 38.173 46.421 70.895 1.00 52.37 529 LEU B N 1
ATOM 6352 C CA . LEU B 1 385 ? 38.800 46.114 72.178 1.00 52.31 529 LEU B CA 1
ATOM 6353 C C . LEU B 1 385 ? 38.169 46.812 73.368 1.00 57.73 529 LEU B C 1
ATOM 6354 O O . LEU B 1 385 ? 38.217 46.258 74.457 1.00 58.79 529 LEU B O 1
ATOM 6359 N N . ALA B 1 386 ? 37.609 48.019 73.182 1.00 55.29 530 ALA B N 1
ATOM 6360 C CA . ALA B 1 386 ? 36.943 48.790 74.240 1.00 55.71 530 ALA B CA 1
ATOM 6361 C C . ALA B 1 386 ? 35.921 49.760 73.602 1.00 60.08 530 ALA B C 1
ATOM 6362 O O . ALA B 1 386 ? 36.241 50.934 73.379 1.00 59.22 530 ALA B O 1
ATOM 6364 N N . PRO B 1 387 ? 34.715 49.261 73.222 1.00 57.87 531 PRO B N 1
ATOM 6365 C CA . PRO B 1 387 ? 33.744 50.139 72.530 1.00 59.09 531 PRO B CA 1
ATOM 6366 C C . PRO B 1 387 ? 33.057 51.170 73.411 1.00 67.32 531 PRO B C 1
ATOM 6367 O O . PRO B 1 387 ? 32.838 52.301 72.975 1.00 65.72 531 PRO B O 1
ATOM 6371 N N . THR B 1 388 ? 32.744 50.770 74.657 1.00 69.71 532 THR B N 1
ATOM 6372 C CA . THR B 1 388 ? 32.052 51.553 75.680 1.00 71.43 532 THR B CA 1
ATOM 6373 C C . THR B 1 388 ? 32.798 52.805 76.011 1.00 78.87 532 THR B C 1
ATOM 6374 O O . THR B 1 388 ? 33.985 52.821 76.321 1.00 77.46 532 THR B O 1
ATOM 6378 N N . PHE B 1 389 ? 32.066 53.856 75.821 1.00 82.02 533 PHE B N 1
ATOM 6379 C CA . PHE B 1 389 ? 32.493 55.207 75.970 1.00 84.80 533 PHE B CA 1
ATOM 6380 C C . PHE B 1 389 ? 31.983 55.777 77.281 1.00 92.68 533 PHE B C 1
ATOM 6381 O O . PHE B 1 389 ? 30.843 55.525 77.682 1.00 92.83 533 PHE B O 1
ATOM 6389 N N . GLY B 1 390 ? 32.850 56.536 77.934 1.00 92.40 534 GLY B N 1
ATOM 6390 C CA . GLY B 1 390 ? 32.552 57.185 79.200 1.00 94.01 534 GLY B CA 1
ATOM 6391 C C . GLY B 1 390 ? 32.604 56.284 80.416 1.00 99.95 534 GLY B C 1
ATOM 6392 O O . GLY B 1 390 ? 32.184 56.693 81.495 1.00 101.98 534 GLY B O 1
ATOM 6393 N N . GLY B 1 391 ? 33.134 55.075 80.271 1.00 95.62 535 GLY B N 1
ATOM 6394 C CA . GLY B 1 391 ? 33.259 54.174 81.413 1.00 95.39 535 GLY B CA 1
ATOM 6395 C C . GLY B 1 391 ? 34.450 54.564 82.271 1.00 97.78 535 GLY B C 1
ATOM 6396 O O . GLY B 1 391 ? 34.924 55.703 82.200 1.00 97.97 535 GLY B O 1
ATOM 6397 N N . LYS B 1 392 ? 34.968 53.611 83.055 1.00 92.34 536 LYS B N 1
ATOM 6398 C CA . LYS B 1 392 ? 36.163 53.832 83.877 1.00 91.20 536 LYS B CA 1
ATOM 6399 C C . LYS B 1 392 ? 37.423 53.822 82.997 1.00 90.42 536 LYS B C 1
ATOM 6400 O O . LYS B 1 392 ? 38.475 54.327 83.406 1.00 90.21 536 LYS B O 1
ATOM 6406 N N . VAL B 1 393 ? 37.295 53.235 81.785 1.00 82.66 537 VAL B N 1
ATOM 6407 C CA . VAL B 1 393 ? 38.338 53.122 80.764 1.00 80.04 537 VAL B CA 1
ATOM 6408 C C . VAL B 1 393 ? 38.506 54.479 80.023 1.00 78.04 537 VAL B C 1
ATOM 6409 O O . VAL B 1 393 ? 37.535 54.955 79.431 1.00 78.53 537 VAL B O 1
ATOM 6413 N N . PRO B 1 394 ? 39.687 55.145 80.047 1.00 69.65 538 PRO B N 1
ATOM 6414 C CA . PRO B 1 394 ? 39.794 56.410 79.314 1.00 66.99 538 PRO B CA 1
ATOM 6415 C C . PRO B 1 394 ? 40.119 56.172 77.839 1.00 64.71 538 PRO B C 1
ATOM 6416 O O . PRO B 1 394 ? 41.201 55.692 77.503 1.00 62.81 538 PRO B O 1
ATOM 6420 N N . ILE B 1 395 ? 39.153 56.443 76.961 1.00 59.03 539 ILE B N 1
ATOM 6421 C CA . ILE B 1 395 ? 39.352 56.314 75.519 1.00 58.13 539 ILE B CA 1
ATOM 6422 C C . ILE B 1 395 ? 39.716 57.680 74.962 1.00 59.79 539 ILE B C 1
ATOM 6423 O O . ILE B 1 395 ? 38.971 58.655 75.144 1.00 59.97 539 ILE B O 1
ATOM 6428 N N . ALA B 1 396 ? 40.893 57.747 74.328 1.00 54.98 540 ALA B N 1
ATOM 6429 C CA . ALA B 1 396 ? 41.438 58.967 73.763 1.00 54.89 540 ALA B CA 1
ATOM 6430 C C . ALA B 1 396 ? 40.622 59.452 72.563 1.00 60.04 540 ALA B C 1
ATOM 6431 O O . ALA B 1 396 ? 40.308 58.641 71.675 1.00 58.84 540 ALA B O 1
ATOM 6433 N N . PRO B 1 397 ? 40.281 60.774 72.504 1.00 57.72 541 PRO B N 1
ATOM 6434 C CA . PRO B 1 397 ? 39.566 61.299 71.322 1.00 58.23 541 PRO B CA 1
ATOM 6435 C C . PRO B 1 397 ? 40.535 61.530 70.157 1.00 64.16 541 PRO B C 1
ATOM 6436 O O . PRO B 1 397 ? 40.736 62.662 69.718 1.00 65.96 541 PRO B O 1
ATOM 6440 N N . ASP B 1 398 ? 41.142 60.435 69.671 1.00 60.97 542 ASP B N 1
ATOM 6441 C CA . ASP B 1 398 ? 42.128 60.404 68.588 1.00 62.21 542 ASP B CA 1
ATOM 6442 C C . ASP B 1 398 ? 41.484 60.505 67.190 1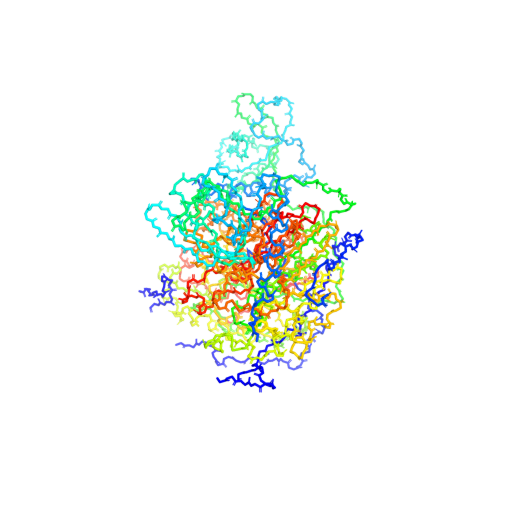.00 67.65 542 ASP B C 1
ATOM 6443 O O . ASP B 1 398 ? 40.269 60.297 67.082 1.00 67.20 542 ASP B O 1
ATOM 6448 N N . PRO B 1 399 ? 42.249 60.868 66.118 1.00 65.27 543 PRO B N 1
ATOM 6449 C CA . PRO B 1 399 ? 41.627 61.023 64.787 1.00 65.65 543 PRO B CA 1
ATOM 6450 C C . PRO B 1 399 ? 41.140 59.721 64.159 1.00 68.69 543 PRO B C 1
ATOM 6451 O O . PRO B 1 399 ? 40.134 59.722 63.441 1.00 68.70 543 PRO B O 1
ATOM 6455 N N . GLU B 1 400 ? 41.860 58.625 64.424 1.00 63.66 544 GLU B N 1
ATOM 6456 C CA . GLU B 1 400 ? 41.563 57.288 63.920 1.00 62.65 544 GLU B CA 1
ATOM 6457 C C . GLU B 1 400 ? 41.322 56.366 65.114 1.00 63.54 544 GLU B C 1
ATOM 6458 O O . GLU B 1 400 ? 41.960 56.536 66.154 1.00 63.59 544 GLU B O 1
ATOM 6464 N N . ASP B 1 401 ? 40.391 55.408 64.974 1.00 57.01 545 ASP B N 1
ATOM 6465 C CA . ASP B 1 401 ? 40.112 54.436 66.020 1.00 53.99 545 ASP B CA 1
ATOM 6466 C C . ASP B 1 401 ? 41.016 53.242 65.817 1.00 56.93 545 ASP B C 1
ATOM 6467 O O . ASP B 1 401 ? 40.766 52.402 64.949 1.00 55.00 545 ASP B O 1
ATOM 6472 N N . LEU B 1 402 ? 42.076 53.176 66.632 1.00 55.66 546 LEU B N 1
ATOM 6473 C CA . LEU B 1 402 ? 43.075 52.109 66.588 1.00 55.71 546 LEU B CA 1
ATOM 6474 C C . LEU B 1 402 ? 42.732 50.934 67.507 1.00 58.75 546 LEU B C 1
ATOM 6475 O O . LEU B 1 402 ? 43.522 49.991 67.615 1.00 59.07 546 LEU B O 1
ATOM 6480 N N . LEU B 1 403 ? 41.523 50.967 68.113 1.00 55.33 547 LEU B N 1
ATOM 6481 C CA . LEU B 1 403 ? 40.996 49.913 68.994 1.00 54.87 547 LEU B CA 1
ATOM 6482 C C . LEU B 1 403 ? 40.094 48.922 68.250 1.00 57.62 547 LEU B C 1
ATOM 6483 O O . LEU B 1 403 ? 39.671 47.921 68.831 1.00 56.45 547 LEU B O 1
ATOM 6488 N N . VAL B 1 404 ? 39.831 49.191 66.956 1.00 55.30 548 VAL B N 1
ATOM 6489 C CA . VAL B 1 404 ? 39.064 48.317 66.064 1.00 55.30 548 VAL B CA 1
ATOM 6490 C C . VAL B 1 404 ? 39.983 47.143 65.700 1.00 60.66 548 VAL B C 1
ATOM 6491 O O . VAL B 1 404 ? 41.118 47.383 65.283 1.00 62.10 548 VAL B O 1
ATOM 6495 N N . ILE B 1 405 ? 39.505 45.886 65.849 1.00 56.30 549 ILE B N 1
ATOM 6496 C CA . ILE B 1 405 ? 40.260 44.682 65.453 1.00 55.55 549 ILE B CA 1
ATOM 6497 C C . ILE B 1 405 ? 40.064 44.597 63.928 1.00 62.04 549 ILE B C 1
ATOM 6498 O O . ILE B 1 405 ? 39.119 43.962 63.463 1.00 62.56 549 ILE B O 1
ATOM 6503 N N . GLU B 1 406 ? 40.900 45.340 63.167 1.00 61.28 550 GLU B N 1
ATOM 6504 C CA . GLU B 1 406 ? 40.844 45.475 61.703 1.00 62.73 550 GLU B CA 1
ATOM 6505 C C . GLU B 1 406 ? 40.995 44.156 60.971 1.00 68.65 550 GLU B C 1
ATOM 6506 O O . GLU B 1 406 ? 40.274 43.900 60.000 1.00 68.45 550 GLU B O 1
ATOM 6512 N N . GLU B 1 407 ? 41.930 43.324 61.426 1.00 66.15 551 GLU B N 1
ATOM 6513 C CA . GLU B 1 407 ? 42.152 42.025 60.825 1.00 67.13 551 GLU B CA 1
ATOM 6514 C C . GLU B 1 407 ? 41.954 40.934 61.848 1.00 70.00 551 GLU B C 1
ATOM 6515 O O . GLU B 1 407 ? 42.057 41.180 63.055 1.00 68.72 551 GLU B O 1
ATOM 6521 N N . VAL B 1 408 ? 41.583 39.751 61.365 1.00 67.04 552 VAL B N 1
ATOM 6522 C CA . VAL B 1 408 ? 41.283 38.594 62.201 1.00 66.63 552 VAL B CA 1
ATOM 6523 C C . VAL B 1 408 ? 42.553 37.963 62.770 1.00 71.71 552 VAL B C 1
ATOM 6524 O O . VAL B 1 408 ? 43.388 37.482 61.997 1.00 74.10 552 VAL B O 1
ATOM 6528 N N . PRO B 1 409 ? 42.734 37.937 64.106 1.00 66.82 553 PRO B N 1
ATOM 6529 C CA . PRO B 1 409 ? 43.942 37.307 64.654 1.00 67.48 553 PRO B CA 1
ATOM 6530 C C . PRO B 1 409 ? 43.805 35.785 64.828 1.00 72.83 553 PRO B C 1
ATOM 6531 O O . PRO B 1 409 ? 42.708 35.230 64.738 1.00 72.62 553 PRO B O 1
ATOM 6535 N N . ASP B 1 410 ? 44.927 35.114 65.067 1.00 70.90 554 ASP B N 1
ATOM 6536 C CA . ASP B 1 410 ? 44.949 33.678 65.335 1.00 72.42 554 ASP B CA 1
ATOM 6537 C C . ASP B 1 410 ? 44.855 33.466 66.853 1.00 74.11 554 ASP B C 1
ATOM 6538 O O . ASP B 1 410 ? 44.276 32.480 67.317 1.00 73.94 554 ASP B O 1
ATOM 6543 N N . LEU B 1 411 ? 45.408 34.425 67.611 1.00 68.21 555 LEU B N 1
ATOM 6544 C CA . LEU B 1 411 ? 45.423 34.448 69.065 1.00 66.55 555 LEU B CA 1
ATOM 6545 C C . LEU B 1 411 ? 45.219 35.879 69.563 1.00 68.49 555 LEU B C 1
ATOM 6546 O O . LEU B 1 411 ? 45.784 36.822 68.998 1.00 67.52 555 LEU B O 1
ATOM 6551 N N . VAL B 1 412 ? 44.422 36.023 70.644 1.00 63.14 556 VAL B N 1
ATOM 6552 C CA . VAL B 1 412 ? 44.186 37.283 71.344 1.00 60.39 556 VAL B CA 1
ATOM 6553 C C . VAL B 1 412 ? 44.678 37.100 72.769 1.00 64.52 556 VAL B C 1
ATOM 6554 O O . VAL B 1 412 ? 44.147 36.253 73.495 1.00 65.83 556 VAL B O 1
ATOM 6558 N N . GLN B 1 413 ? 45.694 37.880 73.170 1.00 59.96 557 GLN B N 1
ATOM 6559 C CA . GLN B 1 413 ? 46.214 37.842 74.534 1.00 59.41 557 GLN B CA 1
ATOM 6560 C C . GLN B 1 413 ? 45.841 39.122 75.257 1.00 62.90 557 GLN B C 1
ATOM 6561 O O . GLN B 1 413 ? 46.084 40.227 74.754 1.00 61.68 557 GLN B O 1
ATOM 6567 N N . MET B 1 414 ? 45.264 38.964 76.449 1.00 59.73 558 MET B N 1
ATOM 6568 C CA . MET B 1 414 ? 44.897 40.077 77.313 1.00 58.70 558 MET B CA 1
ATOM 6569 C C . MET B 1 414 ? 45.316 39.776 78.734 1.00 63.23 558 MET B C 1
ATOM 6570 O O . MET B 1 414 ? 45.450 38.614 79.111 1.00 63.81 558 MET B O 1
ATOM 6575 N N . GLY B 1 415 ? 45.550 40.832 79.496 1.00 58.24 559 GLY B N 1
ATOM 6576 C CA . GLY B 1 415 ? 45.871 40.748 80.907 1.00 58.45 559 GLY B CA 1
ATOM 6577 C C . GLY B 1 415 ? 44.784 41.483 81.658 1.00 61.38 559 GLY B C 1
ATOM 6578 O O . GLY B 1 415 ? 43.588 41.227 81.451 1.00 59.90 559 GLY B O 1
ATOM 6579 N N . HIS B 1 416 ? 45.208 42.438 82.500 1.00 58.25 560 HIS B N 1
ATOM 6580 C CA . HIS B 1 416 ? 44.376 43.361 83.278 1.00 57.07 560 HIS B CA 1
ATOM 6581 C C . HIS B 1 416 ? 43.497 42.728 84.358 1.00 62.25 560 HIS B C 1
ATOM 6582 O O . HIS B 1 416 ? 43.567 43.221 85.470 1.00 62.83 560 HIS B O 1
ATOM 6589 N N . VAL B 1 417 ? 42.654 41.712 84.062 1.00 59.28 561 VAL B N 1
ATOM 6590 C CA . VAL B 1 417 ? 41.710 41.174 85.064 1.00 60.53 561 VAL B CA 1
ATOM 6591 C C . VAL B 1 417 ? 42.343 40.250 86.137 1.00 67.51 561 VAL B C 1
ATOM 6592 O O . VAL B 1 417 ? 41.677 39.959 87.129 1.00 69.91 561 VAL B O 1
ATOM 6596 N N . HIS B 1 418 ? 43.593 39.794 85.948 1.00 63.22 562 HIS B N 1
ATOM 6597 C CA . HIS B 1 418 ? 44.357 38.971 86.908 1.00 64.03 562 HIS B CA 1
ATOM 6598 C C . HIS B 1 418 ? 43.835 37.534 87.097 1.00 67.12 562 HIS B C 1
ATOM 6599 O O . HIS B 1 418 ? 44.250 36.849 88.039 1.00 69.47 562 HIS B O 1
ATOM 6606 N N . VAL B 1 419 ? 42.963 37.071 86.189 1.00 61.69 563 VAL B N 1
ATOM 6607 C CA . VAL B 1 419 ? 42.411 35.713 86.227 1.00 63.08 563 VAL B CA 1
ATOM 6608 C C . VAL B 1 419 ? 42.746 35.001 84.921 1.00 67.70 563 VAL B C 1
ATOM 6609 O O . VAL B 1 419 ? 42.498 35.550 83.845 1.00 65.11 563 VAL B O 1
ATOM 6613 N N . TYR B 1 420 ? 43.325 33.791 85.020 1.00 67.13 564 TYR B N 1
ATOM 6614 C CA . TYR B 1 420 ? 43.642 32.991 83.842 1.00 67.37 564 TYR B CA 1
ATOM 6615 C C . TYR B 1 420 ? 42.354 32.414 83.239 1.00 71.68 564 TYR B C 1
ATOM 6616 O O . TYR B 1 420 ? 41.406 32.102 83.957 1.00 72.62 564 TYR B O 1
ATOM 6625 N N . ASP B 1 421 ? 42.350 32.267 81.911 1.00 67.49 565 ASP B N 1
ATOM 6626 C CA . ASP B 1 421 ? 41.307 31.643 81.105 1.00 67.31 565 ASP B CA 1
ATOM 6627 C C . ASP B 1 421 ? 41.814 31.477 79.677 1.00 70.57 565 ASP B C 1
ATOM 6628 O O . ASP B 1 421 ? 42.773 32.139 79.278 1.00 68.72 565 ASP B O 1
ATOM 6633 N N . ALA B 1 422 ? 41.212 30.541 78.939 1.00 69.37 566 ALA B N 1
ATOM 6634 C CA . ALA B 1 422 ? 41.528 30.234 77.550 1.00 69.84 566 ALA B CA 1
ATOM 6635 C C . ALA B 1 422 ? 40.305 29.586 76.927 1.00 76.63 566 ALA B C 1
ATOM 6636 O O . ALA B 1 422 ? 39.736 28.654 77.503 1.00 79.04 566 ALA B O 1
ATOM 6638 N N . VAL B 1 423 ? 39.865 30.129 75.781 1.00 72.03 567 VAL B N 1
ATOM 6639 C CA . VAL B 1 423 ? 38.693 29.666 75.043 1.00 72.09 567 VAL B CA 1
ATOM 6640 C C . VAL B 1 423 ? 38.918 29.893 73.544 1.00 74.49 567 VAL B C 1
ATOM 6641 O O . VAL B 1 423 ? 39.499 30.907 73.163 1.00 73.03 567 VAL B O 1
ATOM 6645 N N . VAL B 1 424 ? 38.482 28.937 72.708 1.00 71.22 568 VAL B N 1
ATOM 6646 C CA . VAL B 1 424 ? 38.599 29.036 71.256 1.00 70.04 568 VAL B CA 1
ATOM 6647 C C . VAL B 1 424 ? 37.244 29.424 70.654 1.00 73.34 568 VAL B C 1
ATOM 6648 O O . VAL B 1 424 ? 36.238 28.775 70.936 1.00 73.50 568 VAL B O 1
ATOM 6652 N N . TYR B 1 425 ? 37.221 30.508 69.858 1.00 69.15 569 TYR B N 1
ATOM 6653 C CA . TYR B 1 425 ? 36.023 30.965 69.159 1.00 68.23 569 TYR B CA 1
ATOM 6654 C C . TYR B 1 425 ? 36.348 31.101 67.679 1.00 73.42 569 TYR B C 1
ATOM 6655 O O . TYR B 1 425 ? 37.144 31.963 67.298 1.00 73.13 569 TYR B O 1
ATOM 6664 N N . ARG B 1 426 ? 35.740 30.232 66.850 1.00 70.53 570 ARG B N 1
ATOM 6665 C CA . ARG B 1 426 ? 35.910 30.157 65.395 1.00 69.83 570 ARG B CA 1
ATOM 6666 C C . ARG B 1 426 ? 37.392 30.123 64.959 1.00 76.23 570 ARG B C 1
ATOM 6667 O O . ARG B 1 426 ? 37.806 30.893 64.085 1.00 76.47 570 ARG B O 1
ATOM 6675 N N . GLY B 1 427 ? 38.170 29.238 65.585 1.00 74.07 571 GLY B N 1
ATOM 6676 C CA . GLY B 1 427 ? 39.588 29.062 65.283 1.00 74.21 571 GLY B CA 1
ATOM 6677 C C . GLY B 1 427 ? 40.538 30.054 65.930 1.00 76.40 571 GLY B C 1
ATOM 6678 O O . GLY B 1 427 ? 41.756 29.906 65.803 1.00 77.02 571 GLY B O 1
ATOM 6679 N N . VAL B 1 428 ? 39.987 31.075 66.620 1.00 71.18 572 VAL B N 1
ATOM 6680 C CA . VAL B 1 428 ? 40.745 32.120 67.317 1.00 68.66 572 VAL B CA 1
ATOM 6681 C C . VAL B 1 428 ? 40.876 31.725 68.791 1.00 71.46 572 VAL B C 1
ATOM 6682 O O . VAL B 1 428 ? 39.870 31.431 69.436 1.00 71.97 572 VAL B O 1
ATOM 6686 N N . GLN B 1 429 ? 42.114 31.732 69.316 1.00 66.25 573 GLN B N 1
ATOM 6687 C CA . GLN B 1 429 ? 42.415 31.439 70.708 1.00 65.51 573 GLN B CA 1
ATOM 6688 C C . GLN B 1 429 ? 42.361 32.731 71.526 1.00 68.35 573 GLN B C 1
ATOM 6689 O O . GLN B 1 429 ? 43.166 33.638 71.305 1.00 67.16 573 GLN B O 1
ATOM 6695 N N . LEU B 1 430 ? 41.415 32.804 72.476 1.00 64.67 574 LEU B N 1
ATOM 6696 C CA . LEU B 1 430 ? 41.264 33.917 73.410 1.00 62.93 574 LEU B CA 1
ATOM 6697 C C . LEU B 1 430 ? 41.951 33.431 74.684 1.00 68.27 574 LEU B C 1
ATOM 6698 O O . LEU B 1 430 ? 41.673 32.319 75.132 1.00 70.28 574 LEU B O 1
ATOM 6703 N N . VAL B 1 431 ? 42.898 34.209 75.227 1.00 64.05 575 VAL B N 1
ATOM 6704 C CA . VAL B 1 431 ? 43.637 33.793 76.423 1.00 64.23 575 VAL B CA 1
ATOM 6705 C C . VAL B 1 431 ? 43.997 34.988 77.332 1.00 66.86 575 VAL B C 1
ATOM 6706 O O . VAL B 1 431 ? 44.463 36.020 76.856 1.00 64.98 575 VAL B O 1
ATOM 6710 N N . ASN B 1 432 ? 43.771 34.822 78.644 1.00 64.56 576 ASN B N 1
ATOM 6711 C CA . ASN B 1 432 ? 44.138 35.806 79.646 1.00 63.85 576 ASN B CA 1
ATOM 6712 C C . ASN B 1 432 ? 45.340 35.260 80.416 1.00 71.33 576 ASN B C 1
ATOM 6713 O O . ASN B 1 432 ? 45.244 34.208 81.051 1.00 73.08 576 ASN B O 1
ATOM 6718 N N . SER B 1 433 ? 46.493 35.941 80.288 1.00 67.87 577 SER B N 1
ATOM 6719 C CA . SER B 1 433 ? 47.793 35.564 80.865 1.00 68.40 577 SER B CA 1
ATOM 6720 C C . SER B 1 433 ? 47.930 35.797 82.394 1.00 74.74 577 SER B C 1
ATOM 6721 O O . SER B 1 433 ? 49.043 35.696 82.931 1.00 76.74 577 SER B O 1
ATOM 6724 N N . ALA B 1 434 ? 46.799 36.061 83.085 1.00 70.26 578 ALA B N 1
ATOM 6725 C CA . ALA B 1 434 ? 46.677 36.255 84.534 1.00 71.09 578 ALA B CA 1
ATOM 6726 C C . ALA B 1 434 ? 47.571 37.383 85.128 1.00 74.27 578 ALA B C 1
ATOM 6727 O O . ALA B 1 434 ? 47.516 38.517 84.646 1.00 74.06 578 ALA B O 1
ATOM 6729 N N . THR B 1 435 ? 48.335 37.076 86.198 1.00 70.59 579 THR B N 1
ATOM 6730 C CA . THR B 1 435 ? 49.153 38.028 86.951 1.00 69.51 579 THR B CA 1
ATOM 6731 C C . THR B 1 435 ? 50.270 37.349 87.770 1.00 74.13 579 THR B C 1
ATOM 6732 O O . THR B 1 435 ? 50.232 36.136 88.003 1.00 73.45 579 THR B O 1
ATOM 6736 N N . TRP B 1 436 ? 51.224 38.163 88.252 1.00 71.16 580 TRP B N 1
ATOM 6737 C CA . TRP B 1 436 ? 52.289 37.741 89.166 1.00 72.75 580 TRP B CA 1
ATOM 6738 C C . TRP B 1 436 ? 52.076 38.444 90.504 1.00 76.83 580 TRP B C 1
ATOM 6739 O O . TRP B 1 436 ? 52.981 38.480 91.332 1.00 78.77 580 TRP B O 1
ATOM 6750 N N . GLN B 1 437 ? 50.865 38.997 90.705 1.00 71.03 581 GLN B N 1
ATOM 6751 C CA . GLN B 1 437 ? 50.471 39.742 91.891 1.00 70.94 581 GLN B CA 1
ATOM 6752 C C . GLN B 1 437 ? 49.351 39.024 92.654 1.00 76.92 581 GLN B C 1
ATOM 6753 O O . GLN B 1 437 ? 48.289 38.769 92.084 1.00 76.03 581 GLN B O 1
ATOM 6759 N N . ALA B 1 438 ? 49.567 38.764 93.957 1.00 75.74 582 ALA B N 1
ATOM 6760 C CA . ALA B 1 438 ? 48.571 38.138 94.831 1.00 77.45 582 ALA B CA 1
ATOM 6761 C C . ALA B 1 438 ? 47.493 39.170 95.218 1.00 81.20 582 ALA B C 1
ATOM 6762 O O . ALA B 1 438 ? 47.663 40.367 94.946 1.00 79.94 582 ALA B O 1
ATOM 6764 N N . GLN B 1 439 ? 46.383 38.710 95.833 1.00 77.55 583 GLN B N 1
ATOM 6765 C CA . GLN B 1 439 ? 45.293 39.602 96.212 1.00 76.24 583 GLN B CA 1
ATOM 6766 C C . GLN B 1 439 ? 45.730 40.737 97.143 1.00 80.37 583 GLN B C 1
ATOM 6767 O O . GLN B 1 439 ? 46.197 40.495 98.257 1.00 82.79 583 GLN B O 1
ATOM 6773 N N . THR B 1 440 ? 45.604 41.977 96.642 1.00 74.83 584 THR B N 1
ATOM 6774 C CA . THR B 1 440 ? 45.905 43.233 97.342 1.00 74.70 584 THR B CA 1
ATOM 6775 C C . THR B 1 440 ? 44.685 43.560 98.216 1.00 78.17 584 THR B C 1
ATOM 6776 O O . THR B 1 440 ? 43.593 42.998 98.031 1.00 77.50 584 THR B O 1
ATOM 6780 N N . GLU B 1 441 ? 44.880 44.495 99.149 1.00 75.97 585 GLU B N 1
ATOM 6781 C CA . GLU B 1 441 ? 43.859 45.033 100.040 1.00 77.46 585 GLU B CA 1
ATOM 6782 C C . GLU B 1 441 ? 42.725 45.601 99.180 1.00 81.56 585 GLU B C 1
ATOM 6783 O O . GLU B 1 441 ? 41.570 45.225 99.369 1.00 82.93 585 GLU B O 1
ATOM 6789 N N . PHE B 1 442 ? 43.074 46.456 98.199 1.00 76.47 586 PHE B N 1
ATOM 6790 C CA . PHE B 1 442 ? 42.140 47.085 97.261 1.00 74.63 586 PHE B CA 1
ATOM 6791 C C . PHE B 1 442 ? 41.323 46.082 96.433 1.00 76.96 586 PHE B C 1
ATOM 6792 O O . PHE B 1 442 ? 40.116 46.276 96.277 1.00 75.93 586 PHE B O 1
ATOM 6800 N N . GLN B 1 443 ? 41.977 45.009 95.929 1.00 73.54 587 GLN B N 1
ATOM 6801 C CA . GLN B 1 443 ? 41.349 43.928 95.158 1.00 72.84 587 GLN B CA 1
ATOM 6802 C C . GLN B 1 443 ? 40.292 43.211 96.008 1.00 78.95 587 GLN B C 1
ATOM 6803 O O . GLN B 1 443 ? 39.185 42.977 95.518 1.00 78.14 587 GLN B O 1
ATOM 6809 N N . LYS B 1 444 ? 40.611 42.927 97.297 1.00 78.13 588 LYS B N 1
ATOM 6810 C CA . LYS B 1 444 ? 39.707 42.294 98.280 1.00 80.41 588 LYS B CA 1
ATOM 6811 C C . LYS B 1 444 ? 38.410 43.117 98.395 1.00 84.34 588 LYS B C 1
ATOM 6812 O O . LYS B 1 444 ? 37.315 42.551 98.363 1.00 84.76 588 LYS B O 1
ATOM 6818 N N . MET B 1 445 ? 38.557 44.456 98.492 1.00 80.55 589 MET B N 1
ATOM 6819 C CA . MET B 1 445 ? 37.467 45.435 98.618 1.00 80.98 589 MET B CA 1
ATOM 6820 C C . MET B 1 445 ? 36.572 45.516 97.391 1.00 85.39 589 MET B C 1
ATOM 6821 O O . MET B 1 445 ? 35.366 45.704 97.550 1.00 87.48 589 MET B O 1
ATOM 6826 N N . VAL B 1 446 ? 37.154 45.435 96.171 1.00 78.99 590 VAL B N 1
ATOM 6827 C CA . VAL B 1 446 ? 36.404 45.506 94.906 1.00 76.55 590 VAL B CA 1
ATOM 6828 C C . VAL B 1 446 ? 36.051 44.090 94.384 1.00 80.45 590 VAL B C 1
ATOM 6829 O O . VAL B 1 446 ? 35.607 43.930 93.245 1.00 78.86 590 VAL B O 1
ATOM 6833 N N . ASN B 1 447 ? 36.238 43.078 95.253 1.00 79.60 591 ASN B N 1
ATOM 6834 C CA . ASN B 1 447 ? 35.933 41.661 95.054 1.00 80.97 591 ASN B CA 1
ATOM 6835 C C . ASN B 1 447 ? 36.646 41.006 93.839 1.00 84.08 591 ASN B C 1
ATOM 6836 O O . ASN B 1 447 ? 36.047 40.195 93.127 1.00 84.48 591 ASN B O 1
ATOM 6841 N N . ILE B 1 448 ? 37.942 41.321 93.643 1.00 78.86 592 ILE B N 1
ATOM 6842 C CA . ILE B 1 448 ? 38.776 40.720 92.597 1.00 76.59 592 ILE B CA 1
ATOM 6843 C C . ILE B 1 448 ? 39.607 39.592 93.261 1.00 81.01 592 ILE B C 1
ATOM 6844 O O . ILE B 1 448 ? 40.373 39.842 94.202 1.00 81.09 592 ILE B O 1
ATOM 6849 N N . VAL B 1 449 ? 39.398 38.353 92.793 1.00 76.99 593 VAL B N 1
ATOM 6850 C CA . VAL B 1 449 ? 40.084 37.156 93.278 1.00 78.17 593 VAL B CA 1
ATOM 6851 C C . VAL B 1 449 ? 41.064 36.683 92.187 1.00 80.32 593 VAL B C 1
ATOM 6852 O O . VAL B 1 449 ? 40.640 36.061 91.214 1.00 79.68 593 VAL B O 1
ATOM 6856 N N . PRO B 1 450 ? 42.371 37.001 92.307 1.00 75.58 594 PRO B N 1
ATOM 6857 C CA . PRO B 1 450 ? 43.314 36.630 91.244 1.00 74.93 594 PRO B CA 1
ATOM 6858 C C . PRO B 1 450 ? 43.734 35.164 91.222 1.00 81.89 594 PRO B C 1
ATOM 6859 O O . PRO B 1 450 ? 43.547 34.443 92.203 1.00 84.00 594 PRO B O 1
ATOM 6863 N N . THR B 1 451 ? 44.340 34.738 90.094 1.00 77.80 595 THR B N 1
ATOM 6864 C CA . THR B 1 451 ? 44.908 33.397 89.924 1.00 78.52 595 THR B CA 1
ATOM 6865 C C . THR B 1 451 ? 46.393 33.633 89.595 1.00 80.97 595 THR B C 1
ATOM 6866 O O . THR B 1 451 ? 46.780 33.585 88.422 1.00 78.87 595 THR B O 1
ATOM 6870 N N . PRO B 1 452 ? 47.225 34.021 90.605 1.00 78.91 596 PRO B N 1
ATOM 6871 C CA . PRO B 1 452 ? 48.632 34.335 90.310 1.00 79.19 596 PRO B CA 1
ATOM 6872 C C . PRO B 1 452 ? 49.492 33.151 89.897 1.00 87.11 596 PRO B C 1
ATOM 6873 O O . PRO B 1 452 ? 49.206 32.007 90.267 1.00 89.93 596 PRO B O 1
ATOM 6877 N N . ALA B 1 453 ? 50.555 33.456 89.130 1.00 83.56 597 ALA B N 1
ATOM 6878 C CA . ALA B 1 453 ? 51.593 32.549 88.651 1.00 85.34 597 ALA B CA 1
ATOM 6879 C C . ALA B 1 453 ? 51.095 31.377 87.771 1.00 91.35 597 ALA B C 1
ATOM 6880 O O . ALA B 1 453 ? 51.661 30.283 87.833 1.00 93.68 597 ALA B O 1
ATOM 6882 N N . LYS B 1 454 ? 50.065 31.630 86.925 1.00 86.88 598 LYS B N 1
ATOM 6883 C CA . LYS B 1 454 ? 49.540 30.694 85.922 1.00 87.08 598 LYS B CA 1
ATOM 6884 C C . LYS B 1 454 ? 49.967 31.169 84.545 1.00 89.76 598 LYS B C 1
ATOM 6885 O O . LYS B 1 454 ? 49.501 32.209 84.083 1.00 87.98 598 LYS B O 1
ATOM 6891 N N . VAL B 1 455 ? 50.931 30.457 83.936 1.00 87.10 599 VAL B N 1
ATOM 6892 C CA . VAL B 1 455 ? 51.568 30.836 82.672 1.00 85.31 599 VAL B CA 1
ATOM 6893 C C . VAL B 1 455 ? 51.113 30.008 81.443 1.00 89.39 599 VAL B C 1
ATOM 6894 O O . VAL B 1 455 ? 51.503 28.841 81.315 1.00 91.78 599 VAL B O 1
ATOM 6898 N N . PRO B 1 456 ? 50.387 30.625 80.479 1.00 82.76 600 PRO B N 1
ATOM 6899 C CA . PRO B 1 456 ? 50.015 29.885 79.258 1.00 82.20 600 PRO B CA 1
ATOM 6900 C C . PRO B 1 456 ? 51.213 29.634 78.334 1.00 85.39 600 PRO B C 1
ATOM 6901 O O . PRO B 1 456 ? 52.001 30.546 78.064 1.00 83.47 600 PRO B O 1
ATOM 6905 N N . VAL B 1 457 ? 51.357 28.378 77.879 1.00 83.37 601 VAL B N 1
ATOM 6906 C CA . VAL B 1 457 ? 52.383 27.927 76.935 1.00 83.56 601 VAL B CA 1
ATOM 6907 C C . VAL B 1 457 ? 51.667 27.779 75.594 1.00 85.04 601 VAL B C 1
ATOM 6908 O O . VAL B 1 457 ? 50.722 26.995 75.483 1.00 85.22 601 VAL B O 1
ATOM 6912 N N . VAL B 1 458 ? 52.103 28.550 74.593 1.00 79.30 602 VAL B N 1
ATOM 6913 C CA . VAL B 1 458 ? 51.486 28.576 73.269 1.00 77.76 602 VAL B CA 1
ATOM 6914 C C . VAL B 1 458 ? 52.344 27.905 72.191 1.00 85.04 602 VAL B C 1
ATOM 6915 O O . VAL B 1 458 ? 53.522 28.241 72.037 1.00 84.70 602 VAL B O 1
ATOM 6919 N N . ASP B 1 459 ? 51.730 26.967 71.436 1.00 83.91 603 ASP B N 1
ATOM 6920 C CA . ASP B 1 459 ? 52.350 26.324 70.283 1.00 85.85 603 ASP B CA 1
ATOM 6921 C C . ASP B 1 459 ? 52.048 27.276 69.127 1.00 89.28 603 ASP B C 1
ATOM 6922 O O . ASP B 1 459 ? 50.886 27.435 68.754 1.00 88.31 603 ASP B O 1
ATOM 6927 N N . VAL B 1 460 ? 53.083 27.963 68.625 1.00 86.81 604 VAL B N 1
ATOM 6928 C CA . VAL B 1 460 ? 53.002 28.966 67.554 1.00 85.67 604 VAL B CA 1
ATOM 6929 C C . VAL B 1 460 ? 52.310 28.417 66.290 1.00 90.43 604 VAL B C 1
ATOM 6930 O O . VAL B 1 460 ? 51.465 29.109 65.733 1.00 88.39 604 VAL B O 1
ATOM 6934 N N . GLU B 1 461 ? 52.627 27.164 65.882 1.00 90.11 605 GLU B N 1
ATOM 6935 C CA . GLU B 1 461 ? 52.060 26.494 64.703 1.00 91.16 605 GLU B CA 1
ATOM 6936 C C . GLU B 1 461 ? 50.529 26.486 64.684 1.00 93.56 605 GLU B C 1
ATOM 6937 O O . GLU B 1 461 ? 49.935 26.874 63.678 1.00 93.63 605 GLU B O 1
ATOM 6943 N N . SER B 1 462 ? 49.892 26.046 65.784 1.00 88.33 606 SER B N 1
ATOM 6944 C CA . SER B 1 462 ? 48.433 25.995 65.865 1.00 86.31 606 SER B CA 1
ATOM 6945 C C . SER B 1 462 ? 47.840 27.256 66.500 1.00 87.85 606 SER B C 1
ATOM 6946 O O . SER B 1 462 ? 46.621 27.459 66.419 1.00 86.96 606 SER B O 1
ATOM 6949 N N . ALA B 1 463 ? 48.718 28.121 67.086 1.00 82.70 607 ALA B N 1
ATOM 6950 C CA . ALA B 1 463 ? 48.392 29.350 67.824 1.00 79.90 607 ALA B CA 1
ATOM 6951 C C . ALA B 1 463 ? 47.396 28.989 68.938 1.00 83.62 607 ALA B C 1
ATOM 6952 O O . ALA B 1 463 ? 46.332 29.600 69.074 1.00 82.81 607 ALA B O 1
ATOM 6954 N N . ARG B 1 464 ? 47.749 27.934 69.705 1.00 80.13 608 ARG B N 1
ATOM 6955 C CA . ARG B 1 464 ? 46.937 27.391 70.794 1.00 79.39 608 ARG B CA 1
ATOM 6956 C C . ARG B 1 464 ? 47.702 27.247 72.093 1.00 82.83 608 ARG B C 1
ATOM 6957 O O . ARG B 1 464 ? 48.888 26.912 72.082 1.00 83.17 608 ARG B O 1
ATOM 6965 N N . VAL B 1 465 ? 46.986 27.424 73.218 1.00 78.01 609 VAL B N 1
ATOM 6966 C CA . VAL B 1 465 ? 47.496 27.189 74.565 1.00 77.63 609 VAL B CA 1
ATOM 6967 C C . VAL B 1 465 ? 47.489 25.654 74.682 1.00 85.07 609 VAL B C 1
ATOM 6968 O O . VAL B 1 465 ? 46.440 25.024 74.511 1.00 85.54 609 VAL B O 1
ATOM 6972 N N . VAL B 1 466 ? 48.674 25.064 74.879 1.00 83.23 610 VAL B N 1
ATOM 6973 C CA . VAL B 1 466 ? 48.877 23.612 74.959 1.00 85.78 610 VAL B CA 1
ATOM 6974 C C . VAL B 1 466 ? 49.163 23.127 76.389 1.00 90.85 610 VAL B C 1
ATOM 6975 O O . VAL B 1 466 ? 48.925 21.958 76.713 1.00 93.26 610 VAL B O 1
ATOM 6979 N N . LYS B 1 467 ? 49.713 24.021 77.224 1.00 84.73 611 LYS B N 1
ATOM 6980 C CA . LYS B 1 467 ? 50.073 23.760 78.614 1.00 84.84 611 LYS B CA 1
ATOM 6981 C C . LYS B 1 467 ? 49.959 25.064 79.428 1.00 85.71 611 LYS B C 1
ATOM 6982 O O . LYS B 1 467 ? 50.081 26.161 78.878 1.00 82.22 611 LYS B O 1
ATOM 6988 N N . VAL B 1 468 ? 49.668 24.926 80.726 1.00 82.83 612 VAL B N 1
ATOM 6989 C CA . VAL B 1 468 ? 49.587 26.026 81.677 1.00 80.66 612 VAL B CA 1
ATOM 6990 C C . VAL B 1 468 ? 50.587 25.707 82.778 1.00 87.23 612 VAL B C 1
ATOM 6991 O O . VAL B 1 468 ? 50.426 24.705 83.479 1.00 88.68 612 VAL B O 1
ATOM 6995 N N . LEU B 1 469 ? 51.633 26.536 82.907 1.00 83.93 613 LEU B N 1
ATOM 6996 C CA . LEU B 1 469 ? 52.641 26.368 83.947 1.00 85.50 613 LEU B CA 1
ATOM 6997 C C . LEU B 1 469 ? 52.106 26.967 85.238 1.00 89.82 613 LEU B C 1
ATOM 6998 O O . LEU B 1 469 ? 51.695 28.125 85.243 1.00 87.70 613 LEU B O 1
ATOM 7003 N N . ASP B 1 470 ? 52.090 26.189 86.322 1.00 88.95 614 ASP B N 1
ATOM 7004 C CA . ASP B 1 470 ? 51.591 26.643 87.620 1.00 88.93 614 ASP B CA 1
ATOM 7005 C C . ASP B 1 470 ? 52.717 26.846 88.634 1.00 94.64 614 ASP B C 1
ATOM 7006 O O . ASP B 1 470 ? 53.267 25.871 89.157 1.00 97.21 614 ASP B O 1
ATOM 7011 N N . PHE B 1 471 ? 53.067 28.111 88.901 1.00 89.46 615 PHE B N 1
ATOM 7012 C CA . PHE B 1 471 ? 54.110 28.476 89.866 1.00 90.77 615 PHE B CA 1
ATOM 7013 C C . PHE B 1 471 ? 53.488 29.007 91.178 1.00 94.48 615 PHE B C 1
ATOM 7014 O O . PHE B 1 471 ? 54.217 29.539 92.018 1.00 93.63 615 PHE B O 1
ATOM 7022 N N . SER B 1 472 ? 52.150 28.855 91.352 1.00 92.15 616 SER B N 1
ATOM 7023 C CA . SER B 1 472 ? 51.385 29.377 92.497 1.00 93.07 616 SER B CA 1
ATOM 7024 C C . SER B 1 472 ? 51.754 28.780 93.865 1.00 103.70 616 SER B C 1
ATOM 7025 O O . SER B 1 472 ? 51.385 29.365 94.888 1.00 103.98 616 SER B O 1
ATOM 7028 N N . GLY B 1 473 ? 52.476 27.661 93.882 1.00 104.66 617 GLY B N 1
ATOM 7029 C CA . GLY B 1 473 ? 52.915 27.043 95.125 1.00 108.99 617 GLY B CA 1
ATOM 7030 C C . GLY B 1 473 ? 54.051 27.801 95.787 1.00 116.58 617 GLY B C 1
ATOM 7031 O O . GLY B 1 473 ? 54.225 27.716 97.005 1.00 118.74 617 GLY B O 1
ATOM 7032 N N . TRP B 1 474 ? 54.816 28.572 94.984 1.00 113.81 618 TRP B N 1
ATOM 7033 C CA . TRP B 1 474 ? 55.981 29.342 95.429 1.00 115.31 618 TRP B CA 1
ATOM 7034 C C . TRP B 1 474 ? 55.623 30.758 95.962 1.00 119.94 618 TRP B C 1
ATOM 7035 O O . TRP B 1 474 ? 56.445 31.677 95.892 1.00 118.82 618 TRP B O 1
ATOM 7046 N N . CYS B 1 475 ? 54.417 30.898 96.551 1.00 118.43 619 CYS B N 1
ATOM 7047 C CA . CYS B 1 475 ? 53.914 32.132 97.170 1.00 125.54 619 CYS B CA 1
ATOM 7048 C C . CYS B 1 475 ? 52.813 31.849 98.221 1.00 144.69 619 CYS B C 1
ATOM 7049 O O . CYS B 1 475 ? 51.994 32.750 98.517 1.00 145.20 619 CYS B O 1
#

Secondary structure (DSSP, 8-state):
--EEETTEEEE----STT---PPPTTS--------EEEEE-GGG---TTHHHHHHHHHHHHHHHTTSTT---B--GGGTTSS-TT--EEEEEEEEEEEEETTEEEEEEE-SS-EEEEEEETT-TTHHHHHHPPTT-EEEEEEEE-SSSEEEEEEEE-----S--PPPPPPSS--EEEEE----BTBTTB-HHHHHHHHHHHTT--SSHHHHHHHTTEEEEEEES--B--SSSSTTGGGGBSS-BHHHHHHHHHHHHTTS-TTSEEEEE--SSSSB-SSBSB-SB-HHHHHHHHT-TTEEE--BSEEEEETTEEEEE---HHHHHHHHHSTT--SS-THHHHHHHHHHTBS----SSS--B---SS-TTB--S--SEEEE-SS--EEEEEETTEEEEEE-BSBPPPHHHHHTT----BTEEEEEETTTTEEEEEEE-GGG-/--EEETTEEEE----STT---PPPTTS--------EEEEE-TT--EEE-----TTHHHHHHHHHHHHHHHTTSTT--SB--GGGGGGS-TTS-EEEEEEEEEEEE-SSEEEEEEE-SS-EEEEEEETT-TTHHHHHHPPTT-EEEEEEEE-TTSEEEEEEEE-----S--PPPPPPSS--EEEEE----BTBTTB-HHHHHHHHHHHTT--SSHHHHHHHHTEEEEEEES--B--SSSSTTGGGGBSS-BHHHHHHHHHHHHTTS-TTSEEEEE--SSSSS-SSBSB-S--HHHHHHHHT-TTEEE--BSEEEEETTEEEEE---HHHHHHHHHS---THHHHHHHHHHTBS----SSSS-B---SS-TTB--S--SEEEE-SS--EEEEEETTEEEEEE-BSBPPPHHHHHTT----BTEEEEEETTTTEEEEEEE-GGG-

B-factor: mean 85.92, std 24.1, range [20.0, 211.4]

InterPro domains:
  IPR004843 Calcineurin-like, phosphoesterase domain [PF00149] (357-564)
  IPR011149 DNA polymerase II small subunit, archaeal [MF_00325] (3-613)
  IPR011149 DNA polymerase II small subunit, archaeal [PIRSF000803] (32-619)
  IPR012340 Nucleic acid-binding, OB-fold [G3DSA:2.40.50.140] (252-333)
  IPR012340 Nucleic acid-binding, OB-fold [SSF50249] (266-321)
  IPR024826 DNA polymerase delta/II small subunit family [PTHR10416] (221-609)
  IPR029052 Metallo-dependent phosphatase-like [SSF56300] (356-583)
  IPR054750 DNA polymerase II small subunit, N-terminal domain [PF22317] (5-59)

Radius of gyration: 33.28 Å; Cα contacts (8 Å, |Δi|>4): 2095; chains: 2; bounding box: 89×98×78 Å

Solvent-accessible surface area: 39010 Å² total; per-residue (Å²): 160,74,84,96,33,116,59,52,40,20,49,49,145,63,52,19,109,117,26,110,25,128,66,29,116,90,7,106,57,40,182,20,167,72,94,88,94,34,76,50,7,17,108,112,128,205,144,66,79,52,53,5,55,158,17,0,17,57,24,0,49,166,11,1,139,115,45,133,116,16,72,109,60,40,49,8,46,115,4,76,207,19,51,37,117,87,70,10,2,0,6,0,13,0,51,56,60,141,108,55,145,156,0,2,29,0,67,0,58,18,177,55,22,103,12,105,0,26,0,52,106,128,15,171,36,27,178,47,0,66,33,4,0,25,26,1,0,0,0,0,53,0,77,27,38,119,188,23,57,0,88,3,62,64,11,12,16,13,31,3,60,112,194,83,190,156,75,102,111,40,185,69,86,0,21,0,0,0,1,0,0,0,2,0,2,7,131,52,16,10,84,80,0,0,39,43,0,0,57,1,0,4,0,56,20,69,49,175,77,13,60,97,6,1,7,57,0,9,0,0,0,0,3,0,2,0,0,2,0,8,38,64,40,126,54,0,117,75,11,8,63,3,28,22,4,70,30,0,0,70,0,0,8,44,2,0,65,14,6,10,161,42,0,11,0,0,0,3,2,0,49,27,5,0,3,65,105,19,13,5,7,44,31,3,77,108,124,17,0,106,38,0,58,154,21,212,27,19,53,17,0,1,8,4,0,26,0,70,0,21,23,10,11,0,8,4,7,2,4,23,1,0,70,6,0,47,86,102,4,104,77,29,71,27,115,122,0,1,96,0,2,12,8,0,2,18,2,9,0,10,1,0,4,56,77,40,180,5,51,10,3,65,27,107,63,2,20,5,11,9,98,124,30,4,15,0,3,0,2,0,28,16,10,4,35,14,28,46,72,42,91,38,0,6,0,0,0,3,0,2,4,4,28,69,8,113,78,23,149,114,77,114,55,84,15,40,21,0,54,2,0,0,0,5,0,54,58,2,64,10,48,57,7,0,17,0,33,32,23,82,153,66,107,89,36,116,61,55,42,22,57,50,144,74,46,21,124,133,29,109,27,128,64,28,117,92,5,104,57,35,181,30,124,75,68,89,60,30,26,39,3,26,14,51,28,91,29,105,91,26,217,205,144,68,60,49,53,5,45,119,18,1,13,69,28,0,54,166,13,0,144,129,37,133,123,16,75,88,45,25,38,9,26,100,3,112,177,39,56,40,122,104,68,5,1,0,3,0,13,0,52,56,63,142,93,40,139,161,0,2,33,0,64,0,58,13,158,68,22,106,12,130,1,20,0,53,88,146,16,150,24,21,197,52,0,78,56,3,1,29,24,1,0,0,0,0,51,0,74,30,26,195,189,26,58,0,84,3,54,51,8,13,14,8,29,4,63,111,193,87,192,172,76,104,113,37,180,70,84,0,16,0,0,0,0,0,0,0,1,0,2,6,133,51,16,7,70,133,0,0,25,75,0,0,64,12,0,5,0,77,25,174,53,165,113,34,56,86,9,0,9,39,0,10,0,0,0,0,2,0,2,0,0,2,0,8,38,64,37,126,53,0,120,81,13,8,61,4,27,22,3,73,30,0,0,69,0,0,8,42,1,0,67,17,5,10,158,43,0,8,0,0,0,3,1,0,49,26,5,0,3,67,106,19,13,5,7,45,32,3,78,106,128,15,0,112,39,0,49,140,21,210,26,19,43,10,0,1,9,4,0,22,0,76,0,21,23,9,11,0,7,3,7,3,4,30,1,2,62,7,5,90,90,103,15,109,115,103,8,1,129,17,3,14,15,0,2,21,2,9,0,10,1,0,2,79,68,39,188,4,57,12,3,67,27,101,41,1,35,5,10,9,94,102,24,3,13,0,3,0,3,0,29,31,8,36,47,32,37,46,72,44,90,37,0,6,0,0,0,4,0,3,3,5,30,55,6,108,78,24,119,114,76,127,68,109,16,35,23,0,65,1,0,0,0,5,0,56,58,2,64,29,78,67,56,10,95,15,44,68,135,107

Organism: Pyrococcus abyssi (strain GE5 / Orsay) (NCBI:txid272844)

Foldseek 3Di:
DFDDDVRDTFFPDDLLLVDAAAFDPVFAADDDDWDKDQPDFPVPDVVLQPLALLQQQVLLVVLQVVDPPADQEDEPLCQLVDDQVDWHKYKFFFQDWDDDPQFIWTFGDDPNGTAIEGEGPCLVCRVLVLQDFGLFIWMFIAGDPSVTYGDGSDIAASADDLDDDADDFDPDWAKAWEAEAQAQFFLQQLVQLLSVVLNLLSQVDDDPVSSNHSSRYQEYEYQANLHQAEPLDPPCVVGGPRRGLLSSLSSSLSSVLSRDLSHAYEHEYDCRAQFDNAPWTNFHDCVRNVSQVPRPRYDTGTAWTWMQTPNATETGHAQPQLVSSQVSPPPDDPLASPVSQSSCNRSQFRHSDPDPSHHHRSDSHNPRGNSDRGQEYEYEPLQAWYWDDDSNYIYTYNHHSGQDDPVCVVVVRHHQHSWMFMAGSSSRGRPDIDHSVVSD/DFDDDPPDTFFPDDLLLVDAAAFDPVFAADDDDFDKDQPDFPPDDDDDDPDPDLQPLALLQQQVLLVVLQVVDPVADQEDEPLCLLVDDQPDKHKYKFFFQDWDDDPFFIWTFGDDPRGTAIETEGPPQVCRVVVLQDFGLFMWMFIAGADPVGYGDGSDIAASADDLDDDADDFDPDWAKAWEAEAQAQFFQQQLVQLLSVVLNLLSQVDDDVVSSVHSSRYQEYEYQANLHQAEPLDPPRVVGGPRRGLLSRLSSSLSSVLSRDPSHAYEHEYDCRAQFDNAPWTNWHDCVRNVSQVPRNRYDTGTAWTWMQTPNATETGHAQPQLVSSPVSPPDQSQVSQSSCNRSQFRHSDDPDPHHHRSDSHNPRGNSDRGQEYEYENLQAWDWDDDSNYIYTYNHHSGADDPVCVVVVRHHQHSWMFMAGSSSRDRPDIDHSPVSD

=== Feature glossary ===
Feature key, reading from the visual/contextual features back to the raw sequence:

Rendered structure images. Structure images are PyMOL renders from six orthogonal camera directions. Cartoon representation draws helices as coils and strands as arrows; sticks shows the backbone as bonds; surface shows the solvent-excluded envelope. Rainbow coloring maps sequence position to hue (blue→red, N→C); chain coloring assigns a distinct color per polypeptide.

Contact-map, Ramachandran, and PAE plots. Three diagnostic plots accompany the record. The Cα contact map visualizes the tertiary structure as a 2D adjacency matrix (8 Å cutoff, sequence-local contacts suppressed). The Ramachandran plot shows the distribution of backbone (φ, ψ) torsions, with points in the α and β basins reflecting secondary structure content. The PAE plot shows AlphaFold's inter-residue confidence as a color matrix.

InterPro / GO / CATH / organism. The annotation block draws on four external resources. InterPro: which protein families and domains the sequence belongs to. GO: standardized terms for what the protein does, what process it participates in, and where in the cell it acts. CATH: which structural fold it has in the CATH hierarchy. Organism: the species of origin.

Nearest PDB structures. Structural nearest neighbors (via Foldseek easy-search vs the PDB). Reported per hit: target PDB id, E-value, and alignment TM-score. A TM-score above ~0.5 is the conventional threshold for 'same fold'.

Predicted aligned error. Predicted aligned error is AlphaFold's pairwise confidence. Unlike pLDDT (per-residue), PAE is per-residue-pair and captures whether two parts of the structure are correctly placed relative to each other. Units are ångströms of expected positional error.

Solvent-accessible surface area. SASA measures how much of the protein is reachable by solvent. It is computed by rolling a water-sized probe over the atomic surface and summing the exposed area (Å²). Per-residue SASA distinguishes core (buried, low SASA) from surface (exposed, high SASA) residues; total SASA is a whole-molecule size measure.

B-factor. Crystallographic B-factors measure how much each atom's electron density is smeared out, in Å². They rise in mobile loops and surface residues and fall in the buried interior. In AlphaFold models this column is repurposed to hold pLDDT instead.

pLDDT. For AlphaFold models, the B-factor field carries pLDDT — the model's own estimate of local accuracy on a 0–100 scale. Regions with pLDDT<50 should be treated as essentially unmodeled; they often correspond to intrinsically disordered segments.

Backbone torsions (φ/ψ). φ (phi) and ψ (psi) are the two rotatable backbone dihedrals per residue: φ is the C(i-1)–N–Cα–C torsion, ψ is the N–Cα–C–N(i+1) torsion, both in degrees on (−180°, 180°]. α-helical residues cluster near (−60°, −45°); β-strand residues near (−120°, +130°). A Ramachandran plot is simply a scatter of (φ, ψ) for every residue.

Radius of gyration, Cα contacts, bounding box. Radius of gyration (Rg) is the root-mean-square distance of Cα atoms from their centroid — a single number for overall size and compactness. A globular domain of N residues has Rg ≈ 2.2·N^0.38 Å; an extended or disordered chain has a much larger Rg. The Cα contact count is the number of residue pairs whose Cα atoms are within 8 Å and are more than four positions apart in sequence — a standard proxy for tertiary packing density. The bounding box is the smallest axis-aligned box enclosing all Cα atoms.

Secondary structure (3-state, P-SEA). Three-state secondary structure (P-SEA) collapses the eight DSSP classes into helix (a), strand (b), and coil (c). P-SEA assigns these from Cα geometry alone — distances and angles — without requiring backbone oxygens, so it works on any Cα trace.

Secondary structure (8-state, DSSP). Secondary structure is the local, repeating backbone conformation. DSSP classifies it into eight states by reading the hydrogen-bond network: three helix types (H, G, I), two β types (E, B), two non-regular types (T, S), and unstructured coil (-).

Foldseek 3Di. The Foldseek 3Di string encodes local tertiary geometry as a 20-letter alphabet — one character per residue — derived from the relative positions of nearby Cα atoms. Unlike the amino-acid sequence, 3Di is a direct function of the 3D structure, so two proteins with the same fold have similar 3Di strings even at low sequence identity.

mmCIF coordinates. Structure coordinates are given as an mmCIF _atom_site loop: one row per atom with element, residue name, chain id, sequence number, and x/y/z position in Å. Only the four main-chain atoms per residue are included here; side chains are omitted to keep the record compact.

Sequence. This is the polypeptide sequence — one letter per residue, N-terminus first. Length ranges from a few dozen residues for small domains to over a thousand for large multi-domain proteins.